Protein AF-0000000070794547 (afdb_homodimer)

Foldseek 3Di:
DDPLVVVLVVLLVVLLVVLVVVLVVQLVVVLLVLLVVLLVVQLVLFVVLQVPDDLVLLLVQLPPDDCPDPSLVVSLVVQVVSQVVQCDPVGHWDWKFKWFADPVGRVWIFTRHTRDPDPVRGDDGGHTDDKAFPVRDDQDDDLLAWDWGPGWIADPVAIWGKTWHFHADPVRHTGTIIMITGHPVVSVVVSVVSSVVSVVVSVVVSVVSSVVSVVVSVVPVVLVVQVVVVVVCVVVPPLVDQDDDPDPDVSRVVRVVVNVVSVVVVVVVVVLVVVCVVFPPVVSVVCVVVVDDFDFDKDKDKKKKKKKAKPPVVVLCVVDDVVVSVVLQVVLCVQLQCLQVVLVKTWQDAPRRIGMIMFCPPHGDLQRLVSVVSSLVSSVVVLVVSCVVPCVVSVHRMAMFMFMFIDMWMFGWDDHPVDTGTDTDDPRNVVSVVQSVCCVVQVHRYKYWPRSVVSHDCVVDDKDWRAWDDDVPDPDTITMIDD/DDPLVVVLVVLLVVLLVVLVVVLVVQLVVVLLVLLVVLLVVQLVLFVVLQVVDALVLLLVQLVVDACPDPSLVVNLVVQVVSQVVQCDPVGHWDWKFKWFADPVGRVWIWTRHTRDPDPVRDDDGGHTDDKAFPVRDDQDDDQLAWDWGPGWIDDPVAIWGKTWHFHADPVRDTGIIIMITGHPVVSVVVSVVSSVVSVVVSVVVSVVSSVVSVVVSVVPVVLVVQVVVVVVCVVVPPLVDQDDDPDPDVSRVVRVVVNVVSVVVVVVVVVLVVVCVVFPPVVSVVCVVVVDDFDFDKDKDKKKKKKKAKPPVVVLCVVDDVVVSVVLQVVLCVQLQCLQVVLVKTWQDAPRRIGMIMFCPPHGDLQRLVSVVSSLVSSVVVLVVSCVVPCVVSVHRMAMFMFMFIDMWMFDWDDHPVDTGTDTDDPRNVVSVVQSVCCVVQVHRYKYWPRSVVSHDCVVDDKDWRAWDDDVPDPDTITMIDD

Solvent-accessible surface area (backbone atoms only — not comparable to full-atom values): 50104 Å² total; per-residue (Å²): 104,53,56,67,58,52,52,50,52,49,51,48,50,50,51,50,50,40,48,49,52,48,44,51,56,51,46,58,53,49,46,54,49,50,53,53,44,54,33,45,24,34,29,31,34,16,25,31,49,37,62,71,44,58,47,69,63,50,59,54,50,81,47,93,61,54,85,79,34,70,66,48,49,51,52,29,50,50,44,38,44,34,33,59,59,32,56,44,97,86,45,51,44,72,45,42,34,29,36,25,52,35,94,88,43,65,89,43,42,19,34,55,47,46,46,47,88,50,68,89,73,35,57,57,69,61,40,71,70,70,75,41,37,76,85,69,50,83,81,88,71,67,69,82,39,71,42,52,56,93,56,45,33,33,47,99,89,46,47,22,40,38,10,30,16,41,29,52,40,99,87,61,48,79,62,29,30,24,34,22,28,28,46,37,66,65,55,49,51,50,46,49,50,51,48,52,52,44,48,52,52,47,53,52,38,49,53,50,47,51,52,52,50,48,54,52,47,54,64,58,44,51,62,51,49,52,52,53,52,49,49,52,41,41,75,71,66,48,54,83,68,75,64,85,49,88,51,80,31,61,63,21,52,50,27,51,50,50,38,52,49,33,50,38,39,47,49,24,54,45,37,51,54,41,34,19,23,62,38,47,60,70,58,38,50,51,40,63,72,68,71,51,70,82,62,78,44,74,44,80,42,66,34,27,27,37,24,38,37,47,57,68,41,71,66,52,48,71,75,44,60,66,69,57,47,52,54,48,47,22,55,49,42,43,54,44,50,52,29,33,47,76,40,65,27,36,75,52,47,75,61,85,67,28,35,36,32,35,17,26,50,95,55,84,46,98,54,23,50,49,28,53,52,52,19,52,52,46,36,57,57,48,46,54,60,50,35,73,72,39,17,77,78,69,72,45,78,76,48,53,20,29,3,34,21,42,35,61,27,39,36,35,30,44,42,35,86,67,45,29,43,62,44,73,46,48,63,33,52,54,48,7,48,50,41,17,60,45,17,67,81,66,72,40,47,48,30,31,28,49,57,30,57,71,69,34,63,69,85,82,52,66,76,45,80,76,49,70,44,83,41,90,94,45,89,63,64,42,44,33,30,33,109,103,53,57,67,58,51,54,51,52,50,51,49,49,51,51,51,50,40,49,49,52,49,45,50,55,51,44,57,53,48,46,54,52,50,54,51,44,54,32,45,26,35,28,32,34,15,26,32,49,36,62,70,45,58,46,68,64,51,56,48,48,79,55,85,55,55,84,79,33,71,66,45,50,51,51,29,51,49,45,40,46,33,32,59,57,33,56,43,96,85,44,52,43,71,44,43,34,29,35,25,52,34,92,90,43,66,88,42,42,17,34,54,47,46,47,48,88,49,68,90,72,36,57,56,68,62,40,71,70,69,75,40,37,76,85,71,50,84,81,89,72,66,68,82,40,70,44,52,56,92,53,44,34,33,47,98,88,45,48,22,41,39,8,32,15,42,30,51,40,100,85,64,47,82,61,28,29,25,33,21,27,28,46,38,66,64,54,48,51,52,44,49,48,52,48,52,52,44,49,53,51,48,51,52,37,48,54,50,46,51,52,52,49,51,54,52,46,56,64,58,45,52,63,51,49,53,50,55,52,49,49,52,40,41,75,73,66,48,56,84,71,74,63,85,51,90,51,80,32,62,62,19,53,51,27,52,50,49,37,52,50,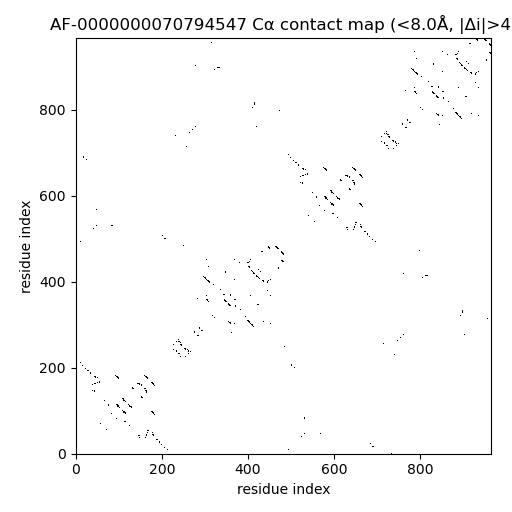33,50,38,39,48,48,24,52,44,38,51,54,41,35,19,21,63,38,47,58,70,57,39,50,51,39,63,71,67,70,51,69,81,62,78,43,73,43,81,42,66,33,25,27,37,24,37,38,46,58,69,42,71,66,52,49,71,74,44,58,66,69,57,47,52,52,48,49,23,54,49,43,43,55,44,49,51,28,32,48,76,38,65,26,37,76,54,47,74,61,86,67,28,35,37,32,34,16,26,49,96,54,85,44,99,53,23,51,48,28,52,51,53,19,51,53,46,36,57,56,50,44,53,60,49,35,73,71,38,17,78,78,68,70,45,78,78,48,52,20,30,4,35,21,42,35,62,28,38,34,34,31,45,44,35,86,67,45,30,44,62,44,73,48,50,65,33,52,54,48,7,48,50,39,17,59,44,18,66,81,67,72,39,48,48,30,33,27,47,58,28,59,70,71,33,62,70,85,81,53,66,76,45,80,76,48,71,46,81,41,89,92,45,90,62,64,44,43,33,29,32,110

Organism: Legionella pneumophila subsp. pneumophila (strain Philadelphia 1 / ATCC 33152 / DSM 7513) (NCBI:txid272624)

Sequence (966 aa):
MKFRTKLFLGLLLIVITTNGIFLFLSYQYGKETVYKEVGSSALSIAAATAVLMNPEDIQKFNLDTSANSPLYKDLEKKLLEVRNANRRKDVYVNFIYSLFPDSNNPKVLRFAVDPEENTIDKTELGTVMKLKTESGQTINVNYESPIVLPEFVEDIWGTWLTALYPIKDAQGKYLGNIRVDVDADSVNQRFHFLLYSGIAVFISTFLFAIFLGWLLFQWFNKPLLKITTALKNIAQGDLEQHLDIRTKDEFAEVGRVINEMTEGLRQRNMLQVSLTRFISHALAEKIVKSGELPQVFSERRKVTIMVCDIRDFTTISERIKPELVVDFLNHFFEKMIEAITSQHGILDKYLGDGFLAIFGSPDDDAYQEDHAIHAALKMREAMKSLNADWAKILGSEIQIGIGINTGSAIVGNIGTDIHMEYTAIGDTVNLASRIENATKKLNTDILISEYTYIATDHTAFQFIELGEISIKGRVHKVKVYTLMKFRTKLFLGLLLIVITTNGIFLFLSYQYGKETVYKEVGSSALSIAAATAVLMNPEDIQKFNLDTSANSPLYKDLEKKLLEVRNANRRKDVYVNFIYSLFPDSNNPKVLRFAVDPEENTIDKTELGTVMKLKTESGQTINVNYESPIVLPEFVEDIWGTWLTALYPIKDAQGKYLGNIRVDVDADSVNQRFHFLLYSGIAVFISTFLFAIFLGWLLFQWFNKPLLKITTALKNIAQGDLEQHLDIRTKDEFAEVGRVINEMTEGLRQRNMLQVSLTRFISHALAEKIVKSGELPQVFSERRKVTIMVCDIRDFTTISERIKPELVVDFLNHFFEKMIEAITSQHGILDKYLGDGFLAIFGSPDDDAYQEDHAIHAALKMREAMKSLNADWAKILGSEIQIGIGINTGSAIVGNIGTDIHMEYTAIGDTVNLASRIENATKKLNTDILISEYTYIATDHTAFQFIELGEISIKGRVHKVKVYTL

pLDDT: mean 88.91, std 7.24, range [53.88, 98.69]

Secondary structure (DSSP, 8-state):
--HHHHHHHHHHHHHHHHHHHHHHHHHHHHHHHHHHHHHHHHHHHHHHHHHHS-HHHHHHHHTT--TTSHHHHHHHHHHHHHHHHTBSSS-BEEEEEEEEE-SS-TTSEEE-----SSGGGPPPTTPBP--EETTS------TTS-EE-SS-EE-SS-EEEEEEEEEE-TT--EEEEEEEEEEHHHHHHHHHHHHHHHHHHHHHHHHHHHHHHHHHHHHHHHHHHHHHHHHHHHHTT----------SSHHHHHHHHHHHHHHHHHHHHHHHHHHHHHS-HHHHHHHHHHTS----EEEEEEEEEEEEEETTHHHHHHTS-HHHHHHHHHHHHHHHHHHHHHTTEEEEEE-SSEEEEEES-SS--TTHHHHHHHHHHHHHHHHHHHHHHHHHHHTS---EEEEEEEEEEEEEEEE-SSSEEEEEESHHHHHHHHHHHHHHHHT-SEEEEHHHHHHS-TTT---EEEEEEPPTT-SS-EEEEE-/--HHHHHHHHHHHHHHHHHHHHHHHHHHHHHHHHHHHHHHHHHHHHHHHHHHS-HHHHHHHHTT--TTSHHHHHHHHHHHHHHHHTBSSS-BEEEEEEEEE-SS-TTSEEE-----SSGGGPPPTTPBP--EETTS------TTS-EE-SS-EE-SS-EEEEEEEEEE-TT--EEEEEEEEEEHHHHHHHHHHHHHHHHHHHHHHHHHHHHHHHHHHHHHHHHHHHHHHHHHHHHTT----------SSHHHHHHHHHHHHHHHHHHHHHHHHHHHHHS-HHHHHHHHHHTS----EEEEEEEEEEEEEETTHHHHHHTS-HHHHHHHHHHHHHHHHHHHHHTTEEEEEE-SSEEEEEES-SS--TTHHHHHHHHHHHHHHHHHHHHHHHHHHHTS---EEEEEEEEEEEEEEEE-SSSEEEEEESHHHHHHHHHHHHHHHHT-SEEEEHHHHHHS-TTT---EEEEEEPPTT-SS-EEEEE-

Radius of gyration: 58.62 Å; Cα contacts (8 Å, |Δi|>4): 1703; chains: 2; bounding box: 64×158×104 Å

InterPro domains:
  IPR001054 Adenylyl cyclase class-3/4/guanylyl cyclase [PF00211] (300-483)
  IPR001054 Adenylyl cyclase class-3/4/guanylyl cyclase [PS50125] (304-436)
  IPR001054 Adenylyl cyclase class-3/4/guanylyl cyclase [SM00044] (270-465)
  IPR001054 Adenylyl cyclase class-3/4/guanylyl cyclase [cd07302] (303-483)
  IPR003660 HAMP domain [PF00672] (218-267)
  IPR003660 HAMP domain [PS50885] (218-270)
  IPR003660 HAMP domain [SM00304] (218-270)
  IPR029787 Nucleotide cyclase [G3DSA:3.30.70.1230] (292-483)
  IPR029787 Nucleotide cyclase [SSF55073] (298-483)
  IPR050697 Adenylyl/Guanylyl Cyclase Class-3/4 [PTHR43081] (274-483)

Structure (mmCIF, N/CA/C/O backbone):
data_AF-0000000070794547-model_v1
#
loop_
_entity.id
_entity.type
_entity.pdbx_description
1 polymer 'Adenylate cyclase'
#
loop_
_atom_site.group_PDB
_atom_site.id
_atom_site.type_symbol
_atom_site.label_atom_id
_atom_site.label_alt_id
_atom_site.label_comp_id
_atom_site.label_asym_id
_atom_site.label_entity_id
_atom_site.label_seq_id
_atom_site.pdbx_PDB_ins_code
_atom_site.Cartn_x
_atom_site.Cartn_y
_atom_site.Cartn_z
_atom_site.occupancy
_atom_site.B_iso_or_equiv
_atom_site.auth_seq_id
_atom_site.au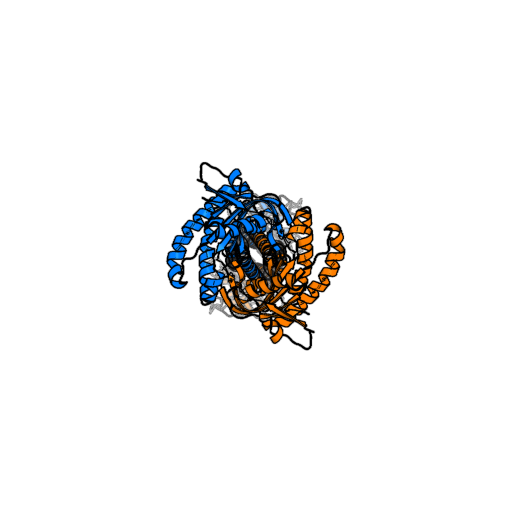th_comp_id
_atom_site.auth_asym_id
_atom_site.auth_atom_id
_atom_site.pdbx_PDB_model_num
ATOM 1 N N . MET A 1 1 ? 14.102 10.367 6.785 1 70.19 1 MET A N 1
ATOM 2 C CA . MET A 1 1 ? 13.094 10.758 7.766 1 70.19 1 MET A CA 1
ATOM 3 C C . MET A 1 1 ? 11.719 10.234 7.371 1 70.19 1 MET A C 1
ATOM 5 O O . MET A 1 1 ? 11.375 10.195 6.188 1 70.19 1 MET A O 1
ATOM 9 N N . LYS A 1 2 ? 11.062 9.977 8.5 1 78.31 2 LYS A N 1
ATOM 10 C CA . LYS A 1 2 ? 9.734 9.414 8.297 1 78.31 2 LYS A CA 1
ATOM 11 C C . LYS A 1 2 ? 8.758 10.477 7.797 1 78.31 2 LYS A C 1
ATOM 13 O O . LYS A 1 2 ? 8.898 11.664 8.117 1 78.31 2 LYS A O 1
ATOM 18 N N . PHE A 1 3 ? 7.848 10.086 6.945 1 80.06 3 PHE A N 1
ATOM 19 C CA . PHE A 1 3 ? 6.844 10.984 6.387 1 80.06 3 PHE A CA 1
ATOM 20 C C . PHE A 1 3 ? 6.031 11.648 7.496 1 80.06 3 PHE A C 1
ATOM 22 O O . PHE A 1 3 ? 5.75 12.844 7.438 1 80.06 3 PHE A O 1
ATOM 29 N N . ARG A 1 4 ? 5.754 10.969 8.43 1 76.62 4 ARG A N 1
ATOM 30 C CA . ARG A 1 4 ? 4.945 11.477 9.539 1 76.62 4 ARG A CA 1
ATOM 31 C C . ARG A 1 4 ? 5.66 12.609 10.258 1 76.62 4 ARG A C 1
ATOM 33 O O . ARG A 1 4 ? 5.027 13.594 10.656 1 76.62 4 ARG A O 1
ATOM 40 N N . THR A 1 5 ? 6.938 12.453 10.477 1 78.75 5 THR A N 1
ATOM 41 C CA . THR A 1 5 ? 7.73 13.484 11.141 1 78.75 5 THR A CA 1
ATOM 42 C C . THR A 1 5 ? 7.848 14.727 10.266 1 78.75 5 THR A C 1
ATOM 44 O O . THR A 1 5 ? 7.758 15.852 10.758 1 78.75 5 THR A O 1
ATOM 47 N N . LYS A 1 6 ? 7.961 14.469 8.984 1 81.06 6 LYS A N 1
ATOM 48 C CA . LYS A 1 6 ? 8.047 15.594 8.062 1 81.06 6 LYS A CA 1
ATOM 49 C C . LYS A 1 6 ? 6.746 16.391 8.047 1 81.06 6 LYS A C 1
ATOM 51 O O . LYS A 1 6 ? 6.77 17.625 8.016 1 81.06 6 LYS A O 1
ATOM 56 N N . LEU A 1 7 ? 5.637 15.734 8.086 1 79.75 7 LEU A N 1
ATOM 57 C CA . LEU A 1 7 ? 4.336 16.391 8.086 1 79.75 7 LEU A CA 1
ATOM 58 C C . LEU A 1 7 ? 4.133 17.188 9.367 1 79.75 7 LEU A C 1
ATOM 60 O O . LEU A 1 7 ? 3.654 18.328 9.328 1 79.75 7 LEU A O 1
ATOM 64 N N . PHE A 1 8 ? 4.543 16.625 10.445 1 81.19 8 PHE A N 1
ATOM 65 C CA . PHE A 1 8 ? 4.41 17.281 11.742 1 81.19 8 PHE A CA 1
ATOM 66 C C . PHE A 1 8 ? 5.277 18.547 11.797 1 81.19 8 PHE A C 1
ATOM 68 O O . PHE A 1 8 ? 4.82 19.594 12.25 1 81.19 8 PHE A O 1
ATOM 75 N N . LEU A 1 9 ? 6.473 18.453 11.328 1 82.38 9 LEU A N 1
ATOM 76 C CA . LEU A 1 9 ? 7.383 19.578 11.336 1 82.38 9 LEU A CA 1
ATOM 77 C C . LEU A 1 9 ? 6.891 20.672 10.391 1 82.38 9 LEU A C 1
ATOM 79 O O . LEU A 1 9 ? 7.043 21.859 10.68 1 82.38 9 LEU A O 1
ATOM 83 N N . GLY A 1 10 ? 6.285 20.219 9.305 1 82.25 10 GLY A N 1
ATOM 84 C CA . GLY A 1 10 ? 5.711 21.188 8.383 1 82.25 10 GLY A CA 1
ATOM 85 C C . GLY A 1 10 ? 4.555 21.969 8.984 1 82.25 10 GLY A C 1
ATOM 86 O O . GLY A 1 10 ? 4.469 23.188 8.82 1 82.25 10 GLY A O 1
ATOM 87 N N . LEU A 1 11 ? 3.768 21.281 9.719 1 82.44 11 LEU A N 1
ATOM 88 C CA . LEU A 1 11 ? 2.633 21.922 10.375 1 82.44 11 LEU A CA 1
ATOM 89 C C . LEU A 1 11 ? 3.104 22.906 11.445 1 82.44 11 LEU A C 1
ATOM 91 O O . LEU A 1 11 ? 2.574 24.016 11.547 1 82.44 11 LEU A O 1
ATOM 95 N N . LEU A 1 12 ? 4.141 22.453 12.148 1 82.56 12 LEU A N 1
ATOM 96 C CA . LEU A 1 12 ? 4.676 23.312 13.203 1 82.56 12 LEU A CA 1
ATOM 97 C C . LEU A 1 12 ? 5.309 24.562 12.609 1 82.56 12 LEU A C 1
ATOM 99 O O . LEU A 1 12 ? 5.188 25.656 13.18 1 82.56 12 LEU A O 1
ATOM 103 N N . LEU A 1 13 ? 5.91 24.359 11.523 1 84.38 13 LEU A N 1
ATOM 104 C CA . LEU A 1 13 ? 6.551 25.484 10.867 1 84.38 13 LEU A CA 1
ATOM 105 C C . LEU A 1 13 ? 5.516 26.5 10.383 1 84.38 13 LEU A C 1
ATOM 107 O O . LEU A 1 13 ? 5.727 27.703 10.484 1 84.38 13 LEU A O 1
ATOM 111 N N . ILE A 1 14 ? 4.383 26 9.914 1 84.62 14 ILE A N 1
ATOM 112 C CA . ILE A 1 14 ? 3.32 26.875 9.438 1 84.62 14 ILE A CA 1
ATOM 113 C C . ILE A 1 14 ? 2.736 27.672 10.602 1 84.62 14 ILE A C 1
ATOM 115 O O . ILE A 1 14 ? 2.553 28.891 10.5 1 84.62 14 ILE A O 1
ATOM 119 N N . VAL A 1 15 ? 2.588 27.016 11.703 1 82.81 15 VAL A N 1
ATOM 120 C CA . VAL A 1 15 ? 1.982 27.641 12.867 1 82.81 15 VAL A CA 1
ATOM 121 C C . VAL A 1 15 ? 2.938 28.688 13.445 1 82.81 15 VAL A C 1
ATOM 123 O O . VAL A 1 15 ? 2.527 29.812 13.766 1 82.81 15 VAL A O 1
ATOM 126 N N . ILE A 1 16 ? 4.242 28.328 13.508 1 84.31 16 ILE A N 1
ATOM 127 C CA . ILE A 1 16 ? 5.25 29.219 14.07 1 84.31 16 ILE A CA 1
ATOM 128 C C . ILE A 1 16 ? 5.402 30.453 13.188 1 84.31 16 ILE A C 1
ATOM 130 O O . ILE A 1 16 ? 5.48 31.578 13.688 1 84.31 16 ILE A O 1
ATOM 134 N N . THR A 1 17 ? 5.355 30.266 11.977 1 85.88 17 THR A N 1
ATOM 135 C CA . THR A 1 17 ? 5.555 31.375 11.047 1 85.88 17 THR A CA 1
ATOM 136 C C . THR A 1 17 ? 4.348 32.312 11.039 1 85.88 17 THR A C 1
ATOM 138 O O . THR A 1 17 ? 4.504 33.531 11.086 1 85.88 17 THR A O 1
ATOM 141 N N . THR A 1 18 ? 3.166 31.734 11.039 1 83.69 18 THR A N 1
ATOM 142 C CA . THR A 1 18 ? 1.964 32.562 11 1 83.69 18 THR A CA 1
ATOM 143 C C . THR A 1 18 ? 1.796 33.344 12.305 1 83.69 18 THR A C 1
ATOM 145 O O . THR A 1 18 ? 1.508 34.531 12.297 1 83.69 18 THR A O 1
ATOM 148 N N . ASN A 1 19 ? 2.098 32.688 13.391 1 84.5 19 ASN A N 1
ATOM 149 C CA . ASN A 1 19 ? 1.988 33.344 14.688 1 84.5 19 ASN A CA 1
ATOM 150 C C . ASN A 1 19 ? 3.105 34.375 14.883 1 84.5 19 ASN A C 1
ATOM 152 O O . ASN A 1 19 ? 2.898 35.406 15.523 1 84.5 19 ASN A O 1
ATOM 156 N N . GLY A 1 20 ? 4.262 34.031 14.344 1 86.12 20 GLY A N 1
ATOM 157 C CA . GLY A 1 20 ? 5.363 34.969 14.406 1 86.12 20 GLY A CA 1
ATOM 158 C C . GLY A 1 20 ? 5.098 36.281 13.648 1 86.12 20 GLY A C 1
ATOM 159 O O . GLY A 1 20 ? 5.359 37.344 14.156 1 86.12 20 GLY A O 1
ATOM 160 N N . ILE A 1 21 ? 4.535 36.125 12.516 1 86.12 21 ILE A N 1
ATOM 161 C CA . ILE A 1 21 ? 4.18 37.281 11.711 1 86.12 21 ILE A CA 1
ATOM 162 C C . ILE A 1 21 ? 3.08 38.062 12.414 1 86.12 21 ILE A C 1
ATOM 164 O O . ILE A 1 21 ? 3.123 39.312 12.453 1 86.12 21 ILE A O 1
ATOM 168 N N . PHE A 1 22 ? 2.133 37.344 13.039 1 85.06 22 PHE A N 1
ATOM 169 C CA . PHE A 1 22 ? 1.057 38 13.781 1 85.06 22 PHE A CA 1
ATOM 170 C C . PHE A 1 22 ? 1.612 38.812 14.945 1 85.06 22 PHE A C 1
ATOM 172 O O . PHE A 1 22 ? 1.212 39.938 15.164 1 85.06 22 PHE A O 1
ATOM 179 N N . LEU A 1 23 ? 2.561 38.188 15.648 1 87.25 23 LEU A N 1
ATOM 180 C CA . LEU A 1 23 ? 3.178 38.875 16.797 1 87.25 23 LEU A CA 1
ATOM 181 C C . LEU A 1 23 ? 3.943 40.125 16.359 1 87.25 23 LEU A C 1
ATOM 183 O O . LEU A 1 23 ? 3.836 41.156 16.984 1 87.25 23 LEU A O 1
ATOM 187 N N . PHE A 1 24 ? 4.66 40 15.289 1 88.81 24 PHE A N 1
ATOM 188 C CA . PHE A 1 24 ? 5.48 41.094 14.789 1 88.81 24 PHE A CA 1
ATOM 189 C C . PHE A 1 24 ? 4.609 42.281 14.375 1 88.81 24 PHE A C 1
ATOM 191 O O . PHE A 1 24 ? 4.859 43.406 14.773 1 88.81 24 PHE A O 1
ATOM 198 N N . LEU A 1 25 ? 3.574 42.062 13.602 1 85.75 25 LEU A N 1
ATOM 199 C CA . LEU A 1 25 ? 2.703 43.125 13.109 1 85.75 25 LEU A CA 1
ATOM 200 C C . LEU A 1 25 ? 1.918 43.75 14.258 1 85.75 25 LEU A C 1
ATOM 202 O O . LEU A 1 25 ? 1.75 44.969 14.297 1 85.75 25 LEU A O 1
ATOM 206 N N . SER A 1 26 ? 1.506 42.875 15.18 1 83.75 26 SER A N 1
ATOM 207 C CA . SER A 1 26 ? 0.782 43.375 16.344 1 83.75 26 SER A CA 1
ATOM 208 C C . SER A 1 26 ? 1.674 44.25 17.203 1 83.75 26 SER A C 1
ATOM 210 O O . SER A 1 26 ? 1.221 45.281 17.75 1 83.75 26 SER A O 1
ATOM 212 N N . TYR A 1 27 ? 2.922 43.906 17.297 1 86.81 27 TYR A N 1
ATOM 213 C CA . TYR A 1 27 ? 3.867 44.656 18.109 1 86.81 27 TYR A CA 1
ATOM 214 C C . TYR A 1 27 ? 4.16 46 17.469 1 86.81 27 TYR A C 1
ATOM 216 O O . TYR A 1 27 ? 4.207 47.031 18.172 1 86.81 27 TYR A O 1
ATOM 224 N N . GLN A 1 28 ? 4.402 46.062 16.203 1 86.56 28 GLN A N 1
ATOM 225 C CA . GLN A 1 28 ? 4.684 47.312 15.508 1 86.56 28 GLN A CA 1
ATOM 226 C C . GLN A 1 28 ? 3.514 48.281 15.641 1 86.56 28 GLN A C 1
ATOM 228 O O . GLN A 1 28 ? 3.709 49.469 15.938 1 86.56 28 GLN A O 1
ATOM 233 N N . TYR A 1 29 ? 2.391 47.75 15.5 1 82.62 29 TYR A N 1
ATOM 234 C CA . TYR A 1 29 ? 1.196 48.562 15.633 1 82.62 29 TYR A CA 1
ATOM 235 C C . TYR A 1 29 ? 1.016 49.031 17.078 1 82.62 29 TYR A C 1
ATOM 237 O O . TYR A 1 29 ? 0.638 50.188 17.312 1 82.62 29 TYR A O 1
ATOM 245 N N . GLY A 1 30 ? 1.239 48.156 18.047 1 83.25 30 GLY A N 1
ATOM 246 C CA . GLY A 1 30 ? 1.119 48.5 19.453 1 83.25 30 GLY A CA 1
ATOM 247 C C . GLY A 1 30 ? 2.086 49.594 19.891 1 83.25 30 GLY A C 1
ATOM 248 O O . GLY A 1 30 ? 1.713 50.5 20.641 1 83.25 30 GLY A O 1
ATOM 249 N N . LYS A 1 31 ? 3.248 49.531 19.391 1 87.31 31 LYS A N 1
ATOM 250 C CA . LYS A 1 31 ? 4.27 50.5 19.703 1 87.31 31 LYS A CA 1
ATOM 251 C C . LYS A 1 31 ? 3.852 51.906 19.234 1 87.31 31 LYS A C 1
ATOM 253 O O . LYS A 1 31 ? 3.998 52.875 19.969 1 87.31 31 LYS A O 1
ATOM 258 N N . GLU A 1 32 ? 3.373 51.969 18.062 1 86.56 32 GLU A N 1
ATOM 259 C CA . GLU A 1 32 ? 2.924 53.25 17.5 1 86.56 32 GLU A CA 1
ATOM 260 C C . GLU A 1 32 ? 1.767 53.812 18.297 1 86.56 32 GLU A C 1
ATOM 262 O O . GLU A 1 32 ? 1.723 55.031 18.547 1 86.56 32 GLU A O 1
ATOM 267 N N . THR A 1 33 ? 0.932 52.938 18.672 1 83.06 33 THR A N 1
ATOM 268 C CA . THR A 1 33 ? -0.245 53.375 19.422 1 83.06 33 THR A CA 1
ATOM 269 C C . THR A 1 33 ? 0.147 53.906 20.797 1 83.06 33 THR A C 1
ATOM 271 O O . THR A 1 33 ? -0.357 54.938 21.234 1 83.06 33 THR A O 1
ATOM 274 N N . VAL A 1 34 ? 1.036 53.25 21.5 1 85.44 34 VAL A N 1
ATOM 275 C CA . VAL A 1 34 ? 1.485 53.656 22.812 1 85.44 34 VAL A CA 1
ATOM 276 C C . VAL A 1 34 ? 2.193 55 22.719 1 85.44 34 VAL A C 1
ATOM 278 O O . VAL A 1 34 ? 1.954 55.906 23.547 1 85.44 34 VAL A O 1
ATOM 281 N N . TYR A 1 35 ? 3.076 55.188 21.766 1 90.19 35 TYR A N 1
ATOM 282 C CA . TYR A 1 35 ? 3.785 56.469 21.578 1 90.19 35 TYR A CA 1
ATOM 283 C C . TYR A 1 35 ? 2.809 57.625 21.391 1 90.19 35 TYR A C 1
ATOM 285 O O . TYR A 1 35 ? 2.953 58.656 22.016 1 90.19 35 TYR A O 1
ATOM 293 N N . LYS A 1 36 ? 1.822 57.406 20.562 1 86.81 36 LYS A N 1
ATOM 294 C CA . LYS A 1 36 ? 0.837 58.438 20.281 1 86.81 36 LYS A CA 1
ATOM 295 C C . LYS A 1 36 ? 0.013 58.781 21.516 1 86.81 36 LYS A C 1
ATOM 297 O O . LYS A 1 36 ? -0.312 59.938 21.766 1 86.81 36 LYS A O 1
ATOM 302 N N . GLU A 1 37 ? -0.284 57.75 22.266 1 84.94 37 GLU A N 1
ATOM 303 C CA . GLU A 1 37 ? -1.131 57.969 23.422 1 84.94 37 GLU A CA 1
ATOM 304 C C . GLU A 1 37 ? -0.373 58.719 24.531 1 84.94 37 GLU A C 1
ATOM 306 O O . GLU A 1 37 ? -0.917 59.625 25.172 1 84.94 37 GLU A O 1
ATOM 311 N N . VAL A 1 38 ? 0.819 58.281 24.797 1 89.75 38 VAL A N 1
ATOM 312 C CA . VAL A 1 38 ? 1.64 59 25.781 1 89.75 38 VAL A CA 1
ATOM 313 C C . VAL A 1 38 ? 1.877 60.438 25.328 1 89.75 38 VAL A C 1
ATOM 315 O O . VAL A 1 38 ? 1.804 61.375 26.141 1 89.75 38 VAL A O 1
ATOM 318 N N . GLY A 1 39 ? 2.193 60.562 24.078 1 92.69 39 GLY A N 1
ATOM 319 C CA . GLY A 1 39 ? 2.359 61.906 23.531 1 92.69 39 GLY A CA 1
ATOM 320 C C . GLY A 1 39 ? 1.132 62.781 23.703 1 92.69 39 GLY A C 1
ATOM 321 O O . GLY A 1 39 ? 1.247 63.938 24.016 1 92.69 39 GLY A O 1
ATOM 322 N N . SER A 1 40 ? 0.034 62.188 23.469 1 89.69 40 SER A N 1
ATOM 323 C CA . SER A 1 40 ? -1.222 62.938 23.625 1 89.69 40 SER A CA 1
ATOM 324 C C . SER A 1 40 ? -1.42 63.375 25.062 1 89.69 40 SER A C 1
ATOM 326 O O . SER A 1 40 ? -1.928 64.5 25.297 1 89.69 40 SER A O 1
ATOM 328 N N . SER A 1 41 ? -1.103 62.531 26 1 90.75 41 SER A N 1
ATOM 329 C CA . SER A 1 41 ? -1.179 62.906 27.422 1 90.75 41 SER A CA 1
ATOM 330 C C . SER A 1 41 ? -0.268 64.062 27.734 1 90.75 41 SER A C 1
ATOM 332 O O . SER A 1 41 ? -0.686 65.062 28.391 1 90.75 41 SER A O 1
ATOM 334 N N . ALA A 1 42 ? 0.94 64 27.266 1 94.69 42 ALA A N 1
ATOM 335 C CA . ALA A 1 42 ? 1.898 65.125 27.469 1 94.69 42 ALA A CA 1
ATOM 336 C C . ALA A 1 42 ? 1.402 66.375 26.828 1 94.69 42 ALA A C 1
ATOM 338 O O . ALA A 1 42 ? 1.517 67.438 27.422 1 94.69 42 ALA A O 1
ATOM 339 N N . LEU A 1 43 ? 0.888 66.25 25.672 1 95.19 43 LEU A N 1
ATOM 340 C CA . LEU A 1 43 ? 0.376 67.438 24.953 1 95.19 43 LEU A CA 1
ATOM 341 C C . LEU A 1 43 ? -0.797 68.062 25.703 1 95.19 43 LEU A C 1
ATOM 343 O O . LEU A 1 43 ? -0.948 69.25 25.703 1 95.19 43 LEU A O 1
ATOM 347 N N . SER A 1 44 ? -1.612 67.25 26.297 1 93.81 44 SER A N 1
ATOM 348 C CA . SER A 1 44 ? -2.756 67.75 27.078 1 93.81 44 SER A CA 1
ATOM 349 C C . SER A 1 44 ? -2.309 68.562 28.297 1 93.81 44 SER A C 1
ATOM 351 O O . SER A 1 44 ? -2.916 69.562 28.656 1 93.81 44 SER A O 1
ATOM 353 N N . ILE A 1 45 ? -1.291 68.062 28.938 1 94.75 45 ILE A N 1
ATOM 354 C CA . ILE A 1 45 ? -0.717 68.812 30.078 1 94.75 45 ILE A CA 1
ATOM 355 C C . ILE A 1 45 ? -0.188 70.125 29.625 1 94.75 45 ILE A C 1
ATOM 357 O O . ILE A 1 45 ? -0.474 71.188 30.25 1 94.75 45 ILE A O 1
ATOM 361 N N . ALA A 1 46 ? 0.53 70.125 28.531 1 96.06 46 ALA A N 1
ATOM 362 C CA . ALA A 1 46 ? 1.067 71.375 27.984 1 96.06 46 ALA A CA 1
ATOM 363 C C . ALA A 1 46 ? -0.054 72.375 27.625 1 96.06 46 ALA A C 1
ATOM 365 O O . ALA A 1 46 ? 0.051 73.562 27.875 1 96.06 46 ALA A O 1
ATOM 366 N N . ALA A 1 47 ? -1.038 71.812 27.062 1 95.19 47 ALA A N 1
ATOM 367 C CA . ALA A 1 47 ? -2.174 72.625 26.625 1 95.19 47 ALA A CA 1
ATOM 368 C C . ALA A 1 47 ? -2.859 73.312 27.828 1 95.19 47 ALA A C 1
ATOM 370 O O . ALA A 1 47 ? -3.09 74.5 27.828 1 95.19 47 ALA A O 1
ATOM 371 N N . ALA A 1 48 ? -3.184 72.5 28.828 1 93.94 48 ALA A N 1
ATOM 372 C CA . ALA A 1 48 ? -3.832 73 30.031 1 93.94 48 ALA A CA 1
ATOM 373 C C . ALA A 1 48 ? -2.957 74.062 30.703 1 93.94 48 ALA A C 1
ATOM 375 O O . ALA A 1 48 ? -3.455 75.125 31.141 1 93.94 48 ALA A O 1
ATOM 376 N N . THR A 1 49 ? -1.703 73.875 30.734 1 94 49 THR A N 1
ATOM 377 C CA . THR A 1 49 ? -0.754 74.75 31.359 1 94 49 THR A CA 1
ATOM 378 C C . THR A 1 49 ? -0.672 76.062 30.594 1 94 49 THR A C 1
ATOM 380 O O . THR A 1 49 ? -0.762 77.125 31.188 1 94 49 THR A O 1
ATOM 383 N N . ALA A 1 50 ? -0.577 76 29.359 1 93.19 50 ALA A N 1
ATOM 384 C CA . ALA A 1 50 ? -0.392 77.188 28.5 1 93.19 50 ALA A CA 1
ATOM 385 C C . ALA A 1 50 ? -1.595 78.125 28.594 1 93.19 50 ALA A C 1
ATOM 387 O O . ALA A 1 50 ? -1.436 79.312 28.656 1 93.19 50 ALA A O 1
ATOM 388 N N . VAL A 1 51 ? -2.738 77.562 28.641 1 90.5 51 VAL A N 1
ATOM 389 C CA . VAL A 1 51 ? -3.932 78.438 28.562 1 90.5 51 VAL A CA 1
ATOM 390 C C . VAL A 1 51 ? -4.234 79 29.938 1 90.5 51 VAL A C 1
ATOM 392 O O . VAL A 1 51 ? -4.898 80.062 30.031 1 90.5 51 VAL A O 1
ATOM 395 N N . LEU A 1 52 ? -3.789 78.375 30.969 1 88.19 52 LEU A N 1
ATOM 396 C CA . LEU A 1 52 ? -4.07 78.875 32.312 1 88.19 52 LEU A CA 1
ATOM 397 C C . LEU A 1 52 ? -3.016 79.875 32.719 1 88.19 52 LEU A C 1
ATOM 399 O O . LEU A 1 52 ? -3.188 80.562 33.75 1 88.19 52 LEU A O 1
ATOM 403 N N . MET A 1 53 ? -2.027 79.938 31.938 1 83.38 53 MET A N 1
ATOM 404 C CA . MET A 1 53 ? -1.024 81 32.188 1 83.38 53 MET A CA 1
ATOM 405 C C . MET A 1 53 ? -1.463 82.312 31.625 1 83.38 53 MET A C 1
ATOM 407 O O . MET A 1 53 ? -2.068 82.375 30.562 1 83.38 53 MET A O 1
ATOM 411 N N . ASN A 1 54 ? -1.262 83.375 32.312 1 75 54 ASN A N 1
ATOM 412 C CA . ASN A 1 54 ? -1.616 84.688 31.891 1 75 54 ASN A CA 1
ATOM 413 C C . ASN A 1 54 ? -0.71 85.188 30.766 1 75 54 ASN A C 1
ATOM 415 O O . ASN A 1 54 ? 0.497 85.312 30.953 1 75 54 ASN A O 1
ATOM 419 N N . PRO A 1 55 ? -1.336 85.375 29.656 1 71.94 55 PRO A N 1
ATOM 420 C CA . PRO A 1 55 ? -0.519 85.812 28.5 1 71.94 55 PRO A CA 1
ATOM 421 C C . PRO A 1 55 ? 0.273 87.062 28.734 1 71.94 55 PRO A C 1
ATOM 423 O O . PRO A 1 55 ? 1.385 87.188 28.234 1 71.94 55 PRO A O 1
ATOM 426 N N . GLU A 1 56 ? -0.328 87.938 29.516 1 74.44 56 GLU A N 1
ATOM 427 C CA . GLU A 1 56 ? 0.336 89.188 29.781 1 74.44 56 GLU A CA 1
ATOM 428 C C . GLU A 1 56 ? 1.611 89 30.594 1 74.44 56 GLU A C 1
ATOM 430 O O . GLU A 1 56 ? 2.613 89.688 30.359 1 74.44 56 GLU A O 1
ATOM 435 N N . ASP A 1 57 ? 1.505 88.062 31.516 1 75.44 57 ASP A N 1
ATOM 436 C CA . ASP A 1 57 ? 2.676 87.812 32.344 1 75.44 57 ASP A CA 1
ATOM 437 C C . ASP A 1 57 ? 3.783 87.125 31.5 1 75.44 57 ASP A C 1
ATOM 439 O O . ASP A 1 57 ? 4.965 87.438 31.672 1 75.44 57 ASP A O 1
ATOM 443 N N . ILE A 1 58 ? 3.416 86.438 30.516 1 71.5 58 ILE A N 1
ATOM 444 C CA . ILE A 1 58 ? 4.367 85.75 29.672 1 71.5 58 ILE A CA 1
ATOM 445 C C . ILE A 1 58 ? 5.055 86.688 28.719 1 71.5 58 ILE A C 1
ATOM 447 O O . ILE A 1 58 ? 6.246 86.562 28.438 1 71.5 58 ILE A O 1
ATOM 451 N N . GLN A 1 59 ? 4.242 87.562 28.219 1 70.12 59 GLN A N 1
ATOM 452 C CA . GLN A 1 59 ? 4.789 88.562 27.328 1 70.12 59 GLN A CA 1
ATOM 453 C C . GLN A 1 59 ? 5.867 89.375 28.016 1 70.12 59 GLN A C 1
ATOM 455 O O . GLN A 1 59 ? 6.855 89.812 27.391 1 70.12 59 GLN A O 1
ATOM 460 N N . LYS A 1 60 ? 5.613 89.562 29.219 1 70 60 LYS A N 1
ATOM 461 C CA . LYS A 1 60 ? 6.566 90.375 29.984 1 70 60 LYS A CA 1
ATOM 462 C C . LYS A 1 60 ? 7.891 89.625 30.156 1 70 60 LYS A C 1
ATOM 464 O O . LYS A 1 60 ? 8.938 90.25 30.328 1 70 60 LYS A O 1
ATOM 469 N N . PHE A 1 61 ? 7.938 88.375 30.094 1 61.62 61 PHE A N 1
ATOM 470 C CA . PHE A 1 61 ? 9.133 87.5 30.25 1 61.62 61 PHE A CA 1
ATOM 471 C C . PHE A 1 61 ? 10.055 87.688 29.047 1 61.62 61 PHE A C 1
ATOM 473 O O . PHE A 1 61 ? 11.273 87.562 29.172 1 61.62 61 PHE A O 1
ATOM 480 N N . ASN A 1 62 ? 9.453 87.5 27.781 1 56.41 62 ASN A N 1
ATOM 481 C CA . ASN A 1 62 ? 10.305 87.625 26.609 1 56.41 62 ASN A CA 1
ATOM 482 C C . ASN A 1 62 ? 11.281 88.812 26.734 1 56.41 62 ASN A C 1
ATOM 484 O O . ASN A 1 62 ? 12.328 88.812 26.078 1 56.41 62 ASN A O 1
ATOM 488 N N . LEU A 1 63 ? 10.852 89.688 27.547 1 55.91 63 LEU A N 1
ATOM 489 C CA . LEU A 1 63 ? 11.766 90.812 27.547 1 55.91 63 LEU A CA 1
ATOM 490 C C . LEU A 1 63 ? 12.875 90.625 28.578 1 55.91 63 LEU A C 1
ATOM 492 O O . LEU A 1 63 ? 12.805 89.688 29.406 1 55.91 63 LEU A O 1
ATOM 496 N N . ASP A 1 64 ? 13.531 91.312 29.281 1 54.41 64 ASP A N 1
ATOM 497 C CA . ASP A 1 64 ? 14.695 91.562 30.141 1 54.41 64 ASP A CA 1
ATOM 498 C C . ASP A 1 64 ? 14.359 91.312 31.609 1 54.41 64 ASP A C 1
ATOM 500 O O . ASP A 1 64 ? 14.891 92 32.5 1 54.41 64 ASP A O 1
ATOM 504 N N . THR A 1 65 ? 13.422 90.125 31.75 1 64.81 65 THR A N 1
ATOM 505 C CA . THR A 1 65 ? 13.148 90.125 33.188 1 64.81 65 THR A CA 1
ATOM 506 C C . THR A 1 65 ? 14.102 89.125 33.906 1 64.81 65 THR A C 1
ATOM 508 O O . THR A 1 65 ? 14.32 88 33.406 1 64.81 65 THR A O 1
ATOM 511 N N . SER A 1 66 ? 14.594 89.438 34.969 1 73.62 66 SER A N 1
ATOM 512 C CA . SER A 1 66 ? 15.531 88.75 35.812 1 73.62 66 SER A CA 1
ATOM 513 C C . SER A 1 66 ? 14.867 87.5 36.469 1 73.62 66 SER A C 1
ATOM 515 O O . SER A 1 66 ? 13.664 87.5 36.719 1 73.62 66 SER A O 1
ATOM 517 N N . ALA A 1 67 ? 15.547 86.312 36.562 1 75.88 67 ALA A N 1
ATOM 518 C CA . ALA A 1 67 ? 15.125 85.125 37.281 1 75.88 67 ALA A CA 1
ATOM 519 C C . ALA A 1 67 ? 14.711 85.438 38.719 1 75.88 67 ALA A C 1
ATOM 521 O O . ALA A 1 67 ? 14.086 84.625 39.375 1 75.88 67 ALA A O 1
ATOM 522 N N . ASN A 1 68 ? 14.945 86.625 39.094 1 80.25 68 ASN A N 1
ATOM 523 C CA . ASN A 1 68 ? 14.625 87 40.469 1 80.25 68 ASN A CA 1
ATOM 524 C C . ASN A 1 68 ? 13.336 87.812 40.531 1 80.25 68 ASN A C 1
ATOM 526 O O . ASN A 1 68 ? 12.875 88.125 41.625 1 80.25 68 ASN A O 1
ATOM 530 N N . SER A 1 69 ? 12.766 88 39.406 1 85.38 69 SER A N 1
ATOM 531 C CA . SER A 1 69 ? 11.523 88.75 39.375 1 85.38 69 SER A CA 1
ATOM 532 C C . SER A 1 69 ? 10.383 87.938 40.031 1 85.38 69 SER A C 1
ATOM 534 O O . SER A 1 69 ? 10.344 86.688 39.906 1 85.38 69 SER A O 1
ATOM 536 N N . PRO A 1 70 ? 9.516 88.562 40.75 1 85.19 70 PRO A N 1
ATOM 537 C CA . PRO A 1 70 ? 8.367 87.875 41.375 1 85.19 70 PRO A CA 1
ATOM 538 C C . PRO A 1 70 ? 7.523 87.125 40.344 1 85.19 70 PRO A C 1
ATOM 540 O O . PRO A 1 70 ? 6.992 86.062 40.625 1 85.19 70 PRO A O 1
ATOM 543 N N . LEU A 1 71 ? 7.516 87.688 39.188 1 84.62 71 LEU A N 1
ATOM 544 C CA . LEU A 1 71 ? 6.746 87.062 38.125 1 84.62 71 LEU A CA 1
ATOM 545 C C . LEU A 1 71 ? 7.371 85.75 37.719 1 84.62 71 LEU A C 1
ATOM 547 O O . LEU A 1 71 ? 6.664 84.75 37.531 1 84.62 71 LEU A O 1
ATOM 551 N N . TYR A 1 72 ? 8.625 85.75 37.562 1 86.88 72 TYR A N 1
ATOM 552 C CA . TYR A 1 72 ? 9.344 84.5 37.219 1 86.88 72 TYR A CA 1
ATOM 553 C C . TYR A 1 72 ? 9.148 83.438 38.312 1 86.88 72 TYR A C 1
ATOM 555 O O . TYR A 1 72 ? 8.883 82.25 38 1 86.88 72 TYR A O 1
ATOM 563 N N . LYS A 1 73 ? 9.227 83.812 39.531 1 88.62 73 LYS A N 1
ATOM 564 C CA . LYS A 1 73 ? 9.109 82.875 40.625 1 88.62 73 LYS A CA 1
ATOM 565 C C . LYS A 1 73 ? 7.695 82.312 40.719 1 88.62 73 LYS A C 1
ATOM 567 O O . LYS A 1 73 ? 7.52 81.125 41.062 1 88.62 73 LYS A O 1
ATOM 572 N N . ASP A 1 74 ? 6.801 83.125 40.406 1 87.56 74 ASP A N 1
ATOM 573 C CA . ASP A 1 74 ? 5.414 82.688 40.438 1 87.56 74 ASP A CA 1
ATOM 574 C C . ASP A 1 74 ? 5.176 81.625 39.344 1 87.56 74 ASP A C 1
ATOM 576 O O . ASP A 1 74 ? 4.555 80.562 39.594 1 87.56 74 ASP A O 1
ATOM 580 N N . LEU A 1 75 ? 5.672 81.938 38.156 1 87.75 75 LEU A N 1
ATOM 581 C CA . LEU A 1 75 ? 5.516 81 37.062 1 87.75 75 LEU A CA 1
ATOM 582 C C . LEU A 1 75 ? 6.281 79.75 37.312 1 87.75 75 LEU A C 1
ATOM 584 O O . LEU A 1 75 ? 5.816 78.625 36.969 1 87.75 75 LEU A O 1
ATOM 588 N N . GLU A 1 76 ? 7.422 79.875 37.844 1 91.12 76 GLU A N 1
ATOM 589 C CA . GLU A 1 76 ? 8.227 78.688 38.219 1 91.12 76 GLU A CA 1
ATOM 590 C C . GLU A 1 76 ? 7.484 77.812 39.188 1 91.12 76 GLU A C 1
ATOM 592 O O . GLU A 1 76 ? 7.457 76.562 39.031 1 91.12 76 GLU A O 1
ATOM 597 N N . LYS A 1 77 ? 6.918 78.438 40.156 1 90.75 77 LYS A N 1
ATOM 598 C CA . LYS A 1 77 ? 6.164 77.625 41.156 1 90.75 77 LYS A CA 1
ATOM 599 C C . LYS A 1 77 ? 4.977 76.938 40.5 1 90.75 77 LYS A C 1
ATOM 601 O O . LYS A 1 77 ? 4.719 75.75 40.812 1 90.75 77 LYS A O 1
ATOM 606 N N . LYS A 1 78 ? 4.285 77.625 39.656 1 91.06 78 LYS A N 1
ATOM 607 C CA . LYS A 1 78 ? 3.121 77.062 39 1 91.06 78 LYS A CA 1
ATOM 608 C C . LYS A 1 78 ? 3.518 75.812 38.125 1 91.06 78 LYS A C 1
ATOM 610 O O . LYS A 1 78 ? 2.867 74.812 38.156 1 91.06 78 LYS A O 1
ATOM 615 N N . LEU A 1 79 ? 4.574 76 37.375 1 93.44 79 LEU A N 1
ATOM 616 C CA . LEU A 1 79 ? 5.043 74.938 36.5 1 93.44 79 LEU A CA 1
ATOM 617 C C . LEU A 1 79 ? 5.504 73.75 37.344 1 93.44 79 LEU A C 1
ATOM 619 O O . LEU A 1 79 ? 5.27 72.562 36.969 1 93.44 79 LEU A O 1
ATOM 623 N N . LEU A 1 80 ? 6.105 74 38.469 1 93.88 80 LEU A N 1
ATOM 624 C CA . LEU A 1 80 ? 6.543 72.938 39.375 1 93.88 80 LEU A CA 1
ATOM 625 C C . LEU A 1 80 ? 5.348 72.188 39.906 1 93.88 80 LEU A C 1
ATOM 627 O O . LEU A 1 80 ? 5.398 70.938 40.031 1 93.88 80 LEU A O 1
ATOM 631 N N . GLU A 1 81 ? 4.344 72.875 40.219 1 92.38 81 GLU A N 1
ATOM 632 C CA . GLU A 1 81 ? 3.143 72.25 40.75 1 92.38 81 GLU A CA 1
ATOM 633 C C . GLU A 1 81 ? 2.482 71.312 39.719 1 92.38 81 GLU A C 1
ATOM 635 O O . GLU A 1 81 ? 2.029 70.25 40.031 1 92.38 81 GLU A O 1
ATOM 640 N N . VAL A 1 82 ? 2.432 71.875 38.531 1 94.19 82 VAL A N 1
ATOM 641 C CA . VAL A 1 82 ? 1.861 71.125 37.438 1 94.19 82 VAL A CA 1
ATOM 642 C C . VAL A 1 82 ? 2.691 69.812 37.219 1 94.19 82 VAL A C 1
ATOM 644 O O . VAL A 1 82 ? 2.141 68.75 37.062 1 94.19 82 VAL A O 1
ATOM 647 N N . ARG A 1 83 ? 3.955 69.938 37.125 1 95.31 83 ARG A N 1
ATOM 648 C CA . ARG A 1 83 ? 4.844 68.812 36.969 1 95.31 83 ARG A CA 1
ATOM 649 C C . ARG A 1 83 ? 4.625 67.75 38.062 1 95.31 83 ARG A C 1
ATOM 651 O O . ARG A 1 83 ? 4.445 66.562 37.781 1 95.31 83 ARG A O 1
ATOM 658 N N . ASN A 1 84 ? 4.609 68.25 39.344 1 93.69 84 ASN A N 1
ATOM 659 C CA . ASN A 1 84 ? 4.484 67.312 40.469 1 93.69 84 ASN A CA 1
ATOM 660 C C . ASN A 1 84 ? 3.129 66.625 40.5 1 93.69 84 ASN A C 1
ATOM 662 O O . ASN A 1 84 ? 3.029 65.438 40.906 1 93.69 84 ASN A O 1
ATOM 666 N N . ALA A 1 85 ? 2.117 67.25 40.062 1 92.88 85 ALA A N 1
ATOM 667 C CA . ALA A 1 85 ? 0.774 66.688 40 1 92.88 85 ALA A CA 1
ATOM 668 C C . ALA A 1 85 ? 0.688 65.625 38.938 1 92.88 85 ALA A C 1
ATOM 670 O O . ALA A 1 85 ? -0.222 64.812 38.969 1 92.88 85 ALA A O 1
ATOM 671 N N . ASN A 1 86 ? 1.577 65.688 38 1 94.19 86 ASN A N 1
ATOM 672 C CA . ASN A 1 86 ? 1.566 64.688 36.906 1 94.19 86 ASN A CA 1
ATOM 673 C C . ASN A 1 86 ? 2.746 63.719 37 1 94.19 86 ASN A C 1
ATOM 675 O O . ASN A 1 86 ? 3.232 63.219 36 1 94.19 86 ASN A O 1
ATOM 679 N N . ARG A 1 87 ? 3.271 63.594 38.156 1 93.31 87 ARG A N 1
ATOM 680 C CA . ARG A 1 87 ? 4.223 62.531 38.5 1 93.31 87 ARG A CA 1
ATOM 681 C C . ARG A 1 87 ? 3.533 61.406 39.25 1 93.31 87 ARG A C 1
ATOM 683 O O . ARG A 1 87 ? 3.758 61.188 40.438 1 93.31 87 ARG A O 1
ATOM 690 N N . ARG A 1 88 ? 2.77 60.75 38.375 1 89 88 ARG A N 1
ATOM 691 C CA . ARG A 1 88 ? 1.973 59.625 38.844 1 89 88 ARG A CA 1
ATOM 692 C C . ARG A 1 88 ? 2.482 58.312 38.281 1 89 88 ARG A C 1
ATOM 694 O O . ARG A 1 88 ? 3.4 58.312 37.469 1 89 88 ARG A O 1
ATOM 701 N N . LYS A 1 89 ? 1.874 57.25 38.781 1 82.31 89 LYS A N 1
ATOM 702 C CA . LYS A 1 89 ? 2.279 55.906 38.312 1 82.31 89 LYS A CA 1
ATOM 703 C C . LYS A 1 89 ? 1.944 55.719 36.844 1 82.31 89 LYS A C 1
ATOM 705 O O . LYS A 1 89 ? 2.68 55.031 36.125 1 82.31 89 LYS A O 1
ATOM 710 N N . ASP A 1 90 ? 0.883 56.344 36.344 1 79.31 90 ASP A N 1
ATOM 711 C CA . ASP A 1 90 ? 0.426 56.125 34.969 1 79.31 90 ASP A CA 1
ATOM 712 C C . ASP A 1 90 ? 1.123 57.094 34.031 1 79.31 90 ASP A C 1
ATOM 714 O O . ASP A 1 90 ? 1.256 56.812 32.844 1 79.31 90 ASP A O 1
ATOM 718 N N . VAL A 1 91 ? 1.448 58.219 34.469 1 81.88 91 VAL A N 1
ATOM 719 C CA . VAL A 1 91 ? 2.176 59.219 33.688 1 81.88 91 VAL A CA 1
ATOM 720 C C . VAL A 1 91 ? 3.207 59.906 34.562 1 81.88 91 VAL A C 1
ATOM 722 O O . VAL A 1 91 ? 2.916 60.25 35.719 1 81.88 91 VAL A O 1
ATOM 725 N N . TYR A 1 92 ? 4.398 60.031 34.094 1 89.94 92 TYR A N 1
ATOM 726 C CA . TYR A 1 92 ? 5.441 60.719 34.844 1 89.94 92 TYR A CA 1
ATOM 727 C C . TYR A 1 92 ? 6.105 61.781 34 1 89.94 92 TYR A C 1
ATOM 729 O O . TYR A 1 92 ? 6.961 61.5 33.156 1 89.94 92 TYR A O 1
ATOM 737 N N . VAL A 1 93 ? 5.742 63 34.281 1 93.62 93 VAL A N 1
ATOM 738 C CA . VAL A 1 93 ? 6.332 64.125 33.562 1 93.62 93 VAL A CA 1
ATOM 739 C C . VAL A 1 93 ? 7.684 64.5 34.188 1 93.62 93 VAL A C 1
ATOM 741 O O . VAL A 1 93 ? 7.766 64.812 35.375 1 93.62 93 VAL A O 1
ATOM 744 N N . ASN A 1 94 ? 8.664 64.438 33.469 1 94.56 94 ASN A N 1
ATOM 745 C CA . ASN A 1 94 ? 10 64.688 33.969 1 94.56 94 ASN A CA 1
ATOM 746 C C . ASN A 1 94 ? 10.25 66.25 34 1 94.56 94 ASN A C 1
ATOM 748 O O . ASN A 1 94 ? 10.703 66.75 35 1 94.56 94 ASN A O 1
ATOM 752 N N . PHE A 1 95 ? 9.93 66.812 32.844 1 95 95 PHE A N 1
ATOM 753 C CA . PHE A 1 95 ? 10.18 68.25 32.75 1 95 95 PHE A CA 1
ATOM 754 C C . PHE A 1 95 ? 8.992 68.938 32.125 1 95 95 PHE A C 1
ATOM 756 O O . PHE A 1 95 ? 8.328 68.438 31.234 1 95 95 PHE A O 1
ATOM 763 N N . ILE A 1 96 ? 8.734 70.062 32.594 1 95.94 96 ILE A N 1
ATOM 764 C CA . ILE A 1 96 ? 7.84 71.062 32 1 95.94 96 ILE A CA 1
ATOM 765 C C . ILE A 1 96 ? 8.523 72.438 31.953 1 95.94 96 ILE A C 1
ATOM 767 O O . ILE A 1 96 ? 9.078 72.875 32.969 1 95.94 96 ILE A O 1
ATOM 771 N N . TYR A 1 97 ? 8.602 73 30.844 1 93.75 97 TYR A N 1
ATOM 772 C CA . TYR A 1 97 ? 9.312 74.25 30.688 1 93.75 97 TYR A CA 1
ATOM 773 C C . TYR A 1 97 ? 8.742 75.062 29.531 1 93.75 97 TYR A C 1
ATOM 775 O O . TYR A 1 97 ? 7.879 74.625 28.797 1 93.75 97 TYR A O 1
ATOM 783 N N . SER A 1 98 ? 9.211 76.312 29.5 1 92.25 98 SER A N 1
ATOM 784 C CA . SER A 1 98 ? 8.742 77.188 28.438 1 92.25 98 SER A CA 1
ATOM 785 C C . SER A 1 98 ? 9.906 77.688 27.594 1 92.25 98 SER A C 1
ATOM 787 O O . SER A 1 98 ? 11 77.938 28.109 1 92.25 98 SER A O 1
ATOM 789 N N . LEU A 1 99 ? 9.648 77.812 26.344 1 91.19 99 LEU A N 1
ATOM 790 C CA . LEU A 1 99 ? 10.617 78.375 25.406 1 91.19 99 LEU A CA 1
ATOM 791 C C . LEU A 1 99 ? 10.039 79.562 24.656 1 91.19 99 LEU A C 1
ATOM 793 O O . LEU A 1 99 ? 8.828 79.625 24.406 1 91.19 99 LEU A O 1
ATOM 797 N N . PHE A 1 100 ? 10.914 80.438 24.312 1 88.12 100 PHE A N 1
ATOM 798 C CA . PHE A 1 100 ? 10.539 81.562 23.5 1 88.12 100 PHE A CA 1
ATOM 799 C C . PHE A 1 100 ? 11.5 81.75 22.328 1 88.12 100 PHE A C 1
ATOM 801 O O . PHE A 1 100 ? 12.672 81.375 22.422 1 88.12 100 PHE A O 1
ATOM 808 N N . PRO A 1 101 ? 10.977 82.25 21.266 1 87.81 101 PRO A N 1
ATOM 809 C CA . PRO A 1 101 ? 11.875 82.562 20.141 1 87.81 101 PRO A CA 1
ATOM 810 C C . PRO A 1 101 ? 12.836 83.688 20.406 1 87.81 101 PRO A C 1
ATOM 812 O O . PRO A 1 101 ? 12.461 84.688 21.062 1 87.81 101 PRO A O 1
ATOM 815 N N . ASP A 1 102 ? 13.977 83.5 19.922 1 84.25 102 ASP A N 1
ATOM 816 C CA . ASP A 1 102 ? 14.977 84.562 20.031 1 84.25 102 ASP A CA 1
ATOM 817 C C . ASP A 1 102 ? 14.516 85.812 19.281 1 84.25 102 ASP A C 1
ATOM 819 O O . ASP A 1 102 ? 13.938 85.75 18.203 1 84.25 102 ASP A O 1
ATOM 823 N N . SER A 1 103 ? 14.773 87.062 19.812 1 80.75 103 SER A N 1
ATOM 824 C CA . SER A 1 103 ? 14.336 88.312 19.25 1 80.75 103 SER A CA 1
ATOM 825 C C . SER A 1 103 ? 14.984 88.562 17.891 1 80.75 103 SER A C 1
ATOM 827 O O . SER A 1 103 ? 14.375 89.188 17.016 1 80.75 103 SER A O 1
ATOM 829 N N . ASN A 1 104 ? 16.156 88.125 17.703 1 83.44 104 ASN A N 1
ATOM 830 C CA . ASN A 1 104 ? 16.906 88.375 16.484 1 83.44 104 ASN A CA 1
ATOM 831 C C . ASN A 1 104 ? 16.672 87.312 15.445 1 83.44 104 ASN A C 1
ATOM 833 O O . ASN A 1 104 ? 16.688 87.562 14.242 1 83.44 104 ASN A O 1
ATOM 837 N N . ASN A 1 105 ? 16.562 86.125 15.922 1 85.62 105 ASN A N 1
ATOM 838 C CA . ASN A 1 105 ? 16.344 84.938 15.062 1 85.62 105 ASN A CA 1
ATOM 839 C C . ASN A 1 105 ? 15.25 84.062 15.609 1 85.62 105 ASN A C 1
ATOM 841 O O . ASN A 1 105 ? 15.523 83.125 16.406 1 85.62 105 ASN A O 1
ATOM 845 N N . PRO A 1 106 ? 14.117 84.125 15.062 1 81.38 106 PRO A N 1
ATOM 846 C CA . PRO A 1 106 ? 12.977 83.375 15.609 1 81.38 106 PRO A CA 1
ATOM 847 C C . PRO A 1 106 ? 13.133 81.875 15.477 1 81.38 106 PRO A C 1
ATOM 849 O O . PRO A 1 106 ? 12.367 81.125 16.078 1 81.38 106 PRO A O 1
ATOM 852 N N . LYS A 1 107 ? 14.008 81.438 14.695 1 81.75 107 LYS A N 1
ATOM 853 C CA . LYS A 1 107 ? 14.227 80 14.555 1 81.75 107 LYS A CA 1
ATOM 854 C C . LYS A 1 107 ? 14.945 79.438 15.773 1 81.75 107 LYS A C 1
ATOM 856 O O . LYS A 1 107 ? 14.906 78.188 16.016 1 81.75 107 LYS A O 1
ATOM 861 N N . VAL A 1 108 ? 15.625 80.312 16.469 1 86.56 108 VAL A N 1
ATOM 862 C CA . VAL A 1 108 ? 16.359 79.875 17.656 1 86.56 108 VAL A CA 1
ATOM 863 C C . VAL A 1 108 ? 15.461 80 18.891 1 86.56 108 VAL A C 1
ATOM 865 O O . VAL A 1 108 ? 14.883 81.062 19.125 1 86.56 108 VAL A O 1
ATOM 868 N N . LEU A 1 109 ? 15.336 78.938 19.625 1 87.69 109 LEU A N 1
ATOM 869 C CA . LEU A 1 109 ? 14.508 78.938 20.828 1 87.69 109 LEU A CA 1
ATOM 870 C C . LEU A 1 109 ? 15.367 79.062 22.078 1 87.69 109 LEU A C 1
ATOM 872 O O . LEU A 1 109 ? 16.438 78.438 22.141 1 87.69 109 LEU A O 1
ATOM 876 N N . ARG A 1 110 ? 14.844 79.812 23.016 1 88.94 110 ARG A N 1
ATOM 877 C CA . ARG A 1 110 ? 15.547 80.062 24.266 1 88.94 110 ARG A CA 1
ATOM 878 C C . ARG A 1 110 ? 14.664 79.688 25.453 1 88.94 110 ARG A C 1
ATOM 880 O O . ARG A 1 110 ? 13.453 79.938 25.422 1 88.94 110 ARG A O 1
ATOM 887 N N . PHE A 1 111 ? 15.258 79.25 26.516 1 89.62 111 PHE A N 1
ATOM 888 C CA . PHE A 1 111 ? 14.539 78.938 27.734 1 89.62 111 PHE A CA 1
ATOM 889 C C . PHE A 1 111 ? 13.953 80.188 28.391 1 89.62 111 PHE A C 1
ATOM 891 O O . PHE A 1 111 ? 14.625 81.188 28.484 1 89.62 111 PHE A O 1
ATOM 898 N N . ALA A 1 112 ? 12.758 80.062 28.719 1 88.62 112 ALA A N 1
ATOM 899 C CA . ALA A 1 112 ? 12.125 81.125 29.5 1 88.62 112 ALA A CA 1
ATOM 900 C C . ALA A 1 112 ? 12.047 80.688 30.984 1 88.62 112 ALA A C 1
ATOM 902 O O . ALA A 1 112 ? 12.867 81.188 31.781 1 88.62 112 ALA A O 1
ATOM 903 N N . VAL A 1 113 ? 11.125 79.812 31.281 1 87.81 113 VAL A N 1
ATOM 904 C CA . VAL A 1 113 ? 11 79.375 32.656 1 87.81 113 VAL A CA 1
ATOM 905 C C . VAL A 1 113 ? 11.258 77.875 32.719 1 87.81 113 VAL A C 1
ATOM 907 O O . VAL A 1 113 ? 10.609 77.062 32 1 87.81 113 VAL A O 1
ATOM 910 N N . ASP A 1 114 ? 12.156 77.5 33.469 1 88.19 114 ASP A N 1
ATOM 911 C CA . ASP A 1 114 ? 12.484 76.125 33.781 1 88.19 114 ASP A CA 1
ATOM 912 C C . ASP A 1 114 ? 12.453 75.812 35.281 1 88.19 114 ASP A C 1
ATOM 914 O O . ASP A 1 114 ? 13.398 76.188 36 1 88.19 114 ASP A O 1
ATOM 918 N N . PRO A 1 115 ? 11.305 75.125 35.562 1 86.69 115 PRO A N 1
ATOM 919 C CA . PRO A 1 115 ? 11.18 74.938 37 1 86.69 115 PRO A CA 1
ATOM 920 C C . PRO A 1 115 ? 11.906 73.688 37.469 1 86.69 115 PRO A C 1
ATOM 922 O O . PRO A 1 115 ? 11.57 72.562 37.062 1 86.69 115 PRO A O 1
ATOM 925 N N . GLU A 1 116 ? 13.109 73.812 38.188 1 87.44 116 GLU A N 1
ATOM 926 C CA . GLU A 1 116 ? 13.797 72.688 38.719 1 87.44 116 GLU A CA 1
ATOM 927 C C . GLU A 1 116 ? 14.344 72.938 40.125 1 87.44 116 GLU A C 1
ATOM 929 O O . GLU A 1 116 ? 14.836 74.062 40.375 1 87.44 116 GLU A O 1
ATOM 934 N N . GLU A 1 117 ? 14.086 72 40.875 1 82 117 GLU A N 1
ATOM 935 C CA . GLU A 1 117 ? 14.578 72.188 42.219 1 82 117 GLU A CA 1
ATOM 936 C C . GLU A 1 117 ? 16.094 72 42.281 1 82 117 GLU A C 1
ATOM 938 O O . GLU A 1 117 ? 16.766 72.75 43 1 82 117 GLU A O 1
ATOM 943 N N . ASN A 1 118 ? 16.516 71.062 41.562 1 81.69 118 ASN A N 1
ATOM 944 C CA . ASN A 1 118 ? 17.953 70.875 41.5 1 81.69 118 ASN A CA 1
ATOM 945 C C . ASN A 1 118 ? 18.625 71.812 40.5 1 81.69 118 ASN A C 1
ATOM 947 O O . ASN A 1 118 ? 18.281 71.812 39.312 1 81.69 118 ASN A O 1
ATOM 951 N N . THR A 1 119 ? 19.5 72.5 40.938 1 77.69 119 THR A N 1
ATOM 952 C CA . THR A 1 119 ? 20.188 73.5 40.156 1 77.69 119 THR A CA 1
ATOM 953 C C . THR A 1 119 ? 20.844 72.875 38.938 1 77.69 119 THR A C 1
ATOM 955 O O . THR A 1 119 ? 21 73.5 37.906 1 77.69 119 THR A O 1
ATOM 958 N N . ILE A 1 120 ? 21.203 71.625 39.062 1 78.81 120 ILE A N 1
ATOM 959 C CA . ILE A 1 120 ? 21.906 70.938 37.969 1 78.81 120 ILE A CA 1
ATOM 960 C C . ILE A 1 120 ? 20.953 70.75 36.812 1 78.81 120 ILE A C 1
ATOM 962 O O . ILE A 1 120 ? 21.375 70.75 35.656 1 78.81 120 ILE A O 1
ATOM 966 N N . ASP A 1 121 ? 19.719 70.75 37.188 1 80.31 121 ASP A N 1
ATOM 967 C CA . ASP A 1 121 ? 18.719 70.438 36.156 1 80.31 121 ASP A CA 1
ATOM 968 C C . ASP A 1 121 ? 18.078 71.688 35.625 1 80.31 121 ASP A C 1
ATOM 970 O O . ASP A 1 121 ? 17.281 71.688 34.688 1 80.31 121 ASP A O 1
ATOM 974 N N . LYS A 1 122 ? 18.359 72.75 36.25 1 87.75 122 LYS A N 1
ATOM 975 C CA . LYS A 1 122 ? 17.719 74.062 35.906 1 87.75 122 LYS A CA 1
ATOM 976 C C . LYS A 1 122 ? 18.516 74.75 34.781 1 87.75 122 LYS A C 1
ATOM 978 O O . LYS A 1 122 ? 19.734 74.812 34.844 1 87.75 122 LYS A O 1
ATOM 983 N N . THR A 1 123 ? 17.797 75.188 33.875 1 87.62 123 THR A N 1
ATOM 984 C CA . THR A 1 123 ? 18.406 75.938 32.781 1 87.62 123 THR A CA 1
ATOM 985 C C . THR A 1 123 ? 18.172 77.438 32.969 1 87.62 123 THR A C 1
ATOM 987 O O . THR A 1 123 ? 17.062 77.875 33.344 1 87.62 123 THR A O 1
ATOM 990 N N . GLU A 1 124 ? 19.234 78.188 32.688 1 84.69 124 GLU A N 1
ATOM 991 C CA . GLU A 1 124 ? 19.156 79.625 32.875 1 84.69 124 GLU A CA 1
ATOM 992 C C . GLU A 1 124 ? 18.281 80.25 31.812 1 84.69 124 GLU A C 1
ATOM 994 O O . GLU A 1 124 ? 18.234 79.812 30.672 1 84.69 124 GLU A O 1
ATOM 999 N N . LEU A 1 125 ? 17.703 81.312 32.281 1 86.62 125 LEU A N 1
ATOM 1000 C CA . LEU A 1 125 ? 16.875 82.125 31.391 1 86.62 125 LEU A CA 1
ATOM 1001 C C . LEU A 1 125 ? 17.688 82.625 30.188 1 86.62 125 LEU A C 1
ATOM 1003 O O . LEU A 1 125 ? 18.812 83.125 30.344 1 86.62 125 LEU A O 1
ATOM 1007 N N . GLY A 1 126 ? 17.125 82.312 29 1 85.25 126 GLY A N 1
ATOM 1008 C CA . GLY A 1 126 ? 17.75 82.812 27.797 1 85.25 126 GLY A CA 1
ATOM 1009 C C . GLY A 1 126 ? 18.688 81.812 27.141 1 85.25 126 GLY A C 1
ATOM 1010 O O . GLY A 1 126 ? 19.156 82 26.016 1 85.25 126 GLY A O 1
ATOM 1011 N N . THR A 1 127 ? 18.906 80.75 27.797 1 88.38 127 THR A N 1
ATOM 1012 C CA . THR A 1 127 ? 19.781 79.75 27.234 1 88.38 127 THR A CA 1
ATOM 1013 C C . THR A 1 127 ? 19.172 79.125 25.969 1 88.38 127 THR A C 1
ATOM 1015 O O . THR A 1 127 ? 17.969 78.875 25.922 1 88.38 127 THR A O 1
ATOM 1018 N N . VAL A 1 128 ? 20 78.938 25 1 88.75 128 VAL A N 1
ATOM 1019 C CA . VAL A 1 128 ? 19.547 78.375 23.734 1 88.75 128 VAL A CA 1
ATOM 1020 C C . VAL A 1 128 ? 19.234 76.875 23.891 1 88.75 128 VAL A C 1
ATOM 1022 O O . VAL A 1 128 ? 20.031 76.125 24.484 1 88.75 128 VAL A O 1
ATOM 1025 N N . MET A 1 129 ? 18.141 76.438 23.422 1 86.94 129 MET A N 1
ATOM 1026 C CA . MET A 1 129 ? 17.75 75.062 23.484 1 86.94 129 MET A CA 1
ATOM 1027 C C . MET A 1 129 ? 18.453 74.25 22.391 1 86.94 129 MET A C 1
ATOM 1029 O O . MET A 1 129 ? 18.391 74.562 21.219 1 86.94 129 MET A O 1
ATOM 1033 N N . LYS A 1 130 ? 19.125 73.25 22.75 1 84.56 130 LYS A N 1
ATOM 1034 C CA . LYS A 1 130 ? 19.781 72.312 21.844 1 84.56 130 LYS A CA 1
ATOM 1035 C C . LYS A 1 130 ? 19.266 70.875 22.047 1 84.56 130 LYS A C 1
ATOM 1037 O O . LYS A 1 130 ? 19.281 70.375 23.172 1 84.56 130 LYS A O 1
ATOM 1042 N N . LEU A 1 131 ? 18.625 70.375 21.016 1 84.19 131 LEU A N 1
ATOM 1043 C CA . LEU A 1 131 ? 18.172 69 21.125 1 84.19 131 LEU A CA 1
ATOM 1044 C C . LEU A 1 131 ? 18.578 68.188 19.891 1 84.19 131 LEU A C 1
ATOM 1046 O O . LEU A 1 131 ? 18.766 68.75 18.812 1 84.19 131 LEU A O 1
ATOM 1050 N N . LYS A 1 132 ? 18.859 66.938 20.125 1 87.75 132 LYS A N 1
ATOM 1051 C CA . LYS A 1 132 ? 19.156 65.938 19.078 1 87.75 132 LYS A CA 1
ATOM 1052 C C . LYS A 1 132 ? 18.047 64.875 18.953 1 87.75 132 LYS A C 1
ATOM 1054 O O . LYS A 1 132 ? 17.516 64.438 19.969 1 87.75 132 LYS A O 1
ATOM 1059 N N . THR A 1 133 ? 17.672 64.688 17.703 1 87.94 133 THR A N 1
ATOM 1060 C CA . THR A 1 133 ? 16.656 63.688 17.484 1 87.94 133 THR A CA 1
ATOM 1061 C C . THR A 1 133 ? 17.297 62.281 17.484 1 87.94 133 THR A C 1
ATOM 1063 O O . THR A 1 133 ? 18.5 62.156 17.234 1 87.94 133 THR A O 1
ATOM 1066 N N . GLU A 1 134 ? 16.547 61.312 17.859 1 81.69 134 GLU A N 1
ATOM 1067 C CA . GLU A 1 134 ? 17.016 59.938 17.844 1 81.69 134 GLU A CA 1
ATOM 1068 C C . GLU A 1 134 ? 17.531 59.531 16.469 1 81.69 134 GLU A C 1
ATOM 1070 O O . GLU A 1 134 ? 18.5 58.781 16.375 1 81.69 134 GLU A O 1
ATOM 1075 N N . SER A 1 135 ? 16.906 59.969 15.43 1 80.06 135 SER A N 1
ATOM 1076 C CA . SER A 1 135 ? 17.281 59.656 14.055 1 80.06 135 SER A CA 1
ATOM 1077 C C . SER A 1 135 ? 18.453 60.5 13.594 1 80.06 135 SER A C 1
ATOM 1079 O O . SER A 1 135 ? 19.078 60.219 12.578 1 80.06 135 SER A O 1
ATOM 1081 N N . GLY A 1 136 ? 18.828 61.531 14.352 1 79.69 136 GLY A N 1
ATOM 1082 C CA . GLY A 1 136 ? 19.875 62.469 13.961 1 79.69 136 GLY A CA 1
ATOM 1083 C C . GLY A 1 136 ? 19.391 63.5 12.961 1 79.69 136 GLY A C 1
ATOM 1084 O O . GLY A 1 136 ? 20.172 64.375 12.547 1 79.69 136 GLY A O 1
ATOM 1085 N N . GLN A 1 137 ? 18.109 63.406 12.672 1 79.5 137 GLN A N 1
ATOM 1086 C CA . GLN A 1 137 ? 17.562 64.312 11.688 1 79.5 137 GLN A CA 1
ATOM 1087 C C . GLN A 1 137 ? 16.922 65.562 12.367 1 79.5 137 GLN A C 1
ATOM 1089 O O . GLN A 1 137 ? 16.516 65.438 13.531 1 79.5 137 GLN A O 1
ATOM 1094 N N . THR A 1 138 ? 16.969 66.688 11.641 1 79.31 138 THR A N 1
ATOM 1095 C CA . THR A 1 138 ? 16.297 67.875 12.141 1 79.31 138 THR A CA 1
ATOM 1096 C C . THR A 1 138 ? 14.773 67.688 12.086 1 79.31 138 THR A C 1
ATOM 1098 O O . THR A 1 138 ? 14.242 67.125 11.109 1 79.31 138 THR A O 1
ATOM 1101 N N . ILE A 1 139 ? 14.195 67.938 13.203 1 77.38 139 ILE A N 1
ATOM 1102 C CA . ILE A 1 139 ? 12.742 67.875 13.242 1 77.38 139 ILE A CA 1
ATOM 1103 C C . ILE A 1 139 ? 12.117 69.062 12.594 1 77.38 139 ILE A C 1
ATOM 1105 O O . ILE A 1 139 ? 12.359 70.188 13.031 1 77.38 139 ILE A O 1
ATOM 1109 N N . ASN A 1 140 ? 11.523 68.938 11.508 1 80.75 140 ASN A N 1
ATOM 1110 C CA . ASN A 1 140 ? 10.789 70 10.852 1 80.75 140 ASN A CA 1
ATOM 1111 C C . ASN A 1 140 ? 9.344 70.062 11.336 1 80.75 140 ASN A C 1
ATOM 1113 O O . ASN A 1 140 ? 8.461 69.438 10.766 1 80.75 140 ASN A O 1
ATOM 1117 N N . VAL A 1 141 ? 9.188 70.75 12.477 1 81.5 141 VAL A N 1
ATOM 1118 C CA . VAL A 1 141 ? 7.828 70.812 13 1 81.5 141 VAL A CA 1
ATOM 1119 C C . VAL A 1 141 ? 7.402 72.312 13.117 1 81.5 141 VAL A C 1
ATOM 1121 O O . VAL A 1 141 ? 8.242 73.188 13.219 1 81.5 141 VAL A O 1
ATOM 1124 N N . ASN A 1 142 ? 6.129 72.5 13 1 85.88 142 ASN A N 1
ATOM 1125 C CA . ASN A 1 142 ? 5.527 73.812 13.25 1 85.88 142 ASN A CA 1
ATOM 1126 C C . ASN A 1 142 ? 5.297 74.062 14.734 1 85.88 142 ASN A C 1
ATOM 1128 O O . ASN A 1 142 ? 4.332 73.562 15.312 1 85.88 142 ASN A O 1
ATOM 1132 N N . TYR A 1 143 ? 6.086 75 15.367 1 86.06 143 TYR A N 1
ATOM 1133 C CA . TYR A 1 143 ? 6.039 75.25 16.812 1 86.06 143 TYR A CA 1
ATOM 1134 C C . TYR A 1 143 ? 4.832 76.062 17.172 1 86.06 143 TYR A C 1
ATOM 1136 O O . TYR A 1 143 ? 4.488 76.188 18.359 1 86.06 143 TYR A O 1
ATOM 1144 N N . GLU A 1 144 ? 4.156 76.625 16.188 1 89.19 144 GLU A N 1
ATOM 1145 C CA . GLU A 1 144 ? 2.996 77.438 16.453 1 89.19 144 GLU A CA 1
ATOM 1146 C C . GLU A 1 144 ? 1.726 76.625 16.578 1 89.19 144 GLU A C 1
ATOM 1148 O O . GLU A 1 144 ? 0.649 77.125 16.859 1 89.19 144 GLU A O 1
ATOM 1153 N N . SER A 1 145 ? 1.92 75.375 16.422 1 91.44 145 SER A N 1
ATOM 1154 C CA . SER A 1 145 ? 0.804 74.438 16.594 1 91.44 145 SER A CA 1
ATOM 1155 C C . SER A 1 145 ? 1.12 73.375 17.656 1 91.44 145 SER A C 1
ATOM 1157 O O . SER A 1 145 ? 2.287 73.062 17.875 1 91.44 145 SER A O 1
ATOM 1159 N N . PRO A 1 146 ? 0.022 72.938 18.344 1 93.75 146 PRO A N 1
ATOM 1160 C CA . PRO A 1 146 ? 0.264 71.812 19.266 1 93.75 146 PRO A CA 1
ATOM 1161 C C . PRO A 1 146 ? 0.833 70.625 18.562 1 93.75 146 PRO A C 1
ATOM 1163 O O . PRO A 1 146 ? 0.309 70.188 17.531 1 93.75 146 PRO A O 1
ATOM 1166 N N . ILE A 1 147 ? 1.877 70 19.078 1 93.81 147 ILE A N 1
ATOM 1167 C CA . ILE A 1 147 ? 2.467 68.875 18.391 1 93.81 147 ILE A CA 1
ATOM 1168 C C . ILE A 1 147 ? 3.205 68 19.391 1 93.81 147 ILE A C 1
ATOM 1170 O O . ILE A 1 147 ? 3.729 68.438 20.391 1 93.81 147 ILE A O 1
ATOM 1174 N N . VAL A 1 148 ? 3.152 66.75 19.172 1 94.12 148 VAL A N 1
ATOM 1175 C CA . VAL A 1 148 ? 4.059 65.75 19.781 1 94.12 148 VAL A CA 1
ATOM 1176 C C . VAL A 1 148 ? 5.195 65.438 18.812 1 94.12 148 VAL A C 1
ATOM 1178 O O . VAL A 1 148 ? 4.953 65.062 17.672 1 94.12 148 VAL A O 1
ATOM 1181 N N . LEU A 1 149 ? 6.398 65.625 19.266 1 93.69 149 LEU A N 1
ATOM 1182 C CA . LEU A 1 149 ? 7.512 65.312 18.375 1 93.69 149 LEU A CA 1
ATOM 1183 C C . LEU A 1 149 ? 7.484 63.875 17.938 1 93.69 149 LEU A C 1
ATOM 1185 O O . LEU A 1 149 ? 7.207 62.969 18.75 1 93.69 149 LEU A O 1
ATOM 1189 N N . PRO A 1 150 ? 7.641 63.562 16.734 1 90.19 150 PRO A N 1
ATOM 1190 C CA . PRO A 1 150 ? 7.43 62.25 16.156 1 90.19 150 PRO A CA 1
ATOM 1191 C C . PRO A 1 150 ? 8.477 61.219 16.625 1 90.19 150 PRO A C 1
ATOM 1193 O O . PRO A 1 150 ? 8.289 60.031 16.453 1 90.19 150 PRO A O 1
ATOM 1196 N N . GLU A 1 151 ? 9.609 61.719 17.141 1 92.06 151 GLU A N 1
ATOM 1197 C CA . GLU A 1 151 ? 10.641 60.844 17.672 1 92.06 151 GLU A CA 1
ATOM 1198 C C . GLU A 1 151 ? 11.195 61.344 19 1 92.06 151 GLU A C 1
ATOM 1200 O O . GLU A 1 151 ? 10.945 62.5 19.375 1 92.06 151 GLU A O 1
ATOM 1205 N N . PHE A 1 152 ? 11.797 60.469 19.688 1 94.12 152 PHE A N 1
ATOM 1206 C CA . PHE A 1 152 ? 12.438 60.875 20.922 1 94.12 152 PHE A CA 1
ATOM 1207 C C . PHE A 1 152 ? 13.516 61.906 20.672 1 94.12 152 PHE A C 1
ATOM 1209 O O . PHE A 1 152 ? 14.188 61.875 19.641 1 94.12 152 PHE A O 1
ATOM 1216 N N . VAL A 1 153 ? 13.672 62.75 21.578 1 94.19 153 VAL A N 1
ATOM 1217 C CA . VAL A 1 153 ? 14.711 63.781 21.484 1 94.19 153 VAL A CA 1
ATOM 1218 C C . VAL A 1 153 ? 15.688 63.625 22.656 1 94.19 153 VAL A C 1
ATOM 1220 O O . VAL A 1 153 ? 15.281 63.281 23.766 1 94.19 153 VAL A O 1
ATOM 1223 N N . GLU A 1 154 ? 16.875 63.906 22.422 1 93.19 154 GLU A N 1
ATOM 1224 C CA . GLU A 1 154 ? 17.938 63.781 23.422 1 93.19 154 GLU A CA 1
ATOM 1225 C C . GLU A 1 154 ? 18.578 65.125 23.719 1 93.19 154 GLU A C 1
ATOM 1227 O O . GLU A 1 154 ? 18.797 65.938 22.797 1 93.19 154 GLU A O 1
ATOM 1232 N N . ASP A 1 155 ? 18.703 65.375 24.969 1 88.44 155 ASP A N 1
ATOM 1233 C CA . ASP A 1 155 ? 19.453 66.562 25.406 1 88.44 155 ASP A CA 1
ATOM 1234 C C . ASP A 1 155 ? 20.422 66.188 26.531 1 88.44 155 ASP A C 1
ATOM 1236 O O . ASP A 1 155 ? 20.75 65.062 26.719 1 88.44 155 ASP A O 1
ATOM 1240 N N . ILE A 1 156 ? 21.016 67.188 27.203 1 86.12 156 ILE A N 1
ATOM 1241 C CA . ILE A 1 156 ? 22.047 66.938 28.188 1 86.12 156 ILE A CA 1
ATOM 1242 C C . ILE A 1 156 ? 21.453 66.25 29.422 1 86.12 156 ILE A C 1
ATOM 1244 O O . ILE A 1 156 ? 22.172 65.688 30.234 1 86.12 156 ILE A O 1
ATOM 1248 N N . TRP A 1 157 ? 20.125 66.25 29.531 1 88.75 157 TRP A N 1
ATOM 1249 C CA . TRP A 1 157 ? 19.484 65.75 30.734 1 88.75 157 TRP A CA 1
ATOM 1250 C C . TRP A 1 157 ? 18.938 64.312 30.5 1 88.75 157 TRP A C 1
ATOM 1252 O O . TRP A 1 157 ? 18.625 63.594 31.438 1 88.75 157 TRP A O 1
ATOM 1262 N N . GLY A 1 158 ? 18.766 63.969 29.203 1 91.62 158 GLY A N 1
ATOM 1263 C CA . GLY A 1 158 ? 18.266 62.656 28.906 1 91.62 158 GLY A CA 1
ATOM 1264 C C . GLY A 1 158 ? 17.547 62.562 27.562 1 91.62 158 GLY A C 1
ATOM 1265 O O . GLY A 1 158 ? 17.797 63.375 26.672 1 91.62 158 GLY A O 1
ATOM 1266 N N . THR A 1 159 ? 16.859 61.469 27.359 1 94.75 159 THR A N 1
ATOM 1267 C CA . THR A 1 159 ? 16.047 61.219 26.172 1 94.75 159 THR A CA 1
ATOM 1268 C C . THR A 1 159 ? 14.562 61.312 26.484 1 94.75 159 THR A C 1
ATOM 1270 O O . THR A 1 159 ? 14.102 60.688 27.453 1 94.75 159 THR A O 1
ATOM 1273 N N . TRP A 1 160 ? 13.828 62.125 25.609 1 95.25 160 TRP A N 1
ATOM 1274 C CA . TRP A 1 160 ? 12.469 62.438 26.031 1 95.25 160 TRP A CA 1
ATOM 1275 C C . TRP A 1 160 ? 11.492 62.281 24.875 1 95.25 160 TRP A C 1
ATOM 1277 O O . TRP A 1 160 ? 11.867 62.438 23.703 1 95.25 160 TRP A O 1
ATOM 1287 N N . LEU A 1 161 ? 10.328 61.844 25.203 1 96 161 LEU A N 1
ATOM 1288 C CA . LEU A 1 161 ? 9.164 62.188 24.391 1 96 161 LEU A CA 1
ATOM 1289 C C . LEU A 1 161 ? 8.664 63.594 24.719 1 96 161 LEU A C 1
ATOM 1291 O O . LEU A 1 161 ? 8.305 63.875 25.859 1 96 161 LEU A O 1
ATOM 1295 N N . THR A 1 162 ? 8.609 64.438 23.75 1 95.62 162 THR A N 1
ATOM 1296 C CA . THR A 1 162 ? 8.328 65.875 24.016 1 95.62 162 THR A CA 1
ATOM 1297 C C . THR A 1 162 ? 7.07 66.312 23.281 1 95.62 162 THR A C 1
ATOM 1299 O O . THR A 1 162 ? 6.91 66 22.094 1 95.62 162 THR A O 1
ATOM 1302 N N . ALA A 1 163 ? 6.238 66.875 24 1 96.44 163 ALA A N 1
ATOM 1303 C CA . ALA A 1 163 ? 5.055 67.562 23.453 1 96.44 163 ALA A CA 1
ATOM 1304 C C . ALA A 1 163 ? 5.098 69.062 23.688 1 96.44 163 ALA A C 1
ATOM 1306 O O . ALA A 1 163 ? 5.613 69.5 24.719 1 96.44 163 ALA A O 1
ATOM 1307 N N . LEU A 1 164 ? 4.645 69.812 22.797 1 96.12 164 LEU A N 1
ATOM 1308 C CA . LEU A 1 164 ? 4.684 71.25 22.953 1 96.12 164 LEU A CA 1
ATOM 1309 C C . LEU A 1 164 ? 3.352 71.875 22.562 1 96.12 164 LEU A C 1
ATOM 1311 O O . LEU A 1 164 ? 2.693 71.438 21.641 1 96.12 164 LEU A O 1
ATOM 1315 N N . TYR A 1 165 ? 2.926 72.812 23.266 1 95.69 165 TYR A N 1
ATOM 1316 C CA . TYR A 1 165 ? 1.739 73.625 23 1 95.69 165 TYR A CA 1
ATOM 1317 C C . TYR A 1 165 ? 2.092 75.125 22.938 1 95.69 165 TYR A C 1
ATOM 1319 O O . TYR A 1 165 ? 2.775 75.625 23.812 1 95.69 165 TYR A O 1
ATOM 1327 N N . PRO A 1 166 ? 1.622 75.812 21.938 1 93.88 166 PRO A N 1
ATOM 1328 C CA . PRO A 1 166 ? 2.008 77.25 21.75 1 93.88 166 PRO A CA 1
ATOM 1329 C C . PRO A 1 166 ? 1.309 78.188 22.734 1 93.88 166 PRO A C 1
ATOM 1331 O O . PRO A 1 166 ? 0.149 77.938 23.094 1 93.88 166 PRO A O 1
ATOM 1334 N N . ILE A 1 167 ? 2.033 79.125 23.156 1 91.31 167 ILE A N 1
ATOM 1335 C CA . ILE A 1 167 ? 1.497 80.25 23.891 1 91.31 167 ILE A CA 1
ATOM 1336 C C . ILE A 1 167 ? 1.24 81.438 22.953 1 91.31 167 ILE A C 1
ATOM 1338 O O . ILE A 1 167 ? 2.141 81.875 22.219 1 91.31 167 ILE A O 1
ATOM 1342 N N . LYS A 1 168 ? -0.013 81.875 23 1 88.38 168 LYS A N 1
ATOM 1343 C CA . LYS A 1 168 ? -0.386 83 22.141 1 88.38 168 LYS A CA 1
ATOM 1344 C C . LYS A 1 168 ? -0.948 84.188 22.938 1 88.38 168 LYS A C 1
ATOM 1346 O O . LYS A 1 168 ? -1.532 84 24.016 1 88.38 168 LYS A O 1
ATOM 1351 N N . ASP A 1 169 ? -0.728 85.375 22.422 1 84.12 169 ASP A N 1
ATOM 1352 C CA . ASP A 1 169 ? -1.278 86.562 23.094 1 84.12 169 ASP A CA 1
ATOM 1353 C C . ASP A 1 169 ? -2.74 86.75 22.703 1 84.12 169 ASP A C 1
ATOM 1355 O O . ASP A 1 169 ? -3.332 85.938 22.016 1 84.12 169 ASP A O 1
ATOM 1359 N N . ALA A 1 170 ? -3.346 87.812 23.297 1 80 170 ALA A N 1
ATOM 1360 C CA . ALA A 1 170 ? -4.766 88.062 23.094 1 80 170 ALA A CA 1
ATOM 1361 C C . ALA A 1 170 ? -5.074 88.25 21.609 1 80 170 ALA A C 1
ATOM 1363 O O . ALA A 1 170 ? -6.207 88.062 21.172 1 80 170 ALA A O 1
ATOM 1364 N N . GLN A 1 171 ? -4.039 88.625 20.797 1 84.75 171 GLN A N 1
ATOM 1365 C CA . GLN A 1 171 ? -4.23 88.938 19.375 1 84.75 171 GLN A CA 1
ATOM 1366 C C . GLN A 1 171 ? -3.898 87.688 18.547 1 84.75 171 GLN A C 1
ATOM 1368 O O . GLN A 1 171 ? -4.02 87.688 17.312 1 84.75 171 GLN A O 1
ATOM 1373 N N . GLY A 1 172 ? -3.463 86.625 19.172 1 85.69 172 GLY A N 1
ATOM 1374 C CA . GLY A 1 172 ? -3.172 85.438 18.484 1 85.69 172 GLY A CA 1
ATOM 1375 C C . GLY A 1 172 ? -1.72 85.312 18.062 1 85.69 172 GLY A C 1
ATOM 1376 O O . GLY A 1 172 ? -1.352 84.375 17.344 1 85.69 172 GLY A O 1
ATOM 1377 N N . LYS A 1 173 ? -0.957 86.25 18.422 1 87.44 173 LYS A N 1
ATOM 1378 C CA . LYS A 1 173 ? 0.456 86.25 18.047 1 87.44 173 LYS A CA 1
ATOM 1379 C C . LYS A 1 173 ? 1.222 85.188 18.875 1 87.44 173 LYS A C 1
ATOM 1381 O O . LYS A 1 173 ? 1.048 85.125 20.094 1 87.44 173 LYS A O 1
ATOM 1386 N N . TYR A 1 174 ? 2.104 84.5 18.25 1 90 174 TYR A N 1
ATOM 1387 C CA . TYR A 1 174 ? 2.918 83.5 18.875 1 90 174 TYR A CA 1
ATOM 1388 C C . TYR A 1 174 ? 3.979 84.125 19.781 1 90 174 TYR A C 1
ATOM 1390 O O . TYR A 1 174 ? 4.762 84.938 19.344 1 90 174 TYR A O 1
ATOM 1398 N N . LEU A 1 175 ? 4.008 83.625 21.062 1 88.38 175 LEU A N 1
ATOM 1399 C CA . LEU A 1 175 ? 4.949 84.188 22.031 1 88.38 175 LEU A CA 1
ATOM 1400 C C . LEU A 1 175 ? 5.988 83.125 22.438 1 88.38 175 LEU A C 1
ATOM 1402 O O . LEU A 1 175 ? 7.09 83.438 22.875 1 88.38 175 LEU A O 1
ATOM 1406 N N . GLY A 1 176 ? 5.602 81.875 22.281 1 90.75 176 GLY A N 1
ATOM 1407 C CA . GLY A 1 176 ? 6.441 80.75 22.734 1 90.75 176 GLY A CA 1
ATOM 1408 C C . GLY A 1 176 ? 5.664 79.438 22.938 1 90.75 176 GLY A C 1
ATOM 1409 O O . GLY A 1 176 ? 4.605 79.25 22.344 1 90.75 176 GLY A O 1
ATOM 1410 N N . ASN A 1 177 ? 6.336 78.562 23.672 1 92.81 177 ASN A N 1
ATOM 1411 C CA . ASN A 1 177 ? 5.668 77.25 23.906 1 92.81 177 ASN A CA 1
ATOM 1412 C C . ASN A 1 177 ? 5.875 76.812 25.344 1 92.81 177 ASN A C 1
ATOM 1414 O O . ASN A 1 177 ? 6.852 77.188 26 1 92.81 177 ASN A O 1
ATOM 1418 N N . ILE A 1 178 ? 4.828 76.062 25.766 1 94.94 178 ILE A N 1
ATOM 1419 C CA . ILE A 1 178 ? 5.012 75.188 26.922 1 94.94 178 ILE A CA 1
ATOM 1420 C C . ILE A 1 178 ? 5.395 73.75 26.453 1 94.94 178 ILE A C 1
ATOM 1422 O O . ILE A 1 178 ? 4.75 73.188 25.562 1 94.94 178 ILE A O 1
ATOM 1426 N N . ARG A 1 179 ? 6.402 73.188 27 1 95.44 179 ARG A N 1
ATOM 1427 C CA . ARG A 1 179 ? 6.871 71.875 26.609 1 95.44 179 ARG A CA 1
ATOM 1428 C C . ARG A 1 179 ? 6.82 70.938 27.797 1 95.44 179 ARG A C 1
ATOM 1430 O O . ARG A 1 179 ? 7.078 71.312 28.938 1 95.44 179 ARG A O 1
ATOM 1437 N N . VAL A 1 180 ? 6.469 69.75 27.469 1 96.56 180 VAL A N 1
ATOM 1438 C CA . VAL A 1 180 ? 6.41 68.688 28.453 1 96.56 180 VAL A CA 1
ATOM 1439 C C . VAL A 1 180 ? 7.246 67.5 27.984 1 96.56 180 VAL A C 1
ATOM 1441 O O . VAL A 1 180 ? 7.078 67 26.859 1 96.56 180 VAL A O 1
ATOM 1444 N N . ASP A 1 181 ? 8.133 67 28.859 1 96.25 181 ASP A N 1
ATOM 1445 C CA . ASP A 1 181 ? 9.008 65.875 28.531 1 96.25 181 ASP A CA 1
ATOM 1446 C C . ASP A 1 181 ? 8.664 64.688 29.406 1 96.25 181 ASP A C 1
ATOM 1448 O O . ASP A 1 181 ? 8.539 64.812 30.625 1 96.25 181 ASP A O 1
ATOM 1452 N N . VAL A 1 182 ? 8.469 63.625 28.703 1 95.44 182 VAL A N 1
ATOM 1453 C CA . VAL A 1 182 ? 8.328 62.344 29.359 1 95.44 182 VAL A CA 1
ATOM 1454 C C . VAL A 1 182 ? 9.539 61.469 29.047 1 95.44 182 VAL A C 1
ATOM 1456 O O . VAL A 1 182 ? 10 61.406 27.906 1 95.44 182 VAL A O 1
ATOM 1459 N N . ASP A 1 183 ? 9.969 60.781 30.078 1 95.5 183 ASP A N 1
ATOM 1460 C CA . ASP A 1 183 ? 11.18 59.969 29.953 1 95.5 183 ASP A CA 1
ATOM 1461 C C . ASP A 1 183 ? 11 58.875 28.906 1 95.5 183 ASP A C 1
ATOM 1463 O O . ASP A 1 183 ? 10.047 58.094 28.969 1 95.5 183 ASP A O 1
ATOM 1467 N N . ALA A 1 184 ? 11.938 58.875 27.969 1 94.31 184 ALA A N 1
ATOM 1468 C CA . ALA A 1 184 ? 11.898 57.844 26.938 1 94.31 184 ALA A CA 1
ATOM 1469 C C . ALA A 1 184 ? 11.953 56.438 27.531 1 94.31 184 ALA A C 1
ATOM 1471 O O . ALA A 1 184 ? 11.344 55.5 27.016 1 94.31 184 ALA A O 1
ATOM 1472 N N . ASP A 1 185 ? 12.68 56.25 28.625 1 93.31 185 ASP A N 1
ATOM 1473 C CA . ASP A 1 185 ? 12.805 54.938 29.281 1 93.31 185 ASP A CA 1
ATOM 1474 C C . ASP A 1 185 ? 11.453 54.469 29.812 1 93.31 185 ASP A C 1
ATOM 1476 O O . ASP A 1 185 ? 11.156 53.281 29.781 1 93.31 185 ASP A O 1
ATOM 1480 N N . SER A 1 186 ? 10.656 55.375 30.281 1 91.69 186 SER A N 1
ATOM 1481 C CA . SER A 1 186 ? 9.32 55.031 30.766 1 91.69 186 SER A CA 1
ATOM 1482 C C . SER A 1 186 ? 8.43 54.531 29.625 1 91.69 186 SER A C 1
ATOM 1484 O O . SER A 1 186 ? 7.637 53.625 29.797 1 91.69 186 SER A O 1
ATOM 1486 N N . VAL A 1 187 ? 8.578 55.156 28.484 1 91.19 187 VAL A N 1
ATOM 1487 C CA . VAL A 1 187 ? 7.82 54.75 27.297 1 91.19 187 VAL A CA 1
ATOM 1488 C C . VAL A 1 187 ? 8.32 53.406 26.812 1 91.19 187 VAL A C 1
ATOM 1490 O O . VAL A 1 187 ? 7.52 52.531 26.484 1 91.19 187 VAL A O 1
ATOM 1493 N N . ASN A 1 188 ? 9.633 53.25 26.812 1 92.25 188 ASN A N 1
ATOM 1494 C CA . ASN A 1 188 ? 10.227 52 26.359 1 92.25 188 ASN A CA 1
ATOM 1495 C C . ASN A 1 188 ? 9.812 50.812 27.25 1 92.25 188 ASN A C 1
ATOM 1497 O O . ASN A 1 188 ? 9.664 49.688 26.781 1 92.25 188 ASN A O 1
ATOM 1501 N N . GLN A 1 189 ? 9.641 51.062 28.531 1 90.88 189 GLN A N 1
ATOM 1502 C CA . GLN A 1 189 ? 9.172 50.031 29.453 1 90.88 189 GLN A CA 1
ATOM 1503 C C . GLN A 1 189 ? 7.781 49.531 29.047 1 90.88 189 GLN A C 1
ATOM 1505 O O . GLN A 1 189 ? 7.48 48.344 29.172 1 90.88 189 GLN A O 1
ATOM 1510 N N . ARG A 1 190 ? 7.004 50.406 28.516 1 86.5 190 ARG A N 1
ATOM 1511 C CA . ARG A 1 190 ? 5.68 50 28.031 1 86.5 190 ARG A CA 1
ATOM 1512 C C . ARG A 1 190 ? 5.777 49.156 26.781 1 86.5 190 ARG A C 1
ATOM 1514 O O . ARG A 1 190 ? 4.996 48.219 26.594 1 86.5 190 ARG A O 1
ATOM 1521 N N . PHE A 1 191 ? 6.773 49.531 25.938 1 89 191 PHE A N 1
ATOM 1522 C CA . PHE A 1 191 ? 7.023 48.719 24.75 1 89 191 PHE A CA 1
ATOM 1523 C C . PHE A 1 191 ? 7.41 47.312 25.141 1 89 191 PHE A C 1
ATOM 1525 O O . PHE A 1 191 ? 6.918 46.344 24.562 1 89 191 PHE A O 1
ATOM 1532 N N . HIS A 1 192 ? 8.242 47.188 26.156 1 91.38 192 HIS A N 1
ATOM 1533 C CA . HIS A 1 192 ? 8.68 45.875 26.594 1 91.38 192 HIS A CA 1
ATOM 1534 C C . HIS A 1 192 ? 7.523 45.062 27.172 1 91.38 192 HIS A C 1
ATOM 1536 O O . HIS A 1 192 ? 7.43 43.844 26.969 1 91.38 192 HIS A O 1
ATOM 1542 N N . PHE A 1 193 ? 6.691 45.781 27.812 1 86.38 193 PHE A N 1
ATOM 1543 C CA . PHE A 1 193 ? 5.531 45.094 28.359 1 86.38 193 PHE A CA 1
ATOM 1544 C C . PHE A 1 193 ? 4.641 44.562 27.25 1 86.38 193 PHE A C 1
ATOM 1546 O O . PHE A 1 193 ? 4.145 43.438 27.328 1 86.38 193 PHE A O 1
ATOM 1553 N N . LEU A 1 194 ? 4.457 45.375 26.234 1 84.88 194 LEU A N 1
ATOM 1554 C CA . LEU A 1 194 ? 3.689 44.938 25.062 1 84.88 194 LEU A CA 1
ATOM 1555 C C . LEU A 1 194 ? 4.328 43.719 24.406 1 84.88 194 LEU A C 1
ATOM 1557 O O . LEU A 1 194 ? 3.633 42.781 24.047 1 84.88 194 LEU A O 1
ATOM 1561 N N . LEU A 1 195 ? 5.574 43.75 24.312 1 88.25 195 LEU A N 1
ATOM 1562 C CA . LEU A 1 195 ? 6.297 42.656 23.672 1 88.25 195 LEU A CA 1
ATOM 1563 C C . LEU A 1 195 ? 6.199 41.375 24.5 1 88.25 195 LEU A C 1
ATOM 1565 O O . LEU A 1 195 ? 5.926 40.312 23.953 1 88.25 195 LEU A O 1
ATOM 1569 N N . TYR A 1 196 ? 6.41 41.562 25.812 1 90.62 196 TYR A N 1
ATOM 1570 C CA . TYR A 1 196 ? 6.375 40.375 26.672 1 90.62 196 TYR A CA 1
ATOM 1571 C C . TYR A 1 196 ? 4.984 39.75 26.703 1 90.62 196 TYR A C 1
ATOM 1573 O O . TYR A 1 196 ? 4.844 38.531 26.719 1 90.62 196 TYR A O 1
ATOM 1581 N N . SER A 1 197 ? 3.982 40.625 26.703 1 86.75 197 SER A N 1
ATOM 1582 C CA . SER A 1 197 ? 2.623 40.094 26.641 1 86.75 197 SER A CA 1
ATOM 1583 C C . SER A 1 197 ? 2.357 39.375 25.312 1 86.75 197 SER A C 1
ATOM 1585 O O . SER A 1 197 ? 1.695 38.344 25.281 1 86.75 197 SER A O 1
ATOM 1587 N N . GLY A 1 198 ? 2.854 40.031 24.25 1 86.38 198 GLY A N 1
ATOM 1588 C CA . GLY A 1 198 ? 2.738 39.375 22.953 1 86.38 198 GLY A CA 1
ATOM 1589 C C . GLY A 1 198 ? 3.436 38.031 22.891 1 86.38 198 GLY A C 1
ATOM 1590 O O . GLY A 1 198 ? 2.891 37.062 22.344 1 86.38 198 GLY A O 1
ATOM 1591 N N . ILE A 1 199 ? 4.617 37.906 23.484 1 89.56 199 ILE A N 1
ATOM 1592 C CA . ILE A 1 199 ? 5.391 36.656 23.484 1 89.56 199 ILE A CA 1
ATOM 1593 C C . ILE A 1 199 ? 4.668 35.625 24.312 1 89.56 199 ILE A C 1
ATOM 1595 O O . ILE A 1 199 ? 4.641 34.438 23.953 1 89.56 199 ILE A O 1
ATOM 1599 N N . ALA A 1 200 ? 4.051 36.094 25.406 1 87.94 200 ALA A N 1
ATOM 1600 C CA . ALA A 1 200 ? 3.301 35.156 26.234 1 87.94 200 ALA A CA 1
ATOM 1601 C C . ALA A 1 200 ? 2.141 34.531 25.469 1 87.94 200 ALA A C 1
ATOM 1603 O O . ALA A 1 200 ? 1.905 33.312 25.547 1 87.94 200 ALA A O 1
ATOM 1604 N N . VAL A 1 201 ? 1.439 35.375 24.719 1 84.19 201 VAL A N 1
ATOM 1605 C CA . VAL A 1 201 ? 0.33 34.875 23.906 1 84.19 201 VAL A CA 1
ATOM 1606 C C . VAL A 1 201 ? 0.86 33.969 22.812 1 84.19 201 VAL A C 1
ATOM 1608 O O . VAL A 1 201 ? 0.264 32.906 22.531 1 84.19 201 VAL A O 1
ATOM 1611 N N . PHE A 1 202 ? 1.949 34.281 22.234 1 87.19 202 PHE A N 1
ATOM 1612 C CA . PHE A 1 202 ? 2.582 33.5 21.188 1 87.19 202 PHE A CA 1
ATOM 1613 C C . PHE A 1 202 ? 2.922 32.094 21.719 1 87.19 202 PHE A C 1
ATOM 1615 O O . PHE A 1 202 ? 2.619 31.094 21.062 1 87.19 202 PHE A O 1
ATOM 1622 N N . ILE A 1 203 ? 3.549 32 22.891 1 87.62 203 ILE A N 1
ATOM 1623 C CA . ILE A 1 203 ? 3.957 30.734 23.469 1 87.62 203 ILE A CA 1
ATOM 1624 C C . ILE A 1 203 ? 2.721 29.891 23.781 1 87.62 203 ILE A C 1
ATOM 1626 O O . ILE A 1 203 ? 2.703 28.688 23.531 1 87.62 203 ILE A O 1
ATOM 1630 N N . SER A 1 204 ? 1.729 30.547 24.281 1 84.19 204 SER A N 1
ATOM 1631 C CA . SER A 1 204 ? 0.499 29.844 24.609 1 84.19 204 SER A CA 1
ATOM 1632 C C . SER A 1 204 ? -0.142 29.234 23.359 1 84.19 204 SER A C 1
ATOM 1634 O O . SER A 1 204 ? -0.559 28.078 23.359 1 84.19 204 SER A O 1
ATOM 1636 N N . THR A 1 205 ? -0.221 30.031 22.312 1 82.75 205 THR A N 1
ATOM 1637 C CA . THR A 1 205 ? -0.823 29.547 21.078 1 82.75 205 THR A CA 1
ATOM 1638 C C . THR A 1 205 ? 0.043 28.469 20.438 1 82.75 205 THR A C 1
ATOM 1640 O O . THR A 1 205 ? -0.474 27.531 19.828 1 82.75 205 THR A O 1
ATOM 1643 N N . PHE A 1 206 ? 1.306 28.625 20.594 1 85 206 PHE A N 1
ATOM 1644 C CA . PHE A 1 206 ? 2.227 27.625 20.062 1 85 206 PHE A CA 1
ATOM 1645 C C . PHE A 1 206 ? 2.039 26.281 20.766 1 85 206 PHE A C 1
ATOM 1647 O O . PHE A 1 206 ? 2.012 25.234 20.109 1 85 206 PHE A O 1
ATOM 1654 N N . LEU A 1 207 ? 1.914 26.312 22.094 1 87.88 207 LEU A N 1
ATOM 1655 C CA . LEU A 1 207 ? 1.681 25.094 22.844 1 87.88 207 LEU A CA 1
ATOM 1656 C C . LEU A 1 207 ? 0.353 24.453 22.453 1 87.88 207 LEU A C 1
ATOM 1658 O O . LEU A 1 207 ? 0.259 23.234 22.328 1 87.88 207 LEU A O 1
ATOM 1662 N N . PHE A 1 208 ? -0.603 25.297 22.219 1 86.38 208 PHE A N 1
ATOM 1663 C CA . PHE A 1 208 ? -1.903 24.797 21.781 1 86.38 208 PHE A CA 1
ATOM 1664 C C . PHE A 1 208 ? -1.808 24.172 20.406 1 86.38 208 PHE A C 1
ATOM 1666 O O . PHE A 1 208 ? -2.416 23.125 20.141 1 86.38 208 PHE A O 1
ATOM 1673 N N . ALA A 1 209 ? -1.071 24.781 19.562 1 83.94 209 ALA A N 1
ATOM 1674 C CA . ALA A 1 209 ? -0.87 24.25 18.219 1 83.94 209 ALA A CA 1
ATOM 1675 C C . ALA A 1 209 ? -0.165 22.891 18.266 1 83.94 209 ALA A C 1
ATOM 1677 O O . ALA A 1 209 ? -0.494 22 17.484 1 83.94 209 ALA A O 1
ATOM 1678 N N . ILE A 1 210 ? 0.774 22.766 19.125 1 85.81 210 ILE A N 1
ATOM 1679 C CA . ILE A 1 210 ? 1.492 21.516 19.281 1 85.81 210 ILE A CA 1
ATOM 1680 C C . ILE A 1 210 ? 0.525 20.422 19.734 1 85.81 210 ILE A C 1
ATOM 1682 O O . ILE A 1 210 ? 0.575 19.297 19.234 1 85.81 210 ILE A O 1
ATOM 1686 N N . PHE A 1 211 ? -0.329 20.734 20.547 1 88.69 211 PHE A N 1
ATOM 1687 C CA . PHE A 1 211 ? -1.328 19.797 21.047 1 88.69 211 PHE A CA 1
ATOM 1688 C C . PHE A 1 211 ? -2.254 19.344 19.922 1 88.69 211 PHE A C 1
ATOM 1690 O O . PHE A 1 211 ? -2.486 18.141 19.734 1 88.69 211 PHE A O 1
ATOM 1697 N N . LEU A 1 212 ? -2.711 20.375 19.156 1 83.94 212 LEU A N 1
ATOM 1698 C CA . LEU A 1 212 ? -3.598 20.047 18.047 1 83.94 212 LEU A CA 1
ATOM 1699 C C . LEU A 1 212 ? -2.859 19.25 16.969 1 83.94 212 LEU A C 1
ATOM 1701 O O . LEU A 1 212 ? -3.43 18.328 16.375 1 83.94 212 LEU A O 1
ATOM 1705 N N . GLY A 1 213 ? -1.672 19.641 16.734 1 82.88 213 GLY A N 1
ATOM 1706 C CA . GLY A 1 213 ? -0.843 18.891 15.805 1 82.88 213 GLY A CA 1
ATOM 1707 C C . GLY A 1 213 ? -0.643 17.453 16.219 1 82.88 213 GLY A C 1
ATOM 1708 O O . GLY A 1 213 ? -0.685 16.547 15.383 1 82.88 213 GLY A O 1
ATOM 1709 N N . TRP A 1 214 ? -0.48 17.219 17.516 1 83.75 214 TRP A N 1
ATOM 1710 C CA . TRP A 1 214 ? -0.321 15.867 18.062 1 83.75 214 TRP A CA 1
ATOM 1711 C C . TRP A 1 214 ? -1.585 15.039 17.844 1 83.75 214 TRP A C 1
ATOM 1713 O O . TRP A 1 214 ? -1.512 13.859 17.5 1 83.75 214 TRP A O 1
ATOM 1723 N N . LEU A 1 215 ? -2.697 15.633 17.969 1 84.19 215 LEU A N 1
ATOM 1724 C CA . LEU A 1 215 ? -3.965 14.953 17.734 1 84.19 215 LEU A CA 1
ATOM 1725 C C . LEU A 1 215 ? -4.094 14.523 16.266 1 84.19 215 LEU A C 1
ATOM 1727 O O . LEU A 1 215 ? -4.508 13.398 15.984 1 84.19 215 LEU A O 1
ATOM 1731 N N . LEU A 1 216 ? -3.721 15.453 15.43 1 82.44 216 LEU A N 1
ATOM 1732 C CA . LEU A 1 216 ? -3.771 15.172 14 1 82.44 216 LEU A CA 1
ATOM 1733 C C . LEU A 1 216 ? -2.793 14.07 13.625 1 82.44 216 LEU A C 1
ATOM 1735 O O . LEU A 1 216 ? -3.111 13.203 12.805 1 82.44 216 LEU A O 1
ATOM 1739 N N . PHE A 1 217 ? -1.691 14.125 14.242 1 82.38 217 PHE A N 1
ATOM 1740 C CA . PHE A 1 217 ? -0.642 13.141 14.008 1 82.38 217 PHE A CA 1
ATOM 1741 C C . PHE A 1 217 ? -1.121 11.734 14.367 1 82.38 217 PHE A C 1
ATOM 1743 O O . PHE A 1 217 ? -0.876 10.781 13.633 1 82.38 217 PHE A O 1
ATOM 1750 N N . GLN A 1 218 ? -1.795 11.656 15.453 1 82.06 218 GLN A N 1
ATOM 1751 C CA . GLN A 1 218 ? -2.281 10.359 15.906 1 82.06 218 GLN A CA 1
ATOM 1752 C C . GLN A 1 218 ? -3.35 9.812 14.961 1 82.06 218 GLN A C 1
ATOM 1754 O O . GLN A 1 218 ? -3.408 8.602 14.711 1 82.06 218 GLN A O 1
ATOM 1759 N N . TRP A 1 219 ? -4.035 10.633 14.516 1 80.75 219 TRP A N 1
ATOM 1760 C CA . TRP A 1 219 ? -5.121 10.25 13.625 1 80.75 219 TRP A CA 1
ATOM 1761 C C . TRP A 1 219 ? -4.578 9.703 12.312 1 80.75 219 TRP A C 1
ATOM 1763 O O . TRP A 1 219 ? -5.074 8.695 11.797 1 80.75 219 TRP A O 1
ATOM 1773 N N . PHE A 1 220 ? -3.525 10.281 11.766 1 78.06 220 PHE A N 1
ATOM 1774 C CA . PHE A 1 220 ? -3.002 9.914 10.461 1 78.06 220 PHE A CA 1
ATOM 1775 C C . PHE A 1 220 ? -1.978 8.797 10.578 1 78.06 220 PHE A C 1
ATOM 1777 O O . PHE A 1 220 ? -1.807 8 9.656 1 78.06 220 PHE A O 1
ATOM 1784 N N . ASN A 1 221 ? -1.367 8.688 11.641 1 82.12 221 ASN A N 1
ATOM 1785 C CA . ASN A 1 221 ? -0.262 7.754 11.812 1 82.12 221 ASN A CA 1
ATOM 1786 C C . ASN A 1 221 ? -0.766 6.332 12.047 1 82.12 221 ASN A C 1
ATOM 1788 O O . ASN A 1 221 ? -0.122 5.363 11.633 1 82.12 221 ASN A O 1
ATOM 1792 N N . LYS A 1 222 ? -1.876 6.176 12.562 1 85.5 222 LYS A N 1
ATOM 1793 C CA . LYS A 1 222 ? -2.359 4.852 12.938 1 85.5 222 LYS A CA 1
ATOM 1794 C C . LYS A 1 222 ? -2.605 3.986 11.703 1 85.5 222 LYS A C 1
ATOM 1796 O O . LYS A 1 222 ? -2.064 2.885 11.594 1 85.5 222 LYS A O 1
ATOM 1801 N N . PRO A 1 223 ? -3.375 4.5 10.797 1 83.81 223 PRO A N 1
ATOM 1802 C CA . PRO A 1 223 ? -3.594 3.672 9.609 1 83.81 223 PRO A CA 1
ATOM 1803 C C . PRO A 1 223 ? -2.312 3.434 8.812 1 83.81 223 PRO A C 1
ATOM 1805 O O . PRO A 1 223 ? -2.113 2.344 8.266 1 83.81 223 PRO A O 1
ATOM 1808 N N . LEU A 1 224 ? -1.479 4.328 8.758 1 83.06 224 LEU A N 1
ATOM 1809 C CA . LEU A 1 224 ? -0.232 4.211 8.016 1 83.06 224 LEU A CA 1
ATOM 1810 C C . LEU A 1 224 ? 0.68 3.158 8.641 1 83.06 224 LEU A C 1
ATOM 1812 O O . LEU A 1 224 ? 1.312 2.375 7.926 1 83.06 224 LEU A O 1
ATOM 1816 N N . LEU A 1 225 ? 0.685 3.205 9.891 1 85.06 225 LEU A N 1
ATOM 1817 C CA . LEU A 1 225 ? 1.516 2.227 10.586 1 85.06 225 LEU A CA 1
ATOM 1818 C C . LEU A 1 225 ? 0.98 0.814 10.375 1 85.06 225 LEU A C 1
ATOM 1820 O O . LEU A 1 225 ? 1.756 -0.13 10.211 1 85.06 225 LEU A O 1
ATOM 1824 N N . LYS A 1 226 ? -0.291 0.667 10.367 1 87.81 226 LYS A N 1
ATOM 1825 C CA . LYS A 1 226 ? -0.911 -0.633 10.133 1 87.81 226 LYS A CA 1
ATOM 1826 C C . LYS A 1 226 ? -0.56 -1.164 8.742 1 87.81 226 LYS A C 1
ATOM 1828 O O . LYS A 1 226 ? -0.226 -2.34 8.594 1 87.81 226 LYS A O 1
ATOM 1833 N N . ILE A 1 227 ? -0.583 -0.367 7.785 1 87.94 227 ILE A N 1
ATOM 1834 C CA . ILE A 1 227 ? -0.3 -0.746 6.406 1 87.94 227 ILE A CA 1
ATOM 1835 C C . ILE A 1 227 ? 1.174 -1.12 6.266 1 87.94 227 ILE A C 1
ATOM 1837 O O . ILE A 1 227 ? 1.503 -2.168 5.703 1 87.94 227 ILE A O 1
ATOM 1841 N N . THR A 1 228 ? 1.989 -0.279 6.789 1 85.94 228 THR A N 1
ATOM 1842 C CA . THR A 1 228 ? 3.422 -0.527 6.668 1 85.94 228 THR A CA 1
ATOM 1843 C C . THR A 1 228 ? 3.809 -1.822 7.375 1 85.94 228 THR A C 1
ATOM 1845 O O . THR A 1 228 ? 4.629 -2.59 6.871 1 85.94 228 THR A O 1
ATOM 1848 N N . THR A 1 229 ? 3.229 -2.053 8.508 1 86.94 229 THR A N 1
ATOM 1849 C CA . THR A 1 229 ? 3.52 -3.275 9.25 1 86.94 229 THR A CA 1
ATOM 1850 C C . THR A 1 229 ? 3.018 -4.5 8.484 1 86.94 229 THR A C 1
ATOM 1852 O O . THR A 1 229 ? 3.717 -5.512 8.398 1 86.94 229 THR A O 1
ATOM 1855 N N . ALA A 1 230 ? 1.84 -4.387 7.949 1 87.75 230 ALA A N 1
ATOM 1856 C CA . ALA A 1 230 ? 1.273 -5.484 7.172 1 87.75 230 ALA A CA 1
ATOM 1857 C C . ALA A 1 230 ? 2.141 -5.801 5.957 1 87.75 230 ALA A C 1
ATOM 1859 O O . ALA A 1 230 ? 2.414 -6.969 5.668 1 87.75 230 ALA A O 1
ATOM 1860 N N . LEU A 1 231 ? 2.578 -4.82 5.312 1 87.38 231 LEU A N 1
ATOM 1861 C CA . LEU A 1 231 ? 3.412 -4.992 4.129 1 87.38 231 LEU A CA 1
ATOM 1862 C C . LEU A 1 231 ? 4.75 -5.633 4.488 1 87.38 231 LEU A C 1
ATOM 1864 O O . LEU A 1 231 ? 5.254 -6.484 3.754 1 87.38 231 LEU A O 1
ATOM 1868 N N . LYS A 1 232 ? 5.266 -5.207 5.57 1 86.19 232 LYS A N 1
ATOM 1869 C CA . LYS A 1 232 ? 6.516 -5.809 6.027 1 86.19 232 LYS A CA 1
ATOM 1870 C C . LYS A 1 232 ? 6.34 -7.293 6.316 1 86.19 232 LYS A C 1
ATOM 1872 O O . LYS A 1 232 ? 7.188 -8.109 5.945 1 86.19 232 LYS A O 1
ATOM 1877 N N . ASN A 1 233 ? 5.223 -7.602 6.957 1 89.38 233 ASN A N 1
ATOM 1878 C CA . ASN A 1 233 ? 4.926 -9 7.258 1 89.38 233 ASN A CA 1
ATOM 1879 C C . ASN A 1 233 ? 4.723 -9.812 5.984 1 89.38 233 ASN A C 1
ATOM 1881 O O . ASN A 1 233 ? 5.188 -10.953 5.887 1 89.38 233 ASN A O 1
ATOM 1885 N N . ILE A 1 234 ? 4.066 -9.266 5.051 1 86.38 234 ILE A N 1
ATOM 1886 C CA . ILE A 1 234 ? 3.826 -9.922 3.775 1 86.38 234 ILE A CA 1
ATOM 1887 C C . ILE A 1 234 ? 5.152 -10.148 3.049 1 86.38 234 ILE A C 1
ATOM 1889 O O . ILE A 1 234 ? 5.391 -11.219 2.496 1 86.38 234 ILE A O 1
ATOM 1893 N N . ALA A 1 235 ? 5.996 -9.188 3.094 1 83.38 235 ALA A N 1
ATOM 1894 C CA . ALA A 1 235 ? 7.309 -9.297 2.469 1 83.38 235 ALA A CA 1
ATOM 1895 C C . ALA A 1 235 ? 8.141 -10.398 3.115 1 83.38 235 ALA A C 1
ATOM 1897 O O . ALA A 1 235 ? 8.984 -11.016 2.461 1 83.38 235 ALA A O 1
ATOM 1898 N N . GLN A 1 236 ? 7.809 -10.672 4.387 1 86.19 236 GLN A N 1
ATOM 1899 C CA . GLN A 1 236 ? 8.555 -11.703 5.109 1 86.19 236 GLN A CA 1
ATOM 1900 C C . GLN A 1 236 ? 7.895 -13.07 4.945 1 86.19 236 GLN A C 1
ATOM 1902 O O . GLN A 1 236 ? 8.367 -14.062 5.508 1 86.19 236 GLN A O 1
ATOM 1907 N N . GLY A 1 237 ? 6.797 -13.164 4.262 1 83.62 237 GLY A N 1
ATOM 1908 C CA . GLY A 1 237 ? 6.238 -14.453 3.895 1 83.62 237 GLY A CA 1
ATOM 1909 C C . GLY A 1 237 ? 4.93 -14.758 4.594 1 83.62 237 GLY A C 1
ATOM 1910 O O . GLY A 1 237 ? 4.34 -15.82 4.391 1 83.62 237 GLY A O 1
ATOM 1911 N N . ASP A 1 238 ? 4.492 -13.805 5.453 1 88.25 238 ASP A N 1
ATOM 1912 C CA . ASP A 1 238 ? 3.213 -14.008 6.129 1 88.25 238 ASP A CA 1
ATOM 1913 C C . ASP A 1 238 ? 2.045 -13.602 5.23 1 88.25 238 ASP A C 1
ATOM 1915 O O . ASP A 1 238 ? 1.664 -12.43 5.195 1 88.25 238 ASP A O 1
ATOM 1919 N N . LEU A 1 239 ? 1.426 -14.539 4.633 1 89 239 LEU A N 1
ATOM 1920 C CA . LEU A 1 239 ? 0.369 -14.234 3.676 1 89 239 LEU A CA 1
ATOM 1921 C C . LEU A 1 239 ? -1.006 -14.5 4.281 1 89 239 LEU A C 1
ATOM 1923 O O . LEU A 1 239 ? -2.014 -14.492 3.568 1 89 239 LEU A O 1
ATOM 1927 N N . GLU A 1 240 ? -1.032 -14.789 5.625 1 85 240 GLU A N 1
ATOM 1928 C CA . GLU A 1 240 ? -2.305 -15.094 6.273 1 85 240 GLU A CA 1
ATOM 1929 C C . GLU A 1 240 ? -2.922 -13.844 6.891 1 85 240 GLU A C 1
ATOM 1931 O O . GLU A 1 240 ? -4.074 -13.867 7.328 1 85 240 GLU A O 1
ATOM 1936 N N . GLN A 1 241 ? -2.279 -12.789 6.707 1 79.12 241 GLN A N 1
ATOM 1937 C CA . GLN A 1 241 ? -2.75 -11.578 7.367 1 79.12 241 GLN A CA 1
ATOM 1938 C C . GLN A 1 241 ? -3.809 -10.867 6.523 1 79.12 241 GLN A C 1
ATOM 1940 O O . GLN A 1 241 ? -3.75 -10.898 5.293 1 79.12 241 GLN A O 1
ATOM 1945 N N . HIS A 1 242 ? -4.805 -10.359 7.207 1 86.38 242 HIS A N 1
ATOM 1946 C CA . HIS A 1 242 ? -5.852 -9.555 6.582 1 86.38 242 HIS A CA 1
ATOM 1947 C C . HIS A 1 242 ? -5.891 -8.148 7.176 1 86.38 242 HIS A C 1
ATOM 1949 O O . HIS A 1 242 ? -6 -7.988 8.391 1 86.38 242 HIS A O 1
ATOM 1955 N N . LEU A 1 243 ? -5.672 -7.203 6.348 1 86.19 243 LEU A N 1
ATOM 1956 C CA . LEU A 1 243 ? -5.691 -5.805 6.766 1 86.19 243 LEU A CA 1
ATOM 1957 C C . LEU A 1 243 ? -7.125 -5.289 6.859 1 86.19 243 LEU A C 1
ATOM 1959 O O . LEU A 1 243 ? -7.84 -5.246 5.859 1 86.19 243 LEU A O 1
ATOM 1963 N N . ASP A 1 244 ? -7.52 -4.93 8.117 1 87.69 244 ASP A N 1
ATOM 1964 C CA . ASP A 1 244 ? -8.836 -4.336 8.344 1 87.69 244 ASP A CA 1
ATOM 1965 C C . ASP A 1 244 ? -8.719 -2.838 8.625 1 87.69 244 ASP A C 1
ATOM 1967 O O . ASP A 1 244 ? -8.516 -2.434 9.773 1 87.69 244 ASP A O 1
ATOM 1971 N N . ILE A 1 245 ? -8.773 -2.096 7.543 1 83.56 245 ILE A N 1
ATOM 1972 C CA . ILE A 1 245 ? -8.75 -0.644 7.676 1 83.56 245 ILE A CA 1
ATOM 1973 C C . ILE A 1 245 ? -10.156 -0.083 7.52 1 83.56 245 ILE A C 1
ATOM 1975 O O . ILE A 1 245 ? -10.781 -0.225 6.461 1 83.56 245 ILE A O 1
ATOM 1979 N N . ARG A 1 246 ? -10.75 0.398 8.492 1 82.69 246 ARG A N 1
ATOM 1980 C CA . ARG A 1 246 ? -12.141 0.826 8.539 1 82.69 246 ARG A CA 1
ATOM 1981 C C . ARG A 1 246 ? -12.266 2.33 8.312 1 82.69 246 ARG A C 1
ATOM 1983 O O . ARG A 1 246 ? -13.258 2.943 8.695 1 82.69 246 ARG A O 1
ATOM 1990 N N . THR A 1 247 ? -11.18 2.857 7.539 1 76.62 247 THR A N 1
ATOM 1991 C CA . THR A 1 247 ? -11.266 4.277 7.215 1 76.62 247 THR A CA 1
ATOM 1992 C C . THR A 1 247 ? -12.039 4.492 5.918 1 76.62 247 THR A C 1
ATOM 1994 O O . THR A 1 247 ? -12.062 3.615 5.055 1 76.62 247 THR A O 1
ATOM 1997 N N . LYS A 1 248 ? -13.094 5.023 5.711 1 81.62 248 LYS A N 1
ATOM 1998 C CA . LYS A 1 248 ? -13.867 5.266 4.496 1 81.62 248 LYS A CA 1
ATOM 1999 C C . LYS A 1 248 ? -13.148 6.246 3.576 1 81.62 248 LYS A C 1
ATOM 2001 O O . LYS A 1 248 ? -13.75 7.203 3.09 1 81.62 248 LYS A O 1
ATOM 2006 N N . ASP A 1 249 ? -11.664 6 3.344 1 84.31 249 ASP A N 1
ATOM 2007 C CA . ASP A 1 249 ? -10.852 6.883 2.514 1 84.31 249 ASP A CA 1
ATOM 2008 C C . ASP A 1 249 ? -9.828 6.086 1.705 1 84.31 249 ASP A C 1
ATOM 2010 O O . ASP A 1 249 ? -10.055 4.91 1.397 1 84.31 249 ASP A O 1
ATOM 2014 N N . GLU A 1 250 ? -8.773 6.734 1.287 1 83.06 250 GLU A N 1
ATOM 2015 C CA . GLU A 1 250 ? -7.758 6.105 0.453 1 83.06 250 GLU A CA 1
ATOM 2016 C C . GLU A 1 250 ? -7.066 4.965 1.192 1 83.06 250 GLU A C 1
ATOM 2018 O O . GLU A 1 250 ? -6.637 3.988 0.574 1 83.06 250 GLU A O 1
ATOM 2023 N N . PHE A 1 251 ? -7.035 5.023 2.521 1 84.62 251 PHE A N 1
ATOM 2024 C CA . PHE A 1 251 ? -6.375 3.975 3.291 1 84.62 251 PHE A CA 1
ATOM 2025 C C . PHE A 1 251 ? -7.172 2.68 3.24 1 84.62 251 PHE A C 1
ATOM 2027 O O . PHE A 1 251 ? -6.598 1.591 3.176 1 84.62 251 PHE A O 1
ATOM 2034 N N . ALA A 1 252 ? -8.477 2.822 3.264 1 86.56 252 ALA A N 1
ATOM 2035 C CA . ALA A 1 252 ? -9.328 1.644 3.15 1 86.56 252 ALA A CA 1
ATOM 2036 C C . ALA A 1 252 ? -9.164 0.973 1.79 1 86.56 252 ALA A C 1
ATOM 2038 O O . ALA A 1 252 ? -9.133 -0.257 1.697 1 86.56 252 ALA A O 1
ATOM 2039 N N . GLU A 1 253 ? -9.094 1.777 0.833 1 85.31 253 GLU A N 1
ATOM 2040 C CA . GLU A 1 253 ? -8.906 1.259 -0.518 1 85.31 253 GLU A CA 1
ATOM 2041 C C . GLU A 1 253 ? -7.562 0.546 -0.649 1 85.31 253 GLU A C 1
ATOM 2043 O O . GLU A 1 253 ? -7.484 -0.539 -1.23 1 85.31 253 GLU A O 1
ATOM 2048 N N . VAL A 1 254 ? -6.582 1.158 -0.164 1 86.62 254 VAL A N 1
ATOM 2049 C CA . VAL A 1 254 ? -5.246 0.568 -0.182 1 86.62 254 VAL A CA 1
ATOM 2050 C C . VAL A 1 254 ? -5.258 -0.76 0.571 1 86.62 254 VAL A C 1
ATOM 2052 O O . VAL A 1 254 ? -4.703 -1.754 0.097 1 86.62 254 VAL A O 1
ATOM 2055 N N . GLY A 1 255 ? -5.898 -0.716 1.68 1 88.62 255 GLY A N 1
ATOM 2056 C CA . GLY A 1 255 ? -6.004 -1.938 2.461 1 88.62 255 GLY A CA 1
ATOM 2057 C C . GLY A 1 255 ? -6.672 -3.072 1.709 1 88.62 255 GLY A C 1
ATOM 2058 O O . GLY A 1 255 ? -6.215 -4.215 1.763 1 88.62 255 GLY A O 1
ATOM 2059 N N . ARG A 1 256 ? -7.699 -2.787 1.013 1 88.75 256 ARG A N 1
ATOM 2060 C CA . ARG A 1 256 ? -8.43 -3.785 0.237 1 88.75 256 ARG A CA 1
ATOM 2061 C C . ARG A 1 256 ? -7.551 -4.379 -0.857 1 88.75 256 ARG A C 1
ATOM 2063 O O . ARG A 1 256 ? -7.52 -5.598 -1.043 1 88.75 256 ARG A O 1
ATOM 2070 N N . VAL A 1 257 ? -6.879 -3.551 -1.549 1 88 257 VAL A N 1
ATOM 2071 C CA . VAL A 1 257 ? -6.039 -4.004 -2.652 1 88 257 VAL A CA 1
ATOM 2072 C C . VAL A 1 257 ? -4.883 -4.844 -2.113 1 88 257 VAL A C 1
ATOM 2074 O O . VAL A 1 257 ? -4.535 -5.875 -2.688 1 88 257 VAL A O 1
ATOM 2077 N N . ILE A 1 258 ? -4.355 -4.469 -1.034 1 89.25 258 ILE A N 1
ATOM 2078 C CA . ILE A 1 258 ? -3.285 -5.23 -0.403 1 89.25 258 ILE A CA 1
ATOM 2079 C C . ILE A 1 258 ? -3.789 -6.621 -0.03 1 89.25 258 ILE A C 1
ATOM 2081 O O . ILE A 1 258 ? -3.094 -7.617 -0.237 1 89.25 258 ILE A O 1
ATOM 2085 N N . ASN A 1 259 ? -5.004 -6.68 0.479 1 90.31 259 ASN A N 1
ATOM 2086 C CA . ASN A 1 259 ? -5.59 -7.977 0.81 1 90.31 259 ASN A CA 1
ATOM 2087 C C . ASN A 1 259 ? -5.758 -8.844 -0.431 1 90.31 259 ASN A C 1
ATOM 2089 O O . ASN A 1 259 ? -5.469 -10.047 -0.396 1 90.31 259 ASN A O 1
ATOM 2093 N N . GLU A 1 260 ? -6.184 -8.227 -1.436 1 90.12 260 GLU A N 1
ATOM 2094 C CA . GLU A 1 260 ? -6.348 -8.945 -2.695 1 90.12 260 GLU A CA 1
ATOM 2095 C C . GLU A 1 260 ? -5.008 -9.453 -3.221 1 90.12 260 GLU A C 1
ATOM 2097 O O . GLU A 1 260 ? -4.91 -10.586 -3.684 1 90.12 260 GLU A O 1
ATOM 2102 N N . MET A 1 261 ? -4.012 -8.633 -3.17 1 89.19 261 MET A N 1
ATOM 2103 C CA . MET A 1 261 ? -2.678 -9.023 -3.621 1 89.19 261 MET A CA 1
ATOM 2104 C C . MET A 1 261 ? -2.109 -10.133 -2.744 1 89.19 261 MET A C 1
ATOM 2106 O O . MET A 1 261 ? -1.427 -11.031 -3.24 1 89.19 261 MET A O 1
ATOM 2110 N N . THR A 1 262 ? -2.383 -10.062 -1.478 1 90.56 262 THR A N 1
ATOM 2111 C CA . THR A 1 262 ? -1.928 -11.102 -0.566 1 90.56 262 THR A CA 1
ATOM 2112 C C . THR A 1 262 ? -2.57 -12.445 -0.912 1 90.56 262 THR A C 1
ATOM 2114 O O . THR A 1 262 ? -1.907 -13.484 -0.889 1 90.56 262 THR A O 1
ATOM 2117 N N . GLU A 1 263 ? -3.836 -12.391 -1.178 1 89.81 263 GLU A N 1
ATOM 2118 C CA . GLU A 1 263 ? -4.535 -13.594 -1.614 1 89.81 263 GLU A CA 1
ATOM 2119 C C . GLU A 1 263 ? -3.932 -14.141 -2.904 1 89.81 263 GLU A C 1
ATOM 2121 O O . GLU A 1 263 ? -3.809 -15.359 -3.068 1 89.81 263 GLU A O 1
ATOM 2126 N N . GLY A 1 264 ? -3.602 -13.234 -3.789 1 88.38 264 GLY A N 1
ATOM 2127 C CA . GLY A 1 264 ? -2.947 -13.641 -5.023 1 88.38 264 GLY A CA 1
ATOM 2128 C C . GLY A 1 264 ? -1.608 -14.32 -4.793 1 88.38 264 GLY A C 1
ATOM 2129 O O . GLY A 1 264 ? -1.281 -15.297 -5.465 1 88.38 264 GLY A O 1
ATOM 2130 N N . LEU A 1 265 ? -0.906 -13.859 -3.855 1 89.31 265 LEU A N 1
ATOM 2131 C CA . LEU A 1 265 ? 0.389 -14.438 -3.521 1 89.31 265 LEU A CA 1
ATOM 2132 C C . LEU A 1 265 ? 0.22 -15.82 -2.889 1 89.31 265 LEU A C 1
ATOM 2134 O O . LEU A 1 265 ? 1.027 -16.719 -3.127 1 89.31 265 LEU A O 1
ATOM 2138 N N . ARG A 1 266 ? -0.78 -15.977 -2.047 1 89.62 266 ARG A N 1
ATOM 2139 C CA . ARG A 1 266 ? -1.093 -17.281 -1.482 1 89.62 266 ARG A CA 1
ATOM 2140 C C . ARG A 1 266 ? -1.398 -18.297 -2.582 1 89.62 266 ARG A C 1
ATOM 2142 O O . ARG A 1 266 ? -0.925 -19.438 -2.533 1 89.62 266 ARG A O 1
ATOM 2149 N N . GLN A 1 267 ? -2.148 -17.828 -3.479 1 89.44 267 GLN A N 1
ATOM 2150 C CA . GLN A 1 267 ? -2.48 -18.688 -4.613 1 89.44 267 GLN A CA 1
ATOM 2151 C C . GLN A 1 267 ? -1.23 -19.047 -5.406 1 89.44 267 GLN A C 1
ATOM 2153 O O . GLN A 1 267 ? -1.111 -20.172 -5.898 1 89.44 267 GLN A O 1
ATOM 2158 N N . ARG A 1 268 ? -0.403 -18.016 -5.551 1 88.31 268 ARG A N 1
ATOM 2159 C CA . ARG A 1 268 ? 0.86 -18.266 -6.238 1 88.31 268 ARG A CA 1
ATOM 2160 C C . ARG A 1 268 ? 1.633 -19.391 -5.566 1 88.31 268 ARG A C 1
ATOM 2162 O O . ARG A 1 268 ? 2.141 -20.297 -6.242 1 88.31 268 ARG A O 1
ATOM 2169 N N . ASN A 1 269 ? 1.72 -19.438 -4.289 1 88.44 269 ASN A N 1
ATOM 2170 C CA . ASN A 1 269 ? 2.42 -20.469 -3.553 1 88.44 269 ASN A CA 1
ATOM 2171 C C . ASN A 1 269 ? 1.754 -21.844 -3.74 1 88.44 269 ASN A C 1
ATOM 2173 O O . ASN A 1 269 ? 2.438 -22.844 -3.93 1 88.44 269 ASN A O 1
ATOM 2177 N N . MET A 1 270 ? 0.484 -21.828 -3.701 1 89.19 270 MET A N 1
ATOM 2178 C CA . MET A 1 270 ? -0.273 -23.062 -3.891 1 89.19 270 MET A CA 1
ATOM 2179 C C . MET A 1 270 ? -0.059 -23.625 -5.293 1 89.19 270 MET A C 1
ATOM 2181 O O . MET A 1 270 ? 0.161 -24.828 -5.457 1 89.19 270 MET A O 1
ATOM 2185 N N . LEU A 1 271 ? -0.05 -22.766 -6.27 1 90.81 271 LEU A N 1
ATOM 2186 C CA . LEU A 1 271 ? 0.135 -23.172 -7.656 1 90.81 271 LEU A CA 1
ATOM 2187 C C . LEU A 1 271 ? 1.546 -23.719 -7.879 1 90.81 271 LEU A C 1
ATOM 2189 O O . LEU A 1 271 ? 1.738 -24.672 -8.633 1 90.81 271 LEU A O 1
ATOM 2193 N N . GLN A 1 272 ? 2.428 -23.125 -7.262 1 90.31 272 GLN A N 1
ATOM 2194 C CA . GLN A 1 272 ? 3.807 -23.578 -7.371 1 90.31 272 GLN A CA 1
ATOM 2195 C C . GLN A 1 272 ? 3.955 -25 -6.824 1 90.31 272 GLN A C 1
ATOM 2197 O O . GLN A 1 272 ? 4.559 -25.859 -7.473 1 90.31 272 GLN A O 1
ATOM 2202 N N . VAL A 1 273 ? 3.414 -25.297 -5.684 1 90.19 273 VAL A N 1
ATOM 2203 C CA . VAL A 1 273 ? 3.48 -26.625 -5.086 1 90.19 273 VAL A CA 1
ATOM 2204 C C . VAL A 1 273 ? 2.689 -27.609 -5.938 1 90.19 273 VAL A C 1
ATOM 2206 O O . VAL A 1 273 ? 3.123 -28.75 -6.141 1 90.19 273 VAL A O 1
ATOM 2209 N N . SER A 1 274 ? 1.532 -27.125 -6.395 1 90.94 274 SER A N 1
ATOM 2210 C CA . SER A 1 274 ? 0.711 -27.984 -7.254 1 90.94 274 SER A CA 1
ATOM 2211 C C . SER A 1 274 ? 1.47 -28.391 -8.508 1 90.94 274 SER A C 1
ATOM 2213 O O . SER A 1 274 ? 1.446 -29.562 -8.891 1 90.94 274 SER A O 1
ATOM 2215 N N . LEU A 1 275 ? 2.123 -27.438 -9.094 1 90.12 275 LEU A N 1
ATOM 2216 C CA . LEU A 1 275 ? 2.916 -27.734 -10.281 1 90.12 275 LEU A CA 1
ATOM 2217 C C . LEU A 1 275 ? 3.994 -28.766 -9.977 1 90.12 275 LEU A C 1
ATOM 2219 O O . LEU A 1 275 ? 4.203 -29.703 -10.75 1 90.12 275 LEU A O 1
ATOM 2223 N N . THR A 1 276 ? 4.648 -28.672 -8.875 1 88.25 276 THR A N 1
ATOM 2224 C CA . THR A 1 276 ? 5.703 -29.594 -8.477 1 88.25 276 THR A CA 1
ATOM 2225 C C . THR A 1 276 ? 5.148 -31 -8.305 1 88.25 276 THR A C 1
ATOM 2227 O O . THR A 1 276 ? 5.836 -31.984 -8.602 1 88.25 276 THR A O 1
ATOM 2230 N N . ARG A 1 277 ? 3.938 -31.094 -7.844 1 88.56 277 ARG A N 1
ATOM 2231 C CA . ARG A 1 277 ? 3.324 -32.375 -7.582 1 88.56 277 ARG A CA 1
ATOM 2232 C C . ARG A 1 277 ? 2.936 -33.094 -8.883 1 88.56 277 ARG A C 1
ATOM 2234 O O . ARG A 1 277 ? 2.793 -34.312 -8.922 1 88.56 277 ARG A O 1
ATOM 2241 N N . PHE A 1 278 ? 2.758 -32.281 -9.938 1 88.19 278 PHE A N 1
ATOM 2242 C CA . PHE A 1 278 ? 2.283 -32.875 -11.188 1 88.19 278 PHE A CA 1
ATOM 2243 C C . PHE A 1 278 ? 3.428 -33.031 -12.18 1 88.19 278 PHE A C 1
ATOM 2245 O O . PHE A 1 278 ? 3.328 -33.812 -13.133 1 88.19 278 PHE A O 1
ATOM 2252 N N . ILE A 1 279 ? 4.371 -32.156 -11.867 1 86.31 279 ILE A N 1
ATOM 2253 C CA . ILE A 1 279 ? 5.59 -32.312 -12.656 1 86.31 279 ILE A CA 1
ATOM 2254 C C . ILE A 1 279 ? 6.77 -32.594 -11.734 1 86.31 279 ILE A C 1
ATOM 2256 O O . ILE A 1 279 ? 6.602 -32.688 -10.516 1 86.31 279 ILE A O 1
ATOM 2260 N N . SER A 1 280 ? 8.031 -32.844 -12.078 1 81.19 280 SER A N 1
ATOM 2261 C CA . SER A 1 280 ? 9.172 -33.031 -11.188 1 81.19 280 SER A CA 1
ATOM 2262 C C . SER A 1 280 ? 9.641 -31.734 -10.586 1 81.19 280 SER A C 1
ATOM 2264 O O . SER A 1 280 ? 9.383 -30.656 -11.141 1 81.19 280 SER A O 1
ATOM 2266 N N . HIS A 1 281 ? 10.07 -31.844 -9.359 1 81.25 281 HIS A N 1
ATOM 2267 C CA . HIS A 1 281 ? 10.609 -30.688 -8.656 1 81.25 281 HIS A CA 1
ATOM 2268 C C . HIS A 1 281 ? 11.617 -29.938 -9.516 1 81.25 281 HIS A C 1
ATOM 2270 O O . HIS A 1 281 ? 11.602 -28.703 -9.562 1 81.25 281 HIS A O 1
ATOM 2276 N N . ALA A 1 282 ? 12.414 -30.656 -10.188 1 82.38 282 ALA A N 1
ATOM 2277 C CA . ALA A 1 282 ? 13.461 -30.062 -11 1 82.38 282 ALA A CA 1
ATOM 2278 C C . ALA A 1 282 ? 12.867 -29.25 -12.148 1 82.38 282 ALA A C 1
ATOM 2280 O O . ALA A 1 282 ? 13.328 -28.125 -12.422 1 82.38 282 ALA A O 1
ATOM 2281 N N . LEU A 1 283 ? 11.859 -29.719 -12.758 1 86.06 283 LEU A N 1
ATOM 2282 C CA . LEU A 1 283 ? 11.219 -29.031 -13.875 1 86.06 283 LEU A CA 1
ATOM 2283 C C . LEU A 1 283 ? 10.453 -27.797 -13.391 1 86.06 283 LEU A C 1
ATOM 2285 O O . LEU A 1 283 ? 10.516 -26.734 -14.016 1 86.06 283 LEU A O 1
ATOM 2289 N N . ALA A 1 284 ? 9.773 -27.969 -12.312 1 88.56 284 ALA A N 1
ATOM 2290 C CA . ALA A 1 284 ? 9.008 -26.875 -11.734 1 88.56 284 ALA A CA 1
ATOM 2291 C C . ALA A 1 284 ? 9.93 -25.719 -11.344 1 88.56 284 ALA A C 1
ATOM 2293 O O . ALA A 1 284 ? 9.594 -24.547 -11.578 1 88.56 284 ALA A O 1
ATOM 2294 N N . GLU A 1 285 ? 11.016 -26.031 -10.758 1 87.81 285 GLU A N 1
ATOM 2295 C CA . GLU A 1 285 ? 11.984 -25.016 -10.344 1 87.81 285 GLU A CA 1
ATOM 2296 C C . GLU A 1 285 ? 12.516 -24.25 -11.555 1 87.81 285 GLU A C 1
ATOM 2298 O O . GLU A 1 285 ? 12.719 -23.031 -11.477 1 87.81 285 GLU A O 1
ATOM 2303 N N . LYS A 1 286 ? 12.742 -24.906 -12.602 1 86.06 286 LYS A N 1
ATOM 2304 C CA . LYS A 1 286 ? 13.234 -24.266 -13.82 1 86.06 286 LYS A CA 1
ATOM 2305 C C . LYS A 1 286 ? 12.203 -23.297 -14.391 1 86.06 286 LYS A C 1
ATOM 2307 O O . LYS A 1 286 ? 12.562 -22.219 -14.891 1 86.06 286 LYS A O 1
ATOM 2312 N N . ILE A 1 287 ? 10.969 -23.703 -14.32 1 87.88 287 ILE A N 1
ATOM 2313 C CA . ILE A 1 287 ? 9.883 -22.859 -14.828 1 87.88 287 ILE A CA 1
ATOM 2314 C C . ILE A 1 287 ? 9.773 -21.594 -13.984 1 87.88 287 ILE A C 1
ATOM 2316 O O . ILE A 1 287 ? 9.672 -20.484 -14.516 1 87.88 287 ILE A O 1
ATOM 2320 N N . VAL A 1 288 ? 9.867 -21.797 -12.695 1 87 288 VAL A N 1
ATOM 2321 C CA . VAL A 1 288 ? 9.742 -20.688 -11.773 1 87 288 VAL A CA 1
ATOM 2322 C C . VAL A 1 288 ? 10.938 -19.75 -11.93 1 87 288 VAL A C 1
ATOM 2324 O O . VAL A 1 288 ? 10.773 -18.516 -11.953 1 87 288 VAL A O 1
ATOM 2327 N N . LYS A 1 289 ? 12.117 -20.219 -12.062 1 86.06 289 LYS A N 1
ATOM 2328 C CA . LYS A 1 289 ? 13.336 -19.438 -12.172 1 86.06 289 LYS A CA 1
ATOM 2329 C C . LYS A 1 289 ? 13.375 -18.656 -13.492 1 86.06 289 LYS A C 1
ATOM 2331 O O . LYS A 1 289 ? 13.852 -17.531 -13.531 1 86.06 289 LYS A O 1
ATOM 2336 N N . SER A 1 290 ? 12.93 -19.297 -14.555 1 87 290 SER A N 1
ATOM 2337 C CA . SER A 1 290 ? 12.953 -18.641 -15.859 1 87 290 SER A CA 1
ATOM 2338 C C . SER A 1 290 ? 11.906 -17.531 -15.945 1 87 290 SER A C 1
ATOM 2340 O O . SER A 1 290 ? 12.094 -16.547 -16.656 1 87 290 SER A O 1
ATOM 2342 N N . GLY A 1 291 ? 10.805 -17.797 -15.32 1 85.38 291 GLY A N 1
ATOM 2343 C CA . GLY A 1 291 ? 9.711 -16.844 -15.375 1 85.38 291 GLY A CA 1
ATOM 2344 C C . GLY A 1 291 ? 8.984 -16.828 -16.703 1 85.38 291 GLY A C 1
ATOM 2345 O O . GLY A 1 291 ? 8.289 -15.867 -17.031 1 85.38 291 GLY A O 1
ATOM 2346 N N . GLU A 1 292 ? 9.203 -17.828 -17.531 1 88.38 292 GLU A N 1
ATOM 2347 C CA . GLU A 1 292 ? 8.578 -17.953 -18.844 1 88.38 292 GLU A CA 1
ATOM 2348 C C . GLU A 1 292 ? 7.621 -19.141 -18.891 1 88.38 292 GLU A C 1
ATOM 2350 O O . GLU A 1 292 ? 7.762 -20.094 -18.125 1 88.38 292 GLU A O 1
ATOM 2355 N N . LEU A 1 293 ? 6.691 -18.984 -19.719 1 89.38 293 LEU A N 1
ATOM 2356 C CA . LEU A 1 293 ? 5.766 -20.094 -19.953 1 89.38 293 LEU A CA 1
ATOM 2357 C C . LEU A 1 293 ? 6.473 -21.266 -20.594 1 89.38 293 LEU A C 1
ATOM 2359 O O . LEU A 1 293 ? 7.301 -21.078 -21.5 1 89.38 293 LEU A O 1
ATOM 2363 N N . PRO A 1 294 ? 6.203 -22.344 -20.047 1 89.44 294 PRO A N 1
ATOM 2364 C CA . PRO A 1 294 ? 6.785 -23.531 -20.703 1 89.44 294 PRO A CA 1
ATOM 2365 C C . PRO A 1 294 ? 6.348 -23.656 -22.172 1 89.44 294 PRO A C 1
ATOM 2367 O O . PRO A 1 294 ? 5.188 -23.406 -22.5 1 89.44 294 PRO A O 1
ATOM 2370 N N . GLN A 1 295 ? 7.309 -23.969 -23 1 90.25 295 GLN A N 1
ATOM 2371 C CA . GLN A 1 295 ? 7.055 -24.141 -24.438 1 90.25 295 GLN A CA 1
ATOM 2372 C C . GLN A 1 295 ? 7.445 -25.547 -24.891 1 90.25 295 GLN A C 1
ATOM 2374 O O . GLN A 1 295 ? 8.219 -26.234 -24.219 1 90.25 295 GLN A O 1
ATOM 2379 N N . VAL A 1 296 ? 6.895 -25.891 -25.969 1 90.69 296 VAL A N 1
ATOM 2380 C CA . VAL A 1 296 ? 7.289 -27.141 -26.594 1 90.69 296 VAL A CA 1
ATOM 2381 C C . VAL A 1 296 ? 8.742 -27.047 -27.078 1 90.69 296 VAL A C 1
ATOM 2383 O O . VAL A 1 296 ? 9.133 -26.078 -27.703 1 90.69 296 VAL A O 1
ATOM 2386 N N . PHE A 1 297 ? 9.492 -27.938 -26.625 1 89.44 297 PHE A N 1
ATOM 2387 C CA . PHE A 1 297 ? 10.891 -28 -27.031 1 89.44 297 PHE A CA 1
ATOM 2388 C C . PHE A 1 297 ? 11.414 -29.422 -26.969 1 89.44 297 PHE A C 1
ATOM 2390 O O . PHE A 1 297 ? 10.859 -30.266 -26.25 1 89.44 297 PHE A O 1
ATOM 2397 N N . SER A 1 298 ? 12.398 -29.766 -27.766 1 91.69 298 SER A N 1
ATOM 2398 C CA . SER A 1 298 ? 13.039 -31.078 -27.719 1 91.69 298 SER A CA 1
ATOM 2399 C C . SER A 1 298 ? 14.523 -30.984 -28.047 1 91.69 298 SER A C 1
ATOM 2401 O O . SER A 1 298 ? 14.938 -30.109 -28.812 1 91.69 298 SER A O 1
ATOM 2403 N N . GLU A 1 299 ? 15.219 -31.75 -27.453 1 93.06 299 GLU A N 1
ATOM 2404 C CA . GLU A 1 299 ? 16.641 -31.812 -27.734 1 93.06 299 GLU A CA 1
ATOM 2405 C C . GLU A 1 299 ? 17.156 -33.25 -27.672 1 93.06 299 GLU A C 1
ATOM 2407 O O . GLU A 1 299 ? 16.609 -34.062 -26.922 1 93.06 299 GLU A O 1
ATOM 2412 N N . ARG A 1 300 ? 18.109 -33.531 -28.469 1 94.25 300 ARG A N 1
ATOM 2413 C CA . ARG A 1 300 ? 18.766 -34.812 -28.406 1 94.25 300 ARG A CA 1
ATOM 2414 C C . ARG A 1 300 ? 19.781 -34.875 -27.266 1 94.25 300 ARG A C 1
ATOM 2416 O O . ARG A 1 300 ? 20.609 -33.969 -27.141 1 94.25 300 ARG A O 1
ATOM 2423 N N . ARG A 1 301 ? 19.672 -35.906 -26.422 1 94.56 301 ARG A N 1
ATOM 2424 C CA . ARG A 1 301 ? 20.562 -36.031 -25.266 1 94.56 301 ARG A CA 1
ATOM 2425 C C . ARG A 1 301 ? 20.781 -37.5 -24.906 1 94.56 301 ARG A C 1
ATOM 2427 O O . ARG A 1 301 ? 19.922 -38.344 -25.156 1 94.56 301 ARG A O 1
ATOM 2434 N N . LYS A 1 302 ? 21.984 -37.719 -24.391 1 96.69 302 LYS A N 1
ATOM 2435 C CA . LYS A 1 302 ? 22.203 -39.031 -23.781 1 96.69 302 LYS A CA 1
ATOM 2436 C C . LYS A 1 302 ? 21.438 -39.188 -22.469 1 96.69 302 LYS A C 1
ATOM 2438 O O . LYS A 1 302 ? 21.531 -38.344 -21.594 1 96.69 302 LYS A O 1
ATOM 2443 N N . VAL A 1 303 ? 20.641 -40.25 -22.375 1 97.75 303 VAL A N 1
ATOM 2444 C CA . VAL A 1 303 ? 19.875 -40.469 -21.156 1 97.75 303 VAL A CA 1
ATOM 2445 C C . VAL A 1 303 ? 19.922 -41.969 -20.797 1 97.75 303 VAL A C 1
ATOM 2447 O O . VAL A 1 303 ? 20.234 -42.781 -21.641 1 97.75 303 VAL A O 1
ATOM 2450 N N . THR A 1 304 ? 19.719 -42.25 -19.578 1 98.62 304 THR A N 1
ATOM 2451 C CA . THR A 1 304 ? 19.5 -43.594 -19.078 1 98.62 304 THR A CA 1
ATOM 2452 C C . THR A 1 304 ? 18.047 -43.812 -18.672 1 98.62 304 THR A C 1
ATOM 2454 O O . THR A 1 304 ? 17.547 -43.094 -17.781 1 98.62 304 THR A O 1
ATOM 2457 N N . ILE A 1 305 ? 17.406 -44.75 -19.359 1 98.31 305 ILE A N 1
ATOM 2458 C CA . ILE A 1 305 ? 15.977 -44.969 -19.172 1 98.31 305 ILE A CA 1
ATOM 2459 C C . ILE A 1 305 ? 15.781 -46.219 -18.281 1 98.31 305 ILE A C 1
ATOM 2461 O O . ILE A 1 305 ? 16.422 -47.25 -18.5 1 98.31 305 ILE A O 1
ATOM 2465 N N . MET A 1 306 ? 14.922 -46.031 -17.312 1 98.62 306 MET A N 1
ATOM 2466 C CA . MET A 1 306 ? 14.516 -47.156 -16.453 1 98.62 306 MET A CA 1
ATOM 2467 C C . MET A 1 306 ? 13.023 -47.438 -16.609 1 98.62 306 MET A C 1
ATOM 2469 O O . MET A 1 306 ? 12.195 -46.531 -16.484 1 98.62 306 MET A O 1
ATOM 2473 N N . VAL A 1 307 ? 12.719 -48.625 -16.922 1 97.94 307 VAL A N 1
ATOM 2474 C CA . VAL A 1 307 ? 11.328 -49.062 -16.953 1 97.94 307 VAL A CA 1
ATOM 2475 C C . VAL A 1 307 ? 11.102 -50.156 -15.898 1 97.94 307 VAL A C 1
ATOM 2477 O O . VAL A 1 307 ? 11.93 -51.062 -15.742 1 97.94 307 VAL A O 1
ATOM 2480 N N . CYS A 1 308 ? 10.117 -49.969 -15.164 1 98.19 308 CYS A N 1
ATOM 2481 C CA . CYS A 1 308 ? 9.773 -50.938 -14.117 1 98.19 308 CYS A CA 1
ATOM 2482 C C . CYS A 1 308 ? 8.32 -51.375 -14.25 1 98.19 308 CYS A C 1
ATOM 2484 O O . CYS A 1 308 ? 7.441 -50.562 -14.539 1 98.19 308 CYS A O 1
ATOM 2486 N N . ASP A 1 309 ? 8.062 -52.625 -14.062 1 96.06 309 ASP A N 1
ATOM 2487 C CA . ASP A 1 309 ? 6.719 -53.188 -14.102 1 96.06 309 ASP A CA 1
ATOM 2488 C C . ASP A 1 309 ? 6.535 -54.25 -13.016 1 96.06 309 ASP A C 1
ATOM 2490 O O . ASP A 1 309 ? 7.48 -54.938 -12.672 1 96.06 309 ASP A O 1
ATOM 2494 N N . ILE A 1 310 ? 5.355 -54.344 -12.516 1 95.31 310 ILE A N 1
ATOM 2495 C CA . ILE A 1 310 ? 5.012 -55.375 -11.531 1 95.31 310 ILE A CA 1
ATOM 2496 C C . ILE A 1 310 ? 4.637 -56.656 -12.242 1 95.31 310 ILE A C 1
ATOM 2498 O O . ILE A 1 310 ? 3.809 -56.656 -13.156 1 95.31 310 ILE A O 1
ATOM 2502 N N . ARG A 1 311 ? 5.203 -57.781 -11.758 1 93.31 311 ARG A N 1
ATOM 2503 C CA . ARG A 1 311 ? 4.996 -59.062 -12.406 1 93.31 311 ARG A CA 1
ATOM 2504 C C . ARG A 1 311 ? 3.598 -59.594 -12.125 1 93.31 311 ARG A C 1
ATOM 2506 O O . ARG A 1 311 ? 3.18 -59.656 -10.961 1 93.31 311 ARG A O 1
ATOM 2513 N N . ASP A 1 312 ? 2.889 -59.938 -13.172 1 86.12 312 ASP A N 1
ATOM 2514 C CA . ASP A 1 312 ? 1.584 -60.594 -13.125 1 86.12 312 ASP A CA 1
ATOM 2515 C C . ASP A 1 312 ? 0.58 -59.75 -12.328 1 86.12 312 ASP A C 1
ATOM 2517 O O . ASP A 1 312 ? -0.232 -60.312 -11.578 1 86.12 312 ASP A O 1
ATOM 2521 N N . PHE A 1 313 ? 0.729 -58.531 -12.422 1 86.5 313 PHE A N 1
ATOM 2522 C CA . PHE A 1 313 ? -0.118 -57.656 -11.609 1 86.5 313 PHE A CA 1
ATOM 2523 C C . PHE A 1 313 ? -1.548 -57.656 -12.141 1 86.5 313 PHE A C 1
ATOM 2525 O O . PHE A 1 313 ? -2.498 -57.5 -11.367 1 86.5 313 PHE A O 1
ATOM 2532 N N . THR A 1 314 ? -1.69 -57.75 -13.469 1 78.69 314 THR A N 1
ATOM 2533 C CA . THR A 1 314 ? -3.031 -57.812 -14.039 1 78.69 314 THR A CA 1
ATOM 2534 C C . THR A 1 314 ? -3.852 -58.906 -13.398 1 78.69 314 THR A C 1
ATOM 2536 O O . THR A 1 314 ? -5.016 -58.719 -13.039 1 78.69 314 THR A O 1
ATOM 2539 N N . THR A 1 315 ? -3.23 -60 -13.211 1 79.88 315 THR A N 1
ATOM 2540 C CA . THR A 1 315 ? -3.887 -61.156 -12.602 1 79.88 315 THR A CA 1
ATOM 2541 C C . THR A 1 315 ? -4.203 -60.875 -11.133 1 79.88 315 THR A C 1
ATOM 2543 O O . THR A 1 315 ? -5.293 -61.188 -10.656 1 79.88 315 THR A O 1
ATOM 2546 N N . ILE A 1 316 ? -3.324 -60.281 -10.484 1 81.94 316 ILE A N 1
ATOM 2547 C CA . ILE A 1 316 ? -3.488 -59.969 -9.07 1 81.94 316 ILE A CA 1
ATOM 2548 C C . ILE A 1 316 ? -4.621 -58.969 -8.891 1 81.94 316 ILE A C 1
ATOM 2550 O O . ILE A 1 316 ? -5.469 -59.125 -8.008 1 81.94 316 ILE A O 1
ATOM 2554 N N . SER A 1 317 ? -4.656 -57.969 -9.719 1 82.25 317 SER A N 1
ATOM 2555 C CA . SER A 1 317 ? -5.613 -56.875 -9.609 1 82.25 317 SER A CA 1
ATOM 2556 C C . SER A 1 317 ? -7.035 -57.375 -9.883 1 82.25 317 SER A C 1
ATOM 2558 O O . SER A 1 317 ? -8 -56.75 -9.398 1 82.25 317 SER A O 1
ATOM 2560 N N . GLU A 1 318 ? -7.184 -58.375 -10.602 1 77.25 318 GLU A N 1
ATOM 2561 C CA . GLU A 1 318 ? -8.5 -58.906 -10.938 1 77.25 318 GLU A CA 1
ATOM 2562 C C . GLU A 1 318 ? -9.117 -59.656 -9.75 1 77.25 318 GLU A C 1
ATOM 2564 O O . GLU A 1 318 ? -10.336 -59.812 -9.68 1 77.25 318 GLU A O 1
ATOM 2569 N N . ARG A 1 319 ? -8.273 -60 -8.836 1 82.19 319 ARG A N 1
ATOM 2570 C CA . ARG A 1 319 ? -8.742 -60.844 -7.738 1 82.19 319 ARG A CA 1
ATOM 2571 C C . ARG A 1 319 ? -9.008 -60 -6.488 1 82.19 319 ARG A C 1
ATOM 2573 O O . ARG A 1 319 ? -9.469 -60.531 -5.477 1 82.19 319 ARG A O 1
ATOM 2580 N N . ILE A 1 320 ? -8.672 -58.812 -6.59 1 85.62 320 ILE A N 1
ATOM 2581 C CA . ILE A 1 320 ? -8.789 -58 -5.398 1 85.62 320 ILE A CA 1
ATOM 2582 C C . ILE A 1 320 ? -9.633 -56.75 -5.715 1 85.62 320 ILE A C 1
ATOM 2584 O O . ILE A 1 320 ? -9.836 -56.406 -6.883 1 85.62 320 ILE A O 1
ATOM 2588 N N . LYS A 1 321 ? -10.172 -56.125 -4.652 1 88 321 LYS A N 1
ATOM 2589 C CA . LYS A 1 321 ? -10.977 -54.906 -4.812 1 88 321 LYS A CA 1
ATOM 2590 C C . LYS A 1 321 ? -10.156 -53.781 -5.422 1 88 321 LYS A C 1
ATOM 2592 O O . LYS A 1 321 ? -9.008 -53.562 -5.043 1 88 321 LYS A O 1
ATOM 2597 N N . PRO A 1 322 ? -10.742 -53.094 -6.367 1 86.31 322 PRO A N 1
ATOM 2598 C CA . PRO A 1 322 ? -10.016 -52.031 -7.059 1 86.31 322 PRO A CA 1
ATOM 2599 C C . PRO A 1 322 ? -9.438 -51 -6.102 1 86.31 322 PRO A C 1
ATOM 2601 O O . PRO A 1 322 ? -8.352 -50.469 -6.34 1 86.31 322 PRO A O 1
ATOM 2604 N N . GLU A 1 323 ? -10.141 -50.688 -5.062 1 88.88 323 GLU A N 1
ATOM 2605 C CA . GLU A 1 323 ? -9.672 -49.688 -4.094 1 88.88 323 GLU A CA 1
ATOM 2606 C C . GLU A 1 323 ? -8.375 -50.156 -3.434 1 88.88 323 GLU A C 1
ATOM 2608 O O . GLU A 1 323 ? -7.473 -49.344 -3.207 1 88.88 323 GLU A O 1
ATOM 2613 N N . LEU A 1 324 ? -8.328 -51.406 -3.197 1 90.62 324 LEU A N 1
ATOM 2614 C CA . LEU A 1 324 ? -7.129 -51.969 -2.578 1 90.62 324 LEU A CA 1
ATOM 2615 C C . LEU A 1 324 ? -5.961 -51.969 -3.557 1 90.62 324 LEU A C 1
ATOM 2617 O O . LEU A 1 324 ? -4.805 -51.812 -3.152 1 90.62 324 LEU A O 1
ATOM 2621 N N . VAL A 1 325 ? -6.27 -52.188 -4.805 1 90.31 325 VAL A N 1
ATOM 2622 C CA . VAL A 1 325 ? -5.246 -52.156 -5.848 1 90.31 325 VAL A CA 1
ATOM 2623 C C . VAL A 1 325 ? -4.598 -50.75 -5.887 1 90.31 325 VAL A C 1
ATOM 2625 O O . VAL A 1 325 ? -3.369 -50.656 -5.922 1 90.31 325 VAL A O 1
ATOM 2628 N N . VAL A 1 326 ? -5.387 -49.75 -5.816 1 91.81 326 VAL A N 1
ATOM 2629 C CA . VAL A 1 326 ? -4.895 -48.375 -5.91 1 91.81 326 VAL A CA 1
ATOM 2630 C C . VAL A 1 326 ? -4.102 -48.031 -4.652 1 91.81 326 VAL A C 1
ATOM 2632 O O . VAL A 1 326 ? -3.092 -47.312 -4.723 1 91.81 326 VAL A O 1
ATOM 2635 N N . ASP A 1 327 ? -4.566 -48.5 -3.508 1 93.12 327 ASP A N 1
ATOM 2636 C CA . ASP A 1 327 ? -3.836 -48.281 -2.266 1 93.12 327 ASP A CA 1
ATOM 2637 C C . ASP A 1 327 ? -2.434 -48.875 -2.34 1 93.12 327 ASP A C 1
ATOM 2639 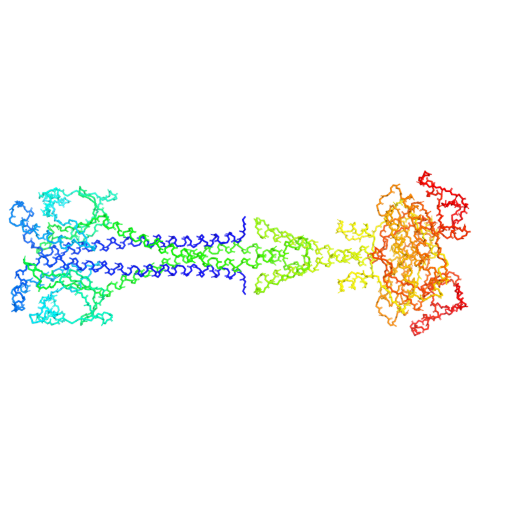O O . ASP A 1 327 ? -1.463 -48.25 -1.9 1 93.12 327 ASP A O 1
ATOM 2643 N N . PHE A 1 328 ? -2.412 -50.031 -2.818 1 94.12 328 PHE A N 1
ATOM 2644 C CA . PHE A 1 328 ? -1.121 -50.688 -2.982 1 94.12 328 PHE A CA 1
ATOM 2645 C C . PHE A 1 328 ? -0.235 -49.906 -3.947 1 94.12 328 PHE A C 1
ATOM 2647 O O . PHE A 1 328 ? 0.937 -49.656 -3.658 1 94.12 328 PHE A O 1
ATOM 2654 N N . LEU A 1 329 ? -0.807 -49.531 -5.074 1 94.69 329 LEU A N 1
ATOM 2655 C CA . LEU A 1 329 ? -0.034 -48.812 -6.082 1 94.69 329 LEU A CA 1
ATOM 2656 C C . LEU A 1 329 ? 0.527 -47.531 -5.52 1 94.69 329 LEU A C 1
ATOM 2658 O O . LEU A 1 329 ? 1.682 -47.156 -5.777 1 94.69 329 LEU A O 1
ATOM 2662 N N . ASN A 1 330 ? -0.247 -46.844 -4.773 1 94.62 330 ASN A N 1
ATOM 2663 C CA . ASN A 1 330 ? 0.212 -45.594 -4.172 1 94.62 330 ASN A CA 1
ATOM 2664 C C . ASN A 1 330 ? 1.399 -45.812 -3.24 1 94.62 330 ASN A C 1
ATOM 2666 O O . ASN A 1 330 ? 2.375 -45.062 -3.273 1 94.62 330 ASN A O 1
ATOM 2670 N N . HIS A 1 331 ? 1.243 -46.844 -2.432 1 95.44 331 HIS A N 1
ATOM 2671 C CA . HIS A 1 331 ? 2.332 -47.188 -1.525 1 95.44 331 HIS A CA 1
ATOM 2672 C C . HIS A 1 331 ? 3.57 -47.656 -2.297 1 95.44 331 HIS A C 1
ATOM 2674 O O . HIS A 1 331 ? 4.691 -47.25 -1.949 1 95.44 331 HIS A O 1
ATOM 2680 N N . PHE A 1 332 ? 3.328 -48.438 -3.303 1 96.12 332 PHE A N 1
ATOM 2681 C CA . PHE A 1 332 ? 4.391 -48.906 -4.188 1 96.12 332 PHE A CA 1
ATOM 2682 C C . PHE A 1 332 ? 5.109 -47.719 -4.84 1 96.12 332 PHE A C 1
ATOM 2684 O O . PHE A 1 332 ? 6.336 -47.625 -4.758 1 96.12 332 PHE A O 1
ATOM 2691 N N . PHE A 1 333 ? 4.418 -46.844 -5.434 1 95.94 333 PHE A N 1
ATOM 2692 C CA . PHE A 1 333 ? 4.988 -45.688 -6.137 1 95.94 333 PHE A CA 1
ATOM 2693 C C . PHE A 1 333 ? 5.734 -44.781 -5.176 1 95.94 333 PHE A C 1
ATOM 2695 O O . PHE A 1 333 ? 6.758 -44.188 -5.531 1 95.94 333 PHE A O 1
ATOM 2702 N N . GLU A 1 334 ? 5.188 -44.625 -4.008 1 95.44 334 GLU A N 1
ATOM 2703 C CA . GLU A 1 334 ? 5.848 -43.812 -2.998 1 95.44 334 GLU A CA 1
ATOM 2704 C C . GLU A 1 334 ? 7.281 -44.281 -2.752 1 95.44 334 GLU A C 1
ATOM 2706 O O . GLU A 1 334 ? 8.211 -43.469 -2.783 1 95.44 334 GLU A O 1
ATOM 2711 N N . LYS A 1 335 ? 7.406 -45.594 -2.604 1 96.5 335 LYS A N 1
ATOM 2712 C CA . LYS A 1 335 ? 8.719 -46.156 -2.324 1 96.5 335 LYS A CA 1
ATOM 2713 C C . LYS A 1 335 ? 9.617 -46.094 -3.555 1 96.5 335 LYS A C 1
ATOM 2715 O O . LYS A 1 335 ? 10.812 -45.781 -3.447 1 96.5 335 LYS A O 1
ATOM 2720 N N . MET A 1 336 ? 9.078 -46.375 -4.691 1 96.81 336 MET A N 1
ATOM 2721 C CA . MET A 1 336 ? 9.859 -46.406 -5.922 1 96.81 336 MET A CA 1
ATOM 2722 C C . MET A 1 336 ? 10.352 -45 -6.301 1 96.81 336 MET A C 1
ATOM 2724 O O . MET A 1 336 ? 11.5 -44.844 -6.691 1 96.81 336 MET A O 1
ATOM 2728 N N . ILE A 1 337 ? 9.453 -44.031 -6.207 1 94.06 337 ILE A N 1
ATOM 2729 C CA . ILE A 1 337 ? 9.789 -42.656 -6.594 1 94.06 337 ILE A CA 1
ATOM 2730 C C . ILE A 1 337 ? 10.867 -42.125 -5.656 1 94.06 337 ILE A C 1
ATOM 2732 O O . ILE A 1 337 ? 11.758 -41.375 -6.09 1 94.06 337 ILE A O 1
ATOM 2736 N N . GLU A 1 338 ? 10.719 -42.406 -4.41 1 95 338 GLU A N 1
ATOM 2737 C CA . GLU A 1 338 ? 11.75 -41.969 -3.457 1 95 338 GLU A CA 1
ATOM 2738 C C . GLU A 1 338 ? 13.125 -42.5 -3.863 1 95 338 GLU A C 1
ATOM 2740 O O . GLU A 1 338 ? 14.117 -41.781 -3.797 1 95 338 GLU A O 1
ATOM 2745 N N . ALA A 1 339 ? 13.141 -43.781 -4.289 1 97.19 339 ALA A N 1
ATOM 2746 C CA . ALA A 1 339 ? 14.391 -44.375 -4.723 1 97.19 339 ALA A CA 1
ATOM 2747 C C . ALA A 1 339 ? 14.945 -43.688 -5.961 1 97.19 339 ALA A C 1
ATOM 2749 O O . ALA A 1 339 ? 16.156 -43.469 -6.066 1 97.19 339 ALA A O 1
ATOM 2750 N N . ILE A 1 340 ? 14.133 -43.312 -6.875 1 96.69 340 ILE A N 1
ATOM 2751 C CA . ILE A 1 340 ? 14.523 -42.688 -8.133 1 96.69 340 ILE A CA 1
ATOM 2752 C C . ILE A 1 340 ? 15.047 -41.281 -7.879 1 96.69 340 ILE A C 1
ATOM 2754 O O . ILE A 1 340 ? 16.125 -40.906 -8.352 1 96.69 340 ILE A O 1
ATOM 2758 N N . THR A 1 341 ? 14.305 -40.531 -7.078 1 93.19 341 THR A N 1
ATOM 2759 C CA . THR A 1 341 ? 14.633 -39.125 -6.863 1 93.19 341 THR A CA 1
ATOM 2760 C C . THR A 1 341 ? 15.867 -38.969 -5.98 1 93.19 341 THR A C 1
ATOM 2762 O O . THR A 1 341 ? 16.641 -38.031 -6.145 1 93.19 341 THR A O 1
ATOM 2765 N N . SER A 1 342 ? 16.031 -39.906 -5.078 1 95.56 342 SER A N 1
ATOM 2766 C CA . SER A 1 342 ? 17.203 -39.875 -4.215 1 95.56 342 SER A CA 1
ATOM 2767 C C . SER A 1 342 ? 18.484 -40.094 -5.016 1 95.56 342 SER A C 1
ATOM 2769 O O . SER A 1 342 ? 19.578 -39.781 -4.551 1 95.56 342 SER A O 1
ATOM 2771 N N . GLN A 1 343 ? 18.312 -40.688 -6.234 1 96.62 343 GLN A N 1
ATOM 2772 C CA . GLN A 1 343 ? 19.453 -40.938 -7.094 1 96.62 343 GLN A CA 1
ATOM 2773 C C . GLN A 1 343 ? 19.438 -40 -8.32 1 96.62 343 GLN A C 1
ATOM 2775 O O . GLN A 1 343 ? 19.875 -40.406 -9.406 1 96.62 343 GLN A O 1
ATOM 2780 N N . HIS A 1 344 ? 18.781 -38.875 -8.242 1 93.94 344 HIS A N 1
ATOM 2781 C CA . HIS A 1 344 ? 18.828 -37.781 -9.211 1 93.94 344 HIS A CA 1
ATOM 2782 C C . HIS A 1 344 ? 18.062 -38.125 -10.477 1 93.94 344 HIS A C 1
ATOM 2784 O O . HIS A 1 344 ? 18.328 -37.562 -11.547 1 93.94 344 HIS A O 1
ATOM 2790 N N . GLY A 1 345 ? 17.25 -39.156 -10.383 1 95.25 345 GLY A N 1
ATOM 2791 C CA . GLY A 1 345 ? 16.344 -39.438 -11.484 1 95.25 345 GLY A CA 1
ATOM 2792 C C . GLY A 1 345 ? 15.023 -38.688 -11.391 1 95.25 345 GLY A C 1
ATOM 2793 O O . GLY A 1 345 ? 14.711 -38.094 -10.352 1 95.25 345 GLY A O 1
ATOM 2794 N N . ILE A 1 346 ? 14.289 -38.656 -12.523 1 92.94 346 ILE A N 1
ATOM 2795 C CA . ILE A 1 346 ? 12.938 -38.094 -12.492 1 92.94 346 ILE A CA 1
ATOM 2796 C C . ILE A 1 346 ? 11.938 -39.125 -13.008 1 92.94 346 ILE A C 1
ATOM 2798 O O . ILE A 1 346 ? 12.266 -39.938 -13.883 1 92.94 346 ILE A O 1
ATOM 2802 N N . LEU A 1 347 ? 10.828 -39.125 -12.375 1 93.38 347 LEU A N 1
ATOM 2803 C CA . LEU A 1 347 ? 9.742 -39.938 -12.906 1 93.38 347 LEU A CA 1
ATOM 2804 C C . LEU A 1 347 ? 9.133 -39.281 -14.148 1 93.38 347 LEU A C 1
ATOM 2806 O O . LEU A 1 347 ? 8.719 -38.125 -14.109 1 93.38 347 LEU A O 1
ATOM 2810 N N . ASP A 1 348 ? 9.148 -39.969 -15.234 1 93.44 348 ASP A N 1
ATOM 2811 C CA . ASP A 1 348 ? 8.516 -39.469 -16.469 1 93.44 348 ASP A CA 1
ATOM 2812 C C . ASP A 1 348 ? 6.996 -39.656 -16.391 1 93.44 348 ASP A C 1
ATOM 2814 O O . ASP A 1 348 ? 6.258 -38.656 -16.391 1 93.44 348 ASP A O 1
ATOM 2818 N N . LYS A 1 349 ? 6.52 -40.875 -16.219 1 92.5 349 LYS A N 1
ATOM 2819 C CA . LYS A 1 349 ? 5.086 -41.125 -16.125 1 92.5 349 LYS A CA 1
ATOM 2820 C C . LYS A 1 349 ? 4.809 -42.531 -15.539 1 92.5 349 LYS A C 1
ATOM 2822 O O . LYS A 1 349 ? 5.672 -43.406 -15.586 1 92.5 349 LYS A O 1
ATOM 2827 N N . TYR A 1 350 ? 3.625 -42.656 -15.031 1 91.56 350 TYR A N 1
ATOM 2828 C CA . TYR A 1 350 ? 3.123 -43.938 -14.594 1 91.56 350 TYR A CA 1
ATOM 2829 C C . TYR A 1 350 ? 2.557 -44.75 -15.773 1 91.56 350 TYR A C 1
ATOM 2831 O O . TYR A 1 350 ? 1.926 -44.156 -16.656 1 91.56 350 TYR A O 1
ATOM 2839 N N . LEU A 1 351 ? 2.812 -45.938 -15.773 1 88.56 351 LEU A N 1
ATOM 2840 C CA . LEU A 1 351 ? 2.314 -46.812 -16.828 1 88.56 351 LEU A CA 1
ATOM 2841 C C . LEU A 1 351 ? 1.329 -47.844 -16.266 1 88.56 351 LEU A C 1
ATOM 2843 O O . LEU A 1 351 ? 1.431 -49.031 -16.562 1 88.56 351 LEU A O 1
ATOM 2847 N N . GLY A 1 352 ? 0.461 -47.406 -15.367 1 86.94 352 GLY A N 1
ATOM 2848 C CA . GLY A 1 352 ? -0.469 -48.281 -14.695 1 86.94 352 GLY A CA 1
ATOM 2849 C C . GLY A 1 352 ? 0.14 -49 -13.5 1 86.94 352 GLY A C 1
ATOM 2850 O O . GLY A 1 352 ? 0.109 -48.469 -12.383 1 86.94 352 GLY A O 1
ATOM 2851 N N . ASP A 1 353 ? 0.69 -50.219 -13.82 1 89.25 353 ASP A N 1
ATOM 2852 C CA . ASP A 1 353 ? 1.324 -50.969 -12.758 1 89.25 353 ASP A CA 1
ATOM 2853 C C . ASP A 1 353 ? 2.846 -50.875 -12.836 1 89.25 353 ASP A C 1
ATOM 2855 O O . ASP A 1 353 ? 3.559 -51.75 -12.32 1 89.25 353 ASP A O 1
ATOM 2859 N N . GLY A 1 354 ? 3.279 -49.906 -13.523 1 93.81 354 GLY A N 1
ATOM 2860 C CA . GLY A 1 354 ? 4.695 -49.625 -13.672 1 93.81 354 GLY A CA 1
ATOM 2861 C C . GLY A 1 354 ? 4.977 -48.156 -13.914 1 93.81 354 GLY A C 1
ATOM 2862 O O . GLY A 1 354 ? 4.133 -47.312 -13.633 1 93.81 354 GLY A O 1
ATOM 2863 N N . PHE A 1 355 ? 6.254 -47.906 -14.281 1 94.88 355 PHE A N 1
ATOM 2864 C CA . PHE A 1 355 ? 6.594 -46.5 -14.531 1 94.88 355 PHE A CA 1
ATOM 2865 C C . PHE A 1 355 ? 7.844 -46.406 -15.391 1 94.88 355 PHE A C 1
ATOM 2867 O O . PHE A 1 355 ? 8.516 -47.406 -15.648 1 94.88 355 PHE A O 1
ATOM 2874 N N . LEU A 1 356 ? 8 -45.25 -15.906 1 96.31 356 LEU A N 1
ATOM 2875 C CA . LEU A 1 356 ? 9.188 -44.875 -16.672 1 96.31 356 LEU A CA 1
ATOM 2876 C C . LEU A 1 356 ? 9.922 -43.719 -15.992 1 96.31 356 LEU A C 1
ATOM 2878 O O . LEU A 1 356 ? 9.305 -42.719 -15.57 1 96.31 356 LEU A O 1
ATOM 2882 N N . ALA A 1 357 ? 11.219 -43.906 -15.797 1 97.19 357 ALA A N 1
ATOM 2883 C CA . ALA A 1 357 ? 12.047 -42.844 -15.188 1 97.19 357 ALA A CA 1
ATOM 2884 C C . ALA A 1 357 ? 13.211 -42.5 -16.094 1 97.19 357 ALA A C 1
ATOM 2886 O O . ALA A 1 357 ? 13.648 -43.281 -16.922 1 97.19 357 ALA A O 1
ATOM 2887 N N . ILE A 1 358 ? 13.648 -41.344 -15.938 1 97.06 358 ILE A N 1
ATOM 2888 C CA . ILE A 1 358 ? 14.727 -40.812 -16.766 1 97.06 358 ILE A CA 1
ATOM 2889 C C . ILE A 1 358 ? 15.875 -40.312 -15.875 1 97.06 358 ILE A C 1
ATOM 2891 O O . ILE A 1 358 ? 15.641 -39.625 -14.883 1 97.06 358 ILE A O 1
ATOM 2895 N N . PHE A 1 359 ? 17.031 -40.75 -16.188 1 97.69 359 PHE A N 1
ATOM 2896 C CA . PHE A 1 359 ? 18.25 -40.219 -15.57 1 97.69 359 PHE A CA 1
ATOM 2897 C C . PHE A 1 359 ? 19.078 -39.438 -16.578 1 97.69 359 PHE A C 1
ATOM 2899 O O . PHE A 1 359 ? 19.203 -39.875 -17.734 1 97.69 359 PHE A O 1
ATOM 2906 N N . GLY A 1 360 ? 19.609 -38.312 -16.156 1 96 360 GLY A N 1
ATOM 2907 C CA . GLY A 1 360 ? 20.438 -37.5 -17.031 1 96 360 GLY A CA 1
ATOM 2908 C C . GLY A 1 360 ? 19.672 -36.375 -17.672 1 96 360 GLY A C 1
ATOM 2909 O O . GLY A 1 360 ? 20.203 -35.688 -18.547 1 96 360 GLY A O 1
ATOM 2910 N N . SER A 1 361 ? 18.5 -36.219 -17.375 1 93.06 361 SER A N 1
ATOM 2911 C CA . SER A 1 361 ? 17.641 -35.125 -17.812 1 93.06 361 SER A CA 1
ATOM 2912 C C . SER A 1 361 ? 16.641 -34.719 -16.734 1 93.06 361 SER A C 1
ATOM 2914 O O . SER A 1 361 ? 16.141 -35.594 -16 1 93.06 361 SER A O 1
ATOM 2916 N N . PRO A 1 362 ? 16.328 -33.5 -16.594 1 89.06 362 PRO A N 1
ATOM 2917 C CA . PRO A 1 362 ? 16.594 -32.344 -17.453 1 89.06 362 PRO A CA 1
ATOM 2918 C C . PRO A 1 362 ? 18.016 -31.797 -17.297 1 89.06 362 PRO A C 1
ATOM 2920 O O . PRO A 1 362 ? 18.5 -31.094 -18.188 1 89.06 362 PRO A O 1
ATOM 2923 N N . ASP A 1 363 ? 18.625 -32.062 -16.188 1 89.44 363 ASP A N 1
ATOM 2924 C CA . ASP A 1 363 ? 20.016 -31.656 -16 1 89.44 363 ASP A CA 1
ATOM 2925 C C . ASP A 1 363 ? 20.969 -32.781 -16.375 1 89.44 363 ASP A C 1
ATOM 2927 O O . ASP A 1 363 ? 20.672 -33.969 -16.188 1 89.44 363 ASP A O 1
ATOM 2931 N N . ASP A 1 364 ? 22.109 -32.344 -16.766 1 91 364 ASP A N 1
ATOM 2932 C CA . ASP A 1 364 ? 23.125 -33.312 -17.109 1 91 364 ASP A CA 1
ATOM 2933 C C . ASP A 1 364 ? 23.641 -34.031 -15.867 1 91 364 ASP A C 1
ATOM 2935 O O . ASP A 1 364 ? 23.766 -33.406 -14.797 1 91 364 ASP A O 1
ATOM 2939 N N . ASP A 1 365 ? 23.875 -35.281 -16 1 94.75 365 ASP A N 1
ATOM 2940 C CA . ASP A 1 365 ? 24.422 -36.125 -14.945 1 94.75 365 ASP A CA 1
ATOM 2941 C C . ASP A 1 365 ? 25.484 -37.062 -15.492 1 94.75 365 ASP A C 1
ATOM 2943 O O . ASP A 1 365 ? 25.172 -38.031 -16.188 1 94.75 365 ASP A O 1
ATOM 2947 N N . ALA A 1 366 ? 26.734 -36.844 -15.141 1 94.88 366 ALA A N 1
ATOM 2948 C CA . ALA A 1 366 ? 27.875 -37.625 -15.625 1 94.88 366 ALA A CA 1
ATOM 2949 C C . ALA A 1 366 ? 27.812 -39.062 -15.125 1 94.88 366 ALA A C 1
ATOM 2951 O O . ALA A 1 366 ? 28.438 -39.969 -15.711 1 94.88 366 ALA A O 1
ATOM 2952 N N . TYR A 1 367 ? 27.094 -39.312 -14.086 1 97.12 367 TYR A N 1
ATOM 2953 C CA . TYR A 1 367 ? 27.016 -40.656 -13.469 1 97.12 367 TYR A CA 1
ATOM 2954 C C . TYR A 1 367 ? 25.609 -41.219 -13.586 1 97.12 367 TYR A C 1
ATOM 2956 O O . TYR A 1 367 ? 25.188 -42 -12.727 1 97.12 367 TYR A O 1
ATOM 2964 N N . GLN A 1 368 ? 24.891 -40.844 -14.625 1 97.81 368 GLN A N 1
ATOM 2965 C CA . GLN A 1 368 ? 23.484 -41.188 -14.781 1 97.81 368 GLN A CA 1
ATOM 2966 C C . GLN A 1 368 ? 23.281 -42.688 -14.773 1 97.81 368 GLN A C 1
ATOM 2968 O O . GLN A 1 368 ? 22.312 -43.188 -14.219 1 97.81 368 GLN A O 1
ATOM 2973 N N . GLU A 1 369 ? 24.188 -43.5 -15.344 1 98.44 369 GLU A N 1
ATOM 2974 C CA . GLU A 1 369 ? 24.062 -44.938 -15.391 1 98.44 369 GLU A CA 1
ATOM 2975 C C . GLU A 1 369 ? 24.219 -45.562 -14.008 1 98.44 369 GLU A C 1
ATOM 2977 O O . GLU A 1 369 ? 23.422 -46.438 -13.609 1 98.44 369 GLU A O 1
ATOM 2982 N N . ASP A 1 370 ? 25.219 -45.094 -13.273 1 98.44 370 ASP A N 1
ATOM 2983 C CA . ASP A 1 370 ? 25.438 -45.562 -11.906 1 98.44 370 ASP A CA 1
ATOM 2984 C C . ASP A 1 370 ? 24.25 -45.219 -11.016 1 98.44 370 ASP A C 1
ATOM 2986 O O . ASP A 1 370 ? 23.812 -46.062 -10.219 1 98.44 370 ASP A O 1
ATOM 2990 N N . HIS A 1 371 ? 23.781 -44.062 -11.156 1 98.44 371 HIS A N 1
ATOM 2991 C CA . HIS A 1 371 ? 22.656 -43.594 -10.359 1 98.44 371 HIS A CA 1
ATOM 2992 C C . HIS A 1 371 ? 21.406 -44.438 -10.648 1 98.44 371 HIS A C 1
ATOM 2994 O O . HIS A 1 371 ? 20.656 -44.781 -9.727 1 98.44 371 HIS A O 1
ATOM 3000 N N . ALA A 1 372 ? 21.188 -44.781 -11.922 1 98.69 372 ALA A N 1
ATOM 3001 C CA . ALA A 1 372 ? 20.062 -45.625 -12.297 1 98.69 372 ALA A CA 1
ATOM 3002 C C . ALA A 1 372 ? 20.156 -47 -11.648 1 98.69 372 ALA A C 1
ATOM 3004 O O . ALA A 1 372 ? 19.172 -47.531 -11.156 1 98.69 372 ALA A O 1
ATOM 3005 N N . ILE A 1 373 ? 21.328 -47.531 -11.656 1 98.5 373 ILE A N 1
ATOM 3006 C CA . ILE A 1 373 ? 21.562 -48.844 -11.078 1 98.5 373 ILE A CA 1
ATOM 3007 C C . ILE A 1 373 ? 21.375 -48.781 -9.562 1 98.5 373 ILE A C 1
ATOM 3009 O O . ILE A 1 373 ? 20.75 -49.656 -8.977 1 98.5 373 ILE A O 1
ATOM 3013 N N . HIS A 1 374 ? 21.922 -47.75 -8.938 1 98.44 374 HIS A N 1
ATOM 3014 C CA . HIS A 1 374 ? 21.719 -47.594 -7.504 1 98.44 374 HIS A CA 1
ATOM 3015 C C . HIS A 1 374 ? 20.234 -47.469 -7.16 1 98.44 374 HIS A C 1
ATOM 3017 O O . HIS A 1 374 ? 19.781 -48 -6.148 1 98.44 374 HIS A O 1
ATOM 3023 N N . ALA A 1 375 ? 19.5 -46.75 -7.973 1 98.56 375 ALA A N 1
ATOM 3024 C CA . ALA A 1 375 ? 18.047 -46.625 -7.762 1 98.56 375 ALA A CA 1
ATOM 3025 C C . ALA A 1 375 ? 17.375 -48 -7.84 1 98.56 375 ALA A C 1
ATOM 3027 O O . ALA A 1 375 ? 16.5 -48.312 -7.02 1 98.56 375 ALA A O 1
ATOM 3028 N N . ALA A 1 376 ? 17.766 -48.812 -8.812 1 98.62 376 ALA A N 1
ATOM 3029 C CA . ALA A 1 376 ? 17.188 -50.125 -8.984 1 98.62 376 ALA A CA 1
ATOM 3030 C C . ALA A 1 376 ? 17.453 -51 -7.762 1 98.62 376 ALA A C 1
ATOM 3032 O O . ALA A 1 376 ? 16.578 -51.75 -7.32 1 98.62 376 ALA A O 1
ATOM 3033 N N . LEU A 1 377 ? 18.641 -50.906 -7.238 1 98.06 377 LEU A N 1
ATOM 3034 C CA . LEU A 1 377 ? 19 -51.656 -6.055 1 98.06 377 LEU A CA 1
ATOM 3035 C C . LEU A 1 377 ? 18.203 -51.219 -4.84 1 98.06 377 LEU A C 1
ATOM 3037 O O . LEU A 1 377 ? 17.797 -52.031 -4.012 1 98.06 377 LEU A O 1
ATOM 3041 N N . LYS A 1 378 ? 18.031 -49.969 -4.734 1 98.19 378 LYS A N 1
ATOM 3042 C CA . LYS A 1 378 ? 17.203 -49.406 -3.656 1 98.19 378 LYS A CA 1
ATOM 3043 C C . LYS A 1 378 ? 15.766 -49.906 -3.787 1 98.19 378 LYS A C 1
ATOM 3045 O O . LYS A 1 378 ? 15.102 -50.156 -2.785 1 98.19 378 LYS A O 1
ATOM 3050 N N . MET A 1 379 ? 15.281 -49.969 -4.996 1 98.31 379 MET A N 1
ATOM 3051 C CA . MET A 1 379 ? 13.93 -50.438 -5.262 1 98.31 379 MET A CA 1
ATOM 3052 C C . MET A 1 379 ? 13.789 -51.906 -4.844 1 98.31 379 MET A C 1
ATOM 3054 O O . MET A 1 379 ? 12.789 -52.312 -4.242 1 98.31 379 MET A O 1
ATOM 3058 N N . ARG A 1 380 ? 14.789 -52.688 -5.172 1 97.56 380 ARG A N 1
ATOM 3059 C CA . ARG A 1 380 ? 14.805 -54.062 -4.754 1 97.56 380 ARG A CA 1
ATOM 3060 C C . ARG A 1 380 ? 14.695 -54.188 -3.238 1 97.56 380 ARG A C 1
ATOM 3062 O O . ARG A 1 380 ? 13.938 -55 -2.727 1 97.56 380 ARG A O 1
ATOM 3069 N N . GLU A 1 381 ? 15.445 -53.375 -2.578 1 97.19 381 GLU A N 1
ATOM 3070 C CA . GLU A 1 381 ? 15.406 -53.375 -1.119 1 97.19 381 GLU A CA 1
ATOM 3071 C C . GLU A 1 381 ? 14.031 -52.938 -0.603 1 97.19 381 GLU A C 1
ATOM 3073 O O . GLU A 1 381 ? 13.539 -53.5 0.39 1 97.19 381 GLU A O 1
ATOM 3078 N N . ALA A 1 382 ? 13.469 -51.969 -1.211 1 97.25 382 ALA A N 1
ATOM 3079 C CA . ALA A 1 382 ? 12.164 -51.438 -0.803 1 97.25 382 ALA A CA 1
ATOM 3080 C C . ALA A 1 382 ? 11.078 -52.5 -0.974 1 97.25 382 ALA A C 1
ATOM 3082 O O . ALA A 1 382 ? 10.086 -52.5 -0.24 1 97.25 382 ALA A O 1
ATOM 3083 N N . MET A 1 383 ? 11.242 -53.406 -1.952 1 97.06 383 MET A N 1
ATOM 3084 C CA . MET A 1 383 ? 10.258 -54.469 -2.223 1 97.06 383 MET A CA 1
ATOM 3085 C C . MET A 1 383 ? 10.125 -55.406 -1.033 1 97.06 383 MET A C 1
ATOM 3087 O O . MET A 1 383 ? 9.047 -55.938 -0.784 1 97.06 383 MET A O 1
ATOM 3091 N N . LYS A 1 384 ? 11.172 -55.531 -0.291 1 96 384 LYS A N 1
ATOM 3092 C CA . LYS A 1 384 ? 11.117 -56.375 0.905 1 96 384 LYS A CA 1
ATOM 3093 C C . LYS A 1 384 ? 10.109 -55.812 1.909 1 96 384 LYS A C 1
ATOM 3095 O O . LYS A 1 384 ? 9.25 -56.562 2.402 1 96 384 LYS A O 1
ATOM 3100 N N . SER A 1 385 ? 10.305 -54.594 2.16 1 95.5 385 SER A N 1
ATOM 3101 C CA . SER A 1 385 ? 9.391 -53.938 3.092 1 95.5 385 SER A CA 1
ATOM 3102 C C . SER A 1 385 ? 7.961 -53.938 2.553 1 95.5 385 SER A C 1
ATOM 3104 O O . SER A 1 385 ? 7.004 -54.125 3.311 1 95.5 385 SER A O 1
ATOM 3106 N N . LEU A 1 386 ? 7.746 -53.719 1.294 1 96.38 386 LEU A N 1
ATOM 3107 C CA . LEU A 1 386 ? 6.43 -53.688 0.667 1 96.38 386 LEU A CA 1
ATOM 3108 C C . LEU A 1 386 ? 5.75 -55.031 0.753 1 96.38 386 LEU A C 1
ATOM 3110 O O . LEU A 1 386 ? 4.547 -55.125 1.021 1 96.38 386 LEU A O 1
ATOM 3114 N N . ASN A 1 387 ? 6.543 -56.094 0.519 1 96.81 387 ASN A N 1
ATOM 3115 C CA . ASN A 1 387 ? 5.98 -57.438 0.579 1 96.81 387 ASN A CA 1
ATOM 3116 C C . ASN A 1 387 ? 5.617 -57.812 2.008 1 96.81 387 ASN A C 1
ATOM 3118 O O . ASN A 1 387 ? 4.648 -58.562 2.23 1 96.81 387 ASN A O 1
ATOM 3122 N N . ALA A 1 388 ? 6.387 -57.375 2.951 1 96.06 388 ALA A N 1
ATOM 3123 C CA . ALA A 1 388 ? 6.059 -57.625 4.352 1 96.06 388 ALA A CA 1
ATOM 3124 C C . ALA A 1 388 ? 4.695 -57.031 4.711 1 96.06 388 ALA A C 1
ATOM 3126 O O . ALA A 1 388 ? 3.943 -57.625 5.484 1 96.06 388 ALA A O 1
ATOM 3127 N N . ASP A 1 389 ? 4.371 -55.938 4.141 1 95.12 389 ASP A N 1
ATOM 3128 C CA . ASP A 1 389 ? 3.137 -55.25 4.465 1 95.12 389 ASP A CA 1
ATOM 3129 C C . ASP A 1 389 ? 1.967 -55.75 3.633 1 95.12 389 ASP A C 1
ATOM 3131 O O . ASP A 1 389 ? 0.831 -55.812 4.109 1 95.12 389 ASP A O 1
ATOM 3135 N N . TRP A 1 390 ? 2.189 -56.219 2.355 1 95.38 390 TRP A N 1
ATOM 3136 C CA . TRP A 1 390 ? 1.072 -56.344 1.426 1 95.38 390 TRP A CA 1
ATOM 3137 C C . TRP A 1 390 ? 0.926 -57.781 0.945 1 95.38 390 TRP A C 1
ATOM 3139 O O . TRP A 1 390 ? -0.114 -58.156 0.401 1 95.38 390 TRP A O 1
ATOM 3149 N N . ALA A 1 391 ? 1.9 -58.625 1.095 1 93.94 391 ALA A N 1
ATOM 3150 C CA . ALA A 1 391 ? 1.862 -59.969 0.551 1 93.94 391 ALA A CA 1
ATOM 3151 C C . ALA A 1 391 ? 0.651 -60.719 1.073 1 93.94 391 ALA A C 1
ATOM 3153 O O . ALA A 1 391 ? -0.027 -61.438 0.312 1 93.94 391 ALA A O 1
ATOM 3154 N N . LYS A 1 392 ? 0.425 -60.594 2.305 1 93 392 LYS A N 1
ATOM 3155 C CA . LYS A 1 392 ? -0.697 -61.281 2.928 1 93 392 LYS A CA 1
ATOM 3156 C C . LYS A 1 392 ? -2.031 -60.75 2.418 1 93 392 LYS A C 1
ATOM 3158 O O . LYS A 1 392 ? -2.971 -61.5 2.195 1 93 392 LYS A O 1
ATOM 3163 N N . ILE A 1 393 ? -2.082 -59.469 2.277 1 91.62 393 ILE A N 1
ATOM 3164 C CA . ILE A 1 393 ? -3.311 -58.812 1.849 1 91.62 393 ILE A CA 1
ATOM 3165 C C . ILE A 1 393 ? -3.615 -59.188 0.398 1 91.62 393 ILE A C 1
ATOM 3167 O O . ILE A 1 393 ? -4.766 -59.438 0.045 1 91.62 393 ILE A O 1
ATOM 3171 N N . LEU A 1 394 ? -2.586 -59.281 -0.444 1 90 394 LEU A N 1
ATOM 3172 C CA . LEU A 1 394 ? -2.756 -59.531 -1.872 1 90 394 LEU A CA 1
ATOM 3173 C C . LEU A 1 394 ? -2.773 -61.031 -2.17 1 90 394 LEU A C 1
ATOM 3175 O O . LEU A 1 394 ? -3.152 -61.438 -3.27 1 90 394 LEU A O 1
ATOM 3179 N N . GLY A 1 395 ? -2.387 -61.812 -1.215 1 87.94 395 GLY A N 1
ATOM 3180 C CA . GLY A 1 395 ? -2.414 -63.25 -1.365 1 87.94 395 GLY A CA 1
ATOM 3181 C C . GLY A 1 395 ? -1.215 -63.812 -2.115 1 87.94 395 GLY A C 1
ATOM 3182 O O . GLY A 1 395 ? -1.188 -65 -2.484 1 87.94 395 GLY A O 1
ATOM 3183 N N . SER A 1 396 ? -0.28 -62.938 -2.49 1 89.81 396 SER A N 1
ATOM 3184 C CA . SER A 1 396 ? 0.922 -63.344 -3.213 1 89.81 396 SER A CA 1
ATOM 3185 C C . SER A 1 396 ? 2.045 -62.312 -3.025 1 89.81 396 SER A C 1
ATOM 3187 O O . SER A 1 396 ? 1.787 -61.125 -2.797 1 89.81 396 SER A O 1
ATOM 3189 N N . GLU A 1 397 ? 3.219 -62.875 -3.045 1 92.75 397 GLU A N 1
ATOM 3190 C CA . GLU A 1 397 ? 4.363 -61.969 -3.055 1 92.75 397 GLU A CA 1
ATOM 3191 C C . GLU A 1 397 ? 4.461 -61.188 -4.375 1 92.75 397 GLU A C 1
ATOM 3193 O O . GLU A 1 397 ? 4.23 -61.781 -5.445 1 92.75 397 GLU A O 1
ATOM 3198 N N . ILE A 1 398 ? 4.797 -59.938 -4.281 1 93.69 398 ILE A N 1
ATOM 3199 C CA . ILE A 1 398 ? 4.895 -59.094 -5.457 1 93.69 398 ILE A CA 1
ATOM 3200 C C . ILE A 1 398 ? 6.34 -59.062 -5.949 1 93.69 398 ILE A C 1
ATOM 3202 O O . ILE A 1 398 ? 7.27 -58.906 -5.152 1 93.69 398 ILE A O 1
ATOM 3206 N N . GLN A 1 399 ? 6.492 -59.25 -7.168 1 95.44 399 GLN A N 1
ATOM 3207 C CA . GLN A 1 399 ? 7.797 -59.156 -7.812 1 95.44 399 GLN A CA 1
ATOM 3208 C C . GLN A 1 399 ? 7.785 -58.062 -8.891 1 95.44 399 GLN A C 1
ATOM 3210 O O . GLN A 1 399 ? 6.738 -57.781 -9.461 1 95.44 399 GLN A O 1
ATOM 3215 N N . ILE A 1 400 ? 8.977 -57.5 -9.133 1 97.12 400 ILE A N 1
ATOM 3216 C CA . ILE A 1 400 ? 9.047 -56.469 -10.148 1 97.12 400 ILE A CA 1
ATOM 3217 C C . ILE A 1 400 ? 10.141 -56.812 -11.164 1 97.12 400 ILE A C 1
ATOM 3219 O O . ILE A 1 400 ? 11.016 -57.625 -10.891 1 97.12 400 ILE A O 1
ATOM 3223 N N . GLY A 1 401 ? 9.984 -56.281 -12.328 1 97.81 401 GLY A N 1
ATOM 3224 C CA . GLY A 1 401 ? 11.023 -56.281 -13.352 1 97.81 401 GLY A CA 1
ATOM 3225 C C . GLY A 1 401 ? 11.508 -54.875 -13.695 1 97.81 401 GLY A C 1
ATOM 3226 O O . GLY A 1 401 ? 10.703 -53.969 -13.898 1 97.81 401 GLY A O 1
ATOM 3227 N N . ILE A 1 402 ? 12.836 -54.75 -13.672 1 98.56 402 ILE A N 1
ATOM 3228 C CA . ILE A 1 402 ? 13.43 -53.469 -13.984 1 98.56 402 ILE A CA 1
ATOM 3229 C C . ILE A 1 402 ? 14.352 -53.594 -15.195 1 98.56 402 ILE A C 1
ATOM 3231 O O . ILE A 1 402 ? 15.242 -54.438 -15.211 1 98.56 402 ILE A O 1
ATOM 3235 N N . GLY A 1 403 ? 14.086 -52.812 -16.172 1 98.31 403 GLY A N 1
ATOM 3236 C CA . GLY A 1 403 ? 14.953 -52.719 -17.344 1 98.31 403 GLY A CA 1
ATOM 3237 C C . GLY A 1 403 ? 15.641 -51.375 -17.453 1 98.31 403 GLY A C 1
ATOM 3238 O O . GLY A 1 403 ? 15 -50.312 -17.344 1 98.31 403 GLY A O 1
ATOM 3239 N N . ILE A 1 404 ? 16.969 -51.375 -17.672 1 98.62 404 ILE A N 1
ATOM 3240 C CA . ILE A 1 404 ? 17.734 -50.125 -17.766 1 98.62 404 ILE A CA 1
ATOM 3241 C C . ILE A 1 404 ? 18.531 -50.125 -19.062 1 98.62 404 ILE A C 1
ATOM 3243 O O . ILE A 1 404 ? 19.219 -51.062 -19.391 1 98.62 404 ILE A O 1
ATOM 3247 N N . ASN A 1 405 ? 18.359 -49.031 -19.734 1 98 405 ASN A N 1
ATOM 3248 C CA . ASN A 1 405 ? 19.094 -48.844 -20.984 1 98 405 ASN A CA 1
ATOM 3249 C C . ASN A 1 405 ? 19.594 -47.406 -21.125 1 98 405 ASN A C 1
ATOM 3251 O O . ASN A 1 405 ? 18.922 -46.469 -20.719 1 98 405 ASN A O 1
ATOM 3255 N N . THR A 1 406 ? 20.859 -47.312 -21.672 1 98 406 THR A N 1
ATOM 3256 C CA . THR A 1 406 ? 21.453 -46 -21.906 1 98 406 THR A CA 1
ATOM 3257 C C . THR A 1 406 ? 21.672 -45.75 -23.391 1 98 406 THR A C 1
ATOM 3259 O O . THR A 1 406 ? 22.078 -46.656 -24.125 1 98 406 THR A O 1
ATOM 3262 N N . GLY A 1 407 ? 21.281 -44.594 -23.812 1 95.94 407 GLY A N 1
ATOM 3263 C CA . GLY A 1 407 ? 21.5 -44.188 -25.203 1 95.94 407 GLY A CA 1
ATOM 3264 C C . GLY A 1 407 ? 20.984 -42.812 -25.516 1 95.94 407 GLY A C 1
ATOM 3265 O O . GLY A 1 407 ? 20.641 -42.031 -24.609 1 95.94 407 GLY A O 1
ATOM 3266 N N . SER A 1 408 ? 21.047 -42.469 -26.781 1 93.88 408 SER A N 1
ATOM 3267 C CA . SER A 1 408 ? 20.562 -41.156 -27.25 1 93.88 408 SER A CA 1
ATOM 3268 C C . SER A 1 408 ? 19.031 -41.188 -27.406 1 93.88 408 SER A C 1
ATOM 3270 O O . SER A 1 408 ? 18.469 -42.156 -27.875 1 93.88 408 SER A O 1
ATOM 3272 N N . ALA A 1 409 ? 18.359 -40.125 -26.891 1 93.19 409 ALA A N 1
ATOM 3273 C CA . ALA A 1 409 ? 16.906 -39.938 -27.047 1 93.19 409 ALA A CA 1
ATOM 3274 C C . ALA A 1 409 ? 16.547 -38.469 -27.203 1 93.19 409 ALA A C 1
ATOM 3276 O O . ALA A 1 409 ? 17.375 -37.594 -26.938 1 93.19 409 ALA A O 1
ATOM 3277 N N . ILE A 1 410 ? 15.445 -38.219 -27.75 1 94.12 410 ILE A N 1
ATOM 3278 C CA . ILE A 1 410 ? 14.898 -36.875 -27.766 1 94.12 410 ILE A CA 1
ATOM 3279 C C . ILE A 1 410 ? 14.125 -36.594 -26.469 1 94.12 410 ILE A C 1
ATOM 3281 O O . ILE A 1 410 ? 13.172 -37.312 -26.156 1 94.12 410 ILE A O 1
ATOM 3285 N N . VAL A 1 411 ? 14.578 -35.594 -25.688 1 94.44 411 VAL A N 1
ATOM 3286 C CA . VAL A 1 411 ? 13.938 -35.281 -24.422 1 94.44 411 VAL A CA 1
ATOM 3287 C C . VAL A 1 411 ? 13.438 -33.812 -24.469 1 94.44 411 VAL A C 1
ATOM 3289 O O . VAL A 1 411 ? 14.023 -32.969 -25.141 1 94.44 411 VAL A O 1
ATOM 3292 N N . GLY A 1 412 ? 12.367 -33.594 -23.781 1 92.94 412 GLY A N 1
ATOM 3293 C CA . GLY A 1 412 ? 11.828 -32.25 -23.688 1 92.94 412 GLY A CA 1
ATOM 3294 C C . GLY A 1 412 ? 10.336 -32.219 -23.438 1 92.94 412 GLY A C 1
ATOM 3295 O O . GLY A 1 412 ? 9.758 -33.188 -22.969 1 92.94 412 GLY A O 1
ATOM 3296 N N . ASN A 1 413 ? 9.773 -31.078 -23.594 1 92.94 413 ASN A N 1
ATOM 3297 C CA . ASN A 1 413 ? 8.328 -30.906 -23.547 1 92.94 413 ASN A CA 1
ATOM 3298 C C . ASN A 1 413 ? 7.668 -31.328 -24.859 1 92.94 413 ASN A C 1
ATOM 3300 O O . ASN A 1 413 ? 7.695 -30.562 -25.828 1 92.94 413 ASN A O 1
ATOM 3304 N N . ILE A 1 414 ? 7.082 -32.406 -24.797 1 92.19 414 ILE A N 1
ATOM 3305 C CA . ILE A 1 414 ? 6.469 -32.969 -26 1 92.19 414 ILE A CA 1
ATOM 3306 C C . ILE A 1 414 ? 4.957 -32.781 -25.953 1 92.19 414 ILE A C 1
ATOM 3308 O O . ILE A 1 414 ? 4.348 -32.812 -24.875 1 92.19 414 ILE A O 1
ATOM 3312 N N . GLY A 1 415 ? 4.387 -32.531 -27.109 1 91.75 415 GLY A N 1
ATOM 3313 C CA . GLY A 1 415 ? 2.953 -32.312 -27.203 1 91.75 415 GLY A CA 1
ATOM 3314 C C . GLY A 1 415 ? 2.596 -30.969 -27.844 1 91.75 415 GLY A C 1
ATOM 3315 O O . GLY A 1 415 ? 3.047 -30.656 -28.938 1 91.75 415 GLY A O 1
ATOM 3316 N N . THR A 1 416 ? 1.673 -30.25 -27.094 1 89.88 416 THR A N 1
ATOM 3317 C CA . THR A 1 416 ? 1.181 -28.969 -27.594 1 89.88 416 THR A CA 1
ATOM 3318 C C . THR A 1 416 ? 1.056 -27.953 -26.453 1 89.88 416 THR A C 1
ATOM 3320 O O . THR A 1 416 ? 1.321 -28.281 -25.297 1 89.88 416 THR A O 1
ATOM 3323 N N . ASP A 1 417 ? 0.623 -26.828 -26.875 1 86.94 417 ASP A N 1
ATOM 3324 C CA . ASP A 1 417 ? 0.433 -25.766 -25.891 1 86.94 417 ASP A CA 1
ATOM 3325 C C . ASP A 1 417 ? -0.786 -26.047 -25.016 1 86.94 417 ASP A C 1
ATOM 3327 O O . ASP A 1 417 ? -0.912 -25.484 -23.922 1 86.94 417 ASP A O 1
ATOM 3331 N N . ILE A 1 418 ? -1.562 -26.969 -25.469 1 85.62 418 ILE A N 1
ATOM 3332 C CA . ILE A 1 418 ? -2.756 -27.328 -24.719 1 85.62 418 ILE A CA 1
ATOM 3333 C C . ILE A 1 418 ? -2.4 -28.359 -23.656 1 85.62 418 ILE A C 1
ATOM 3335 O O . ILE A 1 418 ? -2.879 -28.281 -22.516 1 85.62 418 ILE A O 1
ATOM 3339 N N . HIS A 1 419 ? -1.522 -29.25 -24.094 1 90.19 419 HIS A N 1
ATOM 3340 C CA . HIS A 1 419 ? -1.056 -30.297 -23.188 1 90.19 419 HIS A CA 1
ATOM 3341 C C . HIS A 1 419 ? 0.335 -30.781 -23.594 1 90.19 419 HIS A C 1
ATOM 3343 O O . HIS A 1 419 ? 0.539 -31.25 -24.703 1 90.19 419 HIS A O 1
ATOM 3349 N N . MET A 1 420 ? 1.182 -30.547 -22.641 1 91.56 420 MET A N 1
ATOM 3350 C CA . MET A 1 420 ? 2.535 -31.031 -22.891 1 91.56 420 MET A CA 1
ATOM 3351 C C . MET A 1 420 ? 3.039 -31.875 -21.734 1 91.56 420 MET A C 1
ATOM 3353 O O . MET A 1 420 ? 2.535 -31.766 -20.609 1 91.56 420 MET A O 1
ATOM 3357 N N . GLU A 1 421 ? 3.955 -32.781 -22 1 92.06 421 GLU A N 1
ATOM 3358 C CA . GLU A 1 421 ? 4.625 -33.594 -21 1 92.06 421 GLU A CA 1
ATOM 3359 C C . GLU A 1 421 ? 6.133 -33.625 -21.219 1 92.06 421 GLU A C 1
ATOM 3361 O O . GLU A 1 421 ? 6.598 -33.688 -22.359 1 92.06 421 GLU A O 1
ATOM 3366 N N . TYR A 1 422 ? 6.832 -33.406 -20.188 1 91.94 422 TYR A N 1
ATOM 3367 C CA . TYR A 1 422 ? 8.266 -33.656 -20.297 1 91.94 422 TYR A CA 1
ATOM 3368 C C . TYR A 1 422 ? 8.57 -35.125 -20.344 1 91.94 422 TYR A C 1
ATOM 3370 O O . TYR A 1 422 ? 8.266 -35.875 -19.391 1 91.94 422 TYR A O 1
ATOM 3378 N N . THR A 1 423 ? 9.094 -35.594 -21.406 1 93.12 423 THR A N 1
ATOM 3379 C CA . THR A 1 423 ? 9.281 -37.031 -21.594 1 93.12 423 THR A CA 1
ATOM 3380 C C . THR A 1 423 ? 10.438 -37.312 -22.547 1 93.12 423 THR A C 1
ATOM 3382 O O . THR A 1 423 ? 11.094 -36.375 -23.016 1 93.12 423 THR A O 1
ATOM 3385 N N . ALA A 1 424 ? 10.773 -38.5 -22.734 1 93.38 424 ALA A N 1
ATOM 3386 C CA . ALA A 1 424 ? 11.797 -38.969 -23.656 1 93.38 424 ALA A CA 1
ATOM 3387 C C . ALA A 1 424 ? 11.188 -39.844 -24.75 1 93.38 424 ALA A C 1
ATOM 3389 O O . ALA A 1 424 ? 10.305 -40.688 -24.484 1 93.38 424 ALA A O 1
ATOM 3390 N N . ILE A 1 425 ? 11.625 -39.562 -25.906 1 90.06 425 ILE A N 1
ATOM 3391 C CA . ILE A 1 425 ? 11.172 -40.344 -27.047 1 90.06 425 ILE A CA 1
ATOM 3392 C C . ILE A 1 425 ? 12.383 -40.844 -27.828 1 90.06 425 ILE A C 1
ATOM 3394 O O . ILE A 1 425 ? 13.375 -40.125 -28 1 90.06 425 ILE A O 1
ATOM 3398 N N . GLY A 1 426 ? 12.305 -42.125 -28.25 1 87.25 426 GLY A N 1
ATOM 3399 C CA . GLY A 1 426 ? 13.359 -42.719 -29.062 1 87.25 426 GLY A CA 1
ATOM 3400 C C . GLY A 1 426 ? 13.562 -44.188 -28.812 1 87.25 426 GLY A C 1
ATOM 3401 O O . GLY A 1 426 ? 12.906 -44.781 -27.953 1 87.25 426 GLY A O 1
ATOM 3402 N N . ASP A 1 427 ? 14.445 -44.75 -29.531 1 84.94 427 ASP A N 1
ATOM 3403 C CA . ASP A 1 427 ? 14.734 -46.156 -29.484 1 84.94 427 ASP A CA 1
ATOM 3404 C C . ASP A 1 427 ? 15.273 -46.562 -28.109 1 84.94 427 ASP A C 1
ATOM 3406 O O . ASP A 1 427 ? 15.047 -47.688 -27.656 1 84.94 427 ASP A O 1
ATOM 3410 N N . THR A 1 428 ? 15.953 -45.688 -27.547 1 91.81 428 THR A N 1
ATOM 3411 C CA . THR A 1 428 ? 16.516 -45.938 -26.234 1 91.81 428 THR A CA 1
ATOM 3412 C C . THR A 1 428 ? 15.414 -46.312 -25.234 1 91.81 428 THR A C 1
ATOM 3414 O O . THR A 1 428 ? 15.578 -47.188 -24.406 1 91.81 428 THR A O 1
ATOM 3417 N N . VAL A 1 429 ? 14.305 -45.625 -25.328 1 93.06 429 VAL A N 1
ATOM 3418 C CA . VAL A 1 429 ? 13.164 -45.844 -24.438 1 93.06 429 VAL A CA 1
ATOM 3419 C C . VAL A 1 429 ? 12.539 -47.219 -24.766 1 93.06 429 VAL A C 1
ATOM 3421 O O . VAL A 1 429 ? 12.242 -48 -23.859 1 93.06 429 VAL A O 1
ATOM 3424 N N . ASN A 1 430 ? 12.383 -47.531 -26.031 1 87.75 430 ASN A N 1
ATOM 3425 C CA . ASN A 1 430 ? 11.789 -48.781 -26.453 1 87.75 430 ASN A CA 1
ATOM 3426 C C . ASN A 1 430 ? 12.625 -49.969 -26.016 1 87.75 430 ASN A C 1
ATOM 3428 O O . ASN A 1 430 ? 12.078 -51 -25.578 1 87.75 430 ASN A O 1
ATOM 3432 N N . LEU A 1 431 ? 13.859 -49.781 -26.156 1 92 431 LEU A N 1
ATOM 3433 C CA . LEU A 1 431 ? 14.75 -50.844 -25.75 1 92 431 LEU A CA 1
ATOM 3434 C C . LEU A 1 431 ? 14.672 -51.094 -24.25 1 92 431 LEU A C 1
ATOM 3436 O O . LEU A 1 431 ? 14.703 -52.25 -23.797 1 92 431 LEU A O 1
ATOM 3440 N N . ALA A 1 432 ? 14.641 -50.094 -23.516 1 95.62 432 ALA A N 1
ATOM 3441 C CA . ALA A 1 432 ? 14.5 -50.25 -22.062 1 95.62 432 ALA A CA 1
ATOM 3442 C C . ALA A 1 432 ? 13.242 -51.031 -21.719 1 95.62 432 ALA A C 1
ATOM 3444 O O . ALA A 1 432 ? 13.258 -51.875 -20.828 1 95.62 432 ALA A O 1
ATOM 3445 N N . SER A 1 433 ? 12.164 -50.719 -22.375 1 93.31 433 SER A N 1
ATOM 3446 C CA . SER A 1 433 ? 10.906 -51.438 -22.172 1 93.31 433 SER A CA 1
ATOM 3447 C C . SER A 1 433 ? 11.039 -52.906 -22.531 1 93.31 433 SER A C 1
ATOM 3449 O O . SER A 1 433 ? 10.531 -53.781 -21.812 1 93.31 433 SER A O 1
ATOM 3451 N N . ARG A 1 434 ? 11.719 -53.188 -23.547 1 91.56 434 ARG A N 1
ATOM 3452 C CA . ARG A 1 434 ? 11.938 -54.562 -23.984 1 91.56 434 ARG A CA 1
ATOM 3453 C C . ARG A 1 434 ? 12.797 -55.312 -22.969 1 91.56 434 ARG A C 1
ATOM 3455 O O . ARG A 1 434 ? 12.562 -56.5 -22.719 1 91.56 434 ARG A O 1
ATOM 3462 N N . ILE A 1 435 ? 13.766 -54.625 -22.547 1 95.5 435 ILE A N 1
ATOM 3463 C CA . ILE A 1 435 ? 14.648 -55.219 -21.547 1 95.5 435 ILE A CA 1
ATOM 3464 C C . ILE A 1 435 ? 13.859 -55.531 -20.281 1 95.5 435 ILE A C 1
ATOM 3466 O O . ILE A 1 435 ? 14.055 -56.594 -19.672 1 95.5 435 ILE A O 1
ATOM 3470 N N . GLU A 1 436 ? 13.055 -54.625 -19.906 1 96.25 436 GLU A N 1
ATOM 3471 C CA . GLU A 1 436 ? 12.172 -54.875 -18.766 1 96.25 436 GLU A CA 1
ATOM 3472 C C . GLU A 1 436 ? 11.336 -56.125 -19 1 96.25 436 GLU A C 1
ATOM 3474 O O . GLU A 1 436 ? 11.219 -56.969 -18.109 1 96.25 436 GLU A O 1
ATOM 3479 N N . ASN A 1 437 ? 10.727 -56.25 -20.172 1 93.19 437 ASN A N 1
ATOM 3480 C CA . ASN A 1 437 ? 9.906 -57.438 -20.5 1 93.19 437 ASN A CA 1
ATOM 3481 C C . ASN A 1 437 ? 10.711 -58.719 -20.453 1 93.19 437 ASN A C 1
ATOM 3483 O O . ASN A 1 437 ? 10.188 -59.781 -20.094 1 93.19 437 ASN A O 1
ATOM 3487 N N . ALA A 1 438 ? 11.93 -58.625 -20.797 1 94.31 438 ALA A N 1
ATOM 3488 C CA . ALA A 1 438 ? 12.812 -59.781 -20.844 1 94.31 438 ALA A CA 1
ATOM 3489 C C . ALA A 1 438 ? 13.133 -60.312 -19.438 1 94.31 438 ALA A C 1
ATOM 3491 O O . ALA A 1 438 ? 13.555 -61.438 -19.266 1 94.31 438 ALA A O 1
ATOM 3492 N N . THR A 1 439 ? 12.945 -59.5 -18.484 1 95.44 439 THR A N 1
ATOM 3493 C CA . THR A 1 439 ? 13.203 -59.906 -17.109 1 95.44 439 THR A CA 1
ATOM 3494 C C . THR A 1 439 ? 12.328 -61.094 -16.734 1 95.44 439 THR A C 1
ATOM 3496 O O . THR A 1 439 ? 12.719 -61.938 -15.906 1 95.44 439 THR A O 1
ATOM 3499 N N . LYS A 1 440 ? 11.18 -61.156 -17.312 1 92.12 440 LYS A N 1
ATOM 3500 C CA . LYS A 1 440 ? 10.25 -62.25 -17.031 1 92.12 440 LYS A CA 1
ATOM 3501 C C . LYS A 1 440 ? 10.82 -63.562 -17.516 1 92.12 440 LYS A C 1
ATOM 3503 O O . LYS A 1 440 ? 10.82 -64.562 -16.781 1 92.12 440 LYS A O 1
ATOM 3508 N N . LYS A 1 441 ? 11.289 -63.562 -18.688 1 90.81 441 LYS A N 1
ATOM 3509 C CA . LYS A 1 441 ? 11.812 -64.75 -19.312 1 90.81 441 LYS A CA 1
ATOM 3510 C C . LYS A 1 441 ? 13.102 -65.25 -18.641 1 90.81 441 LYS A C 1
ATOM 3512 O O . LYS A 1 441 ? 13.352 -66.438 -18.5 1 90.81 441 LYS A O 1
ATOM 3517 N N . LEU A 1 442 ? 13.859 -64.312 -18.234 1 93.31 442 LEU A N 1
ATOM 3518 C CA . LEU A 1 442 ? 15.164 -64.625 -17.688 1 93.31 442 LEU A CA 1
ATOM 3519 C C . LEU A 1 442 ? 15.094 -64.75 -16.172 1 93.31 442 LEU A C 1
ATOM 3521 O O . LEU A 1 442 ? 16.109 -65 -15.516 1 93.31 442 LEU A O 1
ATOM 3525 N N . ASN A 1 443 ? 14.008 -64.562 -15.578 1 92.06 443 ASN A N 1
ATOM 3526 C CA . ASN A 1 443 ? 13.719 -64.75 -14.156 1 92.06 443 ASN A CA 1
ATOM 3527 C C . ASN A 1 443 ? 14.664 -63.938 -13.289 1 92.06 443 ASN A C 1
ATOM 3529 O O . ASN A 1 443 ? 15.312 -64.438 -12.391 1 92.06 443 ASN A O 1
ATOM 3533 N N . THR A 1 444 ? 14.742 -62.656 -13.656 1 95.44 444 THR A N 1
ATOM 3534 C CA . THR A 1 444 ? 15.531 -61.688 -12.891 1 95.44 444 THR A CA 1
ATOM 3535 C C . THR A 1 444 ? 14.734 -60.406 -12.641 1 95.44 444 THR A C 1
ATOM 3537 O O . THR A 1 444 ? 13.773 -60.125 -13.352 1 95.44 444 THR A O 1
ATOM 3540 N N . ASP A 1 445 ? 15.117 -59.719 -11.625 1 96.69 445 ASP A N 1
ATOM 3541 C CA . ASP A 1 445 ? 14.352 -58.531 -11.289 1 96.69 445 ASP A CA 1
ATOM 3542 C C . ASP A 1 445 ? 15 -57.281 -11.891 1 96.69 445 ASP A C 1
ATOM 3544 O O . ASP A 1 445 ? 14.336 -56.25 -12.055 1 96.69 445 ASP A O 1
ATOM 3548 N N . ILE A 1 446 ? 16.344 -57.344 -12.172 1 98.19 446 ILE A N 1
ATOM 3549 C CA . ILE A 1 446 ? 17.047 -56.219 -12.766 1 98.19 446 ILE A CA 1
ATOM 3550 C C . ILE A 1 446 ? 17.828 -56.688 -13.984 1 98.19 446 ILE A C 1
ATOM 3552 O O . ILE A 1 446 ? 18.641 -57.594 -13.891 1 98.19 446 ILE A O 1
ATOM 3556 N N . LEU A 1 447 ? 17.547 -56.031 -15.039 1 98.12 447 LEU A N 1
ATOM 3557 C CA . LEU A 1 447 ? 18.281 -56.312 -16.266 1 98.12 447 LEU A CA 1
ATOM 3558 C C . LEU A 1 447 ? 18.812 -55.031 -16.891 1 98.12 447 LEU A C 1
ATOM 3560 O O . LEU A 1 447 ? 18.094 -54.031 -16.969 1 98.12 447 LEU A O 1
ATOM 3564 N N . ILE A 1 448 ? 20.062 -55.094 -17.344 1 97.25 448 ILE A N 1
ATOM 3565 C CA . ILE A 1 448 ? 20.781 -53.938 -17.844 1 97.25 448 ILE A CA 1
ATOM 3566 C C . ILE A 1 448 ? 21.297 -54.219 -19.266 1 97.25 448 ILE A C 1
ATOM 3568 O O . ILE A 1 448 ? 21.781 -55.312 -19.547 1 97.25 448 ILE A O 1
ATOM 3572 N N . SER A 1 449 ? 21.266 -53.219 -20.062 1 97.06 449 SER A N 1
ATOM 3573 C CA . SER A 1 449 ? 21.75 -53.375 -21.438 1 97.06 449 SER A CA 1
ATOM 3574 C C . SER A 1 449 ? 23.266 -53.312 -21.484 1 97.06 449 SER A C 1
ATOM 3576 O O . SER A 1 449 ? 23.906 -52.812 -20.562 1 97.06 449 SER A O 1
ATOM 3578 N N . GLU A 1 450 ? 23.781 -53.75 -22.594 1 96.56 450 GLU A N 1
ATOM 3579 C CA . GLU A 1 450 ? 25.219 -53.688 -22.812 1 96.56 450 GLU A CA 1
ATOM 3580 C C . GLU A 1 450 ? 25.688 -52.219 -22.844 1 96.56 450 GLU A C 1
ATOM 3582 O O . GLU A 1 450 ? 26.797 -51.906 -22.422 1 96.56 450 GLU A O 1
ATOM 3587 N N . TYR A 1 451 ? 24.844 -51.344 -23.281 1 96.5 451 TYR A N 1
ATOM 3588 C CA . TYR A 1 451 ? 25.203 -49.938 -23.391 1 96.5 451 TYR A CA 1
ATOM 3589 C C . TYR A 1 451 ? 25.359 -49.312 -22 1 96.5 451 TYR A C 1
ATOM 3591 O O . TYR A 1 451 ? 26.297 -48.531 -21.766 1 96.5 451 TYR A O 1
ATOM 3599 N N . THR A 1 452 ? 24.453 -49.688 -21.109 1 97.75 452 THR A N 1
ATOM 3600 C CA . THR A 1 452 ? 24.562 -49.219 -19.734 1 97.75 452 THR A CA 1
ATOM 3601 C C . THR A 1 452 ? 25.75 -49.875 -19.016 1 97.75 452 THR A C 1
ATOM 3603 O O . THR A 1 452 ? 26.469 -49.219 -18.281 1 97.75 452 THR A O 1
ATOM 3606 N N . TYR A 1 453 ? 25.922 -51.094 -19.297 1 97.25 453 TYR A N 1
ATOM 3607 C CA . TYR A 1 453 ? 27.016 -51.875 -18.703 1 97.25 453 TYR A CA 1
ATOM 3608 C C . TYR A 1 453 ? 28.359 -51.219 -19.016 1 97.25 453 TYR A C 1
ATOM 3610 O O . TYR A 1 453 ? 29.203 -51.062 -18.125 1 97.25 453 TYR A O 1
ATOM 3618 N N . ILE A 1 454 ? 28.547 -50.875 -20.266 1 96.5 454 ILE A N 1
ATOM 3619 C CA . ILE A 1 454 ? 29.828 -50.344 -20.719 1 96.5 454 ILE A CA 1
ATOM 3620 C C . ILE A 1 454 ? 30.094 -49 -20.062 1 96.5 454 ILE A C 1
ATOM 3622 O O . ILE A 1 454 ? 31.234 -48.688 -19.734 1 96.5 454 ILE A O 1
ATOM 3626 N N . ALA A 1 455 ? 29.047 -48.281 -19.781 1 96.12 455 ALA A N 1
ATOM 3627 C CA . ALA A 1 455 ? 29.188 -46.906 -19.328 1 96.12 455 ALA A CA 1
ATOM 3628 C C . ALA A 1 455 ? 29.25 -46.812 -17.812 1 96.12 455 ALA A C 1
ATOM 3630 O O . ALA A 1 455 ? 29.609 -45.781 -17.25 1 96.12 455 ALA A O 1
ATOM 3631 N N . THR A 1 456 ? 29 -47.875 -17.094 1 96.06 456 THR A N 1
ATOM 3632 C CA . THR A 1 456 ? 28.922 -47.875 -15.641 1 96.06 456 THR A CA 1
ATOM 3633 C C . THR A 1 456 ? 30.297 -48.094 -15.016 1 96.06 456 THR A C 1
ATOM 3635 O O . THR A 1 456 ? 31.219 -48.562 -15.695 1 96.06 456 THR A O 1
ATOM 3638 N N . ASP A 1 457 ? 30.375 -47.781 -13.789 1 93.06 457 ASP A N 1
ATOM 3639 C CA . ASP A 1 457 ? 31.594 -48.062 -13.016 1 93.06 457 ASP A CA 1
ATOM 3640 C C . ASP A 1 457 ? 31.625 -49.5 -12.57 1 93.06 457 ASP A C 1
ATOM 3642 O O . ASP A 1 457 ? 30.922 -49.906 -11.648 1 93.06 457 ASP A O 1
ATOM 3646 N N . HIS A 1 458 ? 32.562 -50.25 -12.984 1 93.56 458 HIS A N 1
ATOM 3647 C CA . HIS A 1 458 ? 32.625 -51.688 -12.75 1 93.56 458 HIS A CA 1
ATOM 3648 C C . HIS A 1 458 ? 33.25 -52 -11.391 1 93.56 458 HIS A C 1
ATOM 3650 O O . HIS A 1 458 ? 33.219 -53.125 -10.922 1 93.56 458 HIS A O 1
ATOM 3656 N N . THR A 1 459 ? 33.688 -51.031 -10.742 1 93.56 459 THR A N 1
ATOM 3657 C CA . THR A 1 459 ? 34.219 -51.219 -9.406 1 93.56 459 THR A CA 1
ATOM 3658 C C . THR A 1 459 ? 33.125 -51.156 -8.359 1 93.56 459 THR A C 1
ATOM 3660 O O . THR A 1 459 ? 33.25 -51.688 -7.254 1 93.56 459 THR A O 1
ATOM 3663 N N . ALA A 1 460 ? 32.031 -50.625 -8.719 1 93 460 ALA A N 1
ATOM 3664 C CA . ALA A 1 460 ? 30.953 -50.375 -7.746 1 93 460 ALA A CA 1
ATOM 3665 C C . ALA A 1 460 ? 29.938 -51.531 -7.777 1 93 460 ALA A C 1
ATOM 3667 O O . ALA A 1 460 ? 29.219 -51.75 -6.801 1 93 460 ALA A O 1
ATOM 3668 N N . PHE A 1 461 ? 29.906 -52.25 -8.93 1 95.5 461 PHE A N 1
ATOM 3669 C CA . PHE A 1 461 ? 28.859 -53.25 -9.102 1 95.5 461 PHE A CA 1
ATOM 3670 C C . PHE A 1 461 ? 29.438 -54.562 -9.609 1 95.5 461 PHE A C 1
ATOM 3672 O O . PHE A 1 461 ? 30.469 -54.562 -10.297 1 95.5 461 PHE A O 1
ATOM 3679 N N . GLN A 1 462 ? 28.781 -55.656 -9.25 1 95.44 462 GLN A N 1
ATOM 3680 C CA . GLN A 1 462 ? 29.094 -56.969 -9.812 1 95.44 462 GLN A CA 1
ATOM 3681 C C . GLN A 1 462 ? 28.016 -57.438 -10.797 1 95.44 462 GLN A C 1
ATOM 3683 O O . GLN A 1 462 ? 26.828 -57.469 -10.461 1 95.44 462 GLN A O 1
ATOM 3688 N N . PHE A 1 463 ? 28.484 -57.844 -12.016 1 96.31 463 PHE A N 1
ATOM 3689 C CA . PHE A 1 463 ? 27.531 -58.125 -13.086 1 96.31 463 PHE A CA 1
ATOM 3690 C C . PHE A 1 463 ? 27.609 -59.594 -13.5 1 96.31 463 PHE A C 1
ATOM 3692 O O . PHE A 1 463 ? 28.672 -60.219 -13.383 1 96.31 463 PHE A O 1
ATOM 3699 N N . ILE A 1 464 ? 26.484 -60.125 -13.875 1 96.75 464 ILE A N 1
ATOM 3700 C CA . ILE A 1 464 ? 26.406 -61.469 -14.484 1 96.75 464 ILE A CA 1
ATOM 3701 C C . ILE A 1 464 ? 25.75 -61.344 -15.859 1 96.75 464 ILE A C 1
ATOM 3703 O O . ILE A 1 464 ? 24.656 -60.812 -16 1 96.75 464 ILE A O 1
ATOM 3707 N N . GLU A 1 465 ? 26.406 -61.812 -16.891 1 96.25 465 GLU A N 1
ATOM 3708 C CA . GLU A 1 465 ? 25.844 -61.812 -18.234 1 96.25 465 GLU A CA 1
ATOM 3709 C C . GLU A 1 465 ? 24.766 -62.875 -18.406 1 96.25 465 GLU A C 1
ATOM 3711 O O . GLU A 1 465 ? 24.969 -64.062 -18.031 1 96.25 465 GLU A O 1
ATOM 3716 N N . LEU A 1 466 ? 23.594 -62.531 -18.938 1 94.5 466 LEU A N 1
ATOM 3717 C CA . LEU A 1 466 ? 22.484 -63.5 -19 1 94.5 466 LEU A CA 1
ATOM 3718 C C . LEU A 1 466 ? 22.109 -63.781 -20.453 1 94.5 466 LEU A C 1
ATOM 3720 O O . LEU A 1 466 ? 21.234 -64.625 -20.703 1 94.5 466 LEU A O 1
ATOM 3724 N N . GLY A 1 467 ? 22.75 -63.156 -21.422 1 89.69 467 GLY A N 1
ATOM 3725 C CA . GLY A 1 467 ? 22.469 -63.469 -22.812 1 89.69 467 GLY A CA 1
ATOM 3726 C C . GLY A 1 467 ? 22.188 -62.281 -23.672 1 89.69 467 GLY A C 1
ATOM 3727 O O . GLY A 1 467 ? 22.734 -61.188 -23.422 1 89.69 467 GLY A O 1
ATOM 3728 N N . GLU A 1 468 ? 21.438 -62.688 -24.875 1 91.75 468 GLU A N 1
ATOM 3729 C CA . GLU A 1 468 ? 21.109 -61.625 -25.844 1 91.75 468 GLU A CA 1
ATOM 3730 C C . GLU A 1 468 ? 19.609 -61.562 -26.094 1 91.75 468 GLU A C 1
ATOM 3732 O O . GLU A 1 468 ? 18.922 -62.594 -26.031 1 91.75 468 GLU A O 1
ATOM 3737 N N . ILE A 1 469 ? 19.188 -60.375 -26.156 1 86.88 469 ILE A N 1
ATOM 3738 C CA . ILE A 1 469 ? 17.781 -60.188 -26.484 1 86.88 469 ILE A CA 1
ATOM 3739 C C . ILE A 1 469 ? 17.641 -59.625 -27.875 1 86.88 469 ILE A C 1
ATOM 3741 O O . ILE A 1 469 ? 18.484 -58.812 -28.312 1 86.88 469 ILE A O 1
ATOM 3745 N N . SER A 1 470 ? 16.578 -60.188 -28.609 1 76.88 470 SER A N 1
ATOM 3746 C CA . SER A 1 470 ? 16.297 -59.719 -29.953 1 76.88 470 SER A CA 1
ATOM 3747 C C . SER A 1 470 ? 15.391 -58.469 -29.922 1 76.88 470 SER A C 1
ATOM 3749 O O . SER A 1 470 ? 14.5 -58.375 -29.062 1 76.88 470 SER A O 1
ATOM 3751 N N . ILE A 1 471 ? 15.773 -57.469 -30.578 1 65.75 471 ILE A N 1
ATOM 3752 C CA . ILE A 1 471 ? 14.961 -56.25 -30.703 1 65.75 471 ILE A CA 1
ATOM 3753 C C . ILE A 1 471 ? 14.133 -56.312 -31.984 1 65.75 471 ILE A C 1
ATOM 3755 O O . ILE A 1 471 ? 14.648 -56.656 -33.062 1 65.75 471 ILE A O 1
ATOM 3759 N N . LYS A 1 472 ? 12.852 -56.219 -31.734 1 59.84 472 LYS A N 1
ATOM 3760 C CA . LYS A 1 472 ? 12.008 -56.219 -32.938 1 59.84 472 LYS A CA 1
ATOM 3761 C C . LYS A 1 472 ? 12.438 -55.125 -33.906 1 59.84 472 LYS A C 1
ATOM 3763 O O . LYS A 1 472 ? 12.531 -53.969 -33.531 1 59.84 472 LYS A O 1
ATOM 3768 N N . GLY A 1 473 ? 12.75 -55.438 -35.062 1 55.84 473 GLY A N 1
ATOM 3769 C CA . GLY A 1 473 ? 13.078 -54.531 -36.156 1 55.84 473 GLY A CA 1
ATOM 3770 C C . GLY A 1 473 ? 14.57 -54.281 -36.281 1 55.84 473 GLY A C 1
ATOM 3771 O O . GLY A 1 473 ? 15.008 -53.625 -37.25 1 55.84 473 GLY A O 1
ATOM 3772 N N . ARG A 1 474 ? 15.281 -54.531 -35.062 1 59.47 474 ARG A N 1
ATOM 3773 C CA . ARG A 1 474 ? 16.734 -54.312 -35.156 1 59.47 474 ARG A CA 1
ATOM 3774 C C . ARG A 1 474 ? 17.453 -55.625 -35.438 1 59.47 474 ARG A C 1
ATOM 3776 O O . ARG A 1 474 ? 17.031 -56.688 -34.969 1 59.47 474 ARG A O 1
ATOM 3783 N N . VAL A 1 475 ? 18.203 -55.625 -36.344 1 59.5 475 VAL A N 1
ATOM 3784 C CA . VAL A 1 475 ? 19.031 -56.75 -36.812 1 59.5 475 VAL A CA 1
ATOM 3785 C C . VAL A 1 475 ? 20 -57.156 -35.688 1 59.5 475 VAL A C 1
ATOM 3787 O O . VAL A 1 475 ? 20.266 -58.344 -35.531 1 59.5 475 VAL A O 1
ATOM 3790 N N . HIS A 1 476 ? 20.312 -56.156 -34.844 1 71.25 476 HIS A N 1
ATOM 3791 C CA . HIS A 1 476 ? 21.406 -56.469 -33.938 1 71.25 476 HIS A CA 1
ATOM 3792 C C . HIS A 1 476 ? 20.875 -56.844 -32.562 1 71.25 476 HIS A C 1
ATOM 3794 O O . HIS A 1 476 ? 20.016 -56.156 -32 1 71.25 476 HIS A O 1
ATOM 3800 N N . LYS A 1 477 ? 21.234 -57.969 -32.062 1 87.81 477 LYS A N 1
ATOM 3801 C CA . LYS A 1 477 ? 20.938 -58.438 -30.703 1 87.81 477 LYS A CA 1
ATOM 3802 C C . LYS A 1 477 ? 21.719 -57.625 -29.656 1 87.81 477 LYS A C 1
ATOM 3804 O O . LYS A 1 477 ? 22.797 -57.125 -29.938 1 87.81 477 LYS A O 1
ATOM 3809 N N . VAL A 1 478 ? 21.141 -57.406 -28.516 1 91.81 478 VAL A N 1
ATOM 3810 C CA . VAL A 1 478 ? 21.75 -56.656 -27.438 1 91.81 478 VAL A CA 1
ATOM 3811 C C . VAL A 1 478 ? 22.031 -57.562 -26.234 1 91.81 478 VAL A C 1
ATOM 3813 O O . VAL A 1 478 ? 21.141 -58.281 -25.797 1 91.81 478 VAL A O 1
ATOM 3816 N N . LYS A 1 479 ? 23.281 -57.5 -25.781 1 95.44 479 LYS A N 1
ATOM 3817 C CA . LYS A 1 479 ? 23.625 -58.281 -24.578 1 95.44 479 LYS A CA 1
ATOM 3818 C C . LYS A 1 479 ? 22.984 -57.656 -23.344 1 95.44 479 LYS A C 1
ATOM 3820 O O . LYS A 1 479 ? 22.828 -56.438 -23.266 1 95.44 479 LYS A O 1
ATOM 3825 N N . VAL A 1 480 ? 22.625 -58.562 -22.422 1 97 480 VAL A N 1
ATOM 3826 C CA . VAL A 1 480 ? 22 -58.062 -21.203 1 97 480 VAL A CA 1
ATOM 3827 C C . VAL A 1 480 ? 22.734 -58.656 -19.984 1 97 480 VAL A C 1
ATOM 3829 O O . VAL A 1 480 ? 23.281 -59.75 -20.047 1 97 480 VAL A O 1
ATOM 3832 N N . TYR A 1 481 ? 22.703 -57.875 -18.922 1 97.44 481 TYR A N 1
ATOM 3833 C CA . TYR A 1 481 ? 23.391 -58.219 -17.672 1 97.44 481 TYR A CA 1
ATOM 3834 C C . TYR A 1 481 ? 22.469 -58.031 -16.469 1 97.44 481 TYR A C 1
ATOM 3836 O O . TYR A 1 481 ? 21.516 -57.25 -16.531 1 97.44 481 TYR A O 1
ATOM 3844 N N . THR A 1 482 ? 22.75 -58.781 -15.414 1 97.62 482 THR A N 1
ATOM 3845 C CA . THR A 1 482 ? 22.047 -58.594 -14.141 1 97.62 482 THR A CA 1
ATOM 3846 C C . THR A 1 482 ? 23.047 -58.312 -13.016 1 97.62 482 THR A C 1
ATOM 3848 O O . THR A 1 482 ? 24.25 -58.281 -13.25 1 97.62 482 THR A O 1
ATOM 3851 N N . LEU A 1 483 ? 22.484 -58.031 -11.891 1 95.12 483 LEU A N 1
ATOM 3852 C CA . LEU A 1 483 ? 23.312 -57.656 -10.75 1 95.12 483 LEU A CA 1
ATOM 3853 C C . LEU A 1 483 ? 23.172 -58.688 -9.625 1 95.12 483 LEU A C 1
ATOM 3855 O O . LEU A 1 483 ? 22.109 -59.312 -9.469 1 95.12 483 LEU A O 1
ATOM 3859 N N . MET B 1 1 ? -14.859 10.969 2.449 1 69.81 1 MET B N 1
ATOM 3860 C CA . MET B 1 1 ? -13.914 12.039 2.133 1 69.81 1 MET B CA 1
ATOM 3861 C C . MET B 1 1 ? -12.492 11.5 2.043 1 69.81 1 MET B C 1
ATOM 3863 O O . MET B 1 1 ? -12.117 10.602 2.801 1 69.81 1 MET B O 1
ATOM 3867 N N . LYS B 1 2 ? -11.828 12.227 1.129 1 78.12 2 LYS B N 1
ATOM 3868 C CA . LYS B 1 2 ? -10.453 11.805 0.886 1 78.12 2 LYS B CA 1
ATOM 3869 C C . LYS B 1 2 ? -9.539 12.195 2.051 1 78.12 2 LYS B C 1
ATOM 3871 O O . LYS B 1 2 ? -9.789 13.195 2.727 1 78.12 2 LYS B O 1
ATOM 3876 N N . PHE B 1 3 ? -8.617 11.383 2.365 1 80 3 PHE B N 1
ATOM 3877 C CA . PHE B 1 3 ? -7.668 11.625 3.445 1 80 3 PHE B CA 1
ATOM 3878 C C . PHE B 1 3 ? -6.953 12.953 3.25 1 80 3 PHE B C 1
ATOM 3880 O O . PHE B 1 3 ? -6.766 13.711 4.207 1 80 3 PHE B O 1
ATOM 3887 N N . ARG B 1 4 ? -6.672 13.25 2.139 1 76.75 4 ARG B N 1
ATOM 3888 C CA . ARG B 1 4 ? -5.949 14.484 1.832 1 76.75 4 ARG B CA 1
ATOM 3889 C C . ARG B 1 4 ? -6.773 15.711 2.201 1 76.75 4 ARG B C 1
ATOM 3891 O O . ARG B 1 4 ? -6.238 16.688 2.711 1 76.75 4 ARG B O 1
ATOM 3898 N N . THR B 1 5 ? -8.039 15.68 1.896 1 79 5 THR B N 1
ATOM 3899 C CA . THR B 1 5 ? -8.93 16.781 2.213 1 79 5 THR B CA 1
ATOM 3900 C C . THR B 1 5 ? -9.109 16.922 3.723 1 79 5 THR B C 1
ATOM 3902 O O . THR B 1 5 ? -9.133 18.031 4.254 1 79 5 THR B O 1
ATOM 3905 N N . LYS B 1 6 ? -9.164 15.773 4.352 1 81.31 6 LYS B N 1
ATOM 3906 C CA . LYS B 1 6 ? -9.297 15.797 5.805 1 81.31 6 LYS B CA 1
ATOM 3907 C C . LYS B 1 6 ? -8.07 16.406 6.469 1 81.31 6 LYS B C 1
ATOM 3909 O O . LYS B 1 6 ? -8.188 17.188 7.422 1 81.31 6 LYS B O 1
ATOM 3914 N N . LEU B 1 7 ? -6.914 16.078 5.992 1 79.94 7 LEU B N 1
ATOM 3915 C CA . LEU B 1 7 ? -5.668 16.609 6.539 1 79.94 7 LEU B CA 1
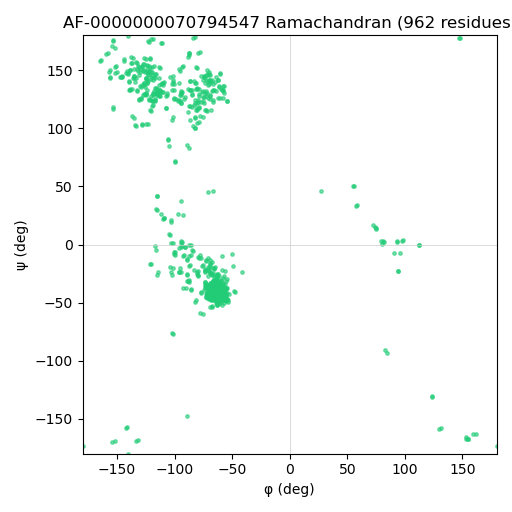ATOM 3916 C C . LEU B 1 7 ? -5.578 18.125 6.32 1 79.94 7 LEU B C 1
ATOM 3918 O O . LEU B 1 7 ? -5.191 18.859 7.227 1 79.94 7 LEU B O 1
ATOM 3922 N N . PHE B 1 8 ? -5.992 18.547 5.176 1 81.06 8 PHE B N 1
ATOM 3923 C CA . PHE B 1 8 ? -5.957 19.969 4.84 1 81.06 8 PHE B CA 1
ATOM 3924 C C . PHE B 1 8 ? -6.922 20.75 5.719 1 81.06 8 PHE B C 1
ATOM 3926 O O . PHE B 1 8 ? -6.566 21.812 6.242 1 81.06 8 PHE B O 1
ATOM 3933 N N . LEU B 1 9 ? -8.086 20.234 5.906 1 82.56 9 LEU B N 1
ATOM 3934 C CA . LEU B 1 9 ? -9.086 20.906 6.734 1 82.56 9 LEU B CA 1
ATOM 3935 C C . LEU B 1 9 ? -8.648 20.938 8.195 1 82.56 9 LEU B C 1
ATOM 3937 O O . LEU B 1 9 ? -8.898 21.906 8.906 1 82.56 9 LEU B O 1
ATOM 3941 N N . GLY B 1 10 ? -7.969 19.875 8.57 1 82.31 10 GLY B N 1
ATOM 3942 C CA . GLY B 1 10 ? -7.441 19.844 9.93 1 82.31 10 GLY B CA 1
ATOM 3943 C C . GLY B 1 10 ? -6.371 20.891 10.18 1 82.31 10 GLY B C 1
ATOM 3944 O O . GLY B 1 10 ? -6.379 21.562 11.211 1 82.31 10 GLY B O 1
ATOM 3945 N N . LEU B 1 11 ? -5.551 21.062 9.211 1 82.44 11 LEU B N 1
ATOM 3946 C CA . LEU B 1 11 ? -4.492 22.062 9.305 1 82.44 11 LEU B CA 1
ATOM 3947 C C . LEU B 1 11 ? -5.078 23.469 9.344 1 82.44 11 LEU B C 1
ATOM 3949 O O . LEU B 1 11 ? -4.641 24.312 10.133 1 82.44 11 LEU B O 1
ATOM 3953 N N . LEU B 1 12 ? -6.105 23.625 8.508 1 82.56 12 LEU B N 1
ATOM 3954 C CA . LEU B 1 12 ? -6.742 24.938 8.445 1 82.56 12 LEU B CA 1
ATOM 3955 C C . LEU B 1 12 ? -7.457 25.266 9.758 1 82.56 12 LEU B C 1
ATOM 3957 O O . LEU B 1 12 ? -7.441 26.406 10.219 1 82.56 12 LEU B O 1
ATOM 3961 N N . LEU B 1 13 ? -7.996 24.25 10.281 1 84.5 13 LEU B N 1
ATOM 3962 C CA . LEU B 1 13 ? -8.711 24.438 11.547 1 84.5 13 LEU B CA 1
ATOM 3963 C C . LEU B 1 13 ? -7.738 24.797 12.664 1 84.5 13 LEU B C 1
ATOM 3965 O O . LEU B 1 13 ? -8.055 25.641 13.508 1 84.5 13 LEU B O 1
ATOM 3969 N N . ILE B 1 14 ? -6.562 24.219 12.641 1 84.88 14 ILE B N 1
ATOM 3970 C CA . ILE B 1 14 ? -5.562 24.5 13.656 1 84.88 14 ILE B CA 1
ATOM 3971 C C . ILE B 1 14 ? -5.082 25.953 13.531 1 84.88 14 ILE B C 1
ATOM 3973 O O . ILE B 1 14 ? -4.992 26.672 14.523 1 84.88 14 ILE B O 1
ATOM 3977 N N . VAL B 1 15 ? -4.918 26.359 12.312 1 82.75 15 VAL B N 1
ATOM 3978 C CA . VAL B 1 15 ? -4.402 27.703 12.062 1 82.75 15 VAL B CA 1
ATOM 3979 C C . VAL B 1 15 ? -5.461 28.75 12.438 1 82.75 15 VAL B C 1
ATOM 3981 O O . VAL B 1 15 ? -5.152 29.75 13.094 1 82.75 15 VAL B O 1
ATOM 3984 N N . ILE B 1 16 ? -6.734 28.453 12.078 1 84.25 16 ILE B N 1
ATOM 3985 C CA . ILE B 1 16 ? -7.832 29.375 12.352 1 84.25 16 ILE B CA 1
ATOM 3986 C C . ILE B 1 16 ? -8.047 29.5 13.859 1 84.25 16 ILE B C 1
ATOM 3988 O O . ILE B 1 16 ? -8.234 30.594 14.375 1 84.25 16 ILE B O 1
ATOM 3992 N N . THR B 1 17 ? -7.945 28.453 14.492 1 85.81 17 THR B N 1
ATOM 3993 C CA . THR B 1 17 ? -8.203 28.438 15.93 1 85.81 17 THR B CA 1
ATOM 3994 C C . THR B 1 17 ? -7.074 29.141 16.688 1 85.81 17 THR B C 1
ATOM 3996 O O . THR B 1 17 ? -7.332 29.953 17.578 1 85.81 17 THR B O 1
ATOM 3999 N N . THR B 1 18 ? -5.848 28.875 16.297 1 83.56 18 THR B N 1
ATOM 4000 C CA . THR B 1 18 ? -4.719 29.469 17 1 83.56 18 THR B CA 1
ATOM 4001 C C . THR B 1 18 ? -4.66 30.984 16.75 1 83.56 18 THR B C 1
ATOM 4003 O O . THR B 1 18 ? -4.473 31.766 17.672 1 83.56 18 THR B O 1
ATOM 4006 N N . ASN B 1 19 ? -4.938 31.359 15.539 1 84.44 19 ASN B N 1
ATOM 4007 C CA . ASN B 1 19 ? -4.93 32.781 15.211 1 84.44 19 ASN B CA 1
ATOM 4008 C C . ASN B 1 19 ? -6.133 33.5 15.812 1 84.44 19 ASN B C 1
ATOM 4010 O O . ASN B 1 19 ? -6.031 34.656 16.188 1 84.44 19 ASN B O 1
ATOM 4014 N N . GLY B 1 20 ? -7.254 32.75 15.867 1 86.19 20 GLY B N 1
ATOM 4015 C CA . GLY B 1 20 ? -8.43 33.344 16.5 1 86.19 20 GLY B CA 1
ATOM 4016 C C . GLY B 1 20 ? -8.234 33.625 17.984 1 86.19 20 GLY B C 1
ATOM 4017 O O . GLY B 1 20 ? -8.609 34.688 18.469 1 86.19 20 GLY B O 1
ATOM 4018 N N . ILE B 1 21 ? -7.613 32.719 18.625 1 86.31 21 ILE B N 1
ATOM 4019 C CA . ILE B 1 21 ? -7.32 32.875 20.047 1 86.31 21 ILE B CA 1
ATOM 4020 C C . ILE B 1 21 ? -6.316 34 20.234 1 86.31 21 ILE B C 1
ATOM 4022 O O . ILE B 1 21 ? -6.461 34.812 21.141 1 86.31 21 ILE B O 1
ATOM 4026 N N . PHE B 1 22 ? -5.344 34.094 19.297 1 85.19 22 PHE B N 1
ATOM 4027 C CA . PHE B 1 22 ? -4.352 35.156 19.344 1 85.19 22 PHE B CA 1
ATOM 4028 C C . PHE B 1 22 ? -5.016 36.5 19.188 1 85.19 22 PHE B C 1
ATOM 4030 O O . PHE B 1 22 ? -4.715 37.438 19.938 1 85.19 22 PHE B O 1
ATOM 4037 N N . LEU B 1 23 ? -5.938 36.594 18.234 1 87.06 23 LEU B N 1
ATOM 4038 C CA . LEU B 1 23 ? -6.648 37.844 17.984 1 87.06 23 LEU B CA 1
ATOM 4039 C C . LEU B 1 23 ? -7.496 38.25 19.188 1 87.06 23 LEU B C 1
ATOM 4041 O O . LEU B 1 23 ? -7.496 39.406 19.594 1 87.06 23 LEU B O 1
ATOM 4045 N N . PHE B 1 24 ? -8.156 37.312 19.781 1 88.88 24 PHE B N 1
ATOM 4046 C CA . PHE B 1 24 ? -9.039 37.562 20.906 1 88.88 24 PHE B CA 1
ATOM 4047 C C . PHE B 1 24 ? -8.25 38.094 22.094 1 88.88 24 PHE B C 1
ATOM 4049 O O . PHE B 1 24 ? -8.609 39.094 22.703 1 88.88 24 PHE B O 1
ATOM 4056 N N . LEU B 1 25 ? -7.172 37.438 22.469 1 85.81 25 LEU B N 1
ATOM 4057 C CA . LEU B 1 25 ? -6.371 37.812 23.625 1 85.81 25 LEU B CA 1
ATOM 4058 C C . LEU B 1 25 ? -5.684 39.156 23.391 1 85.81 25 LEU B C 1
ATOM 4060 O O . LEU B 1 25 ? -5.617 40 24.297 1 85.81 25 LEU B O 1
ATOM 4064 N N . SER B 1 26 ? -5.242 39.312 22.141 1 83.75 26 SER B N 1
ATOM 4065 C CA . SER B 1 26 ? -4.605 40.594 21.797 1 83.75 26 SER B CA 1
ATOM 4066 C C . SER B 1 26 ? -5.598 41.75 21.875 1 83.75 26 SER B C 1
ATOM 4068 O O . SER B 1 26 ? -5.25 42.844 22.312 1 83.75 26 SER B O 1
ATOM 4070 N N . TYR B 1 27 ? -6.82 41.469 21.5 1 86.94 27 TYR B N 1
ATOM 4071 C CA . TYR B 1 27 ? -7.852 42.5 21.516 1 86.94 27 TYR B CA 1
ATOM 4072 C C . TYR B 1 27 ? -8.227 42.875 22.953 1 86.94 27 TYR B C 1
ATOM 4074 O O . TYR B 1 27 ? -8.375 44.031 23.281 1 86.94 27 TYR B O 1
ATOM 4082 N N . GLN B 1 28 ? -8.422 41.906 23.797 1 86.5 28 GLN B N 1
ATOM 4083 C CA . GLN B 1 28 ? -8.773 42.156 25.188 1 86.5 28 GLN B CA 1
ATOM 4084 C C . GLN B 1 28 ? -7.684 42.969 25.891 1 86.5 28 GLN B C 1
ATOM 4086 O O . GLN B 1 28 ? -7.98 43.969 26.594 1 86.5 28 GLN B O 1
ATOM 4091 N N . TYR B 1 29 ? -6.52 42.625 25.609 1 82.81 29 TYR B N 1
ATOM 4092 C CA . TYR B 1 29 ? -5.402 43.344 26.188 1 82.81 29 TYR B CA 1
ATOM 4093 C C . TYR B 1 29 ? -5.312 44.75 25.625 1 82.81 29 TYR B C 1
ATOM 4095 O O . TYR B 1 29 ? -5.031 45.719 26.359 1 82.81 29 TYR B O 1
ATOM 4103 N N . GLY B 1 30 ? -5.508 44.906 24.328 1 83.19 30 GLY B N 1
ATOM 4104 C CA . GLY B 1 30 ? -5.469 46.219 23.672 1 83.19 30 GLY B CA 1
ATOM 4105 C C . GLY B 1 30 ? -6.535 47.156 24.188 1 83.19 30 GLY B C 1
ATOM 4106 O O . GLY B 1 30 ? -6.262 48.344 24.406 1 83.19 30 GLY B O 1
ATOM 4107 N N . LYS B 1 31 ? -7.672 46.656 24.422 1 87.44 31 LYS B N 1
ATOM 4108 C CA . LYS B 1 31 ? -8.781 47.438 24.938 1 87.44 31 LYS B CA 1
ATOM 4109 C C . LYS B 1 31 ? -8.453 48.031 26.312 1 87.44 31 LYS B C 1
ATOM 4111 O O . LYS B 1 31 ? -8.711 49.188 26.578 1 87.44 31 LYS B O 1
ATOM 4116 N N . GLU B 1 32 ? -7.938 47.219 27.141 1 86.69 32 GLU B N 1
ATOM 4117 C CA . GLU B 1 32 ? -7.57 47.625 28.484 1 86.69 32 GLU B CA 1
ATOM 4118 C C . GLU B 1 32 ? -6.492 48.719 28.453 1 86.69 32 GLU B C 1
ATOM 4120 O O . GLU B 1 32 ? -6.551 49.688 29.203 1 86.69 32 GLU B O 1
ATOM 4125 N N . THR B 1 33 ? -5.602 48.5 27.578 1 83 33 THR B N 1
ATOM 4126 C CA . THR B 1 33 ? -4.492 49.438 27.469 1 83 33 THR B CA 1
ATOM 4127 C C . THR B 1 33 ? -4.977 50.781 26.969 1 83 33 THR B C 1
ATOM 4129 O O . THR B 1 33 ? -4.574 51.844 27.484 1 83 33 THR B O 1
ATOM 4132 N N . VAL B 1 34 ? -5.848 50.812 25.984 1 85.38 34 VAL B N 1
ATOM 4133 C CA . VAL B 1 34 ? -6.379 52.062 25.422 1 85.38 34 VAL B CA 1
ATOM 4134 C C . VAL B 1 34 ? -7.184 52.812 26.5 1 85.38 34 VAL B C 1
ATOM 4136 O O . VAL B 1 34 ? -7.051 54.031 26.656 1 85.38 34 VAL B O 1
ATOM 4139 N N . TYR B 1 35 ? -8.039 52.125 27.219 1 90.25 35 TYR B N 1
ATOM 4140 C CA . TYR B 1 35 ? -8.836 52.719 28.281 1 90.25 35 TYR B CA 1
ATOM 4141 C C . TYR B 1 35 ? -7.949 53.406 29.312 1 90.25 35 TYR B C 1
ATOM 4143 O O . TYR B 1 35 ? -8.203 54.562 29.703 1 90.25 35 TYR B O 1
ATOM 4151 N N . LYS B 1 36 ? -6.918 52.75 29.719 1 86.88 36 LYS B N 1
ATOM 4152 C CA . LYS B 1 36 ? -6.008 53.25 30.719 1 86.88 36 LYS B CA 1
ATOM 4153 C C . LYS B 1 36 ? -5.262 54.5 30.203 1 86.88 36 LYS B C 1
ATOM 4155 O O . LYS B 1 36 ? -5.043 55.438 30.953 1 86.88 36 LYS B O 1
ATOM 4160 N N . GLU B 1 37 ? -4.922 54.438 28.969 1 84.88 37 GLU B N 1
ATOM 4161 C CA . GLU B 1 37 ? -4.137 55.531 28.406 1 84.88 37 GLU B CA 1
ATOM 4162 C C . GLU B 1 37 ? -4.992 56.781 28.219 1 84.88 37 GLU B C 1
ATOM 4164 O O . GLU B 1 37 ? -4.543 57.875 28.516 1 84.88 37 GLU B O 1
ATOM 4169 N N . VAL B 1 38 ? -6.152 56.594 27.688 1 89.81 38 VAL B N 1
ATOM 4170 C CA . VAL B 1 38 ? -7.062 57.75 27.547 1 89.81 38 VAL B CA 1
ATOM 4171 C C . VAL B 1 38 ? -7.395 58.312 28.938 1 89.81 38 VAL B C 1
ATOM 4173 O O . VAL B 1 38 ? -7.43 59.531 29.125 1 89.81 38 VAL B O 1
ATOM 4176 N N . GLY B 1 39 ? -7.672 57.406 29.828 1 92.75 39 GLY B N 1
ATOM 4177 C CA . GLY B 1 39 ? -7.926 57.812 31.203 1 92.75 39 GLY B CA 1
ATOM 4178 C C . GLY B 1 39 ? -6.777 58.625 31.797 1 92.75 39 GLY B C 1
ATOM 4179 O O . GLY B 1 39 ? -7 59.625 32.5 1 92.75 39 GLY B O 1
ATOM 4180 N N . SER B 1 40 ? -5.629 58.156 31.547 1 89.56 40 SER B N 1
ATOM 4181 C CA . SER B 1 40 ? -4.441 58.844 32.062 1 89.56 40 SER B CA 1
ATOM 4182 C C . SER B 1 40 ? -4.336 60.281 31.484 1 89.56 40 SER B C 1
ATOM 4184 O O . SER B 1 40 ? -3.926 61.188 32.188 1 89.56 40 SER B O 1
ATOM 4186 N N . SER B 1 41 ? -4.617 60.406 30.203 1 90.75 41 SER B N 1
ATOM 4187 C CA . SER B 1 41 ? -4.625 61.719 29.578 1 90.75 41 SER B CA 1
ATOM 4188 C C . SER B 1 41 ? -5.637 62.656 30.25 1 90.75 41 SER B C 1
ATOM 4190 O O . SER B 1 41 ? -5.324 63.812 30.578 1 90.75 41 SER B O 1
ATOM 4192 N N . ALA B 1 42 ? -6.816 62.156 30.438 1 94.69 42 ALA B N 1
ATOM 4193 C CA . ALA B 1 42 ? -7.863 62.938 31.109 1 94.69 42 ALA B CA 1
ATOM 4194 C C . ALA B 1 42 ? -7.449 63.312 32.531 1 94.69 42 ALA B C 1
ATOM 4196 O O . ALA B 1 42 ? -7.668 64.438 32.969 1 94.69 42 ALA B O 1
ATOM 4197 N N . LEU B 1 43 ? -6.875 62.375 33.188 1 95.19 43 LEU B N 1
ATOM 4198 C CA . LEU B 1 43 ? -6.43 62.625 34.562 1 95.19 43 LEU B CA 1
ATOM 4199 C C . LEU B 1 43 ? -5.34 63.688 34.594 1 95.19 43 LEU B C 1
ATOM 4201 O O . LEU B 1 43 ? -5.285 64.5 35.531 1 95.19 43 LEU B O 1
ATOM 4205 N N . SER B 1 44 ? -4.488 63.688 33.656 1 93.75 44 SER B N 1
ATOM 4206 C CA . SER B 1 44 ? -3.416 64.688 33.562 1 93.75 44 SER B CA 1
ATOM 4207 C C . SER B 1 44 ? -3.973 66.062 33.344 1 93.75 44 SER B C 1
ATOM 4209 O O . SER B 1 44 ? -3.459 67.062 33.906 1 93.75 44 SER B O 1
ATOM 4211 N N . ILE B 1 45 ? -4.973 66.188 32.531 1 94.81 45 ILE B N 1
ATOM 4212 C CA . ILE B 1 45 ? -5.641 67.5 32.344 1 94.81 45 ILE B CA 1
ATOM 4213 C C . ILE B 1 45 ? -6.262 68 33.625 1 94.81 45 ILE B C 1
ATOM 4215 O O . ILE B 1 45 ? -6.082 69.125 34.031 1 94.81 45 ILE B O 1
ATOM 4219 N N . ALA B 1 46 ? -6.934 67.062 34.312 1 96.12 46 ALA B N 1
ATOM 4220 C CA . ALA B 1 46 ? -7.551 67.438 35.594 1 96.12 46 ALA B CA 1
ATOM 4221 C C . ALA B 1 46 ? -6.496 67.875 36.625 1 96.12 46 ALA B C 1
ATOM 4223 O O . ALA B 1 46 ? -6.707 68.812 37.344 1 96.12 46 ALA B O 1
ATOM 4224 N N . ALA B 1 47 ? -5.457 67.188 36.625 1 95.19 47 ALA B N 1
ATOM 4225 C CA . ALA B 1 47 ? -4.375 67.438 37.562 1 95.19 47 ALA B CA 1
ATOM 4226 C C . ALA B 1 47 ? -3.787 68.812 37.312 1 95.19 47 ALA B C 1
ATOM 4228 O O . ALA B 1 47 ? -3.654 69.625 38.25 1 95.19 47 ALA B O 1
ATOM 4229 N N . ALA B 1 48 ? -3.441 69.125 36.062 1 93.88 48 ALA B N 1
ATOM 4230 C CA . ALA B 1 48 ? -2.883 70.438 35.719 1 93.88 48 ALA B CA 1
ATOM 4231 C C . ALA B 1 48 ? -3.861 71.562 36.031 1 93.88 48 ALA B C 1
ATOM 4233 O O . ALA B 1 48 ? -3.465 72.562 36.562 1 93.88 48 ALA B O 1
ATOM 4234 N N . THR B 1 49 ? -5.09 71.312 35.812 1 93.94 49 THR B N 1
ATOM 4235 C CA . THR B 1 49 ? -6.133 72.312 36.062 1 93.94 49 THR B CA 1
ATOM 4236 C C . THR B 1 49 ? -6.289 72.562 37.562 1 93.94 49 THR B C 1
ATOM 4238 O O . THR B 1 49 ? -6.309 73.688 38 1 93.94 49 THR B O 1
ATOM 4241 N N . ALA B 1 50 ? -6.332 71.562 38.312 1 93.19 50 ALA B N 1
ATOM 4242 C CA . ALA B 1 50 ? -6.578 71.625 39.75 1 93.19 50 ALA B CA 1
ATOM 4243 C C . ALA B 1 50 ? -5.457 72.375 40.438 1 93.19 50 ALA B C 1
ATOM 4245 O O . ALA B 1 50 ? -5.715 73.25 41.312 1 93.19 50 ALA B O 1
ATOM 4246 N N . VAL B 1 51 ? -4.289 72.188 40.062 1 90.56 51 VAL B N 1
ATOM 4247 C CA . VAL B 1 51 ? -3.166 72.812 40.781 1 90.56 51 VAL B CA 1
ATOM 4248 C C . VAL B 1 51 ? -2.965 74.25 40.375 1 90.56 51 VAL B C 1
ATOM 4250 O O . VAL B 1 51 ? -2.4 75.062 41.125 1 90.56 51 VAL B O 1
ATOM 4253 N N . LEU B 1 52 ? -3.389 74.562 39.188 1 88.31 52 LEU B N 1
ATOM 4254 C CA . LEU B 1 52 ? -3.203 75.938 38.719 1 88.31 52 LEU B CA 1
ATOM 4255 C C . LEU B 1 52 ? -4.348 76.812 39.188 1 88.31 52 LEU B C 1
ATOM 4257 O O . LEU B 1 52 ? -4.27 78.062 39.062 1 88.31 52 LEU B O 1
ATOM 4261 N N . MET B 1 53 ? -5.312 76.188 39.719 1 83.38 53 MET B N 1
ATOM 4262 C CA . MET B 1 53 ? -6.406 76.938 40.312 1 83.38 53 MET B CA 1
ATOM 4263 C C . MET B 1 53 ? -6.055 77.438 41.719 1 83.38 53 MET B C 1
ATOM 4265 O O . MET B 1 53 ? -5.418 76.688 42.469 1 83.38 53 MET B O 1
ATOM 4269 N N . ASN B 1 54 ? -6.332 78.625 42.031 1 74.81 54 ASN B N 1
ATOM 4270 C CA . ASN B 1 54 ? -6.07 79.188 43.375 1 74.81 54 ASN B CA 1
ATOM 4271 C C . ASN B 1 54 ? -6.969 78.562 44.438 1 74.81 54 ASN B C 1
ATOM 4273 O O . ASN B 1 54 ? -8.188 78.688 44.375 1 74.81 54 ASN B O 1
ATOM 4277 N N . PRO B 1 55 ? -6.332 77.875 45.344 1 72.12 55 PRO B N 1
ATOM 4278 C CA . PRO B 1 55 ? -7.133 77.188 46.344 1 72.12 55 PRO B CA 1
ATOM 4279 C C . PRO B 1 55 ? -8.039 78.125 47.125 1 72.12 55 PRO B C 1
ATOM 4281 O O . PRO B 1 55 ? -9.141 77.75 47.531 1 72.12 55 PRO B O 1
ATOM 4284 N N . GLU B 1 56 ? -7.531 79.312 47.312 1 74.69 56 GLU B N 1
ATOM 4285 C CA . GLU B 1 56 ? -8.312 80.312 48.094 1 74.69 56 GLU B CA 1
ATOM 4286 C C . GLU B 1 56 ? -9.594 80.688 47.375 1 74.69 56 GLU B C 1
ATOM 4288 O O . GLU B 1 56 ? -10.641 80.875 48 1 74.69 56 GLU B O 1
ATOM 4293 N N . ASP B 1 57 ? -9.461 80.812 46.094 1 75.69 57 ASP B N 1
ATOM 4294 C CA . ASP B 1 57 ? -10.633 81.125 45.281 1 75.69 57 ASP B CA 1
ATOM 4295 C C . ASP B 1 57 ? -11.648 80 45.312 1 75.69 57 ASP B C 1
ATOM 4297 O O . ASP B 1 57 ? -12.852 80.188 45.375 1 75.69 57 ASP B O 1
ATOM 4301 N N . ILE B 1 58 ? -11.18 78.812 45.438 1 71.81 58 ILE B N 1
ATOM 4302 C CA . ILE B 1 58 ? -12.031 77.625 45.375 1 71.81 58 ILE B CA 1
ATOM 4303 C C . ILE B 1 58 ? -12.758 77.5 46.719 1 71.81 58 ILE B C 1
ATOM 4305 O O . ILE B 1 58 ? -13.922 77.062 46.75 1 71.81 58 ILE B O 1
ATOM 4309 N N . GLN B 1 59 ? -12.008 77.75 47.719 1 71.38 59 GLN B N 1
ATOM 4310 C CA . GLN B 1 59 ? -12.602 77.625 49.062 1 71.38 59 GLN B CA 1
ATOM 4311 C C . GLN B 1 59 ? -13.781 78.625 49.188 1 71.38 59 GLN B C 1
ATOM 4313 O O . GLN B 1 59 ? -14.781 78.312 49.844 1 71.38 59 GLN B O 1
ATOM 4318 N N . LYS B 1 60 ? -13.609 79.688 48.594 1 71.44 60 LYS B N 1
ATOM 4319 C CA . LYS B 1 60 ? -14.664 80.688 48.656 1 71.44 60 LYS B CA 1
ATOM 4320 C C . LYS B 1 60 ? -15.922 80.25 47.938 1 71.44 60 LYS B C 1
ATOM 4322 O O . LYS B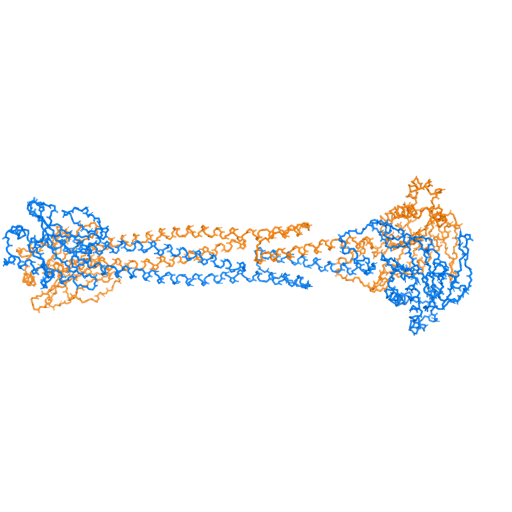 1 60 ? -17.031 80.625 48.312 1 71.44 60 LYS B O 1
ATOM 4327 N N . PHE B 1 61 ? -15.789 79.375 47 1 62.53 61 PHE B N 1
ATOM 4328 C CA . PHE B 1 61 ? -16.922 78.875 46.25 1 62.53 61 PHE B CA 1
ATOM 4329 C C . PHE B 1 61 ? -17.766 77.938 47.125 1 62.53 61 PHE B C 1
ATOM 4331 O O . PHE B 1 61 ? -18.984 77.812 46.969 1 62.53 61 PHE B O 1
ATOM 4338 N N . ASN B 1 62 ? -17 77 47.875 1 58.09 62 ASN B N 1
ATOM 4339 C CA . ASN B 1 62 ? -17.75 76.125 48.75 1 58.09 62 ASN B CA 1
ATOM 4340 C C . ASN B 1 62 ? -18.734 76.875 49.625 1 58.09 62 ASN B C 1
ATOM 4342 O O . ASN B 1 62 ? -19.734 76.312 50.094 1 58.09 62 ASN B O 1
ATOM 4346 N N . LEU B 1 63 ? -18.344 78.125 49.625 1 53.88 63 LEU B N 1
ATOM 4347 C CA . LEU B 1 63 ? -19.172 79 50.469 1 53.88 63 LEU B CA 1
ATOM 4348 C C . LEU B 1 63 ? -20.109 79.875 49.594 1 53.88 63 LEU B C 1
ATOM 4350 O O . LEU B 1 63 ? -19.844 81.062 49.344 1 53.88 63 LEU B O 1
ATOM 4354 N N . ASP B 1 64 ? -21.344 79.312 49.188 1 56.84 64 ASP B N 1
ATOM 4355 C CA . ASP B 1 64 ? -22.562 79.812 48.562 1 56.84 64 ASP B CA 1
ATOM 4356 C C . ASP B 1 64 ? -22.266 81.062 47.688 1 56.84 64 ASP B C 1
ATOM 4358 O O . ASP B 1 64 ? -22.844 82.125 47.906 1 56.84 64 ASP B O 1
ATOM 4362 N N . THR B 1 65 ? -21.25 81 46.906 1 65.94 65 THR B N 1
ATOM 4363 C CA . THR B 1 65 ? -21.031 82.125 46 1 65.94 65 THR B CA 1
ATOM 4364 C C . THR B 1 65 ? -21.953 82.062 44.781 1 65.94 65 THR B C 1
ATOM 4366 O O . THR B 1 65 ? -22.094 81 44.188 1 65.94 65 THR B O 1
ATOM 4369 N N . SER B 1 66 ? -22.547 83.125 44.438 1 74.88 66 SER B N 1
ATOM 4370 C CA . SER B 1 66 ? -23.469 83.25 43.312 1 74.88 66 SER B CA 1
ATOM 4371 C C . SER B 1 66 ? -22.766 83 42 1 74.88 66 SER B C 1
ATOM 4373 O O . SER B 1 66 ? -21.562 83.312 41.875 1 74.88 66 SER B O 1
ATOM 4375 N N . ALA B 1 67 ? -23.422 82.375 41 1 76.5 67 ALA B N 1
ATOM 4376 C CA . ALA B 1 67 ? -22.938 82.125 39.625 1 76.5 67 ALA B CA 1
ATOM 4377 C C . ALA B 1 67 ? -22.609 83.5 38.969 1 76.5 67 ALA B C 1
ATOM 4379 O O . ALA B 1 67 ? -21.938 83.5 37.906 1 76.5 67 ALA B O 1
ATOM 4380 N N . ASN B 1 68 ? -22.969 84.5 39.594 1 80.81 68 ASN B N 1
ATOM 4381 C CA . ASN B 1 68 ? -22.719 85.812 39 1 80.81 68 ASN B CA 1
ATOM 4382 C C . ASN B 1 68 ? -21.516 86.5 39.625 1 80.81 68 ASN B C 1
ATOM 4384 O O . ASN B 1 68 ? -21.125 87.625 39.219 1 80.81 68 ASN B O 1
ATOM 4388 N N . SER B 1 69 ? -20.922 85.812 40.531 1 86 69 SER B N 1
ATOM 4389 C CA . SER B 1 69 ? -19.734 86.375 41.156 1 86 69 SER B CA 1
ATOM 4390 C C . SER B 1 69 ? -18.562 86.438 40.188 1 86 69 SER B C 1
ATOM 4392 O O . SER B 1 69 ? -18.422 85.625 39.312 1 86 69 SER B O 1
ATOM 4394 N N . PRO B 1 70 ? -17.781 87.5 40.219 1 85.94 70 PRO B N 1
ATOM 4395 C CA . PRO B 1 70 ? -16.609 87.625 39.344 1 85.94 70 PRO B CA 1
ATOM 4396 C C . PRO B 1 70 ? -15.672 86.438 39.469 1 85.94 70 PRO B C 1
ATOM 4398 O O . PRO B 1 70 ? -15.07 86 38.469 1 85.94 70 PRO B O 1
ATOM 4401 N N . LEU B 1 71 ? -15.68 85.875 40.625 1 85 71 LEU B N 1
ATOM 4402 C CA . LEU B 1 71 ? -14.828 84.75 40.875 1 85 71 LEU B CA 1
ATOM 4403 C C . LEU B 1 71 ? -15.336 83.562 40.094 1 85 71 LEU B C 1
ATOM 4405 O O . LEU B 1 71 ? -14.547 82.812 39.469 1 85 71 LEU B O 1
ATOM 4409 N N . TYR B 1 72 ? -16.578 83.312 40.125 1 87.44 72 TYR B N 1
ATOM 4410 C CA . TYR B 1 72 ? -17.172 82.188 39.375 1 87.44 72 TYR B CA 1
ATOM 4411 C C . TYR B 1 72 ? -16.938 82.375 37.875 1 87.44 72 TYR B C 1
ATOM 4413 O O . TYR B 1 72 ? -16.578 81.438 37.188 1 87.44 72 TYR B O 1
ATOM 4421 N N . LYS B 1 73 ? -17.094 83.562 37.375 1 89 73 LYS B N 1
ATOM 4422 C CA . LYS B 1 73 ? -16.938 83.812 35.969 1 89 73 LYS B CA 1
ATOM 4423 C C . LYS B 1 73 ? -15.492 83.625 35.5 1 89 73 LYS B C 1
ATOM 4425 O O . LYS B 1 73 ? -15.234 83.188 34.375 1 89 73 LYS B O 1
ATOM 4430 N N . ASP B 1 74 ? -14.656 84 36.344 1 87.81 74 ASP B N 1
ATOM 4431 C CA . ASP B 1 74 ? -13.242 83.812 36.031 1 87.81 74 ASP B CA 1
ATOM 4432 C C . ASP B 1 74 ? -12.875 82.312 35.938 1 87.81 74 ASP B C 1
ATOM 4434 O O . ASP B 1 74 ? -12.188 81.875 35.031 1 87.81 74 ASP B O 1
ATOM 4438 N N . LEU B 1 75 ? -13.352 81.562 36.906 1 88 75 LEU B N 1
ATOM 4439 C CA . LEU B 1 75 ? -13.078 80.188 36.938 1 88 75 LEU B CA 1
ATOM 4440 C C . LEU B 1 75 ? -13.758 79.5 35.75 1 88 75 LEU B C 1
ATOM 4442 O O . LEU B 1 75 ? -13.195 78.562 35.156 1 88 75 LEU B O 1
ATOM 4446 N N . GLU B 1 76 ? -14.93 79.875 35.5 1 91.38 76 GLU B N 1
ATOM 4447 C CA . GLU B 1 76 ? -15.656 79.375 34.344 1 91.38 76 GLU B CA 1
ATOM 4448 C C . GLU B 1 76 ? -14.875 79.562 33.031 1 91.38 76 GLU B C 1
ATOM 4450 O O . GLU B 1 76 ? -14.758 78.688 32.219 1 91.38 76 GLU B O 1
ATOM 4455 N N . LYS B 1 77 ? -14.391 80.75 32.906 1 91 77 LYS B N 1
ATOM 4456 C CA . LYS B 1 77 ? -13.617 81.062 31.703 1 91 77 LYS B CA 1
ATOM 4457 C C . LYS B 1 77 ? -12.352 80.25 31.609 1 91 77 LYS B C 1
ATOM 4459 O O . LYS B 1 77 ? -12.016 79.75 30.531 1 91 77 LYS B O 1
ATOM 4464 N N . LYS B 1 78 ? -11.68 80.062 32.688 1 91.19 78 LYS B N 1
ATOM 4465 C CA . LYS B 1 78 ? -10.453 79.25 32.719 1 91.19 78 LYS B CA 1
ATOM 4466 C C . LYS B 1 78 ? -10.727 77.812 32.375 1 91.19 78 LYS B C 1
ATOM 4468 O O . LYS B 1 78 ? -9.992 77.25 31.562 1 91.19 78 LYS B O 1
ATOM 4473 N N . LEU B 1 79 ? -11.758 77.25 32.938 1 93.62 79 LEU B N 1
ATOM 4474 C CA . LEU B 1 79 ? -12.109 75.875 32.656 1 93.62 79 LEU B CA 1
ATOM 4475 C C . LEU B 1 79 ? -12.508 75.75 31.188 1 93.62 79 LEU B C 1
ATOM 4477 O O . LEU B 1 79 ? -12.172 74.75 30.547 1 93.62 79 LEU B O 1
ATOM 4481 N N . LEU B 1 80 ? -13.164 76.688 30.656 1 94.06 80 LEU B N 1
ATOM 4482 C CA . LEU B 1 80 ? -13.555 76.688 29.25 1 94.06 80 LEU B CA 1
ATOM 4483 C C . LEU B 1 80 ? -12.32 76.688 28.344 1 94.06 80 LEU B C 1
ATOM 4485 O O . LEU B 1 80 ? -12.281 76 27.328 1 94.06 80 LEU B O 1
ATOM 4489 N N . GLU B 1 81 ? -11.391 77.438 28.688 1 92.44 81 GLU B N 1
ATOM 4490 C CA . GLU B 1 81 ? -10.164 77.562 27.906 1 92.44 81 GLU B CA 1
ATOM 4491 C C . GLU B 1 81 ? -9.398 76.188 27.938 1 92.44 81 GLU B C 1
ATOM 4493 O O . GLU B 1 81 ? -8.867 75.75 26.906 1 92.44 81 GLU B O 1
ATOM 4498 N N . VAL B 1 82 ? -9.344 75.688 29.109 1 94.31 82 VAL B N 1
ATOM 4499 C CA . VAL B 1 82 ? -8.68 74.375 29.234 1 94.31 82 VAL B CA 1
ATOM 4500 C C . VAL B 1 82 ? -9.398 73.312 28.375 1 94.31 82 VAL B C 1
ATOM 4502 O O . VAL B 1 82 ? -8.758 72.562 27.672 1 94.31 82 VAL B O 1
ATOM 4505 N N . ARG B 1 83 ? -10.672 73.25 28.484 1 95.44 83 ARG B N 1
ATOM 4506 C CA . ARG B 1 83 ? -11.461 72.312 27.688 1 95.44 83 ARG B CA 1
ATOM 4507 C C . ARG B 1 83 ? -11.195 72.5 26.203 1 95.44 83 ARG B C 1
ATOM 4509 O O . ARG B 1 83 ? -10.914 71.562 25.484 1 95.44 83 ARG B O 1
ATOM 4516 N N . ASN B 1 84 ? -11.25 73.75 25.734 1 93.94 84 ASN B N 1
ATOM 4517 C CA . ASN B 1 84 ? -11.094 74.062 24.312 1 93.94 84 ASN B CA 1
ATOM 4518 C C . ASN B 1 84 ? -9.695 73.75 23.812 1 93.94 84 ASN B C 1
ATOM 4520 O O . ASN B 1 84 ? -9.516 73.312 22.672 1 93.94 84 ASN B O 1
ATOM 4524 N N . ALA B 1 85 ? -8.727 73.875 24.641 1 93 85 ALA B N 1
ATOM 4525 C CA . ALA B 1 85 ? -7.34 73.562 24.297 1 93 85 ALA B CA 1
ATOM 4526 C C . ALA B 1 85 ? -7.129 72.062 24.156 1 93 85 ALA B C 1
ATOM 4528 O O . ALA B 1 85 ? -6.156 71.625 23.531 1 93 85 ALA B O 1
ATOM 4529 N N . ASN B 1 86 ? -7.98 71.312 24.75 1 94.31 86 ASN B N 1
ATOM 4530 C CA . ASN B 1 86 ? -7.855 69.875 24.719 1 94.31 86 ASN B CA 1
ATOM 4531 C C . ASN B 1 86 ? -8.953 69.25 23.875 1 94.31 86 ASN B C 1
ATOM 4533 O O . ASN B 1 86 ? -9.352 68.125 24.125 1 94.31 86 ASN B O 1
ATOM 4537 N N . ARG B 1 87 ? -9.516 70 23 1 93.5 87 ARG B N 1
ATOM 4538 C CA . ARG B 1 87 ? -10.391 69.5 21.953 1 93.5 87 ARG B CA 1
ATOM 4539 C C . ARG B 1 87 ? -9.641 69.375 20.625 1 93.5 87 ARG B C 1
ATOM 4541 O O . ARG B 1 87 ? -9.891 70.188 19.688 1 93.5 87 ARG B O 1
ATOM 4548 N N . ARG B 1 88 ? -8.797 68.375 20.719 1 89.19 88 ARG B N 1
ATOM 4549 C CA . ARG B 1 88 ? -7.926 68.062 19.594 1 89.19 88 ARG B CA 1
ATOM 4550 C C . ARG B 1 88 ? -8.305 66.75 18.938 1 89.19 88 ARG B C 1
ATOM 4552 O O . ARG B 1 88 ? -9.188 66.062 19.422 1 89.19 88 ARG B O 1
ATOM 4559 N N . LYS B 1 89 ? -7.621 66.5 17.828 1 82.44 89 LYS B N 1
ATOM 4560 C CA . LYS B 1 89 ? -7.898 65.25 17.094 1 82.44 89 LYS B CA 1
ATOM 4561 C C . LYS B 1 89 ? -7.488 64.062 17.906 1 82.44 89 LYS B C 1
ATOM 4563 O O . LYS B 1 89 ? -8.133 63 17.812 1 82.44 89 LYS B O 1
ATOM 4568 N N . ASP B 1 90 ? -6.461 64.188 18.734 1 79.62 90 ASP B N 1
ATOM 4569 C CA . ASP B 1 90 ? -5.938 63.031 19.5 1 79.62 90 ASP B CA 1
ATOM 4570 C C . ASP B 1 90 ? -6.68 62.875 20.812 1 79.62 90 ASP B C 1
ATOM 4572 O O . ASP B 1 90 ? -6.742 61.75 21.359 1 79.62 90 ASP B O 1
ATOM 4576 N N . VAL B 1 91 ? -7.113 63.875 21.391 1 82.06 91 VAL B N 1
ATOM 4577 C CA . VAL B 1 91 ? -7.895 63.875 22.609 1 82.06 91 VAL B CA 1
ATOM 4578 C C . VAL B 1 91 ? -9.016 64.875 22.531 1 82.06 91 VAL B C 1
ATOM 4580 O O . VAL B 1 91 ? -8.805 66 22.016 1 82.06 91 VAL B O 1
ATOM 4583 N N . TYR B 1 92 ? -10.195 64.5 22.891 1 90.06 92 TYR B N 1
ATOM 4584 C CA . TYR B 1 92 ? -11.32 65.438 22.875 1 90.06 92 TYR B CA 1
ATOM 4585 C C . TYR B 1 92 ? -12.039 65.438 24.219 1 90.06 92 TYR B C 1
ATOM 4587 O O . TYR B 1 92 ? -12.836 64.562 24.5 1 90.06 92 TYR B O 1
ATOM 4595 N N . VAL B 1 93 ? -11.781 66.438 24.969 1 93.75 93 VAL B N 1
ATOM 4596 C CA . VAL B 1 93 ? -12.438 66.625 26.266 1 93.75 93 VAL B CA 1
ATOM 4597 C C . VAL B 1 93 ? -13.836 67.188 26.078 1 93.75 93 VAL B C 1
ATOM 4599 O O . VAL B 1 93 ? -13.984 68.312 25.547 1 93.75 93 VAL B O 1
ATOM 4602 N N . ASN B 1 94 ? -14.781 66.5 26.453 1 94.69 94 ASN B N 1
ATOM 4603 C CA . ASN B 1 94 ? -16.156 67 26.312 1 94.69 94 ASN B CA 1
ATOM 4604 C C . ASN B 1 94 ? -16.531 67.938 27.438 1 94.69 94 ASN B C 1
ATOM 4606 O O . ASN B 1 94 ? -17.047 69 27.172 1 94.69 94 ASN B O 1
ATOM 4610 N N . PHE B 1 95 ? -16.203 67.438 28.641 1 95.06 95 PHE B N 1
ATOM 4611 C CA . PHE B 1 95 ? -16.562 68.312 29.781 1 95.06 95 PHE B CA 1
ATOM 4612 C C . PHE B 1 95 ? -15.422 68.375 30.781 1 95.06 95 PHE B C 1
ATOM 4614 O O . PHE B 1 95 ? -14.68 67.438 30.969 1 95.06 95 PHE B O 1
ATOM 4621 N N . ILE B 1 96 ? -15.266 69.5 31.328 1 96 96 ILE B N 1
ATOM 4622 C CA . ILE B 1 96 ? -14.43 69.75 32.5 1 96 96 ILE B CA 1
ATOM 4623 C C . ILE B 1 96 ? -15.211 70.5 33.531 1 96 96 ILE B C 1
ATOM 4625 O O . ILE B 1 96 ? -15.844 71.5 33.219 1 96 96 ILE B O 1
ATOM 4629 N N . TYR B 1 97 ? -15.297 70.062 34.719 1 93.94 97 TYR B N 1
ATOM 4630 C CA . TYR B 1 97 ? -16.094 70.688 35.75 1 93.94 97 TYR B CA 1
ATOM 4631 C C . TYR B 1 97 ? -15.562 70.375 37.125 1 93.94 97 TYR B C 1
ATOM 4633 O O . TYR B 1 97 ? -14.633 69.562 37.281 1 93.94 97 TYR B O 1
ATOM 4641 N N . SER B 1 98 ? -16.109 71.062 38.094 1 92.44 98 SER B N 1
ATOM 4642 C CA . SER B 1 98 ? -15.68 70.875 39.469 1 92.44 98 SER B CA 1
ATOM 4643 C C . SER B 1 98 ? -16.844 70.5 40.344 1 92.44 98 SER B C 1
ATOM 4645 O O . SER B 1 98 ? -17.984 70.938 40.156 1 92.44 98 SER B O 1
ATOM 4647 N N . LEU B 1 99 ? -16.578 69.625 41.219 1 91.31 99 LEU B N 1
ATOM 4648 C CA . LEU B 1 99 ? -17.547 69.188 42.219 1 91.31 99 LEU B CA 1
ATOM 4649 C C . LEU B 1 99 ? -17.031 69.375 43.625 1 91.31 99 LEU B C 1
ATOM 4651 O O . LEU B 1 99 ? -15.82 69.312 43.875 1 91.31 99 LEU B O 1
ATOM 4655 N N . PHE B 1 100 ? -17.953 69.688 44.531 1 88.44 100 PHE B N 1
ATOM 4656 C CA . PHE B 1 100 ? -17.641 69.812 45.938 1 88.44 100 PHE B CA 1
ATOM 4657 C C . PHE B 1 100 ? -18.562 68.938 46.781 1 88.44 100 PHE B C 1
ATOM 4659 O O . PHE B 1 100 ? -19.703 68.688 46.406 1 88.44 100 PHE B O 1
ATOM 4666 N N . PRO B 1 101 ? -18.047 68.5 47.875 1 87.88 101 PRO B N 1
ATOM 4667 C CA . PRO B 1 101 ? -18.922 67.75 48.781 1 87.88 101 PRO B CA 1
ATOM 4668 C C . PRO B 1 101 ? -19.984 68.562 49.469 1 87.88 101 PRO B C 1
ATOM 4670 O O . PRO B 1 101 ? -19.703 69.75 49.781 1 87.88 101 PRO B O 1
ATOM 4673 N N . ASP B 1 102 ? -21.078 68 49.594 1 84.69 102 ASP B N 1
ATOM 4674 C CA . ASP B 1 102 ? -22.156 68.688 50.312 1 84.69 102 ASP B CA 1
ATOM 4675 C C . ASP B 1 102 ? -21.766 68.938 51.75 1 84.69 102 ASP B C 1
ATOM 4677 O O . ASP B 1 102 ? -21.141 68.125 52.406 1 84.69 102 ASP B O 1
ATOM 4681 N N . SER B 1 103 ? -22.141 70.125 52.344 1 81.06 103 SER B N 1
ATOM 4682 C CA . SER B 1 103 ? -21.781 70.5 53.688 1 81.06 103 SER B CA 1
ATOM 4683 C C . SER B 1 103 ? -22.406 69.625 54.75 1 81.06 103 SER B C 1
ATOM 4685 O O . SER B 1 103 ? -21.812 69.375 55.781 1 81.06 103 SER B O 1
ATOM 4687 N N . ASN B 1 104 ? -23.531 69.062 54.5 1 83.69 104 ASN B N 1
ATOM 4688 C CA . ASN B 1 104 ? -24.25 68.25 55.438 1 83.69 104 ASN B CA 1
ATOM 4689 C C . ASN B 1 104 ? -23.891 66.75 55.281 1 83.69 104 ASN B C 1
ATOM 4691 O O . ASN B 1 104 ? -23.875 66 56.25 1 83.69 104 ASN B O 1
ATOM 4695 N N . ASN B 1 105 ? -23.703 66.375 54.062 1 85.94 105 ASN B N 1
ATOM 4696 C CA . ASN B 1 105 ? -23.375 65 53.719 1 85.94 105 ASN B CA 1
ATOM 4697 C C . ASN B 1 105 ? -22.234 64.938 52.719 1 85.94 105 ASN B C 1
ATOM 4699 O O . ASN B 1 105 ? -22.469 64.938 51.5 1 85.94 105 ASN B O 1
ATOM 4703 N N . PRO B 1 106 ? -21.094 64.625 53.156 1 81.44 106 PRO B N 1
ATOM 4704 C CA . PRO B 1 106 ? -19.922 64.688 52.281 1 81.44 106 PRO B CA 1
ATOM 4705 C C . PRO B 1 106 ? -19.953 63.625 51.188 1 81.44 106 PRO B C 1
ATOM 4707 O O . PRO B 1 106 ? -19.172 63.656 50.25 1 81.44 106 PRO B O 1
ATOM 4710 N N . LYS B 1 107 ? -20.766 62.656 51.344 1 82 107 LYS B N 1
ATOM 4711 C CA . LYS B 1 107 ? -20.875 61.625 50.312 1 82 107 LYS B CA 1
ATOM 4712 C C . LYS B 1 107 ? -21.594 62.125 49.094 1 82 107 LYS B C 1
ATOM 4714 O O . LYS B 1 107 ? -21.484 61.531 48 1 82 107 LYS B O 1
ATOM 4719 N N . VAL B 1 108 ? -22.359 63.188 49.281 1 86.62 108 VAL B N 1
ATOM 4720 C CA . VAL B 1 108 ? -23.109 63.781 48.156 1 86.62 108 VAL B CA 1
ATOM 4721 C C . VAL B 1 108 ? -22.266 64.875 47.5 1 86.62 108 VAL B C 1
ATOM 4723 O O . VAL B 1 108 ? -21.766 65.75 48.188 1 86.62 108 VAL B O 1
ATOM 4726 N N . LEU B 1 109 ? -22.078 64.75 46.219 1 87.75 109 LEU B N 1
ATOM 4727 C CA . LEU B 1 109 ? -21.297 65.75 45.469 1 87.75 109 LEU B CA 1
ATOM 4728 C C . LEU B 1 109 ? -22.203 66.688 44.719 1 87.75 109 LEU B C 1
ATOM 4730 O O . LEU B 1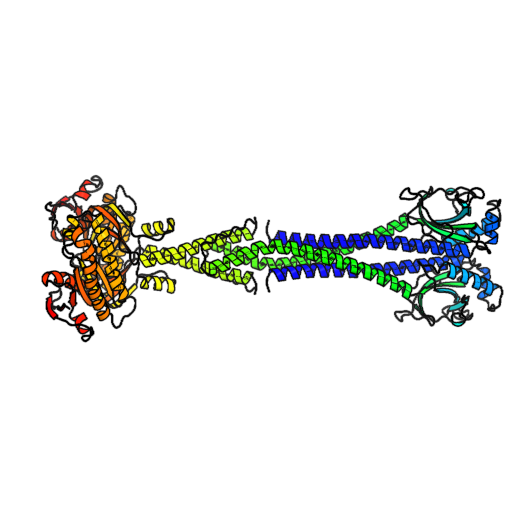 109 ? -23.234 66.25 44.156 1 87.75 109 LEU B O 1
ATOM 4734 N N . ARG B 1 110 ? -21.781 67.938 44.75 1 89.12 110 ARG B N 1
ATOM 4735 C CA . ARG B 1 110 ? -22.547 69 44.094 1 89.12 110 ARG B CA 1
ATOM 4736 C C . ARG B 1 110 ? -21.688 69.75 43.062 1 89.12 110 ARG B C 1
ATOM 4738 O O . ARG B 1 110 ? -20.484 69.938 43.312 1 89.12 110 ARG B O 1
ATOM 4745 N N . PHE B 1 111 ? -22.266 70.188 42.031 1 89.88 111 PHE B N 1
ATOM 4746 C CA . PHE B 1 111 ? -21.562 71 41 1 89.88 111 PHE B CA 1
ATOM 4747 C C . PHE B 1 111 ? -21.094 72.312 41.562 1 89.88 111 PHE B C 1
ATOM 4749 O O . PHE B 1 111 ? -21.844 73 42.281 1 89.88 111 PHE B O 1
ATOM 4756 N N . ALA B 1 112 ? -19.922 72.625 41.312 1 88.88 112 ALA B N 1
ATOM 4757 C CA . ALA B 1 112 ? -19.391 73.938 41.656 1 88.88 112 ALA B CA 1
ATOM 4758 C C . ALA B 1 112 ? -19.344 74.812 40.406 1 88.88 112 ALA B C 1
ATOM 4760 O O . ALA B 1 112 ? -20.25 75.625 40.156 1 88.88 112 ALA B O 1
ATOM 4761 N N . VAL B 1 113 ? -18.359 74.562 39.562 1 88.06 113 VAL B N 1
ATOM 4762 C CA . VAL B 1 113 ? -18.266 75.312 38.312 1 88.06 113 VAL B CA 1
ATOM 4763 C C . VAL B 1 113 ? -18.406 74.375 37.125 1 88.06 113 VAL B C 1
ATOM 4765 O O . VAL B 1 113 ? -17.672 73.375 37 1 88.06 113 VAL B O 1
ATOM 4768 N N . ASP B 1 114 ? -19.281 74.625 36.312 1 88.62 114 ASP B N 1
ATOM 4769 C CA . ASP B 1 114 ? -19.516 73.938 35.062 1 88.62 114 ASP B CA 1
ATOM 4770 C C . ASP B 1 114 ? -19.516 74.938 33.875 1 88.62 114 ASP B C 1
ATOM 4772 O O . ASP B 1 114 ? -20.516 75.625 33.656 1 88.62 114 ASP B O 1
ATOM 4776 N N . PRO B 1 115 ? -18.328 74.812 33.219 1 87.31 115 PRO B N 1
ATOM 4777 C CA . PRO B 1 115 ? -18.234 75.75 32.125 1 87.31 115 PRO B CA 1
ATOM 4778 C C . PRO B 1 115 ? -18.875 75.312 30.828 1 87.31 115 PRO B C 1
ATOM 4780 O O . PRO B 1 115 ? -18.453 74.25 30.281 1 87.31 115 PRO B O 1
ATOM 4783 N N . GLU B 1 116 ? -20.125 75.812 30.453 1 87.69 116 GLU B N 1
ATOM 4784 C CA . GLU B 1 116 ? -20.75 75.438 29.172 1 87.69 116 GLU B CA 1
ATOM 4785 C C . GLU B 1 116 ? -21.375 76.625 28.484 1 87.69 116 GLU B C 1
ATOM 4787 O O . GLU B 1 116 ? -21.969 77.5 29.156 1 87.69 116 GLU B O 1
ATOM 4792 N N . GLU B 1 117 ? -21.062 76.625 27.281 1 82.56 117 GLU B N 1
ATOM 4793 C CA . GLU B 1 117 ? -21.625 77.688 26.516 1 82.56 117 GLU B CA 1
ATOM 4794 C C . GLU B 1 117 ? -23.125 77.562 26.328 1 82.56 117 GLU B C 1
ATOM 4796 O O . GLU B 1 117 ? -23.891 78.5 26.406 1 82.56 117 GLU B O 1
ATOM 4801 N N . ASN B 1 118 ? -23.438 76.375 26.047 1 82 118 ASN B N 1
ATOM 4802 C CA . ASN B 1 118 ? -24.844 76.062 25.875 1 82 118 ASN B CA 1
ATOM 4803 C C . ASN B 1 118 ? -25.547 75.812 27.203 1 82 118 ASN B C 1
ATOM 4805 O O . ASN B 1 118 ? -25.156 74.938 27.984 1 82 118 ASN B O 1
ATOM 4809 N N . THR B 1 119 ? -26.484 76.562 27.406 1 78 119 THR B N 1
ATOM 4810 C CA . THR B 1 119 ? -27.219 76.5 28.672 1 78 119 THR B CA 1
ATOM 4811 C C . THR B 1 119 ? -27.797 75.125 28.938 1 78 119 THR B C 1
ATOM 4813 O O . THR B 1 119 ? -27.953 74.75 30.094 1 78 119 THR B O 1
ATOM 4816 N N . ILE B 1 120 ? -28.047 74.438 27.891 1 79.25 120 ILE B N 1
ATOM 4817 C CA . ILE B 1 120 ? -28.656 73.062 28.047 1 79.25 120 ILE B CA 1
ATOM 4818 C C . ILE B 1 120 ? -27.641 72.125 28.688 1 79.25 120 ILE B C 1
ATOM 4820 O O . ILE B 1 120 ? -28.016 71.188 29.406 1 79.25 120 ILE B O 1
ATOM 4824 N N . ASP B 1 121 ? -26.438 72.5 28.484 1 80.75 121 ASP B N 1
ATOM 4825 C CA . ASP B 1 121 ? -25.375 71.625 28.938 1 80.75 121 ASP B CA 1
ATOM 4826 C C . ASP B 1 121 ? -24.797 72.125 30.281 1 80.75 121 ASP B C 1
ATOM 4828 O O . ASP B 1 121 ? -23.984 71.438 30.891 1 80.75 121 ASP B O 1
ATOM 4832 N N . LYS B 1 122 ? -25.188 73.25 30.688 1 87.69 122 LYS B N 1
ATOM 4833 C CA . LYS B 1 122 ? -24.656 73.812 31.906 1 87.69 122 LYS B CA 1
ATOM 4834 C C . LYS B 1 122 ? -25.453 73.375 33.125 1 87.69 122 LYS B C 1
ATOM 4836 O O . LYS B 1 122 ? -26.688 73.312 33.094 1 87.69 122 LYS B O 1
ATOM 4841 N N . THR B 1 123 ? -24.734 73 34.062 1 88.19 123 THR B N 1
ATOM 4842 C CA . THR B 1 123 ? -25.359 72.625 35.312 1 88.19 123 THR B CA 1
ATOM 4843 C C . THR B 1 123 ? -25.25 73.75 36.344 1 88.19 123 THR B C 1
ATOM 4845 O O . THR B 1 123 ? -24.203 74.375 36.469 1 88.19 123 THR B O 1
ATOM 4848 N N . GLU B 1 124 ? -26.375 73.938 37.062 1 85.06 124 GLU B N 1
ATOM 4849 C CA . GLU B 1 124 ? -26.422 75 38.062 1 85.06 124 GLU B CA 1
ATOM 4850 C C . GLU B 1 124 ? -25.547 74.688 39.281 1 85.06 124 GLU B C 1
ATOM 4852 O O . GLU B 1 124 ? -25.422 73.5 39.656 1 85.06 124 GLU B O 1
ATOM 4857 N N . LEU B 1 125 ? -25.062 75.75 39.812 1 86.88 125 LEU B N 1
ATOM 4858 C CA . LEU B 1 125 ? -24.281 75.625 41.031 1 86.88 125 LEU B CA 1
ATOM 4859 C C . LEU B 1 125 ? -25.094 74.938 42.125 1 86.88 125 LEU B C 1
ATOM 4861 O O . LEU B 1 125 ? -26.25 75.312 42.375 1 86.88 125 LEU B O 1
ATOM 4865 N N . GLY B 1 126 ? -24.453 73.938 42.719 1 85.56 126 GLY B N 1
ATOM 4866 C CA . GLY B 1 126 ? -25.078 73.25 43.844 1 85.56 126 GLY B CA 1
ATOM 4867 C C . GLY B 1 126 ? -25.906 72.062 43.469 1 85.56 126 GLY B C 1
ATOM 4868 O O . GLY B 1 126 ? -26.359 71.312 44.344 1 85.56 126 GLY B O 1
ATOM 4869 N N . THR B 1 127 ? -26.078 71.875 42.219 1 88.62 127 THR B N 1
ATOM 4870 C CA . THR B 1 127 ? -26.844 70.75 41.781 1 88.62 127 THR B CA 1
ATOM 4871 C C . THR B 1 127 ? -26.156 69.438 42.156 1 88.62 127 THR B C 1
ATOM 4873 O O . THR B 1 127 ? -24.938 69.312 42.031 1 88.62 127 THR B O 1
ATOM 4876 N N . VAL B 1 128 ? -26.922 68.5 42.562 1 89.06 128 VAL B N 1
ATOM 4877 C CA . VAL B 1 128 ? -26.375 67.188 43 1 89.06 128 VAL B CA 1
ATOM 4878 C C . VAL B 1 128 ? -25.969 66.375 41.75 1 89.06 128 VAL B C 1
ATOM 4880 O O . VAL B 1 128 ? -26.734 66.312 40.781 1 89.06 128 VAL B O 1
ATOM 4883 N N . MET B 1 129 ? -24.828 65.875 41.781 1 87.12 129 MET B N 1
ATOM 4884 C CA . MET B 1 129 ? -24.312 65 40.688 1 87.12 129 MET B CA 1
ATOM 4885 C C . MET B 1 129 ? -24.922 63.625 40.75 1 87.12 129 MET B C 1
ATOM 4887 O O . MET B 1 129 ? -24.859 62.938 41.781 1 87.12 129 MET B O 1
ATOM 4891 N N . LYS B 1 130 ? -25.531 63.188 39.719 1 84.88 130 LYS B N 1
ATOM 4892 C CA . LYS B 1 130 ? -26.078 61.844 39.562 1 84.88 130 LYS B CA 1
ATOM 4893 C C . LYS B 1 130 ? -25.469 61.156 38.375 1 84.88 130 LYS B C 1
ATOM 4895 O O . LYS B 1 130 ? -25.469 61.688 37.25 1 84.88 130 LYS B O 1
ATOM 4900 N N . LEU B 1 131 ? -24.734 60.062 38.625 1 84.69 131 LEU B N 1
ATOM 4901 C CA . LEU B 1 131 ? -24.188 59.281 37.531 1 84.69 131 LEU B CA 1
ATOM 4902 C C . LEU B 1 131 ? -24.484 57.812 37.688 1 84.69 131 LEU B C 1
ATOM 4904 O O . LEU B 1 131 ? -24.672 57.344 38.812 1 84.69 131 LEU B O 1
ATOM 4908 N N . LYS B 1 132 ? -24.641 57.125 36.562 1 88.19 132 LYS B N 1
ATOM 4909 C CA . LYS B 1 132 ? -24.828 55.688 36.5 1 88.19 132 LYS B CA 1
ATOM 4910 C C . LYS B 1 132 ? -23.625 55.031 35.844 1 88.19 132 LYS B C 1
ATOM 4912 O O . LYS B 1 132 ? -23.094 55.531 34.844 1 88.19 132 LYS B O 1
ATOM 4917 N N . THR B 1 133 ? -23.203 53.969 36.531 1 88.31 133 THR B N 1
ATOM 4918 C CA . THR B 1 133 ? -22.109 53.219 35.938 1 88.31 133 THR B CA 1
ATOM 4919 C C . THR B 1 133 ? -22.625 52.25 34.844 1 88.31 133 THR B C 1
ATOM 4921 O O . THR B 1 133 ? -23.797 51.875 34.875 1 88.31 133 THR B O 1
ATOM 4924 N N . GLU B 1 134 ? -21.781 51.969 33.938 1 82.06 134 GLU B N 1
ATOM 4925 C CA . GLU B 1 134 ? -22.141 51.031 32.875 1 82.06 134 GLU B CA 1
ATOM 4926 C C . GLU B 1 134 ? -22.562 49.688 33.438 1 82.06 134 GLU B C 1
ATOM 4928 O O . GLU B 1 134 ? -23.469 49.031 32.906 1 82.06 134 GLU B O 1
ATOM 4933 N N . SER B 1 135 ? -21.938 49.25 34.469 1 80.69 135 SER B N 1
ATOM 4934 C CA . SER B 1 135 ? -22.234 47.969 35.094 1 80.69 135 SER B CA 1
ATOM 4935 C C . SER B 1 135 ? -23.469 48.062 36 1 80.69 135 SER B C 1
ATOM 4937 O O . SER B 1 135 ? -24.031 47.062 36.406 1 80.69 135 SER B O 1
ATOM 4939 N N . GLY B 1 136 ? -23.938 49.281 36.25 1 80 136 GLY B N 1
ATOM 4940 C CA . GLY B 1 136 ? -25.047 49.469 37.188 1 80 136 GLY B CA 1
ATOM 4941 C C . GLY B 1 136 ? -24.641 49.438 38.625 1 80 136 GLY B C 1
ATOM 4942 O O . GLY B 1 136 ? -25.469 49.625 39.531 1 80 136 GLY B O 1
ATOM 4943 N N . GLN B 1 137 ? -23.328 49.25 38.812 1 80 137 GLN B N 1
ATOM 4944 C CA . GLN B 1 137 ? -22.828 49.156 40.188 1 80 137 GLN B CA 1
ATOM 4945 C C . GLN B 1 137 ? -22.297 50.5 40.656 1 80 137 GLN B C 1
ATOM 4947 O O . GLN B 1 137 ? -21.938 51.375 39.875 1 80 137 GLN B O 1
ATOM 4952 N N . THR B 1 138 ? -22.406 50.688 42 1 79.56 138 THR B N 1
ATOM 4953 C CA . THR B 1 138 ? -21.844 51.875 42.594 1 79.56 138 THR B CA 1
ATOM 4954 C C . THR B 1 138 ? -20.312 51.844 42.562 1 79.56 138 THR B C 1
ATOM 4956 O O . THR B 1 138 ? -19.719 50.781 42.781 1 79.56 138 THR B O 1
ATOM 4959 N N . ILE B 1 139 ? -19.812 52.906 42.062 1 77.69 139 ILE B N 1
ATOM 4960 C CA . ILE B 1 139 ? -18.359 53 42 1 77.69 139 ILE B CA 1
ATOM 4961 C C . ILE B 1 139 ? -17.812 53.344 43.375 1 77.69 139 ILE B C 1
ATOM 4963 O O . ILE B 1 139 ? -18.141 54.375 43.938 1 77.69 139 ILE B O 1
ATOM 4967 N N . ASN B 1 140 ? -17.172 52.469 43.969 1 80.81 140 ASN B N 1
ATOM 4968 C CA . ASN B 1 140 ? -16.5 52.719 45.25 1 80.81 140 ASN B CA 1
ATOM 4969 C C . ASN B 1 140 ? -15.078 53.219 45.031 1 80.81 140 ASN B C 1
ATOM 4971 O O . ASN B 1 140 ? -14.133 52.438 44.938 1 80.81 140 ASN B O 1
ATOM 4975 N N . VAL B 1 141 ? -15.016 54.562 44.844 1 81.56 141 VAL B N 1
ATOM 4976 C CA . VAL B 1 141 ? -13.68 55.094 44.625 1 81.56 141 VAL B CA 1
ATOM 4977 C C . VAL B 1 141 ? -13.375 56.156 45.688 1 81.56 141 VAL B C 1
ATOM 4979 O O . VAL B 1 141 ? -14.289 56.75 46.25 1 81.56 141 VAL B O 1
ATOM 4982 N N . ASN B 1 142 ? -12.125 56.344 45.969 1 85.94 142 ASN B N 1
ATOM 4983 C CA . ASN B 1 142 ? -11.641 57.406 46.812 1 85.94 142 ASN B CA 1
ATOM 4984 C C . ASN B 1 142 ? -11.492 58.719 46.062 1 85.94 142 ASN B C 1
ATOM 4986 O O . ASN B 1 142 ? -10.508 58.906 45.344 1 85.94 142 ASN B O 1
ATOM 4990 N N . TYR B 1 143 ? -12.375 59.719 46.344 1 86.19 143 TYR B N 1
ATOM 4991 C CA . TYR B 1 143 ? -12.406 60.969 45.594 1 86.19 143 TYR B CA 1
ATOM 4992 C C . TYR B 1 143 ? -11.281 61.906 46.031 1 86.19 143 TYR B C 1
ATOM 4994 O O . TYR B 1 143 ? -10.992 62.906 45.375 1 86.19 143 TYR B O 1
ATOM 5002 N N . GLU B 1 144 ? -10.625 61.531 47.094 1 89.19 144 GLU B N 1
ATOM 5003 C CA . GLU B 1 144 ? -9.539 62.375 47.625 1 89.19 144 GLU B CA 1
ATOM 5004 C C . GLU B 1 144 ? -8.219 62.031 46.938 1 89.19 144 GLU B C 1
ATOM 5006 O O . GLU B 1 144 ? -7.195 62.688 47.219 1 89.19 144 GLU B O 1
ATOM 5011 N N . SER B 1 145 ? -8.305 61.094 46.062 1 91.5 145 SER B N 1
ATOM 5012 C CA . SER B 1 145 ? -7.121 60.719 45.281 1 91.5 145 SER B CA 1
ATOM 5013 C C . SER B 1 145 ? -7.391 60.812 43.812 1 91.5 145 SER B C 1
ATOM 5015 O O . SER B 1 145 ? -8.531 60.688 43.344 1 91.5 145 SER B O 1
ATOM 5017 N N . PRO B 1 146 ? -6.285 61.156 43.062 1 93.75 146 PRO B N 1
ATOM 5018 C CA . PRO B 1 146 ? -6.473 61.125 41.625 1 93.75 146 PRO B CA 1
ATOM 5019 C C . PRO B 1 146 ? -6.914 59.781 41.094 1 93.75 146 PRO B C 1
ATOM 5021 O O . PRO B 1 146 ? -6.32 58.75 41.469 1 93.75 146 PRO B O 1
ATOM 5024 N N . ILE B 1 147 ? -7.926 59.688 40.25 1 93.88 147 ILE B N 1
ATOM 5025 C CA . ILE B 1 147 ? -8.398 58.375 39.812 1 93.88 147 ILE B CA 1
ATOM 5026 C C . ILE B 1 147 ? -9.102 58.5 38.469 1 93.88 147 ILE B C 1
ATOM 5028 O O . ILE B 1 147 ? -9.703 59.562 38.188 1 93.88 147 ILE B O 1
ATOM 5032 N N . VAL B 1 148 ? -8.938 57.562 37.656 1 94.19 148 VAL B N 1
ATOM 5033 C CA . VAL B 1 148 ? -9.789 57.312 36.5 1 94.19 148 VAL B CA 1
ATOM 5034 C C . VAL B 1 148 ? -10.859 56.281 36.844 1 94.19 148 VAL B C 1
ATOM 5036 O O . VAL B 1 148 ? -10.539 55.188 37.312 1 94.19 148 VAL B O 1
ATOM 5039 N N . LEU B 1 149 ? -12.094 56.656 36.656 1 93.81 149 LEU B N 1
ATOM 5040 C CA . LEU B 1 149 ? -13.141 55.688 36.969 1 93.81 149 LEU B CA 1
ATOM 5041 C C . LEU B 1 149 ? -12.977 54.438 36.125 1 93.81 149 LEU B C 1
ATOM 5043 O O . LEU B 1 149 ? -12.664 54.5 34.938 1 93.81 149 LEU B O 1
ATOM 5047 N N . PRO B 1 150 ? -13.07 53.344 36.688 1 90.31 150 PRO B N 1
ATOM 5048 C CA . PRO B 1 150 ? -12.734 52.062 36.062 1 90.31 150 PRO B CA 1
ATOM 5049 C C . PRO B 1 150 ? -13.711 51.656 34.969 1 90.31 150 PRO B C 1
ATOM 5051 O O . PRO B 1 150 ? -13.422 50.75 34.156 1 90.31 150 PRO B O 1
ATOM 5054 N N . GLU B 1 151 ? -14.898 52.281 34.938 1 92.19 151 GLU B N 1
ATOM 5055 C CA . GLU B 1 151 ? -15.867 52.031 33.875 1 92.19 151 GLU B CA 1
ATOM 5056 C C . GLU B 1 151 ? -16.5 53.312 33.406 1 92.19 151 GLU B C 1
ATOM 5058 O O . GLU B 1 151 ? -16.375 54.375 34.031 1 92.19 151 GLU B O 1
ATOM 5063 N N . PHE B 1 152 ? -17.062 53.219 32.25 1 94.25 152 PHE B N 1
ATOM 5064 C CA . PHE B 1 152 ? -17.781 54.375 31.734 1 94.25 152 PHE B CA 1
ATOM 5065 C C . PHE B 1 152 ? -18.938 54.75 32.656 1 94.25 152 PHE B C 1
ATOM 5067 O O . PHE B 1 152 ? -19.562 53.906 33.25 1 94.25 152 PHE B O 1
ATOM 5074 N N . VAL B 1 153 ? -19.188 55.969 32.719 1 94.31 153 VAL B N 1
ATOM 5075 C CA . VAL B 1 153 ? -20.297 56.5 33.5 1 94.31 153 VAL B CA 1
ATOM 5076 C C . VAL B 1 153 ? -21.297 57.219 32.594 1 94.31 153 VAL B C 1
ATOM 5078 O O . VAL B 1 153 ? -20.906 57.844 31.625 1 94.31 153 VAL B O 1
ATOM 5081 N N . GLU B 1 154 ? -22.516 57.125 32.875 1 93.44 154 GLU B N 1
ATOM 5082 C CA . GLU B 1 154 ? -23.594 57.719 32.125 1 93.44 154 GLU B CA 1
ATOM 5083 C C . GLU B 1 154 ? -24.359 58.781 32.938 1 93.44 154 GLU B C 1
ATOM 5085 O O . GLU B 1 154 ? -24.609 58.562 34.125 1 93.44 154 GLU B O 1
ATOM 5090 N N . ASP B 1 155 ? -24.531 59.875 32.344 1 88.5 155 ASP B N 1
ATOM 5091 C CA . ASP B 1 155 ? -25.391 60.906 32.906 1 88.5 155 ASP B CA 1
ATOM 5092 C C . ASP B 1 155 ? -26.375 61.469 31.875 1 88.5 155 ASP B C 1
ATOM 5094 O O . ASP B 1 155 ? -26.609 60.812 30.844 1 88.5 155 ASP B O 1
ATOM 5098 N N . ILE B 1 156 ? -27.062 62.562 32.156 1 86.31 156 ILE B N 1
ATOM 5099 C CA . ILE B 1 156 ? -28.125 63.062 31.297 1 86.31 156 ILE B CA 1
ATOM 5100 C C . ILE B 1 156 ? -27.516 63.625 30 1 86.31 156 ILE B C 1
ATOM 5102 O O . ILE B 1 156 ? -28.203 63.781 29 1 86.31 156 ILE B O 1
ATOM 5106 N N . TRP B 1 157 ? -26.203 63.781 29.984 1 88.88 157 TRP B N 1
ATOM 5107 C CA . TRP B 1 157 ? -25.562 64.438 28.828 1 88.88 157 TRP B CA 1
ATOM 5108 C C . TRP B 1 157 ? -24.891 63.375 27.938 1 88.88 157 TRP B C 1
ATOM 5110 O O . TRP B 1 157 ? -24.562 63.656 26.781 1 88.88 157 TRP B O 1
ATOM 5120 N N . GLY B 1 158 ? -24.641 62.188 28.516 1 91.81 158 GLY B N 1
ATOM 5121 C CA . GLY B 1 158 ? -24.016 61.156 27.719 1 91.81 158 GLY B CA 1
ATOM 5122 C C . GLY B 1 158 ? -23.25 60.125 28.547 1 91.81 158 GLY B C 1
ATOM 5123 O O . GLY B 1 158 ? -23.531 59.938 29.734 1 91.81 158 GLY B O 1
ATOM 5124 N N . THR B 1 159 ? -22.469 59.344 27.875 1 94.88 159 THR B N 1
ATOM 5125 C CA . THR B 1 159 ? -21.609 58.344 28.5 1 94.88 159 THR B CA 1
ATOM 5126 C C . THR B 1 159 ? -20.141 58.75 28.391 1 94.88 159 THR B C 1
ATOM 5128 O O . THR B 1 159 ? -19.672 59.125 27.312 1 94.88 159 THR B O 1
ATOM 5131 N N . TRP B 1 160 ? -19.438 58.656 29.609 1 95.31 160 TRP B N 1
ATOM 5132 C CA . TRP B 1 160 ? -18.125 59.281 29.641 1 95.31 160 TRP B CA 1
ATOM 5133 C C . TRP B 1 160 ? -17.094 58.375 30.297 1 95.31 160 TRP B C 1
ATOM 5135 O O . TRP B 1 160 ? -17.438 57.562 31.156 1 95.31 160 TRP B O 1
ATOM 5145 N N . LEU B 1 161 ? -15.914 58.438 29.797 1 96.06 161 LEU B N 1
ATOM 5146 C CA . LEU B 1 161 ? -14.75 58.125 30.625 1 96.06 161 LEU B CA 1
ATOM 5147 C C . LEU B 1 161 ? -14.375 59.312 31.484 1 96.06 161 LEU B C 1
ATOM 5149 O O . LEU B 1 161 ? -14.086 60.406 30.984 1 96.06 161 LEU B O 1
ATOM 5153 N N . THR B 1 162 ? -14.367 59.125 32.781 1 95.75 162 THR B N 1
ATOM 5154 C CA . THR B 1 162 ? -14.203 60.25 33.688 1 95.75 162 THR B CA 1
ATOM 5155 C C . THR B 1 162 ? -12.961 60.094 34.531 1 95.75 162 THR B C 1
ATOM 5157 O O . THR B 1 162 ? -12.734 59 35.094 1 95.75 162 THR B O 1
ATOM 5160 N N . ALA B 1 163 ? -12.203 61.094 34.562 1 96.44 163 ALA B N 1
ATOM 5161 C CA . ALA B 1 163 ? -11.062 61.188 35.469 1 96.44 163 ALA B CA 1
ATOM 5162 C C . ALA B 1 163 ? -11.234 62.344 36.438 1 96.44 163 ALA B C 1
ATOM 5164 O O . ALA B 1 163 ? -11.828 63.375 36.125 1 96.44 163 ALA B O 1
ATOM 5165 N N . LEU B 1 164 ? -10.805 62.156 37.625 1 96.19 164 LEU B N 1
ATOM 5166 C CA . LEU B 1 164 ? -10.961 63.219 38.594 1 96.19 164 LEU B CA 1
ATOM 5167 C C . LEU B 1 164 ? -9.672 63.438 39.375 1 96.19 164 LEU B C 1
ATOM 5169 O O . LEU B 1 164 ? -8.945 62.469 39.656 1 96.19 164 LEU B O 1
ATOM 5173 N N . TYR B 1 165 ? -9.352 64.625 39.688 1 95.62 165 TYR B N 1
ATOM 5174 C CA . TYR B 1 165 ? -8.227 65 40.531 1 95.62 165 TYR B CA 1
ATOM 5175 C C . TYR B 1 165 ? -8.695 65.875 41.688 1 95.62 165 TYR B C 1
ATOM 5177 O O . TYR B 1 165 ? -9.453 66.875 41.5 1 95.62 165 TYR B O 1
ATOM 5185 N N . PRO B 1 166 ? -8.242 65.625 42.875 1 93.88 166 PRO B N 1
ATOM 5186 C CA . PRO B 1 166 ? -8.734 66.375 44.062 1 93.88 166 PRO B CA 1
ATOM 5187 C C . PRO B 1 166 ? -8.148 67.75 44.156 1 93.88 166 PRO B C 1
ATOM 5189 O O . PRO B 1 166 ? -6.988 68 43.812 1 93.88 166 PRO B O 1
ATOM 5192 N N . ILE B 1 167 ? -8.961 68.625 44.625 1 91.44 167 ILE B N 1
ATOM 5193 C CA . ILE B 1 167 ? -8.547 70 45 1 91.44 167 ILE B CA 1
ATOM 5194 C C . ILE B 1 167 ? -8.344 70 46.531 1 91.44 167 ILE B C 1
ATOM 5196 O O . ILE B 1 167 ? -9.25 69.688 47.281 1 91.44 167 ILE B O 1
ATOM 5200 N N . LYS B 1 168 ? -7.133 70.438 46.906 1 88.44 168 LYS B N 1
ATOM 5201 C CA . LYS B 1 168 ? -6.812 70.562 48.312 1 88.44 168 LYS B CA 1
ATOM 5202 C C . LYS B 1 168 ? -6.371 71.938 48.719 1 88.44 168 LYS B C 1
ATOM 5204 O O . LYS B 1 168 ? -5.812 72.688 47.875 1 88.44 168 LYS B O 1
ATOM 5209 N N . ASP B 1 169 ? -6.664 72.312 49.938 1 84.19 169 ASP B N 1
ATOM 5210 C CA . ASP B 1 169 ? -6.234 73.625 50.406 1 84.19 169 ASP B CA 1
ATOM 5211 C C . ASP B 1 169 ? -4.781 73.562 50.906 1 84.19 169 ASP B C 1
ATOM 5213 O O . ASP B 1 169 ? -4.102 72.562 50.75 1 84.19 169 ASP B O 1
ATOM 5217 N N . ALA B 1 170 ? -4.285 74.75 51.312 1 79.94 170 ALA B N 1
ATOM 5218 C CA . ALA B 1 170 ? -2.887 74.875 51.719 1 79.94 170 ALA B CA 1
ATOM 5219 C C . ALA B 1 170 ? -2.551 73.875 52.875 1 79.94 170 ALA B C 1
ATOM 5221 O O . ALA B 1 170 ? -1.39 73.5 53.031 1 79.94 170 ALA B O 1
ATOM 5222 N N . GLN B 1 171 ? -3.586 73.438 53.625 1 84.69 171 GLN B N 1
ATOM 5223 C CA . GLN B 1 171 ? -3.373 72.5 54.75 1 84.69 171 GLN B CA 1
ATOM 5224 C C . GLN B 1 171 ? -3.574 71.062 54.344 1 84.69 171 GLN B C 1
ATOM 5226 O O . GLN B 1 171 ? -3.412 70.188 55.156 1 84.69 171 GLN B O 1
ATOM 5231 N N . GLY B 1 172 ? -3.941 70.875 53.125 1 85.69 172 GLY B N 1
ATOM 5232 C CA . GLY B 1 172 ? -4.105 69.5 52.625 1 85.69 172 GLY B CA 1
ATOM 5233 C C . GLY B 1 172 ? -5.527 69 52.75 1 85.69 172 GLY B C 1
ATOM 5234 O O . GLY B 1 172 ? -5.793 67.812 52.5 1 85.69 172 GLY B O 1
ATOM 5235 N N . LYS B 1 173 ? -6.379 69.812 53.219 1 87.44 173 LYS B N 1
ATOM 5236 C CA . LYS B 1 173 ? -7.773 69.438 53.375 1 87.44 173 LYS B CA 1
ATOM 5237 C C . LYS B 1 173 ? -8.484 69.312 52.031 1 87.44 173 LYS B C 1
ATOM 5239 O O . LYS B 1 173 ? -8.344 70.25 51.188 1 87.44 173 LYS B O 1
ATOM 5244 N N . TYR B 1 174 ? -9.273 68.312 51.875 1 90.06 174 TYR B N 1
ATOM 5245 C CA . TYR B 1 174 ? -10.023 68.125 50.656 1 90.06 174 TYR B CA 1
ATOM 5246 C C . TYR B 1 174 ? -11.164 69.125 50.5 1 90.06 174 TYR B C 1
ATOM 5248 O O . TYR B 1 174 ? -12 69.25 51.406 1 90.06 174 TYR B O 1
ATOM 5256 N N . LEU B 1 175 ? -11.219 69.75 49.312 1 88.56 175 LEU B N 1
ATOM 5257 C CA . LEU B 1 175 ? -12.227 70.75 49.062 1 88.56 175 LEU B CA 1
ATOM 5258 C C . LEU B 1 175 ? -13.195 70.312 47.969 1 88.56 175 LEU B C 1
ATOM 5260 O O . LEU B 1 175 ? -14.328 70.812 47.906 1 88.56 175 LEU B O 1
ATOM 5264 N N . GLY B 1 176 ? -12.703 69.438 47.094 1 90.81 176 GLY B N 1
ATOM 5265 C CA . GLY B 1 176 ? -13.469 69 45.938 1 90.81 176 GLY B CA 1
ATOM 5266 C C . GLY B 1 176 ? -12.602 68.375 44.844 1 90.81 176 GLY B C 1
ATOM 5267 O O . GLY B 1 176 ? -11.508 67.875 45.125 1 90.81 176 GLY B O 1
ATOM 5268 N N . ASN B 1 177 ? -13.227 68.312 43.656 1 92.94 177 ASN B N 1
ATOM 5269 C CA . ASN B 1 177 ? -12.477 67.75 42.531 1 92.94 177 ASN B CA 1
ATOM 5270 C C . ASN B 1 177 ? -12.688 68.5 41.25 1 92.94 177 ASN B C 1
ATOM 5272 O O . ASN B 1 177 ? -13.711 69.188 41.094 1 92.94 177 ASN B O 1
ATOM 5276 N N . ILE B 1 178 ? -11.594 68.438 40.438 1 94.94 178 ILE B N 1
ATOM 5277 C CA . ILE B 1 178 ? -11.75 68.75 39.031 1 94.94 178 ILE B CA 1
ATOM 5278 C C . ILE B 1 178 ? -12 67.438 38.25 1 94.94 178 ILE B C 1
ATOM 5280 O O . ILE B 1 178 ? -11.281 66.438 38.406 1 94.94 178 ILE B O 1
ATOM 5284 N N . ARG B 1 179 ? -12.984 67.438 37.438 1 95.5 179 ARG B N 1
ATOM 5285 C CA . ARG B 1 179 ? -13.336 66.25 36.656 1 95.5 179 ARG B CA 1
ATOM 5286 C C . ARG B 1 179 ? -13.25 66.5 35.156 1 95.5 179 ARG B C 1
ATOM 5288 O O . ARG B 1 179 ? -13.578 67.625 34.688 1 95.5 179 ARG B O 1
ATOM 5295 N N . VAL B 1 180 ? -12.797 65.562 34.5 1 96.69 180 VAL B N 1
ATOM 5296 C CA . VAL B 1 180 ? -12.688 65.625 33.031 1 96.69 180 VAL B CA 1
ATOM 5297 C C . VAL B 1 180 ? -13.406 64.438 32.406 1 96.69 180 VAL B C 1
ATOM 5299 O O . VAL B 1 180 ? -13.164 63.281 32.781 1 96.69 180 VAL B O 1
ATOM 5302 N N . ASP B 1 181 ? -14.289 64.75 31.453 1 96.31 181 ASP B N 1
ATOM 5303 C CA . ASP B 1 181 ? -15.055 63.688 30.75 1 96.31 181 ASP B CA 1
ATOM 5304 C C . ASP B 1 181 ? -14.648 63.594 29.281 1 96.31 181 ASP B C 1
ATOM 5306 O O . ASP B 1 181 ? -14.57 64.625 28.594 1 96.31 181 ASP B O 1
ATOM 5310 N N . VAL B 1 182 ? -14.344 62.406 28.938 1 95.5 182 VAL B N 1
ATOM 5311 C CA . VAL B 1 182 ? -14.117 62.062 27.547 1 95.5 182 VAL B CA 1
ATOM 5312 C C . VAL B 1 182 ? -15.242 61.188 27.031 1 95.5 182 VAL B C 1
ATOM 5314 O O . VAL B 1 182 ? -15.656 60.219 27.719 1 95.5 182 VAL B O 1
ATOM 5317 N N . ASP B 1 183 ? -15.656 61.5 25.844 1 95.62 183 ASP B N 1
ATOM 5318 C CA . ASP B 1 183 ? -16.797 60.781 25.25 1 95.62 183 ASP B CA 1
ATOM 5319 C C . ASP B 1 183 ? -16.484 59.281 25.109 1 95.62 183 ASP B C 1
ATOM 5321 O O . ASP B 1 183 ? -15.477 58.906 24.5 1 95.62 183 ASP B O 1
ATOM 5325 N N . ALA B 1 184 ? -17.391 58.5 25.672 1 94.44 184 ALA B N 1
ATOM 5326 C CA . ALA B 1 184 ? -17.234 57.062 25.562 1 94.44 184 ALA B CA 1
ATOM 5327 C C . ALA B 1 184 ? -17.203 56.625 24.109 1 94.44 184 ALA B C 1
ATOM 5329 O O . ALA B 1 184 ? -16.5 55.656 23.75 1 94.44 184 ALA B O 1
ATOM 5330 N N . ASP B 1 185 ? -17.938 57.25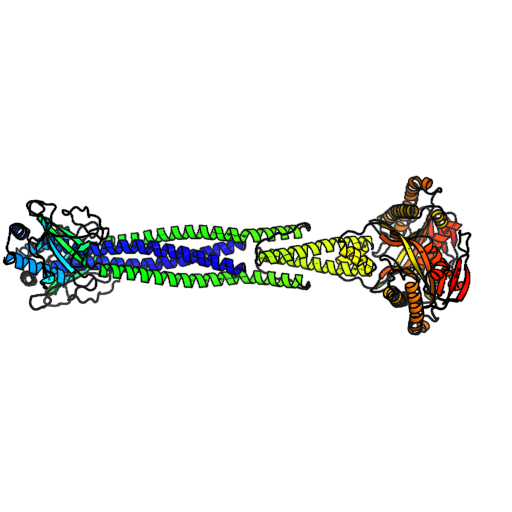 23.219 1 93.5 185 ASP B N 1
ATOM 5331 C CA . ASP B 1 185 ? -17.984 56.906 21.812 1 93.5 185 ASP B CA 1
ATOM 5332 C C . ASP B 1 185 ? -16.625 57.125 21.156 1 93.5 185 ASP B C 1
ATOM 5334 O O . ASP B 1 185 ? -16.234 56.344 20.266 1 93.5 185 ASP B O 1
ATOM 5338 N N . SER B 1 186 ? -15.914 58.125 21.578 1 91.88 186 SER B N 1
ATOM 5339 C CA . SER B 1 186 ? -14.586 58.375 21.031 1 91.88 186 SER B CA 1
ATOM 5340 C C . SER B 1 186 ? -13.617 57.25 21.438 1 91.88 186 SER B C 1
ATOM 5342 O O . SER B 1 186 ? -12.758 56.875 20.656 1 91.88 186 SER B O 1
ATOM 5344 N N . VAL B 1 187 ? -13.758 56.781 22.625 1 91.38 187 VAL B N 1
ATOM 5345 C CA . VAL B 1 187 ? -12.93 55.688 23.125 1 91.38 187 VAL B CA 1
ATOM 5346 C C . VAL B 1 187 ? -13.297 54.406 22.391 1 91.38 187 VAL B C 1
ATOM 5348 O O . VAL B 1 187 ? -12.422 53.656 21.969 1 91.38 187 VAL B O 1
ATOM 5351 N N . ASN B 1 188 ? -14.594 54.188 22.219 1 92.31 188 ASN B N 1
ATOM 5352 C CA . ASN B 1 188 ? -15.07 53 21.516 1 92.31 188 ASN B CA 1
ATOM 5353 C C . ASN B 1 188 ? -14.586 52.969 20.078 1 92.31 188 ASN B C 1
ATOM 5355 O O . ASN B 1 188 ? -14.336 51.875 19.531 1 92.31 188 ASN B O 1
ATOM 5359 N N . GLN B 1 189 ? -14.484 54.094 19.438 1 91 189 GLN B N 1
ATOM 5360 C CA . GLN B 1 189 ? -13.961 54.156 18.078 1 91 189 GLN B CA 1
ATOM 5361 C C . GLN B 1 189 ? -12.523 53.656 18.016 1 91 189 GLN B C 1
ATOM 5363 O O . GLN B 1 189 ? -12.133 53 17.031 1 91 189 GLN B O 1
ATOM 5368 N N . ARG B 1 190 ? -11.805 53.844 19.047 1 86.69 190 ARG B N 1
ATOM 5369 C CA . ARG B 1 190 ? -10.438 53.344 19.109 1 86.69 190 ARG B CA 1
ATOM 5370 C C . ARG B 1 190 ? -10.422 51.812 19.281 1 86.69 190 ARG B C 1
ATOM 5372 O O . ARG B 1 190 ? -9.562 51.156 18.734 1 86.69 190 ARG B O 1
ATOM 5379 N N . PHE B 1 191 ? -11.422 51.375 20.078 1 89.12 191 PHE B N 1
ATOM 5380 C CA . PHE B 1 191 ? -11.562 49.938 20.219 1 89.12 191 PHE B CA 1
ATOM 5381 C C . PHE B 1 191 ? -11.844 49.281 18.859 1 89.12 191 PHE B C 1
ATOM 5383 O O . PHE B 1 191 ? -11.258 48.25 18.531 1 89.12 191 PHE B O 1
ATOM 5390 N N . HIS B 1 192 ? -12.703 49.906 18.078 1 91.44 192 HIS B N 1
ATOM 5391 C CA . HIS B 1 192 ? -13.047 49.344 16.781 1 91.44 192 HIS B CA 1
ATOM 5392 C C . HIS B 1 192 ? -11.852 49.375 15.828 1 91.44 192 HIS B C 1
ATOM 5394 O O . HIS B 1 192 ? -11.656 48.438 15.055 1 91.44 192 HIS B O 1
ATOM 5400 N N . PHE B 1 193 ? -11.102 50.375 15.984 1 86.5 193 PHE B N 1
ATOM 5401 C CA . PHE B 1 193 ? -9.914 50.438 15.148 1 86.5 193 PHE B CA 1
ATOM 5402 C C . PHE B 1 193 ? -8.945 49.312 15.492 1 86.5 193 PHE B C 1
ATOM 5404 O O . PHE B 1 193 ? -8.367 48.688 14.602 1 86.5 193 PHE B O 1
ATOM 5411 N N . LEU B 1 194 ? -8.789 49.062 16.781 1 85.06 194 LEU B N 1
ATOM 5412 C CA . LEU B 1 194 ? -7.949 47.969 17.25 1 85.06 194 LEU B CA 1
ATOM 5413 C C . LEU B 1 194 ? -8.461 46.656 16.719 1 85.06 194 LEU B C 1
ATOM 5415 O O . LEU B 1 194 ? -7.684 45.812 16.25 1 85.06 194 LEU B O 1
ATOM 5419 N N . LEU B 1 195 ? -9.703 46.5 16.766 1 88.31 195 LEU B N 1
ATOM 5420 C CA . LEU B 1 195 ? -10.312 45.25 16.312 1 88.31 195 LEU B CA 1
ATOM 5421 C C . LEU B 1 195 ? -10.141 45.062 14.805 1 88.31 195 LEU B C 1
ATOM 5423 O O . LEU B 1 195 ? -9.773 43.969 14.344 1 88.31 195 LEU B O 1
ATOM 5427 N N . TYR B 1 196 ? -10.414 46.156 14.078 1 90.69 196 TYR B N 1
ATOM 5428 C CA . TYR B 1 196 ? -10.312 46.062 12.625 1 90.69 196 TYR B CA 1
ATOM 5429 C C . TYR B 1 196 ? -8.883 45.781 12.188 1 90.69 196 TYR B C 1
ATOM 5431 O O . TYR B 1 196 ? -8.648 45.031 11.258 1 90.69 196 TYR B O 1
ATOM 5439 N N . SER B 1 197 ? -7.961 46.406 12.891 1 86.75 197 SER B N 1
ATOM 5440 C CA . SER B 1 197 ? -6.562 46.156 12.57 1 86.75 197 SER B CA 1
ATOM 5441 C C . SER B 1 197 ? -6.191 44.688 12.898 1 86.75 197 SER B C 1
ATOM 5443 O O . SER B 1 197 ? -5.449 44.062 12.156 1 86.75 197 SER B O 1
ATOM 5445 N N . GLY B 1 198 ? -6.699 44.281 14.055 1 86.56 198 GLY B N 1
ATOM 5446 C CA . GLY B 1 198 ? -6.484 42.875 14.414 1 86.56 198 GLY B CA 1
ATOM 5447 C C . GLY B 1 198 ? -7.07 41.906 13.406 1 86.56 198 GLY B C 1
ATOM 5448 O O . GLY B 1 198 ? -6.43 40.906 13.047 1 86.56 198 GLY B O 1
ATOM 5449 N N . ILE B 1 199 ? -8.25 42.156 12.875 1 89.69 199 ILE B N 1
ATOM 5450 C CA . ILE B 1 199 ? -8.922 41.312 11.898 1 89.69 199 ILE B CA 1
ATOM 5451 C C . ILE B 1 199 ? -8.148 41.312 10.586 1 89.69 199 ILE B C 1
ATOM 5453 O O . ILE B 1 199 ? -8.016 40.281 9.93 1 89.69 199 ILE B O 1
ATOM 5457 N N . ALA B 1 200 ? -7.613 42.5 10.266 1 88 200 ALA B N 1
ATOM 5458 C CA . ALA B 1 200 ? -6.82 42.594 9.039 1 88 200 ALA B CA 1
ATOM 5459 C C . ALA B 1 200 ? -5.59 41.719 9.109 1 88 200 ALA B C 1
ATOM 5461 O O . ALA B 1 200 ? -5.262 41 8.148 1 88 200 ALA B O 1
ATOM 5462 N N . VAL B 1 201 ? -4.926 41.719 10.266 1 84.38 201 VAL B N 1
ATOM 5463 C CA . VAL B 1 201 ? -3.754 40.875 10.453 1 84.38 201 VAL B CA 1
ATOM 5464 C C . VAL B 1 201 ? -4.172 39.406 10.438 1 84.38 201 VAL B C 1
ATOM 5466 O O . VAL B 1 201 ? -3.484 38.562 9.844 1 84.38 201 VAL B O 1
ATOM 5469 N N . PHE B 1 202 ? -5.262 39.125 11.031 1 87.31 202 PHE B N 1
ATOM 5470 C CA . PHE B 1 202 ? -5.789 37.75 11.07 1 87.31 202 PHE B CA 1
ATOM 5471 C C . PHE B 1 202 ? -6.039 37.219 9.664 1 87.31 202 PHE B C 1
ATOM 5473 O O . PHE B 1 202 ? -5.637 36.125 9.328 1 87.31 202 PHE B O 1
ATOM 5480 N N . ILE B 1 203 ? -6.695 38 8.797 1 87.81 203 ILE B N 1
ATOM 5481 C CA . ILE B 1 203 ? -7.02 37.594 7.438 1 87.81 203 ILE B CA 1
ATOM 5482 C C . ILE B 1 203 ? -5.73 37.406 6.641 1 87.81 203 ILE B C 1
ATOM 5484 O O . ILE B 1 203 ? -5.609 36.406 5.895 1 87.81 203 ILE B O 1
ATOM 5488 N N . SER B 1 204 ? -4.82 38.281 6.848 1 84.31 204 SER B N 1
ATOM 5489 C CA . SER B 1 204 ? -3.549 38.156 6.141 1 84.31 204 SER B CA 1
ATOM 5490 C C . SER B 1 204 ? -2.818 36.875 6.523 1 84.31 204 SER B C 1
ATOM 5492 O O . SER B 1 204 ? -2.312 36.156 5.656 1 84.31 204 SER B O 1
ATOM 5494 N N . THR B 1 205 ? -2.771 36.594 7.805 1 82.75 205 THR B N 1
ATOM 5495 C CA . THR B 1 205 ? -2.088 35.375 8.266 1 82.75 205 THR B CA 1
ATOM 5496 C C . THR B 1 205 ? -2.844 34.125 7.832 1 82.75 205 THR B C 1
ATOM 5498 O O . THR B 1 205 ? -2.234 33.094 7.555 1 82.75 205 THR B O 1
ATOM 5501 N N . PHE B 1 206 ? -4.117 34.281 7.793 1 85.06 206 PHE B N 1
ATOM 5502 C CA . PHE B 1 206 ? -4.934 33.156 7.352 1 85.06 206 PHE B CA 1
ATOM 5503 C C . PHE B 1 206 ? -4.664 32.812 5.887 1 85.06 206 PHE B C 1
ATOM 5505 O O . PHE B 1 206 ? -4.531 31.656 5.52 1 85.06 206 PHE B O 1
ATOM 5512 N N . LEU B 1 207 ? -4.586 33.844 5.059 1 88.06 207 LEU B N 1
ATOM 5513 C CA . LEU B 1 207 ? -4.281 33.656 3.645 1 88.06 207 LEU B CA 1
ATOM 5514 C C . LEU B 1 207 ? -2.895 33.031 3.467 1 88.06 207 LEU B C 1
ATOM 5516 O O . LEU B 1 207 ? -2.699 32.156 2.621 1 88.06 207 LEU B O 1
ATOM 5520 N N . PHE B 1 208 ? -1.999 33.469 4.281 1 86.44 208 PHE B N 1
ATOM 5521 C CA . PHE B 1 208 ? -0.65 32.938 4.238 1 86.44 208 PHE B CA 1
ATOM 5522 C C . PHE B 1 208 ? -0.648 31.469 4.656 1 86.44 208 PHE B C 1
ATOM 5524 O O . PHE B 1 208 ? 0.047 30.641 4.059 1 86.44 208 PHE B O 1
ATOM 5531 N N . ALA B 1 209 ? -1.405 31.172 5.629 1 83.88 209 ALA B N 1
ATOM 5532 C CA . ALA B 1 209 ? -1.519 29.781 6.098 1 83.88 209 ALA B CA 1
ATOM 5533 C C . ALA B 1 209 ? -2.115 28.891 5.02 1 83.88 209 ALA B C 1
ATOM 5535 O O . ALA B 1 209 ? -1.689 27.75 4.852 1 83.88 209 ALA B O 1
ATOM 5536 N N . ILE B 1 210 ? -3.059 29.391 4.324 1 85.94 210 ILE B N 1
ATOM 5537 C CA . ILE B 1 210 ? -3.682 28.641 3.24 1 85.94 210 ILE B CA 1
ATOM 5538 C C . ILE B 1 210 ? -2.646 28.359 2.154 1 85.94 210 ILE B C 1
ATOM 5540 O O . ILE B 1 210 ? -2.59 27.234 1.624 1 85.94 210 ILE B O 1
ATOM 5544 N N . PHE B 1 211 ? -1.852 29.234 1.898 1 88.69 211 PHE B N 1
ATOM 5545 C CA . PHE B 1 211 ? -0.799 29.078 0.9 1 88.69 211 PHE B CA 1
ATOM 5546 C C . PHE B 1 211 ? 0.199 28 1.323 1 88.69 211 PHE B C 1
ATOM 5548 O O . PHE B 1 211 ? 0.53 27.109 0.539 1 88.69 211 PHE B O 1
ATOM 5555 N N . LEU B 1 212 ? 0.595 28.125 2.619 1 84 212 LEU B N 1
ATOM 5556 C CA . LEU B 1 212 ? 1.546 27.141 3.125 1 84 212 LEU B CA 1
ATOM 5557 C C . LEU B 1 212 ? 0.913 25.75 3.188 1 84 212 LEU B C 1
ATOM 5559 O O . LEU B 1 212 ? 1.575 24.75 2.914 1 84 212 LEU B O 1
ATOM 5563 N N . GLY B 1 213 ? -0.294 25.75 3.598 1 82.75 213 GLY B N 1
ATOM 5564 C CA . GLY B 1 213 ? -1.025 24.484 3.605 1 82.75 213 GLY B CA 1
ATOM 5565 C C . GLY B 1 213 ? -1.13 23.844 2.232 1 82.75 213 GLY B C 1
ATOM 5566 O O . GLY B 1 213 ? -0.987 22.641 2.096 1 82.75 213 GLY B O 1
ATOM 5567 N N . TRP B 1 214 ? -1.312 24.656 1.212 1 83.75 214 TRP B N 1
ATOM 5568 C CA . TRP B 1 214 ? -1.388 24.188 -0.166 1 83.75 214 TRP B CA 1
ATOM 5569 C C . TRP B 1 214 ? -0.056 23.594 -0.61 1 83.75 214 TRP B C 1
ATOM 5571 O O . TRP B 1 214 ? -0.024 22.562 -1.285 1 83.75 214 TRP B O 1
ATOM 5581 N N . LEU B 1 215 ? 1.004 24.156 -0.208 1 84.31 215 LEU B N 1
ATOM 5582 C CA . LEU B 1 215 ? 2.328 23.625 -0.532 1 84.31 215 LEU B CA 1
ATOM 5583 C C . LEU B 1 215 ? 2.547 22.266 0.102 1 84.31 215 LEU B C 1
ATOM 5585 O O . LEU B 1 215 ? 3.055 21.344 -0.549 1 84.31 215 LEU B O 1
ATOM 5589 N N . LEU B 1 216 ? 2.135 22.188 1.343 1 82.38 216 LEU B N 1
ATOM 5590 C CA . LEU B 1 216 ? 2.262 20.938 2.066 1 82.38 216 LEU B CA 1
ATOM 5591 C C . LEU B 1 216 ? 1.386 19.859 1.438 1 82.38 216 LEU B C 1
ATOM 5593 O O . LEU B 1 216 ? 1.8 18.703 1.332 1 82.38 216 LEU B O 1
ATOM 5597 N N . PHE B 1 217 ? 0.26 20.25 1.034 1 82.88 217 PHE B N 1
ATOM 5598 C CA . PHE B 1 217 ? -0.699 19.359 0.401 1 82.88 217 PHE B CA 1
ATOM 5599 C C . PHE B 1 217 ? -0.123 18.766 -0.881 1 82.88 217 PHE B C 1
ATOM 5601 O O . PHE B 1 217 ? -0.268 17.562 -1.139 1 82.88 217 PHE B O 1
ATOM 5608 N N . GLN B 1 218 ? 0.512 19.578 -1.626 1 81.94 218 GLN B N 1
ATOM 5609 C CA . GLN B 1 218 ? 1.087 19.125 -2.885 1 81.94 218 GLN B CA 1
ATOM 5610 C C . GLN B 1 218 ? 2.229 18.141 -2.643 1 81.94 218 GLN B C 1
ATOM 5612 O O . GLN B 1 218 ? 2.391 17.172 -3.391 1 81.94 218 GLN B O 1
ATOM 5617 N N . TRP B 1 219 ? 2.859 18.391 -1.699 1 80.56 219 TRP B N 1
ATOM 5618 C CA . TRP B 1 219 ? 4.008 17.547 -1.364 1 80.56 219 TRP B CA 1
ATOM 5619 C C . TRP B 1 219 ? 3.559 16.156 -0.945 1 80.56 219 TRP B C 1
ATOM 5621 O O . TRP B 1 219 ? 4.156 15.156 -1.35 1 80.56 219 TRP B O 1
ATOM 5631 N N . PHE B 1 220 ? 2.484 16.047 -0.203 1 78 220 PHE B N 1
ATOM 5632 C CA . PHE B 1 220 ? 2.041 14.773 0.356 1 78 220 PHE B CA 1
ATOM 5633 C C . PHE B 1 220 ? 1.104 14.055 -0.607 1 78 220 PHE B C 1
ATOM 5635 O O . PHE B 1 220 ? 1.029 12.82 -0.608 1 78 220 PHE B O 1
ATOM 5642 N N . ASN B 1 221 ? 0.471 14.742 -1.409 1 82.19 221 ASN B N 1
ATOM 5643 C CA . ASN B 1 221 ? -0.563 14.172 -2.268 1 82.19 221 ASN B CA 1
ATOM 5644 C C . ASN B 1 221 ? 0.038 13.469 -3.48 1 82.19 221 ASN B C 1
ATOM 5646 O O . ASN B 1 221 ? -0.513 12.484 -3.965 1 82.19 221 ASN B O 1
ATOM 5650 N N . LYS B 1 222 ? 1.143 13.844 -3.891 1 85.62 222 LYS B N 1
ATOM 5651 C CA . LYS B 1 222 ? 1.713 13.305 -5.121 1 85.62 222 LYS B CA 1
ATOM 5652 C C . LYS B 1 222 ? 2.072 11.836 -4.965 1 85.62 222 LYS B C 1
ATOM 5654 O O . LYS B 1 222 ? 1.623 10.992 -5.746 1 85.62 222 LYS B O 1
ATOM 5659 N N . PRO B 1 223 ? 2.832 11.539 -3.943 1 83.81 223 PRO B N 1
ATOM 5660 C CA . PRO B 1 223 ? 3.158 10.117 -3.787 1 83.81 223 PRO B CA 1
ATOM 5661 C C . PRO B 1 223 ? 1.931 9.258 -3.492 1 83.81 223 PRO B C 1
ATOM 5663 O O . PRO B 1 223 ? 1.839 8.125 -3.965 1 83.81 223 PRO B O 1
ATOM 5666 N N . LEU B 1 224 ? 1.035 9.742 -2.82 1 83.19 224 LEU B N 1
ATOM 5667 C CA . LEU B 1 224 ? -0.17 9 -2.463 1 83.19 224 LEU B CA 1
ATOM 5668 C C . LEU B 1 224 ? -1.021 8.719 -3.697 1 83.19 224 LEU B C 1
ATOM 5670 O O . LEU B 1 224 ? -1.562 7.621 -3.848 1 83.19 224 LEU B O 1
ATOM 5674 N N . LEU B 1 225 ? -1.072 9.688 -4.484 1 85.25 225 LEU B N 1
ATOM 5675 C CA . LEU B 1 225 ? -1.85 9.516 -5.707 1 85.25 225 LEU B CA 1
ATOM 5676 C C . LEU B 1 225 ? -1.201 8.477 -6.617 1 85.25 225 LEU B C 1
ATOM 5678 O O . LEU B 1 225 ? -1.896 7.676 -7.246 1 85.25 225 LEU B O 1
ATOM 5682 N N . LYS B 1 226 ? 0.081 8.469 -6.684 1 87.94 226 LYS B N 1
ATOM 5683 C CA . LYS B 1 226 ? 0.806 7.488 -7.488 1 87.94 226 LYS B CA 1
ATOM 5684 C C . LYS B 1 226 ? 0.548 6.07 -6.996 1 87.94 226 LYS B C 1
ATOM 5686 O O . LYS B 1 226 ? 0.312 5.16 -7.793 1 87.94 226 LYS B O 1
ATOM 5691 N N . ILE B 1 227 ? 0.546 5.863 -5.762 1 88 227 ILE B N 1
ATOM 5692 C CA . ILE B 1 227 ? 0.345 4.551 -5.152 1 88 227 ILE B CA 1
ATOM 5693 C C . ILE B 1 227 ? -1.09 4.086 -5.395 1 88 227 ILE B C 1
ATOM 5695 O O . ILE B 1 227 ? -1.317 2.955 -5.828 1 88 227 ILE B O 1
ATOM 5699 N N . THR B 1 228 ? -1.981 4.977 -5.137 1 86.06 228 THR B N 1
ATOM 5700 C CA . THR B 1 228 ? -3.385 4.609 -5.293 1 86.06 228 THR B CA 1
ATOM 5701 C C . THR B 1 228 ? -3.695 4.27 -6.75 1 86.06 228 THR B C 1
ATOM 5703 O O . THR B 1 228 ? -4.434 3.322 -7.027 1 86.06 228 THR B O 1
ATOM 5706 N N . THR B 1 229 ? -3.146 5.016 -7.645 1 87.12 229 THR B N 1
ATOM 5707 C CA . THR B 1 229 ? -3.369 4.754 -9.062 1 87.12 229 THR B CA 1
ATOM 5708 C C . THR B 1 229 ? -2.748 3.422 -9.469 1 87.12 229 THR B C 1
ATOM 5710 O O . THR B 1 229 ? -3.363 2.643 -10.203 1 87.12 229 THR B O 1
ATOM 5713 N N . ALA B 1 230 ? -1.564 3.174 -8.992 1 87.88 230 ALA B N 1
ATOM 5714 C CA . ALA B 1 230 ? -0.888 1.915 -9.297 1 87.88 230 ALA B CA 1
ATOM 5715 C C . ALA B 1 230 ? -1.683 0.725 -8.766 1 87.88 230 ALA B C 1
ATOM 5717 O O . ALA B 1 230 ? -1.854 -0.275 -9.469 1 87.88 230 ALA B O 1
ATOM 5718 N N . LEU B 1 231 ? -2.166 0.852 -7.613 1 87.5 231 LEU B N 1
ATOM 5719 C CA . LEU B 1 231 ? -2.943 -0.216 -6.996 1 87.5 231 LEU B CA 1
ATOM 5720 C C . LEU B 1 231 ? -4.234 -0.463 -7.766 1 87.5 231 LEU B C 1
ATOM 5722 O O . LEU B 1 231 ? -4.648 -1.612 -7.945 1 87.5 231 LEU B O 1
ATOM 5726 N N . LYS B 1 232 ? -4.828 0.583 -8.172 1 86.25 232 LYS B N 1
ATOM 5727 C CA . LYS B 1 232 ? -6.043 0.439 -8.969 1 86.25 232 LYS B CA 1
ATOM 5728 C C . LYS B 1 232 ? -5.758 -0.297 -10.273 1 86.25 232 LYS B C 1
ATOM 5730 O O . LYS B 1 232 ? -6.527 -1.173 -10.68 1 86.25 232 LYS B O 1
ATOM 5735 N N . ASN B 1 233 ? -4.645 0.079 -10.883 1 89.38 233 ASN B N 1
ATOM 5736 C CA . ASN B 1 233 ? -4.25 -0.583 -12.125 1 89.38 233 ASN B CA 1
ATOM 5737 C C . ASN B 1 233 ? -3.941 -2.059 -11.898 1 89.38 233 ASN B C 1
ATOM 5739 O O . ASN B 1 233 ? -4.312 -2.908 -12.711 1 89.38 233 ASN B O 1
ATOM 5743 N N . ILE B 1 234 ? -3.303 -2.359 -10.852 1 86.62 234 ILE B N 1
ATOM 5744 C CA . ILE B 1 234 ? -2.965 -3.734 -10.5 1 86.62 234 ILE B CA 1
ATOM 5745 C C . ILE B 1 234 ? -4.242 -4.531 -10.242 1 86.62 234 ILE B C 1
ATOM 5747 O O . ILE B 1 234 ? -4.379 -5.664 -10.695 1 86.62 234 ILE B O 1
ATOM 5751 N N . ALA B 1 235 ? -5.16 -3.939 -9.57 1 83.81 235 ALA B N 1
ATOM 5752 C CA . ALA B 1 235 ? -6.438 -4.582 -9.289 1 83.81 235 ALA B CA 1
ATOM 5753 C C . ALA B 1 235 ? -7.203 -4.879 -10.578 1 83.81 235 ALA B C 1
ATOM 5755 O O . ALA B 1 235 ? -7.973 -5.84 -10.641 1 83.81 235 ALA B O 1
ATOM 5756 N N . GLN B 1 236 ? -6.891 -4.078 -11.602 1 86.38 236 GLN B N 1
ATOM 5757 C CA . GLN B 1 236 ? -7.574 -4.258 -12.883 1 86.38 236 GLN B CA 1
ATOM 5758 C C . GLN B 1 236 ? -6.809 -5.223 -13.781 1 86.38 236 GLN B C 1
ATOM 5760 O O . GLN B 1 236 ? -7.219 -5.48 -14.914 1 86.38 236 GLN B O 1
ATOM 5765 N N . GLY B 1 237 ? -5.691 -5.711 -13.367 1 83.81 237 GLY B N 1
ATOM 5766 C CA . GLY B 1 237 ? -5.02 -6.785 -14.086 1 83.81 237 GLY B CA 1
ATOM 5767 C C . GLY B 1 237 ? -3.719 -6.352 -14.727 1 83.81 237 GLY B C 1
ATOM 5768 O O . GLY B 1 237 ? -3.043 -7.152 -15.383 1 83.81 237 GLY B O 1
ATOM 5769 N N . ASP B 1 238 ? -3.383 -5.047 -14.555 1 88.5 238 ASP B N 1
ATOM 5770 C CA . ASP B 1 238 ? -2.119 -4.574 -15.102 1 88.5 238 ASP B CA 1
ATOM 5771 C C . ASP B 1 238 ? -0.954 -4.895 -14.172 1 88.5 238 ASP B C 1
ATOM 5773 O O . ASP B 1 238 ? -0.664 -4.133 -13.25 1 88.5 238 ASP B O 1
ATOM 5777 N N . LEU B 1 239 ? -0.238 -5.914 -14.469 1 89.12 239 LEU B N 1
ATOM 5778 C CA . LEU B 1 239 ? 0.826 -6.355 -13.57 1 89.12 239 LEU B CA 1
ATOM 5779 C C . LEU B 1 239 ? 2.195 -5.969 -14.125 1 89.12 239 LEU B C 1
ATOM 5781 O O . LEU B 1 239 ? 3.223 -6.422 -13.609 1 89.12 239 LEU B O 1
ATOM 5785 N N . GLU B 1 240 ? 2.201 -5.133 -15.219 1 85.25 240 GLU B N 1
ATOM 5786 C CA . GLU B 1 240 ? 3.469 -4.742 -15.828 1 85.25 240 GLU B CA 1
ATOM 5787 C C . GLU B 1 240 ? 3.967 -3.414 -15.273 1 85.25 240 GLU B C 1
ATOM 5789 O O . GLU B 1 240 ? 5.105 -3.014 -15.531 1 85.25 240 GLU B O 1
ATOM 5794 N N . GLN B 1 241 ? 3.248 -2.926 -14.375 1 79.44 241 GLN B N 1
ATOM 5795 C CA . GLN B 1 241 ? 3.602 -1.599 -13.883 1 79.44 241 GLN B CA 1
ATOM 5796 C C . GLN B 1 241 ? 4.625 -1.688 -12.758 1 79.44 241 GLN B C 1
ATOM 5798 O O . GLN B 1 241 ? 4.602 -2.629 -11.961 1 79.44 241 GLN B O 1
ATOM 5803 N N . HIS B 1 242 ? 5.555 -0.771 -12.789 1 86.44 242 HIS B N 1
ATOM 5804 C CA . HIS B 1 242 ? 6.551 -0.632 -11.734 1 86.44 242 HIS B CA 1
ATOM 5805 C C . HIS B 1 242 ? 6.457 0.733 -11.062 1 86.44 242 HIS B C 1
ATOM 5807 O O . HIS B 1 242 ? 6.508 1.766 -11.734 1 86.44 242 HIS B O 1
ATOM 5813 N N . LEU B 1 243 ? 6.211 0.714 -9.812 1 86.12 243 LEU B N 1
ATOM 5814 C CA . LEU B 1 243 ? 6.109 1.94 -9.031 1 86.12 243 LEU B CA 1
ATOM 5815 C C . LEU B 1 243 ? 7.488 2.461 -8.648 1 86.12 243 LEU B C 1
ATOM 5817 O O . LEU B 1 243 ? 8.234 1.786 -7.934 1 86.12 243 LEU B O 1
ATOM 5821 N N . ASP B 1 244 ? 7.816 3.672 -9.195 1 87.62 244 ASP B N 1
ATOM 5822 C CA . ASP B 1 244 ? 9.07 4.332 -8.844 1 87.62 244 ASP B CA 1
ATOM 5823 C C . ASP B 1 244 ? 8.82 5.516 -7.91 1 87.62 244 ASP B C 1
ATOM 5825 O O . ASP B 1 244 ? 8.547 6.625 -8.367 1 87.62 244 ASP B O 1
ATOM 5829 N N . ILE B 1 245 ? 8.867 5.188 -6.637 1 83.44 245 ILE B N 1
ATOM 5830 C CA . ILE B 1 245 ? 8.727 6.238 -5.633 1 83.44 245 ILE B CA 1
ATOM 5831 C C . ILE B 1 245 ? 10.094 6.602 -5.062 1 83.44 245 ILE B C 1
ATOM 5833 O O . ILE B 1 245 ? 10.758 5.762 -4.449 1 83.44 245 ILE B O 1
ATOM 5837 N N . ARG B 1 246 ? 10.617 7.668 -5.379 1 82.25 246 ARG B N 1
ATOM 5838 C CA . ARG B 1 246 ? 11.977 8.094 -5.043 1 82.25 246 ARG B CA 1
ATOM 5839 C C . ARG B 1 246 ? 11.992 8.898 -3.754 1 82.25 246 ARG B C 1
ATOM 5841 O O . ARG B 1 246 ? 12.93 9.656 -3.502 1 82.25 246 ARG B O 1
ATOM 5848 N N . THR B 1 247 ? 10.883 8.617 -2.844 1 76.88 247 THR B N 1
ATOM 5849 C CA . THR B 1 247 ? 10.883 9.297 -1.554 1 76.88 247 THR B CA 1
ATOM 5850 C C . THR B 1 247 ? 11.68 8.508 -0.521 1 76.88 247 THR B C 1
ATOM 5852 O O . THR B 1 247 ? 11.805 7.289 -0.628 1 76.88 247 THR B O 1
ATOM 5855 N N . LYS B 1 248 ? 12.664 8.805 0.109 1 81.31 248 LYS B N 1
ATOM 5856 C CA . LYS B 1 248 ? 13.453 8.102 1.111 1 81.31 248 LYS B CA 1
ATOM 5857 C C . LYS B 1 248 ? 12.695 7.984 2.43 1 81.31 248 LYS B C 1
ATOM 5859 O O . LYS B 1 248 ? 13.242 8.289 3.494 1 81.31 248 LYS B O 1
ATOM 5864 N N . ASP B 1 249 ? 11.258 7.559 2.332 1 84.25 249 ASP B N 1
ATOM 5865 C CA . ASP B 1 249 ? 10.414 7.441 3.516 1 84.25 249 ASP B CA 1
ATOM 5866 C C . ASP B 1 249 ? 9.484 6.23 3.41 1 84.25 249 ASP B C 1
ATOM 5868 O O . ASP B 1 249 ? 9.812 5.25 2.736 1 84.25 249 ASP B O 1
ATOM 5872 N N . GLU B 1 250 ? 8.398 6.258 4.133 1 82.94 250 GLU B N 1
ATOM 5873 C CA . GLU B 1 250 ? 7.461 5.137 4.168 1 82.94 250 GLU B CA 1
ATOM 5874 C C . GLU B 1 250 ? 6.836 4.895 2.799 1 82.94 250 GLU B C 1
ATOM 5876 O O . GLU B 1 250 ? 6.504 3.756 2.455 1 82.94 250 GLU B O 1
ATOM 5881 N N . PHE B 1 251 ? 6.762 5.934 1.968 1 84.69 251 PHE B N 1
ATOM 5882 C CA . PHE B 1 251 ? 6.156 5.777 0.649 1 84.69 251 PHE B CA 1
ATOM 5883 C C . PHE B 1 251 ? 7.055 4.957 -0.265 1 84.69 251 PHE B C 1
ATOM 5885 O O . PHE B 1 251 ? 6.57 4.152 -1.063 1 84.69 251 PHE B O 1
ATOM 5892 N N . ALA B 1 252 ? 8.336 5.164 -0.124 1 86.62 252 ALA B N 1
ATOM 5893 C CA . ALA B 1 252 ? 9.289 4.379 -0.906 1 86.62 252 ALA B CA 1
ATOM 5894 C C . ALA B 1 252 ? 9.219 2.902 -0.526 1 86.62 252 ALA B C 1
ATOM 5896 O O . ALA B 1 252 ? 9.289 2.027 -1.394 1 86.62 252 ALA B O 1
ATOM 5897 N N . GLU B 1 253 ? 9.125 2.695 0.707 1 85.31 253 GLU B N 1
ATOM 5898 C CA . GLU B 1 253 ? 9.016 1.324 1.196 1 85.31 253 GLU B CA 1
ATOM 5899 C C . GLU B 1 253 ? 7.742 0.655 0.697 1 85.31 253 GLU B C 1
ATOM 5901 O O . GLU B 1 253 ? 7.77 -0.495 0.255 1 85.31 253 GLU B O 1
ATOM 5906 N N . VAL B 1 254 ? 6.691 1.349 0.809 1 86.75 254 VAL B N 1
ATOM 5907 C CA . VAL B 1 254 ? 5.41 0.845 0.329 1 86.75 254 VAL B CA 1
ATOM 5908 C C . VAL B 1 254 ? 5.496 0.549 -1.166 1 86.75 254 VAL B C 1
ATOM 5910 O O . VAL B 1 254 ? 5.035 -0.499 -1.626 1 86.75 254 VAL B O 1
ATOM 5913 N N . GLY B 1 255 ? 6.102 1.463 -1.85 1 88.69 255 GLY B N 1
ATOM 5914 C CA . GLY B 1 255 ? 6.273 1.261 -3.279 1 88.69 255 GLY B CA 1
ATOM 5915 C C . GLY B 1 255 ? 7.055 0.005 -3.617 1 88.69 255 GLY B C 1
ATOM 5916 O O . GLY B 1 255 ? 6.68 -0.739 -4.527 1 88.69 255 GLY B O 1
ATOM 5917 N N . ARG B 1 256 ? 8.078 -0.257 -2.908 1 88.75 256 ARG B N 1
ATOM 5918 C CA . ARG B 1 256 ? 8.914 -1.437 -3.123 1 88.75 256 ARG B CA 1
ATOM 5919 C C . ARG B 1 256 ? 8.117 -2.717 -2.883 1 88.75 256 ARG B C 1
ATOM 5921 O O . ARG B 1 256 ? 8.188 -3.656 -3.678 1 88.75 256 ARG B O 1
ATOM 5928 N N . VAL B 1 257 ? 7.406 -2.738 -1.828 1 88 257 VAL B N 1
ATOM 5929 C CA . VAL B 1 257 ? 6.641 -3.93 -1.472 1 88 257 VAL B CA 1
ATOM 5930 C C . VAL B 1 257 ? 5.535 -4.16 -2.498 1 88 257 VAL B C 1
ATOM 5932 O O . VAL B 1 257 ? 5.285 -5.297 -2.908 1 88 257 VAL B O 1
ATOM 5935 N N . ILE B 1 258 ? 4.953 -3.141 -2.941 1 89.31 258 ILE B N 1
ATOM 5936 C CA . ILE B 1 258 ? 3.92 -3.246 -3.969 1 89.31 258 ILE B CA 1
ATOM 5937 C C . ILE B 1 258 ? 4.52 -3.836 -5.242 1 89.31 258 ILE B C 1
ATOM 5939 O O . ILE B 1 258 ? 3.91 -4.699 -5.879 1 89.31 258 ILE B O 1
ATOM 5943 N N . ASN B 1 259 ? 5.707 -3.404 -5.59 1 90.5 259 ASN B N 1
ATOM 5944 C CA . ASN B 1 259 ? 6.379 -3.955 -6.762 1 90.5 259 ASN B CA 1
ATOM 5945 C C . ASN B 1 259 ? 6.656 -5.445 -6.598 1 90.5 259 ASN B C 1
ATOM 5947 O O . ASN B 1 259 ? 6.465 -6.227 -7.535 1 90.5 259 ASN B O 1
ATOM 5951 N N . GLU B 1 260 ? 7.07 -5.77 -5.445 1 90.19 260 GLU B N 1
ATOM 5952 C CA . GLU B 1 260 ? 7.336 -7.176 -5.152 1 90.19 260 GLU B CA 1
ATOM 5953 C C . GLU B 1 260 ? 6.059 -8.008 -5.238 1 90.19 260 GLU B C 1
ATOM 5955 O O . GLU B 1 260 ? 6.066 -9.109 -5.801 1 90.19 260 GLU B O 1
ATOM 5960 N N . MET B 1 261 ? 5.012 -7.516 -4.688 1 89.12 261 MET B N 1
ATOM 5961 C CA . MET B 1 261 ? 3.729 -8.211 -4.73 1 89.12 261 MET B CA 1
ATOM 5962 C C . MET B 1 261 ? 3.213 -8.32 -6.16 1 89.12 261 MET B C 1
ATOM 5964 O O . MET B 1 261 ? 2.621 -9.336 -6.535 1 89.12 261 MET B O 1
ATOM 5968 N N . THR B 1 262 ? 3.434 -7.305 -6.938 1 90.62 262 THR B N 1
ATOM 5969 C CA . THR B 1 262 ? 3.025 -7.336 -8.336 1 90.62 262 THR B CA 1
ATOM 5970 C C . THR B 1 262 ? 3.781 -8.422 -9.094 1 90.62 262 THR B C 1
ATOM 5972 O O . THR B 1 262 ? 3.197 -9.133 -9.914 1 90.62 262 THR B O 1
ATOM 5975 N N . GLU B 1 263 ? 5.047 -8.484 -8.844 1 89.88 263 GLU B N 1
ATOM 5976 C CA . GLU B 1 263 ? 5.848 -9.547 -9.445 1 89.88 263 GLU B CA 1
ATOM 5977 C C . GLU B 1 263 ? 5.34 -10.922 -9.023 1 89.88 263 GLU B C 1
ATOM 5979 O O . GLU B 1 263 ? 5.32 -11.852 -9.836 1 89.88 263 GLU B O 1
ATOM 5984 N N . GLY B 1 264 ? 4.977 -11.023 -7.777 1 88.31 264 GLY B N 1
ATOM 5985 C CA . GLY B 1 264 ? 4.398 -12.266 -7.289 1 88.31 264 GLY B CA 1
ATOM 5986 C C . GLY B 1 264 ? 3.109 -12.641 -7.996 1 88.31 264 GLY B C 1
ATOM 5987 O O . GLY B 1 264 ? 2.885 -13.812 -8.305 1 88.31 264 GLY B O 1
ATOM 5988 N N . LEU B 1 265 ? 2.342 -11.695 -8.289 1 89.44 265 LEU B N 1
ATOM 5989 C CA . LEU B 1 265 ? 1.084 -11.93 -8.992 1 89.44 265 LEU B CA 1
ATOM 5990 C C . LEU B 1 265 ? 1.337 -12.336 -10.445 1 89.44 265 LEU B C 1
ATOM 5992 O O . LEU B 1 265 ? 0.611 -13.172 -10.992 1 89.44 265 LEU B O 1
ATOM 5996 N N . ARG B 1 266 ? 2.307 -11.727 -11.078 1 89.75 266 ARG B N 1
ATOM 5997 C CA . ARG B 1 266 ? 2.699 -12.133 -12.422 1 89.75 266 ARG B CA 1
ATOM 5998 C C . ARG B 1 266 ? 3.123 -13.594 -12.453 1 89.75 266 ARG B C 1
ATOM 6000 O O . ARG B 1 266 ? 2.734 -14.344 -13.352 1 89.75 266 ARG B O 1
ATOM 6007 N N . GLN B 1 267 ? 3.871 -13.914 -11.484 1 89.56 267 GLN B N 1
ATOM 6008 C CA . GLN B 1 267 ? 4.309 -15.297 -11.367 1 89.56 267 GLN B CA 1
ATOM 6009 C C . GLN B 1 267 ? 3.123 -16.234 -11.164 1 89.56 267 GLN B C 1
ATOM 6011 O O . GLN B 1 267 ? 3.109 -17.344 -11.688 1 89.56 267 GLN B O 1
ATOM 6016 N N . ARG B 1 268 ? 2.229 -15.727 -10.32 1 88.38 268 ARG B N 1
ATOM 6017 C CA . ARG B 1 268 ? 1.016 -16.516 -10.094 1 88.38 268 ARG B CA 1
ATOM 6018 C C . ARG B 1 268 ? 0.306 -16.797 -11.414 1 88.38 268 ARG B C 1
ATOM 6020 O O . ARG B 1 268 ? -0.106 -17.938 -11.664 1 88.38 268 ARG B O 1
ATOM 6027 N N . ASN B 1 269 ? 0.175 -15.875 -12.289 1 88.62 269 ASN B N 1
ATOM 6028 C CA . ASN B 1 269 ? -0.467 -16.062 -13.586 1 88.62 269 ASN B CA 1
ATOM 6029 C C . ASN B 1 269 ? 0.308 -17.047 -14.461 1 88.62 269 ASN B C 1
ATOM 6031 O O . ASN B 1 269 ? -0.287 -17.906 -15.117 1 88.62 269 ASN B O 1
ATOM 6035 N N . MET B 1 270 ? 1.568 -16.906 -14.445 1 89.25 270 MET B N 1
ATOM 6036 C CA . MET B 1 270 ? 2.426 -17.797 -15.219 1 89.25 270 MET B CA 1
ATOM 6037 C C . MET B 1 270 ? 2.307 -19.234 -14.727 1 89.25 270 MET B C 1
ATOM 6039 O O . MET B 1 270 ? 2.189 -20.156 -15.523 1 89.25 270 MET B O 1
ATOM 6043 N N . LEU B 1 271 ? 2.266 -19.406 -13.43 1 90.81 271 LEU B N 1
ATOM 6044 C CA . LEU B 1 271 ? 2.162 -20.734 -12.828 1 90.81 271 LEU B CA 1
ATOM 6045 C C . LEU B 1 271 ? 0.807 -21.359 -13.133 1 90.81 271 LEU B C 1
ATOM 6047 O O . LEU B 1 271 ? 0.715 -22.578 -13.367 1 90.81 271 LEU B O 1
ATOM 6051 N N . GLN B 1 272 ? -0.136 -20.578 -13.133 1 90.38 272 GLN B N 1
ATOM 6052 C CA . GLN B 1 272 ? -1.471 -21.078 -13.453 1 90.38 272 GLN B CA 1
ATOM 6053 C C . GLN B 1 272 ? -1.528 -21.609 -14.883 1 90.38 272 GLN B C 1
ATOM 6055 O O . GLN B 1 272 ? -2.037 -22.703 -15.117 1 90.38 272 GLN B O 1
ATOM 6060 N N . VAL B 1 273 ? -1.004 -20.906 -15.836 1 90.25 273 VAL B N 1
ATOM 6061 C CA . VAL B 1 273 ? -0.988 -21.328 -17.234 1 90.25 273 VAL B CA 1
ATOM 6062 C C . VAL B 1 273 ? -0.094 -22.562 -17.391 1 90.25 273 VAL B C 1
ATOM 6064 O O . VAL B 1 273 ? -0.431 -23.484 -18.125 1 90.25 273 VAL B O 1
ATOM 6067 N N . SER B 1 274 ? 1.033 -22.5 -16.672 1 91 274 SER B N 1
ATOM 6068 C CA . SER B 1 274 ? 1.947 -23.641 -16.719 1 91 274 SER B CA 1
ATOM 6069 C C . SER B 1 274 ? 1.268 -24.906 -16.234 1 91 274 SER B C 1
ATOM 6071 O O . SER B 1 274 ? 1.396 -25.969 -16.859 1 91 274 SER B O 1
ATOM 6073 N N . LEU B 1 275 ? 0.563 -24.766 -15.148 1 90.19 275 LEU B N 1
ATOM 6074 C CA . LEU B 1 275 ? -0.164 -25.906 -14.609 1 90.19 275 LEU B CA 1
ATOM 6075 C C . LEU B 1 275 ? -1.169 -26.438 -15.625 1 90.19 275 LEU B C 1
ATOM 6077 O O . LEU B 1 275 ? -1.274 -27.656 -15.82 1 90.19 275 LEU B O 1
ATOM 6081 N N . THR B 1 276 ? -1.868 -25.609 -16.297 1 88.25 276 THR B N 1
ATOM 6082 C CA . THR B 1 276 ? -2.861 -26 -17.297 1 88.25 276 THR B CA 1
ATOM 6083 C C . THR B 1 276 ? -2.205 -26.766 -18.453 1 88.25 276 THR B C 1
ATOM 6085 O O . THR B 1 276 ? -2.801 -27.688 -19.016 1 88.25 276 THR B O 1
ATOM 6088 N N . ARG B 1 277 ? -1 -26.375 -18.781 1 88.44 277 ARG B N 1
ATOM 6089 C CA . ARG B 1 277 ? -0.295 -26.969 -19.906 1 88.44 277 ARG B CA 1
ATOM 6090 C C . ARG B 1 277 ? 0.193 -28.375 -19.562 1 88.44 277 ARG B C 1
ATOM 6092 O O . ARG B 1 277 ? 0.428 -29.203 -20.438 1 88.44 277 ARG B O 1
ATOM 6099 N N . PHE B 1 278 ? 0.344 -28.625 -18.266 1 88.12 278 PHE B N 1
ATOM 6100 C CA . PHE B 1 278 ? 0.903 -29.922 -17.859 1 88.12 278 PHE B CA 1
ATOM 6101 C C . PHE B 1 278 ? -0.193 -30.859 -17.375 1 88.12 278 PHE B C 1
ATOM 6103 O O . PHE B 1 278 ? -0.005 -32.062 -17.328 1 88.12 278 PHE B O 1
ATOM 6110 N N . ILE B 1 279 ? -1.206 -30.094 -16.922 1 86.19 279 ILE B N 1
ATOM 6111 C CA . ILE B 1 279 ? -2.379 -30.891 -16.562 1 86.19 279 ILE B CA 1
ATOM 6112 C C . ILE B 1 279 ? -3.564 -30.469 -17.438 1 86.19 279 ILE B C 1
ATOM 6114 O O . ILE B 1 279 ? -3.439 -29.594 -18.281 1 86.19 279 ILE B O 1
ATOM 6118 N N . SER B 1 280 ? -4.793 -31 -17.453 1 81.25 280 SER B N 1
ATOM 6119 C CA . SER B 1 280 ? -5.941 -30.562 -18.234 1 81.25 280 SER B CA 1
ATOM 6120 C C . SER B 1 280 ? -6.539 -29.281 -17.672 1 81.25 280 SER B C 1
ATOM 6122 O O . SER B 1 280 ? -6.344 -28.969 -16.484 1 81.25 280 SER B O 1
ATOM 6124 N N . HIS B 1 281 ? -7.008 -28.469 -18.578 1 81.62 281 HIS B N 1
ATOM 6125 C CA . HIS B 1 281 ? -7.656 -27.219 -18.188 1 81.62 281 HIS B CA 1
ATOM 6126 C C . HIS B 1 281 ? -8.688 -27.453 -17.094 1 81.62 281 HIS B C 1
ATOM 6128 O O . HIS B 1 281 ? -8.773 -26.688 -16.141 1 81.62 281 HIS B O 1
ATOM 6134 N N . ALA B 1 282 ? -9.398 -28.5 -17.219 1 82.44 282 ALA B N 1
ATOM 6135 C CA . ALA B 1 282 ? -10.469 -28.812 -16.266 1 82.44 282 ALA B CA 1
ATOM 6136 C C . ALA B 1 282 ? -9.898 -29.078 -14.883 1 82.44 282 ALA B C 1
ATOM 6138 O O . ALA B 1 282 ? -10.43 -28.594 -13.883 1 82.44 282 ALA B O 1
ATOM 6139 N N . LEU B 1 283 ? -8.844 -29.766 -14.805 1 86.31 283 LEU B N 1
ATOM 6140 C CA . LEU B 1 283 ? -8.219 -30.094 -13.531 1 86.31 283 LEU B CA 1
ATOM 6141 C C . LEU B 1 283 ? -7.562 -28.875 -12.898 1 86.31 283 LEU B C 1
ATOM 6143 O O . LEU B 1 283 ? -7.684 -28.641 -11.695 1 86.31 283 LEU B O 1
ATOM 6147 N N . ALA B 1 284 ? -6.902 -28.125 -13.711 1 88.75 284 ALA B N 1
ATOM 6148 C CA . ALA B 1 284 ? -6.25 -26.922 -13.242 1 88.75 284 ALA B CA 1
ATOM 6149 C C . ALA B 1 284 ? -7.27 -25.938 -12.656 1 88.75 284 ALA B C 1
ATOM 6151 O O . ALA B 1 284 ? -7.023 -25.328 -11.617 1 88.75 284 ALA B O 1
ATOM 6152 N N . GLU B 1 285 ? -8.359 -25.781 -13.32 1 88 285 GLU B N 1
ATOM 6153 C CA . GLU B 1 285 ? -9.414 -24.891 -12.859 1 88 285 GLU B CA 1
ATOM 6154 C C . GLU B 1 285 ? -9.961 -25.328 -11.508 1 88 285 GLU B C 1
ATOM 6156 O O . GLU B 1 285 ? -10.258 -24.5 -10.648 1 88 285 GLU B O 1
ATOM 6161 N N . LYS B 1 286 ? -10.094 -26.578 -11.32 1 86.06 286 LYS B N 1
ATOM 6162 C CA . LYS B 1 286 ? -10.594 -27.109 -10.055 1 86.06 286 LYS B CA 1
ATOM 6163 C C . LYS B 1 286 ? -9.625 -26.812 -8.914 1 86.06 286 LYS B C 1
ATOM 6165 O O . LYS B 1 286 ? -10.047 -26.547 -7.789 1 86.06 286 LYS B O 1
ATOM 6170 N N . ILE B 1 287 ? -8.352 -26.938 -9.227 1 87.94 287 ILE B N 1
ATOM 6171 C CA . ILE B 1 287 ? -7.324 -26.688 -8.219 1 87.94 287 ILE B CA 1
ATOM 6172 C C . ILE B 1 287 ? -7.344 -25.203 -7.82 1 87.94 287 ILE B C 1
ATOM 6174 O O . ILE B 1 287 ? -7.312 -24.875 -6.633 1 87.94 287 ILE B O 1
ATOM 6178 N N . VAL B 1 288 ? -7.473 -24.375 -8.828 1 87.12 288 VAL B N 1
ATOM 6179 C CA . VAL B 1 288 ? -7.469 -22.938 -8.586 1 87.12 288 VAL B CA 1
ATOM 6180 C C . VAL B 1 288 ? -8.727 -22.547 -7.82 1 87.12 288 VAL B C 1
ATOM 6182 O O . VAL B 1 288 ? -8.656 -21.75 -6.879 1 87.12 288 VAL B O 1
ATOM 6185 N N . LYS B 1 289 ? -9.859 -23.078 -8.148 1 87.44 289 LYS B N 1
ATOM 6186 C CA . LYS B 1 289 ? -11.141 -22.75 -7.523 1 87.44 289 LYS B CA 1
ATOM 6187 C C . LYS B 1 289 ? -11.188 -23.234 -6.082 1 87.44 289 LYS B C 1
ATOM 6189 O O . LYS B 1 289 ? -11.742 -22.562 -5.211 1 87.44 289 LYS B O 1
ATOM 6194 N N . SER B 1 290 ? -10.648 -24.375 -5.82 1 87.06 290 SER B N 1
ATOM 6195 C CA . SER B 1 290 ? -10.688 -24.922 -4.469 1 87.06 290 SER B CA 1
ATOM 6196 C C . SER B 1 290 ? -9.727 -24.188 -3.543 1 87.06 290 SER B C 1
ATOM 6198 O O . SER B 1 290 ? -9.969 -24.078 -2.338 1 87.06 290 SER B O 1
ATOM 6200 N N . GLY B 1 291 ? -8.617 -23.797 -4.109 1 85.44 291 GLY B N 1
ATOM 6201 C CA . GLY B 1 291 ? -7.609 -23.109 -3.316 1 85.44 291 GLY B CA 1
ATOM 6202 C C . GLY B 1 291 ? -6.836 -24.047 -2.404 1 85.44 291 GLY B C 1
ATOM 6203 O O . GLY B 1 291 ? -6.203 -23.609 -1.445 1 85.44 291 GLY B O 1
ATOM 6204 N N . GLU B 1 292 ? -6.961 -25.344 -2.621 1 88.5 292 GLU B N 1
ATOM 6205 C CA . GLU B 1 292 ? -6.281 -26.344 -1.817 1 88.5 292 GLU B CA 1
ATOM 6206 C C . GLU B 1 292 ? -5.23 -27.094 -2.641 1 88.5 292 GLU B C 1
ATOM 6208 O O . GLU B 1 292 ? -5.328 -27.156 -3.869 1 88.5 292 GLU B O 1
ATOM 6213 N N . LEU B 1 293 ? -4.277 -27.547 -1.94 1 89.38 293 LEU B N 1
ATOM 6214 C CA . LEU B 1 293 ? -3.258 -28.359 -2.59 1 89.38 293 LEU B CA 1
ATOM 6215 C C . LEU B 1 293 ? -3.846 -29.688 -3.068 1 89.38 293 LEU B C 1
ATOM 6217 O O . LEU B 1 293 ? -4.648 -30.312 -2.367 1 89.38 293 LEU B O 1
ATOM 6221 N N . PRO B 1 294 ? -3.516 -29.953 -4.246 1 89.69 294 PRO B N 1
ATOM 6222 C CA . PRO B 1 294 ? -3.975 -31.266 -4.711 1 89.69 294 PRO B CA 1
ATOM 6223 C C . PRO B 1 294 ? -3.475 -32.406 -3.834 1 89.69 294 PRO B C 1
ATOM 6225 O O . PRO B 1 294 ? -2.324 -32.406 -3.389 1 89.69 294 PRO B O 1
ATOM 6228 N N . GLN B 1 295 ? -4.363 -33.312 -3.549 1 90.31 295 GLN B N 1
ATOM 6229 C CA . GLN B 1 295 ? -4.047 -34.469 -2.736 1 90.31 295 GLN B CA 1
ATOM 6230 C C . GLN B 1 295 ? -4.316 -35.781 -3.5 1 90.31 295 GLN B C 1
ATOM 6232 O O . GLN B 1 295 ? -5.059 -35.781 -4.484 1 90.31 295 GLN B O 1
ATOM 6237 N N . VAL B 1 296 ? -3.713 -36.781 -3.029 1 90.75 296 VAL B N 1
ATOM 6238 C CA . VAL B 1 296 ? -3.99 -38.094 -3.562 1 90.75 296 VAL B CA 1
ATOM 6239 C C . VAL B 1 296 ? -5.426 -38.5 -3.232 1 90.75 296 VAL B C 1
ATOM 6241 O O . VAL B 1 296 ? -5.867 -38.375 -2.088 1 90.75 296 VAL B O 1
ATOM 6244 N N . PHE B 1 297 ? -6.125 -38.781 -4.219 1 89.5 297 PHE B N 1
ATOM 6245 C CA . PHE B 1 297 ? -7.496 -39.25 -4.035 1 89.5 297 PHE B CA 1
ATOM 6246 C C . PHE B 1 297 ? -7.918 -40.188 -5.176 1 89.5 297 PHE B C 1
ATOM 6248 O O . PHE B 1 297 ? -7.324 -40.156 -6.254 1 89.5 297 PHE B O 1
ATOM 6255 N N . SER B 1 298 ? -8.836 -41.062 -4.926 1 91.75 298 SER B N 1
ATOM 6256 C CA . SER B 1 298 ? -9.375 -41.938 -5.961 1 91.75 298 SER B CA 1
ATOM 6257 C C . SER B 1 298 ? -10.844 -42.25 -5.719 1 91.75 298 SER B C 1
ATOM 6259 O O . SER B 1 298 ? -11.305 -42.281 -4.574 1 91.75 298 SER B O 1
ATOM 6261 N N . GLU B 1 299 ? -11.508 -42.344 -6.707 1 93.06 299 GLU B N 1
ATOM 6262 C CA . GLU B 1 299 ? -12.922 -42.719 -6.633 1 93.06 299 GLU B CA 1
ATOM 6263 C C . GLU B 1 299 ? -13.312 -43.656 -7.766 1 93.06 299 GLU B C 1
ATOM 6265 O O . GLU B 1 299 ? -12.734 -43.594 -8.852 1 93.06 299 GLU B O 1
ATOM 6270 N N . ARG B 1 300 ? -14.211 -44.531 -7.473 1 94.25 300 ARG B N 1
ATOM 6271 C CA . ARG B 1 300 ? -14.766 -45.375 -8.516 1 94.25 300 ARG B CA 1
ATOM 6272 C C . ARG B 1 300 ? -15.812 -44.625 -9.336 1 94.25 300 ARG B C 1
ATOM 6274 O O . ARG B 1 300 ? -16.719 -44 -8.781 1 94.25 300 ARG B O 1
ATOM 6281 N N . ARG B 1 301 ? -15.648 -44.688 -10.656 1 94.56 301 ARG B N 1
ATOM 6282 C CA . ARG B 1 301 ? -16.562 -43.969 -11.547 1 94.56 301 ARG B CA 1
ATOM 6283 C C . ARG B 1 301 ? -16.672 -44.656 -12.891 1 94.56 301 ARG B C 1
ATOM 6285 O O . ARG B 1 301 ? -15.75 -45.344 -13.32 1 94.56 301 ARG B O 1
ATOM 6292 N N . LYS B 1 302 ? -17.875 -44.531 -13.461 1 96.69 302 LYS B N 1
ATOM 6293 C CA . LYS B 1 302 ? -18.016 -44.938 -14.852 1 96.69 302 LYS B CA 1
ATOM 6294 C C . LYS B 1 302 ? -17.281 -44 -15.789 1 96.69 302 LYS B C 1
ATOM 6296 O O . LYS B 1 302 ? -17.484 -42.781 -15.742 1 96.69 302 LYS B O 1
ATOM 6301 N N . VAL B 1 303 ? -16.406 -44.562 -16.609 1 97.75 303 VAL B N 1
ATOM 6302 C CA . VAL B 1 303 ? -15.664 -43.75 -17.578 1 97.75 303 VAL B CA 1
ATOM 6303 C C . VAL B 1 303 ? -15.617 -44.438 -18.922 1 97.75 303 VAL B C 1
ATOM 6305 O O . VAL B 1 303 ? -15.836 -45.656 -19 1 97.75 303 VAL B O 1
ATOM 6308 N N . THR B 1 304 ? -15.445 -43.719 -19.953 1 98.62 304 THR B N 1
ATOM 6309 C CA . THR B 1 304 ? -15.141 -44.219 -21.281 1 98.62 304 THR B CA 1
ATOM 6310 C C . THR B 1 304 ? -13.688 -43.938 -21.656 1 98.62 304 THR B C 1
ATOM 6312 O O . THR B 1 304 ? -13.273 -42.781 -21.703 1 98.62 304 THR B O 1
ATOM 6315 N N . ILE B 1 305 ? -12.945 -45.031 -21.875 1 98.38 305 ILE B N 1
ATOM 6316 C CA . ILE B 1 305 ? -11.516 -44.938 -22.141 1 98.38 305 ILE B CA 1
ATOM 6317 C C . ILE B 1 305 ? -11.258 -45.062 -23.641 1 98.38 305 ILE B C 1
ATOM 6319 O O . ILE B 1 305 ? -11.812 -45.938 -24.297 1 98.38 305 ILE B O 1
ATOM 6323 N N . MET B 1 306 ? -10.445 -44.156 -24.125 1 98.69 306 MET B N 1
ATOM 6324 C CA . MET B 1 306 ? -9.984 -44.188 -25.5 1 98.69 306 MET B CA 1
ATOM 6325 C C . MET B 1 306 ? -8.477 -44.375 -25.562 1 98.69 306 MET B C 1
ATOM 6327 O O . MET B 1 306 ? -7.723 -43.656 -24.938 1 98.69 306 MET B O 1
ATOM 6331 N N . VAL B 1 307 ? -8.055 -45.375 -26.234 1 98 307 VAL B N 1
ATOM 6332 C CA . VAL B 1 307 ? -6.641 -45.594 -26.484 1 98 307 VAL B CA 1
ATOM 6333 C C . VAL B 1 307 ? -6.367 -45.5 -27.984 1 98 307 VAL B C 1
ATOM 6335 O O . VAL B 1 307 ? -7.125 -46.031 -28.797 1 98 307 VAL B O 1
ATOM 6338 N N . CYS B 1 308 ? -5.418 -44.75 -28.312 1 98.19 308 CYS B N 1
ATOM 6339 C CA . CYS B 1 308 ? -5.039 -44.562 -29.719 1 98.19 308 CYS B CA 1
ATOM 6340 C C . CYS B 1 308 ? -3.553 -44.844 -29.906 1 98.19 308 CYS B C 1
ATOM 6342 O O . CYS B 1 308 ? -2.727 -44.469 -29.078 1 98.19 308 CYS B O 1
ATOM 6344 N N . ASP B 1 309 ? -3.203 -45.5 -30.953 1 96.12 309 ASP B N 1
ATOM 6345 C CA . ASP B 1 309 ? -1.817 -45.781 -31.297 1 96.12 309 ASP B CA 1
ATOM 6346 C C . ASP B 1 309 ? -1.592 -45.656 -32.812 1 96.12 309 ASP B C 1
ATOM 6348 O O . ASP B 1 309 ? -2.49 -45.969 -33.594 1 96.12 309 ASP B O 1
ATOM 6352 N N . ILE B 1 310 ? -0.423 -45.281 -33.156 1 95.38 310 ILE B N 1
ATOM 6353 C CA . ILE B 1 310 ? -0.037 -45.188 -34.562 1 95.38 310 ILE B CA 1
ATOM 6354 C C . ILE B 1 310 ? 0.46 -46.531 -35.062 1 95.38 310 ILE B C 1
ATOM 6356 O O . ILE B 1 310 ? 1.312 -47.156 -34.406 1 95.38 310 ILE B O 1
ATOM 6360 N N . ARG B 1 311 ? -0.038 -46.969 -36.25 1 93.31 311 ARG B N 1
ATOM 6361 C CA . ARG B 1 311 ? 0.292 -48.281 -36.75 1 93.31 311 ARG B CA 1
ATOM 6362 C C . ARG B 1 311 ? 1.716 -48.312 -37.312 1 93.31 311 ARG B C 1
ATOM 6364 O O . ARG B 1 311 ? 2.094 -47.469 -38.125 1 93.31 311 ARG B O 1
ATOM 6371 N N . ASP B 1 312 ? 2.494 -49.25 -36.844 1 86.44 312 ASP B N 1
ATOM 6372 C CA . ASP B 1 312 ? 3.842 -49.562 -37.312 1 86.44 312 ASP B CA 1
ATOM 6373 C C . ASP B 1 312 ? 4.75 -48.344 -37.188 1 86.44 312 ASP B C 1
ATOM 6375 O O . ASP B 1 312 ? 5.574 -48.062 -38.062 1 86.44 312 ASP B O 1
ATOM 6379 N N . PHE B 1 313 ? 4.504 -47.625 -36.219 1 86.75 313 PHE B N 1
ATOM 6380 C CA . PHE B 1 313 ? 5.25 -46.375 -36.062 1 86.75 313 PHE B CA 1
ATOM 6381 C C . PHE B 1 313 ? 6.691 -46.656 -35.656 1 86.75 313 PHE B C 1
ATOM 6383 O O . PHE B 1 313 ? 7.598 -45.875 -36 1 86.75 313 PHE B O 1
ATOM 6390 N N . THR B 1 314 ? 6.891 -47.719 -34.844 1 78.88 314 THR B N 1
ATOM 6391 C CA . THR B 1 314 ? 8.25 -48.062 -34.469 1 78.88 314 THR B CA 1
ATOM 6392 C C . THR B 1 314 ? 9.133 -48.25 -35.688 1 78.88 314 THR B C 1
ATOM 6394 O O . THR B 1 314 ? 10.266 -47.75 -35.719 1 78.88 314 THR B O 1
ATOM 6397 N N . THR B 1 315 ? 8.602 -48.875 -36.656 1 79.88 315 THR B N 1
ATOM 6398 C CA . THR B 1 315 ? 9.328 -49.094 -37.875 1 79.88 315 THR B CA 1
ATOM 6399 C C . THR B 1 315 ? 9.57 -47.812 -38.625 1 79.88 315 THR B C 1
ATOM 6401 O O . THR B 1 315 ? 10.664 -47.562 -39.156 1 79.88 315 THR B O 1
ATOM 6404 N N . ILE B 1 316 ? 8.625 -47 -38.656 1 81.94 316 ILE B N 1
ATOM 6405 C CA . ILE B 1 316 ? 8.719 -45.719 -39.344 1 81.94 316 ILE B CA 1
ATOM 6406 C C . ILE B 1 316 ? 9.758 -44.844 -38.656 1 81.94 316 ILE B C 1
ATOM 6408 O O . ILE B 1 316 ? 10.586 -44.219 -39.312 1 81.94 316 ILE B O 1
ATOM 6412 N N . SER B 1 317 ? 9.742 -44.812 -37.375 1 82.25 317 SER B N 1
ATOM 6413 C CA . SER B 1 317 ? 10.602 -43.938 -36.594 1 82.25 317 SER B CA 1
ATOM 6414 C C . SER B 1 317 ? 12.062 -44.344 -36.719 1 82.25 317 SER B C 1
ATOM 6416 O O . SER B 1 317 ? 12.961 -43.5 -36.562 1 82.25 317 SER B O 1
ATOM 6418 N N . GLU B 1 318 ? 12.32 -45.531 -37 1 77.31 318 GLU B N 1
ATOM 6419 C CA . GLU B 1 318 ? 13.688 -46.031 -37.125 1 77.31 318 GLU B CA 1
ATOM 6420 C C . GLU B 1 318 ? 14.32 -45.594 -38.438 1 77.31 318 GLU B C 1
ATOM 6422 O O . GLU B 1 318 ? 15.547 -45.531 -38.562 1 77.31 318 GLU B O 1
ATOM 6427 N N . ARG B 1 319 ? 13.477 -45.219 -39.344 1 82.19 319 ARG B N 1
ATOM 6428 C CA . ARG B 1 319 ? 13.969 -44.906 -40.688 1 82.19 319 ARG B CA 1
ATOM 6429 C C . ARG B 1 319 ? 14.125 -43.406 -40.875 1 82.19 319 ARG B C 1
ATOM 6431 O O . ARG B 1 319 ? 14.602 -42.938 -41.906 1 82.19 319 ARG B O 1
ATOM 6438 N N . ILE B 1 320 ? 13.695 -42.719 -39.938 1 85.62 320 ILE B N 1
ATOM 6439 C CA . ILE B 1 320 ? 13.695 -41.25 -40.094 1 85.62 320 ILE B CA 1
ATOM 6440 C C . ILE B 1 320 ? 14.453 -40.625 -38.938 1 85.62 320 ILE B C 1
ATOM 6442 O O . ILE B 1 320 ? 14.68 -41.25 -37.906 1 85.62 320 ILE B O 1
ATOM 6446 N N . LYS B 1 321 ? 14.906 -39.375 -39.156 1 88 321 LYS B N 1
ATOM 6447 C CA . LYS B 1 321 ? 15.625 -38.625 -38.125 1 88 321 LYS B CA 1
ATOM 6448 C C . LYS B 1 321 ? 14.742 -38.406 -36.906 1 88 321 LYS B C 1
ATOM 6450 O O . LYS B 1 321 ? 13.562 -38.062 -37.031 1 88 321 LYS B O 1
ATOM 6455 N N . PRO B 1 322 ? 15.312 -38.594 -35.75 1 86.44 322 PRO B N 1
ATOM 6456 C CA . PRO B 1 322 ? 14.531 -38.469 -34.5 1 86.44 322 PRO B CA 1
ATOM 6457 C C . PRO B 1 322 ? 13.836 -37.125 -34.375 1 86.44 322 PRO B C 1
ATOM 6459 O O . PRO B 1 322 ? 12.719 -37.031 -33.875 1 86.44 322 PRO B O 1
ATOM 6462 N N . GLU B 1 323 ? 14.477 -36.062 -34.812 1 88.88 323 GLU B N 1
ATOM 6463 C CA . GLU B 1 323 ? 13.898 -34.75 -34.75 1 88.88 323 GLU B CA 1
ATOM 6464 C C . GLU B 1 323 ? 12.617 -34.625 -35.562 1 88.88 323 GLU B C 1
ATOM 6466 O O . GLU B 1 323 ? 11.648 -34 -35.125 1 88.88 323 GLU B O 1
ATOM 6471 N N . LEU B 1 324 ? 12.656 -35.312 -36.656 1 90.69 324 LEU B N 1
ATOM 6472 C CA . LEU B 1 324 ? 11.484 -35.281 -37.531 1 90.69 324 LEU B CA 1
ATOM 6473 C C . LEU B 1 324 ? 10.352 -36.125 -36.906 1 90.69 324 LEU B C 1
ATOM 6475 O O . LEU B 1 324 ? 9.18 -35.781 -37.094 1 90.69 324 LEU B O 1
ATOM 6479 N N . VAL B 1 325 ? 10.719 -37.156 -36.25 1 90.44 325 VAL B N 1
ATOM 6480 C CA . VAL B 1 325 ? 9.734 -38 -35.562 1 90.44 325 VAL B CA 1
ATOM 6481 C C . VAL B 1 325 ? 8.984 -37.188 -34.531 1 90.44 325 VAL B C 1
ATOM 6483 O O . VAL B 1 325 ? 7.75 -37.219 -34.469 1 90.44 325 VAL B O 1
ATOM 6486 N N . VAL B 1 326 ? 9.688 -36.406 -33.781 1 91.88 326 VAL B N 1
ATOM 6487 C CA . VAL B 1 326 ? 9.086 -35.594 -32.719 1 91.88 326 VAL B CA 1
ATOM 6488 C C . VAL B 1 326 ? 8.227 -34.5 -33.312 1 91.88 326 VAL B C 1
ATOM 6490 O O . VAL B 1 326 ? 7.168 -34.156 -32.781 1 91.88 326 VAL B O 1
ATOM 6493 N N . ASP B 1 327 ? 8.688 -33.906 -34.406 1 93.12 327 ASP B N 1
ATOM 6494 C CA . ASP B 1 327 ? 7.898 -32.875 -35.094 1 93.12 327 ASP B CA 1
ATOM 6495 C C . ASP B 1 327 ? 6.551 -33.438 -35.531 1 93.12 327 ASP B C 1
ATOM 6497 O O . ASP B 1 327 ? 5.523 -32.781 -35.406 1 93.12 327 ASP B O 1
ATOM 6501 N N . PHE B 1 328 ? 6.645 -34.562 -36.094 1 94.19 328 PHE B N 1
ATOM 6502 C CA . PHE B 1 328 ? 5.414 -35.219 -36.531 1 94.19 328 PHE B CA 1
ATOM 6503 C C . PHE B 1 328 ? 4.504 -35.5 -35.312 1 94.19 328 PHE B C 1
ATOM 6505 O O . PHE B 1 328 ? 3.307 -35.219 -35.375 1 94.19 328 PHE B O 1
ATOM 6512 N N . LEU B 1 329 ? 5.066 -36.062 -34.281 1 94.75 329 LEU B N 1
ATOM 6513 C CA . LEU B 1 329 ? 4.277 -36.406 -33.094 1 94.75 329 LEU B CA 1
ATOM 6514 C C . LEU B 1 329 ? 3.598 -35.156 -32.5 1 94.75 329 LEU B C 1
ATOM 6516 O O . LEU B 1 329 ? 2.432 -35.219 -32.125 1 94.75 329 LEU B O 1
ATOM 6520 N N . ASN B 1 330 ? 4.301 -34.094 -32.469 1 94.69 330 ASN B N 1
ATOM 6521 C CA . ASN B 1 330 ? 3.725 -32.844 -31.953 1 94.69 330 ASN B CA 1
ATOM 6522 C C . ASN B 1 330 ? 2.527 -32.406 -32.781 1 94.69 330 ASN B C 1
ATOM 6524 O O . ASN B 1 330 ? 1.498 -32 -32.219 1 94.69 330 ASN B O 1
ATOM 6528 N N . HIS B 1 331 ? 2.732 -32.469 -34.062 1 95.5 331 HIS B N 1
ATOM 6529 C CA . HIS B 1 331 ? 1.644 -32.094 -34.969 1 95.5 331 HIS B CA 1
ATOM 6530 C C . HIS B 1 331 ? 0.471 -33.062 -34.844 1 95.5 331 HIS B C 1
ATOM 6532 O O . HIS B 1 331 ? -0.688 -32.656 -34.812 1 95.5 331 HIS B O 1
ATOM 6538 N N . PHE B 1 332 ? 0.805 -34.344 -34.781 1 96.12 332 PHE B N 1
ATOM 6539 C CA . PHE B 1 332 ? -0.185 -35.375 -34.562 1 96.12 332 PHE B CA 1
ATOM 6540 C C . PHE B 1 332 ? -0.97 -35.156 -33.281 1 96.12 332 PHE B C 1
ATOM 6542 O O . PHE B 1 332 ? -2.203 -35.125 -33.312 1 96.12 332 PHE B O 1
ATOM 6549 N N . PHE B 1 333 ? -0.337 -34.938 -32.188 1 96 333 PHE B N 1
ATOM 6550 C CA . PHE B 1 333 ? -0.969 -34.781 -30.906 1 96 333 PHE B CA 1
ATOM 6551 C C . PHE B 1 333 ? -1.815 -33.5 -30.875 1 96 333 PHE B C 1
ATOM 6553 O O . PHE B 1 333 ? -2.869 -33.469 -30.234 1 96 333 PHE B O 1
ATOM 6560 N N . GLU B 1 334 ? -1.318 -32.5 -31.516 1 95.44 334 GLU B N 1
ATOM 6561 C CA . GLU B 1 334 ? -2.074 -31.25 -31.594 1 95.44 334 GLU B CA 1
ATOM 6562 C C . GLU B 1 334 ? -3.473 -31.484 -32.156 1 95.44 334 GLU B C 1
ATOM 6564 O O . GLU B 1 334 ? -4.465 -31.047 -31.562 1 95.44 334 GLU B O 1
ATOM 6569 N N . LYS B 1 335 ? -3.508 -32.25 -33.25 1 96.5 335 LYS B N 1
ATOM 6570 C CA . LYS B 1 335 ? -4.781 -32.5 -33.906 1 96.5 335 LYS B CA 1
ATOM 6571 C C . LYS B 1 335 ? -5.637 -33.469 -33.094 1 96.5 335 LYS B C 1
ATOM 6573 O O . LYS B 1 335 ? -6.852 -33.281 -32.969 1 96.5 335 LYS B O 1
ATOM 6578 N N . MET B 1 336 ? -5.035 -34.438 -32.5 1 96.81 336 MET B N 1
ATOM 6579 C CA . MET B 1 336 ? -5.77 -35.438 -31.75 1 96.81 336 MET B CA 1
ATOM 6580 C C . MET B 1 336 ? -6.352 -34.844 -30.469 1 96.81 336 MET B C 1
ATOM 6582 O O . MET B 1 336 ? -7.504 -35.125 -30.125 1 96.81 336 MET B O 1
ATOM 6586 N N . ILE B 1 337 ? -5.539 -34.062 -29.766 1 94.06 337 ILE B N 1
ATOM 6587 C CA . ILE B 1 337 ? -5.969 -33.5 -28.5 1 94.06 337 ILE B CA 1
ATOM 6588 C C . ILE B 1 337 ? -7.117 -32.531 -28.734 1 94.06 337 ILE B C 1
ATOM 6590 O O . ILE B 1 337 ? -8.047 -32.438 -27.938 1 94.06 337 ILE B O 1
ATOM 6594 N N . GLU B 1 338 ? -6.996 -31.75 -29.781 1 95 338 GLU B N 1
ATOM 6595 C CA . GLU B 1 338 ? -8.086 -30.844 -30.125 1 95 338 GLU B CA 1
ATOM 6596 C C . GLU B 1 338 ? -9.398 -31.609 -30.312 1 95 338 GLU B C 1
ATOM 6598 O O . GLU B 1 338 ? -10.445 -31.172 -29.844 1 95 338 GLU B O 1
ATOM 6603 N N . ALA B 1 339 ? -9.305 -32.75 -30.969 1 97.19 339 ALA B N 1
ATOM 6604 C CA . ALA B 1 339 ? -10.484 -33.594 -31.188 1 97.19 339 ALA B CA 1
ATOM 6605 C C . ALA B 1 339 ? -11.047 -34.094 -29.875 1 97.19 339 ALA B C 1
ATOM 6607 O O . ALA B 1 339 ? -12.266 -34.125 -29.688 1 97.19 339 ALA B O 1
ATOM 6608 N N . ILE B 1 340 ? -10.242 -34.469 -28.953 1 96.69 340 ILE B N 1
ATOM 6609 C CA . ILE B 1 340 ? -10.633 -35.031 -27.672 1 96.69 340 ILE B CA 1
ATOM 6610 C C . ILE B 1 340 ? -11.273 -33.969 -26.797 1 96.69 340 ILE B C 1
ATOM 6612 O O . ILE B 1 340 ? -12.359 -34.156 -26.25 1 96.69 340 ILE B O 1
ATOM 6616 N N . THR B 1 341 ? -10.617 -32.812 -26.75 1 93.25 341 THR B N 1
ATOM 6617 C CA . THR B 1 341 ? -11.055 -31.75 -25.844 1 93.25 341 THR B CA 1
ATOM 6618 C C . THR B 1 341 ? -12.328 -31.078 -26.359 1 93.25 341 THR B C 1
ATOM 6620 O O . THR B 1 341 ? -13.172 -30.641 -25.578 1 93.25 341 THR B O 1
ATOM 6623 N N . SER B 1 342 ? -12.445 -31.031 -27.672 1 95.56 342 SER B N 1
ATOM 6624 C CA . SER B 1 342 ? -13.648 -30.469 -28.266 1 95.56 342 SER B CA 1
ATOM 6625 C C . SER B 1 342 ? -14.883 -31.312 -27.938 1 95.56 342 SER B C 1
ATOM 6627 O O . SER B 1 342 ? -16.016 -30.828 -28.031 1 95.56 342 SER B O 1
ATOM 6629 N N . GLN B 1 343 ? -14.625 -32.594 -27.547 1 96.62 343 GLN B N 1
ATOM 6630 C CA . GLN B 1 343 ? -15.719 -33.469 -27.203 1 96.62 343 GLN B CA 1
ATOM 6631 C C . GLN B 1 343 ? -15.727 -33.812 -25.719 1 96.62 343 GLN B C 1
ATOM 6633 O O . GLN B 1 343 ? -16.078 -34.906 -25.312 1 96.62 343 GLN B O 1
ATOM 6638 N N . HIS B 1 344 ? -15.172 -32.938 -24.891 1 93.94 344 HIS B N 1
ATOM 6639 C CA . HIS B 1 344 ? -15.258 -32.938 -23.438 1 93.94 344 HIS B CA 1
ATOM 6640 C C . HIS B 1 344 ? -14.422 -34.062 -22.844 1 93.94 344 HIS B C 1
ATOM 6642 O O . HIS B 1 344 ? -14.688 -34.531 -21.719 1 93.94 344 HIS B O 1
ATOM 6648 N N . GLY B 1 345 ? -13.539 -34.594 -23.625 1 95.25 345 GLY B N 1
ATOM 6649 C CA . GLY B 1 345 ? -12.578 -35.531 -23.078 1 95.25 345 GLY B CA 1
ATOM 6650 C C . GLY B 1 345 ? -11.328 -34.875 -22.531 1 95.25 345 GLY B C 1
ATOM 6651 O O . GLY B 1 345 ? -11.094 -33.688 -22.766 1 95.25 345 GLY B O 1
ATOM 6652 N N . ILE B 1 346 ? -10.547 -35.656 -21.734 1 93 346 ILE B N 1
ATOM 6653 C CA . ILE B 1 346 ? -9.25 -35.156 -21.297 1 93 346 ILE B CA 1
ATOM 6654 C C . ILE B 1 346 ? -8.156 -36.156 -21.688 1 93 346 ILE B C 1
ATOM 6656 O O . ILE B 1 346 ? -8.391 -37.344 -21.734 1 93 346 ILE B O 1
ATOM 6660 N N . LEU B 1 347 ? -7.074 -35.562 -22.047 1 93.38 347 LEU B N 1
ATOM 6661 C CA . LEU B 1 347 ? -5.91 -36.438 -22.281 1 93.38 347 LEU B CA 1
ATOM 6662 C C . LEU B 1 347 ? -5.309 -36.875 -20.953 1 93.38 347 LEU B C 1
ATOM 6664 O O . LEU B 1 347 ? -4.98 -36.062 -20.094 1 93.38 347 LEU B O 1
ATOM 6668 N N . ASP B 1 348 ? -5.234 -38.125 -20.734 1 93.44 348 ASP B N 1
ATOM 6669 C CA . ASP B 1 348 ? -4.594 -38.719 -19.547 1 93.44 348 ASP B CA 1
ATOM 6670 C C . ASP B 1 348 ? -3.074 -38.656 -19.672 1 93.44 348 ASP B C 1
ATOM 6672 O O . ASP B 1 348 ? -2.414 -37.938 -18.906 1 93.44 348 ASP B O 1
ATOM 6676 N N . LYS B 1 349 ? -2.512 -39.281 -20.703 1 92.44 349 LYS B N 1
ATOM 6677 C CA . LYS B 1 349 ? -1.066 -39.281 -20.891 1 92.44 349 LYS B CA 1
ATOM 6678 C C . LYS B 1 349 ? -0.704 -39.719 -22.312 1 92.44 349 LYS B C 1
ATOM 6680 O O . LYS B 1 349 ? -1.488 -40.406 -22.969 1 92.44 349 LYS B O 1
ATOM 6685 N N . TYR B 1 350 ? 0.468 -39.312 -22.688 1 91.56 350 TYR B N 1
ATOM 6686 C CA . TYR B 1 350 ? 1.056 -39.812 -23.938 1 91.56 350 TYR B CA 1
ATOM 6687 C C . TYR B 1 350 ? 1.723 -41.156 -23.719 1 91.56 350 TYR B C 1
ATOM 6689 O O . TYR B 1 350 ? 2.332 -41.406 -22.688 1 91.56 350 TYR B O 1
ATOM 6697 N N . LEU B 1 351 ? 1.577 -42 -24.641 1 88.56 351 LEU B N 1
ATOM 6698 C CA . LEU B 1 351 ? 2.178 -43.312 -24.578 1 88.56 351 LEU B CA 1
ATOM 6699 C C . LEU B 1 351 ? 3.215 -43.5 -25.688 1 88.56 351 LEU B C 1
ATOM 6701 O O . LEU B 1 351 ? 3.207 -44.5 -26.391 1 88.56 351 LEU B O 1
ATOM 6705 N N . GLY B 1 352 ? 4.02 -42.469 -25.922 1 86.94 352 GLY B N 1
ATOM 6706 C CA . GLY B 1 352 ? 4.988 -42.5 -27 1 86.94 352 GLY B CA 1
ATOM 6707 C C . GLY B 1 352 ? 4.391 -42.094 -28.344 1 86.94 352 GLY B C 1
ATOM 6708 O O . GLY B 1 352 ? 4.336 -40.906 -28.688 1 86.94 352 GLY B O 1
ATOM 6709 N N . ASP B 1 353 ? 3.953 -43.188 -29.078 1 89.38 353 ASP B N 1
ATOM 6710 C CA . ASP B 1 353 ? 3.342 -42.938 -30.375 1 89.38 353 ASP B CA 1
ATOM 6711 C C . ASP B 1 353 ? 1.821 -43.062 -30.297 1 89.38 353 ASP B C 1
ATOM 6713 O O . ASP B 1 353 ? 1.16 -43.281 -31.312 1 89.38 353 ASP B O 1
ATOM 6717 N N . GLY B 1 354 ? 1.329 -42.938 -29.125 1 93.94 354 GLY B N 1
ATOM 6718 C CA . GLY B 1 354 ? -0.1 -42.969 -28.859 1 93.94 354 GLY B CA 1
ATOM 6719 C C . GLY B 1 354 ? -0.486 -42.219 -27.594 1 93.94 354 GLY B C 1
ATOM 6720 O O . GLY B 1 354 ? 0.281 -41.375 -27.109 1 93.94 354 GLY B O 1
ATOM 6721 N N . PHE B 1 355 ? -1.761 -42.406 -27.219 1 94.88 355 PHE B N 1
ATOM 6722 C CA . PHE B 1 355 ? -2.199 -41.719 -26.016 1 94.88 355 PHE B CA 1
ATOM 6723 C C . PHE B 1 355 ? -3.426 -42.406 -25.406 1 94.88 355 PHE B C 1
ATOM 6725 O O . PHE B 1 355 ? -4.004 -43.312 -26.016 1 94.88 355 PHE B O 1
ATOM 6732 N N . LEU B 1 356 ? -3.654 -42.031 -24.203 1 96.38 356 LEU B N 1
ATOM 6733 C CA . LEU B 1 356 ? -4.84 -42.438 -23.469 1 96.38 356 LEU B CA 1
ATOM 6734 C C . LEU B 1 356 ? -5.688 -41.219 -23.078 1 96.38 356 LEU B C 1
ATOM 6736 O O . LEU B 1 356 ? -5.156 -40.219 -22.594 1 96.38 356 LEU B O 1
ATOM 6740 N N . ALA B 1 357 ? -6.965 -41.312 -23.391 1 97.19 357 ALA B N 1
ATOM 6741 C CA . ALA B 1 357 ? -7.891 -40.219 -23.047 1 97.19 357 ALA B CA 1
ATOM 6742 C C . ALA B 1 357 ? -9.055 -40.75 -22.203 1 97.19 357 ALA B C 1
ATOM 6744 O O . ALA B 1 357 ? -9.398 -41.938 -22.281 1 97.19 357 ALA B O 1
ATOM 6745 N N . ILE B 1 358 ? -9.586 -39.906 -21.453 1 97.12 358 ILE B N 1
ATOM 6746 C CA . ILE B 1 358 ? -10.672 -40.281 -20.562 1 97.12 358 ILE B CA 1
ATOM 6747 C C . ILE B 1 358 ? -11.883 -39.375 -20.812 1 97.12 358 ILE B C 1
ATOM 6749 O O . ILE B 1 358 ? -11.742 -38.156 -20.938 1 97.12 358 ILE B O 1
ATOM 6753 N N . PHE B 1 359 ? -12.992 -39.969 -20.969 1 97.69 359 PHE B N 1
ATOM 6754 C CA . PHE B 1 359 ? -14.266 -39.25 -21.031 1 97.69 359 PHE B CA 1
ATOM 6755 C C . PHE B 1 359 ? -15.125 -39.594 -19.812 1 97.69 359 PHE B C 1
ATOM 6757 O O . PHE B 1 359 ? -15.172 -40.719 -19.359 1 97.69 359 PHE B O 1
ATOM 6764 N N . GLY B 1 360 ? -15.742 -38.562 -19.25 1 96.06 360 GLY B N 1
ATOM 6765 C CA . GLY B 1 360 ? -16.594 -38.75 -18.094 1 96.06 360 GLY B CA 1
ATOM 6766 C C . GLY B 1 360 ? -15.906 -38.438 -16.781 1 96.06 360 GLY B C 1
ATOM 6767 O O . GLY B 1 360 ? -16.453 -38.656 -15.703 1 96.06 360 GLY B O 1
ATOM 6768 N N . SER B 1 361 ? -14.758 -38 -16.844 1 93.19 361 SER B N 1
ATOM 6769 C CA . SER B 1 361 ? -13.961 -37.531 -15.703 1 93.19 361 SER B CA 1
ATOM 6770 C C . SER B 1 361 ? -13.039 -36.406 -16.109 1 93.19 361 SER B C 1
ATOM 6772 O O . SER B 1 361 ? -12.508 -36.375 -17.219 1 93.19 361 SER B O 1
ATOM 6774 N N . PRO B 1 362 ? -12.844 -35.469 -15.25 1 89.06 362 PRO B N 1
ATOM 6775 C CA . PRO B 1 362 ? -13.164 -35.375 -13.82 1 89.06 362 PRO B CA 1
ATOM 6776 C C . PRO B 1 362 ? -14.625 -35 -13.562 1 89.06 362 PRO B C 1
ATOM 6778 O O . PRO B 1 362 ? -15.133 -35.25 -12.469 1 89.06 362 PRO B O 1
ATOM 6781 N N . ASP B 1 363 ? -15.25 -34.375 -14.516 1 89.5 363 ASP B N 1
ATOM 6782 C CA . ASP B 1 363 ? -16.672 -34.094 -14.391 1 89.5 363 ASP B CA 1
ATOM 6783 C C . ASP B 1 363 ? -17.531 -35.188 -15.008 1 89.5 363 ASP B C 1
ATOM 6785 O O . ASP B 1 363 ? -17.141 -35.781 -16.016 1 89.5 363 ASP B O 1
ATOM 6789 N N . ASP B 1 364 ? -18.688 -35.25 -14.453 1 91.06 364 ASP B N 1
ATOM 6790 C CA . ASP B 1 364 ? -19.625 -36.25 -15 1 91.06 364 ASP B CA 1
ATOM 6791 C C . ASP B 1 364 ? -20.125 -35.812 -16.375 1 91.06 364 ASP B C 1
ATOM 6793 O O . ASP B 1 364 ? -20.312 -34.625 -16.625 1 91.06 364 ASP B O 1
ATOM 6797 N N . ASP B 1 365 ? -20.234 -36.75 -17.234 1 94.75 365 ASP B N 1
ATOM 6798 C CA . ASP B 1 365 ? -20.75 -36.594 -18.594 1 94.75 365 ASP B CA 1
ATOM 6799 C C . ASP B 1 365 ? -21.719 -37.688 -18.969 1 94.75 365 ASP B C 1
ATOM 6801 O O . ASP B 1 365 ? -21.312 -38.812 -19.219 1 94.75 365 ASP B O 1
ATOM 6805 N N . ALA B 1 366 ? -23 -37.375 -19.078 1 94.88 366 ALA B N 1
ATOM 6806 C CA . ALA B 1 366 ? -24.062 -38.344 -19.375 1 94.88 366 ALA B CA 1
ATOM 6807 C C . ALA B 1 366 ? -23.906 -38.906 -20.781 1 94.88 366 ALA B C 1
ATOM 6809 O O . ALA B 1 366 ? -24.422 -40 -21.094 1 94.88 366 ALA B O 1
ATOM 6810 N N . TYR B 1 367 ? -23.203 -38.25 -21.641 1 97.12 367 TYR B N 1
ATOM 6811 C CA . TYR B 1 367 ? -23.062 -38.656 -23.031 1 97.12 367 TYR B CA 1
ATOM 6812 C C . TYR B 1 367 ? -21.609 -39 -23.344 1 97.12 367 TYR B C 1
ATOM 6814 O O . TYR B 1 367 ? -21.156 -38.844 -24.484 1 97.12 367 TYR B O 1
ATOM 6822 N N . GLN B 1 368 ? -20.875 -39.5 -22.344 1 97.81 368 GLN B N 1
ATOM 6823 C CA . GLN B 1 368 ? -19.438 -39.719 -22.453 1 97.81 368 GLN B CA 1
ATOM 6824 C C . GLN B 1 368 ? -19.125 -40.688 -23.578 1 97.81 368 GLN B C 1
ATOM 6826 O O . GLN B 1 368 ? -18.125 -40.531 -24.297 1 97.81 368 GLN B O 1
ATOM 6831 N N . GLU B 1 369 ? -19.953 -41.719 -23.844 1 98.44 369 GLU B N 1
ATOM 6832 C CA . GLU B 1 369 ? -19.719 -42.719 -24.906 1 98.44 369 GLU B CA 1
ATOM 6833 C C . GLU B 1 369 ? -19.859 -42.062 -26.281 1 98.44 369 GLU B C 1
ATOM 6835 O O . GLU B 1 369 ? -19.016 -42.281 -27.156 1 98.44 369 GLU B O 1
ATOM 6840 N N . ASP B 1 370 ? -20.938 -41.281 -26.438 1 98.44 370 ASP B N 1
ATOM 6841 C CA . ASP B 1 370 ? -21.156 -40.594 -27.703 1 98.44 370 ASP B CA 1
ATOM 6842 C C . ASP B 1 370 ? -20.031 -39.625 -28 1 98.44 370 ASP B C 1
ATOM 6844 O O . ASP B 1 370 ? -19.547 -39.531 -29.141 1 98.44 370 ASP B O 1
ATOM 6848 N N . HIS B 1 371 ? -19.656 -38.906 -27.016 1 98.44 371 HIS B N 1
ATOM 6849 C CA . HIS B 1 371 ? -18.594 -37.938 -27.156 1 98.44 371 HIS B CA 1
ATOM 6850 C C . HIS B 1 371 ? -17.281 -38.594 -27.547 1 98.44 371 HIS B C 1
ATOM 6852 O O . HIS B 1 371 ? -16.531 -38.062 -28.375 1 98.44 371 HIS B O 1
ATOM 6858 N N . ALA B 1 372 ? -16.984 -39.781 -26.953 1 98.69 372 ALA B N 1
ATOM 6859 C CA . ALA B 1 372 ? -15.773 -40.5 -27.297 1 98.69 372 ALA B CA 1
ATOM 6860 C C . ALA B 1 372 ? -15.789 -40.938 -28.766 1 98.69 372 ALA B C 1
ATOM 6862 O O . ALA B 1 372 ? -14.773 -40.844 -29.453 1 98.69 372 ALA B O 1
ATOM 6863 N N . ILE B 1 373 ? -16.922 -41.375 -29.188 1 98.5 373 ILE B N 1
ATOM 6864 C CA . ILE B 1 373 ? -17.062 -41.844 -30.578 1 98.5 373 ILE B CA 1
ATOM 6865 C C . ILE B 1 373 ? -16.938 -40.656 -31.516 1 98.5 373 ILE B C 1
ATOM 6867 O O . ILE B 1 373 ? -16.266 -40.75 -32.562 1 98.5 373 ILE B O 1
ATOM 6871 N N . HIS B 1 374 ? -17.578 -39.562 -31.188 1 98.44 374 HIS B N 1
ATOM 6872 C CA . HIS B 1 374 ? -17.453 -38.344 -32 1 98.44 374 HIS B CA 1
ATOM 6873 C C . HIS B 1 374 ? -15.992 -37.906 -32.094 1 98.44 374 HIS B C 1
ATOM 6875 O O . HIS B 1 374 ? -15.539 -37.469 -33.156 1 98.44 374 HIS B O 1
ATOM 6881 N N . ALA B 1 375 ? -15.281 -37.969 -30.984 1 98.56 375 ALA B N 1
ATOM 6882 C CA . ALA B 1 375 ? -13.859 -37.625 -30.984 1 98.56 375 ALA B CA 1
ATOM 6883 C C . ALA B 1 375 ? -13.078 -38.531 -31.938 1 98.56 375 ALA B C 1
ATOM 6885 O O . ALA B 1 375 ? -12.219 -38.062 -32.688 1 98.56 375 ALA B O 1
ATOM 6886 N N . ALA B 1 376 ? -13.359 -39.812 -31.906 1 98.62 376 ALA B N 1
ATOM 6887 C CA . ALA B 1 376 ? -12.68 -40.781 -32.781 1 98.62 376 ALA B CA 1
ATOM 6888 C C . ALA B 1 376 ? -12.922 -40.469 -34.25 1 98.62 376 ALA B C 1
ATOM 6890 O O . ALA B 1 376 ? -12 -40.562 -35.062 1 98.62 376 ALA B O 1
ATOM 6891 N N . LEU B 1 377 ? -14.133 -40.094 -34.562 1 98.06 377 LEU B N 1
ATOM 6892 C CA . LEU B 1 377 ? -14.469 -39.75 -35.938 1 98.06 377 LEU B CA 1
ATOM 6893 C C . LEU B 1 377 ? -13.75 -38.469 -36.375 1 98.06 377 LEU B C 1
ATOM 6895 O O . LEU B 1 377 ? -13.305 -38.375 -37.5 1 98.06 377 LEU B O 1
ATOM 6899 N N . LYS B 1 378 ? -13.68 -37.562 -35.5 1 98.19 378 LYS B N 1
ATOM 6900 C CA . LYS B 1 378 ? -12.938 -36.344 -35.781 1 98.19 378 LYS B CA 1
ATOM 6901 C C . LYS B 1 378 ? -11.453 -36.625 -35.969 1 98.19 378 LYS B C 1
ATOM 6903 O O . LYS B 1 378 ? -10.805 -36 -36.812 1 98.19 378 LYS B O 1
ATOM 6908 N N . MET B 1 379 ? -10.922 -37.531 -35.219 1 98.38 379 MET B N 1
ATOM 6909 C CA . MET B 1 379 ? -9.531 -37.969 -35.344 1 98.38 379 MET B CA 1
ATOM 6910 C C . MET B 1 379 ? -9.297 -38.594 -36.719 1 98.38 379 MET B C 1
ATOM 6912 O O . MET B 1 379 ? -8.281 -38.312 -37.375 1 98.38 379 MET B O 1
ATOM 6916 N N . ARG B 1 380 ? -10.211 -39.406 -37.125 1 97.56 380 ARG B N 1
ATOM 6917 C CA . ARG B 1 380 ? -10.133 -40.031 -38.438 1 97.56 380 ARG B CA 1
ATOM 6918 C C . ARG B 1 380 ? -10.07 -38.969 -39.531 1 97.56 380 ARG B C 1
ATOM 6920 O O . ARG B 1 380 ? -9.266 -39.062 -40.469 1 97.56 380 ARG B O 1
ATOM 6927 N N . GLU B 1 381 ? -10.906 -38 -39.375 1 97.19 381 GLU B N 1
ATOM 6928 C CA . GLU B 1 381 ? -10.914 -36.906 -40.344 1 97.19 381 GLU B CA 1
ATOM 6929 C C . GLU B 1 381 ? -9.602 -36.125 -40.312 1 97.19 381 GLU B C 1
ATOM 6931 O O . GLU B 1 381 ? -9.102 -35.688 -41.344 1 97.19 381 GLU B O 1
ATOM 6936 N N . ALA B 1 382 ? -9.094 -35.875 -39.156 1 97.25 382 ALA B N 1
ATOM 6937 C CA . ALA B 1 382 ? -7.848 -35.125 -39 1 97.25 382 ALA B CA 1
ATOM 6938 C C . ALA B 1 382 ? -6.676 -35.875 -39.625 1 97.25 382 ALA B C 1
ATOM 6940 O O . ALA B 1 382 ? -5.715 -35.25 -40.094 1 97.25 382 ALA B O 1
ATOM 6941 N N . MET B 1 383 ? -6.734 -37.219 -39.656 1 97.12 383 MET B N 1
ATOM 6942 C CA . MET B 1 383 ? -5.664 -38.031 -40.25 1 97.12 383 MET B CA 1
ATOM 6943 C C . MET B 1 383 ? -5.5 -37.781 -41.719 1 97.12 383 MET B C 1
ATOM 6945 O O . MET B 1 383 ? -4.391 -37.844 -42.25 1 97.12 383 MET B O 1
ATOM 6949 N N . LYS B 1 384 ? -6.562 -37.375 -42.344 1 96.06 384 LYS B N 1
ATOM 6950 C CA . LYS B 1 384 ? -6.484 -37.031 -43.75 1 96.06 384 LYS B CA 1
ATOM 6951 C C . LYS B 1 384 ? -5.555 -35.844 -44 1 96.06 384 LYS B C 1
ATOM 6953 O O . LYS B 1 384 ? -4.664 -35.906 -44.844 1 96.06 384 LYS B O 1
ATOM 6958 N N . SER B 1 385 ? -5.859 -34.844 -43.25 1 95.5 385 SER B N 1
ATOM 6959 C CA . SER B 1 385 ? -5.031 -33.656 -43.344 1 95.5 385 SER B CA 1
ATOM 6960 C C . SER B 1 385 ? -3.594 -33.938 -42.938 1 95.5 385 SER B C 1
ATOM 6962 O O . SER B 1 385 ? -2.654 -33.406 -43.531 1 95.5 385 SER B O 1
ATOM 6964 N N . LEU B 1 386 ? -3.35 -34.719 -41.906 1 96.38 386 LEU B N 1
ATOM 6965 C CA . LEU B 1 386 ? -2.018 -35.031 -41.406 1 96.38 386 LEU B CA 1
ATOM 6966 C C . LEU B 1 386 ? -1.236 -35.812 -42.469 1 96.38 386 LEU B C 1
ATOM 6968 O O . LEU B 1 386 ? -0.044 -35.594 -42.688 1 96.38 386 LEU B O 1
ATOM 6972 N N . ASN B 1 387 ? -1.923 -36.781 -43.125 1 96.81 387 ASN B N 1
ATOM 6973 C CA . ASN B 1 387 ? -1.261 -37.562 -44.156 1 96.81 387 ASN B CA 1
ATOM 6974 C C . ASN B 1 387 ? -0.921 -36.719 -45.406 1 96.81 387 ASN B C 1
ATOM 6976 O O . ASN B 1 387 ? 0.094 -36.969 -46.062 1 96.81 387 ASN B O 1
ATOM 6980 N N . ALA B 1 388 ? -1.758 -35.781 -45.688 1 96.06 388 ALA B N 1
ATOM 6981 C CA . ALA B 1 388 ? -1.465 -34.875 -46.812 1 96.06 388 ALA B CA 1
ATOM 6982 C C . ALA B 1 388 ? -0.163 -34.094 -46.562 1 96.06 388 ALA B C 1
ATOM 6984 O O . ALA B 1 388 ? 0.603 -33.844 -47.5 1 96.06 388 ALA B O 1
ATOM 6985 N N . ASP B 1 389 ? 0.1 -33.781 -45.344 1 95.12 389 ASP B N 1
ATOM 6986 C CA . ASP B 1 389 ? 1.26 -32.969 -45 1 95.12 389 ASP B CA 1
ATOM 6987 C C . ASP B 1 389 ? 2.496 -33.844 -44.781 1 95.12 389 ASP B C 1
ATOM 6989 O O . ASP B 1 389 ? 3.615 -33.438 -45.094 1 95.12 389 ASP B O 1
ATOM 6993 N N . TRP B 1 390 ? 2.357 -35.125 -44.281 1 95.44 390 TRP B N 1
ATOM 6994 C CA . TRP B 1 390 ? 3.514 -35.812 -43.719 1 95.44 390 TRP B CA 1
ATOM 6995 C C . TRP B 1 390 ? 3.789 -37.094 -44.469 1 95.44 390 TRP B C 1
ATOM 6997 O O . TRP B 1 390 ? 4.875 -37.688 -44.375 1 95.44 390 TRP B O 1
ATOM 7007 N N . ALA B 1 391 ? 2.873 -37.625 -45.25 1 93.94 391 ALA B N 1
ATOM 7008 C CA . ALA B 1 391 ? 3.035 -38.938 -45.906 1 93.94 391 ALA B CA 1
ATOM 7009 C C . ALA B 1 391 ? 4.281 -38.938 -46.781 1 93.94 391 ALA B C 1
ATOM 7011 O O . ALA B 1 391 ? 5.039 -39.938 -46.75 1 93.94 391 ALA B O 1
ATOM 7012 N N . LYS B 1 392 ? 4.465 -37.906 -47.469 1 93.06 392 LYS B N 1
ATOM 7013 C CA . LYS B 1 392 ? 5.617 -37.812 -48.375 1 93.06 392 LYS B CA 1
ATOM 7014 C C . LYS B 1 392 ? 6.918 -37.75 -47.562 1 93.06 392 LYS B C 1
ATOM 7016 O O . LYS B 1 392 ? 7.922 -38.344 -47.969 1 93.06 392 LYS B O 1
ATOM 7021 N N . ILE B 1 393 ? 6.879 -37 -46.531 1 91.62 393 ILE B N 1
ATOM 7022 C CA . ILE B 1 393 ? 8.062 -36.781 -45.719 1 91.62 393 ILE B CA 1
ATOM 7023 C C . ILE B 1 393 ? 8.445 -38.094 -45 1 91.62 393 ILE B C 1
ATOM 7025 O O . ILE B 1 393 ? 9.625 -38.438 -44.938 1 91.62 393 ILE B O 1
ATOM 7029 N N . LEU B 1 394 ? 7.457 -38.875 -44.562 1 90.06 394 LEU B N 1
ATOM 7030 C CA . LEU B 1 394 ? 7.695 -40.094 -43.812 1 90.06 394 LEU B CA 1
ATOM 7031 C C . LEU B 1 394 ? 7.844 -41.312 -44.719 1 90.06 394 LEU B C 1
ATOM 7033 O O . LEU B 1 394 ? 8.289 -42.375 -44.281 1 90.06 394 LEU B O 1
ATOM 7037 N N . GLY B 1 395 ? 7.492 -41.125 -45.938 1 87.88 395 GLY B N 1
ATOM 7038 C CA . GLY B 1 395 ? 7.641 -42.188 -46.938 1 87.88 395 GLY B CA 1
ATOM 7039 C C . GLY B 1 395 ? 6.512 -43.219 -46.906 1 87.88 395 GLY B C 1
ATOM 7040 O O . GLY B 1 395 ? 6.59 -44.25 -47.531 1 87.88 395 GLY B O 1
ATOM 7041 N N . SER B 1 396 ? 5.516 -43 -46.031 1 89.81 396 SER B N 1
ATOM 7042 C CA . SER B 1 396 ? 4.375 -43.875 -45.906 1 89.81 396 SER B CA 1
ATOM 7043 C C . SER B 1 396 ? 3.17 -43.156 -45.312 1 89.81 396 SER B C 1
ATOM 7045 O O . SER B 1 396 ? 3.328 -42.188 -44.562 1 89.81 396 SER B O 1
ATOM 7047 N N . GLU B 1 397 ? 2.035 -43.656 -45.75 1 92.81 397 GLU B N 1
ATOM 7048 C CA . GLU B 1 397 ? 0.825 -43.156 -45.094 1 92.81 397 GLU B CA 1
ATOM 7049 C C . GLU B 1 397 ? 0.718 -43.656 -43.656 1 92.81 397 GLU B C 1
ATOM 7051 O O . GLU B 1 397 ? 1.025 -44.812 -43.375 1 92.81 397 GLU B O 1
ATOM 7056 N N . ILE B 1 398 ? 0.279 -42.781 -42.812 1 93.69 398 ILE B N 1
ATOM 7057 C CA . ILE B 1 398 ? 0.156 -43.094 -41.375 1 93.69 398 ILE B CA 1
ATOM 7058 C C . ILE B 1 398 ? -1.27 -43.562 -41.062 1 93.69 398 ILE B C 1
ATOM 7060 O O . ILE B 1 398 ? -2.234 -42.938 -41.531 1 93.69 398 ILE B O 1
ATOM 7064 N N . GLN B 1 399 ? -1.358 -44.625 -40.438 1 95.5 399 GLN B N 1
ATOM 7065 C CA . GLN B 1 399 ? -2.646 -45.125 -39.969 1 95.5 399 GLN B CA 1
ATOM 7066 C C . GLN B 1 399 ? -2.68 -45.219 -38.438 1 95.5 399 GLN B C 1
ATOM 7068 O O . GLN B 1 399 ? -1.638 -45.375 -37.812 1 95.5 399 GLN B O 1
ATOM 7073 N N . ILE B 1 400 ? -3.904 -45.125 -37.906 1 97.19 400 ILE B N 1
ATOM 7074 C CA . ILE B 1 400 ? -4.02 -45.188 -36.469 1 97.19 400 ILE B CA 1
ATOM 7075 C C . ILE B 1 400 ? -5.043 -46.281 -36.094 1 97.19 400 ILE B C 1
ATOM 7077 O O . ILE B 1 400 ? -5.863 -46.656 -36.906 1 97.19 400 ILE B O 1
ATOM 7081 N N . GLY B 1 401 ? -4.895 -46.781 -34.938 1 97.81 401 GLY B N 1
ATOM 7082 C CA . GLY B 1 401 ? -5.887 -47.625 -34.281 1 97.81 401 GLY B CA 1
ATOM 7083 C C . GLY B 1 401 ? -6.473 -47 -33.031 1 97.81 401 GLY B C 1
ATOM 7084 O O . GLY B 1 401 ? -5.734 -46.5 -32.188 1 97.81 401 GLY B O 1
ATOM 7085 N N . ILE B 1 402 ? -7.809 -47 -32.969 1 98.56 402 ILE B N 1
ATOM 7086 C CA . ILE B 1 402 ? -8.492 -46.406 -31.828 1 98.56 402 ILE B CA 1
ATOM 7087 C C . ILE B 1 402 ? -9.359 -47.5 -31.156 1 98.56 402 ILE B C 1
ATOM 7089 O O . ILE B 1 402 ? -10.18 -48.125 -31.812 1 98.56 402 ILE B O 1
ATOM 7093 N N . GLY B 1 403 ? -9.117 -47.688 -29.906 1 98.31 403 GLY B N 1
ATOM 7094 C CA . GLY B 1 403 ? -9.945 -48.562 -29.109 1 98.31 403 GLY B CA 1
ATOM 7095 C C . GLY B 1 403 ? -10.734 -47.812 -28.047 1 98.31 403 GLY B C 1
ATOM 7096 O O . GLY B 1 403 ? -10.18 -47 -27.312 1 98.31 403 GLY B O 1
ATOM 7097 N N . ILE B 1 404 ? -12.047 -48.094 -27.938 1 98.62 404 ILE B N 1
ATOM 7098 C CA . ILE B 1 404 ? -12.906 -47.406 -26.984 1 98.62 404 ILE B CA 1
ATOM 7099 C C . ILE B 1 404 ? -13.656 -48.406 -26.125 1 98.62 404 ILE B C 1
ATOM 7101 O O . ILE B 1 404 ? -14.266 -49.344 -26.656 1 98.62 404 ILE B O 1
ATOM 7105 N N . ASN B 1 405 ? -13.547 -48.188 -24.875 1 98 405 ASN B N 1
ATOM 7106 C CA . ASN B 1 405 ? -14.25 -49.062 -23.938 1 98 405 ASN B CA 1
ATOM 7107 C C . ASN B 1 405 ? -14.867 -48.281 -22.781 1 98 405 ASN B C 1
ATOM 7109 O O . ASN B 1 405 ? -14.281 -47.281 -22.328 1 98 405 ASN B O 1
ATOM 7113 N N . THR B 1 406 ? -16.109 -48.688 -22.391 1 98.06 406 THR B N 1
ATOM 7114 C CA . THR B 1 406 ? -16.812 -48.062 -21.266 1 98.06 406 THR B CA 1
ATOM 7115 C C . THR B 1 406 ? -16.984 -49.031 -20.109 1 98.06 406 THR B C 1
ATOM 7117 O O . THR B 1 406 ? -17.297 -50.219 -20.328 1 98.06 406 THR B O 1
ATOM 7120 N N . GLY B 1 407 ? -16.672 -48.562 -18.938 1 96 407 GLY B N 1
ATOM 7121 C CA . GLY B 1 407 ? -16.875 -49.344 -17.75 1 96 407 GLY B CA 1
ATOM 7122 C C . GLY B 1 407 ? -16.453 -48.656 -16.469 1 96 407 GLY B C 1
ATOM 7123 O O . GLY B 1 407 ? -16.203 -47.438 -16.484 1 96 407 GLY B O 1
ATOM 7124 N N . SER B 1 408 ? -16.5 -49.375 -15.383 1 94 408 SER B N 1
ATOM 7125 C CA . SER B 1 408 ? -16.094 -48.812 -14.086 1 94 408 SER B CA 1
ATOM 7126 C C . SER B 1 408 ? -14.57 -48.844 -13.938 1 94 408 SER B C 1
ATOM 7128 O O . SER B 1 408 ? -13.914 -49.781 -14.344 1 94 408 SER B O 1
ATOM 7130 N N . ALA B 1 409 ? -13.992 -47.688 -13.469 1 93.31 409 ALA B N 1
ATOM 7131 C CA . ALA B 1 409 ? -12.562 -47.594 -13.18 1 93.31 409 ALA B CA 1
ATOM 7132 C C . ALA B 1 409 ? -12.305 -46.719 -11.961 1 93.31 409 ALA B C 1
ATOM 7134 O O . ALA B 1 409 ? -13.203 -46 -11.5 1 93.31 409 ALA B O 1
ATOM 7135 N N . ILE B 1 410 ? -11.203 -46.875 -11.383 1 94.12 410 ILE B N 1
ATOM 7136 C CA . ILE B 1 410 ? -10.773 -45.938 -10.336 1 94.12 410 ILE B CA 1
ATOM 7137 C C . ILE B 1 410 ? -10.062 -44.75 -10.953 1 94.12 410 ILE B C 1
ATOM 7139 O O . ILE B 1 410 ? -9.07 -44.906 -11.664 1 94.12 410 ILE B O 1
ATOM 7143 N N . VAL B 1 411 ? -10.625 -43.531 -10.734 1 94.44 411 VAL B N 1
ATOM 7144 C CA . VAL B 1 411 ? -10.055 -42.312 -11.297 1 94.44 411 VAL B CA 1
ATOM 7145 C C . VAL B 1 411 ? -9.672 -41.375 -10.172 1 94.44 411 VAL B C 1
ATOM 7147 O O . VAL B 1 411 ? -10.297 -41.375 -9.109 1 94.44 411 VAL B O 1
ATOM 7150 N N . GLY B 1 412 ? -8.641 -40.625 -10.422 1 93 412 GLY B N 1
ATOM 7151 C CA . GLY B 1 412 ? -8.219 -39.594 -9.453 1 93 412 GLY B CA 1
ATOM 7152 C C . GLY B 1 412 ? -6.738 -39.281 -9.547 1 93 412 GLY B C 1
ATOM 7153 O O . GLY B 1 412 ? -6.102 -39.531 -10.57 1 93 412 GLY B O 1
ATOM 7154 N N . ASN B 1 413 ? -6.258 -38.625 -8.57 1 92.94 413 ASN B N 1
ATOM 7155 C CA . ASN B 1 413 ? -4.828 -38.375 -8.43 1 92.94 413 ASN B CA 1
ATOM 7156 C C . ASN B 1 413 ? -4.098 -39.562 -7.844 1 92.94 413 ASN B C 1
ATOM 7158 O O . ASN B 1 413 ? -4.148 -39.812 -6.633 1 92.94 413 ASN B O 1
ATOM 7162 N N . ILE B 1 414 ? -3.434 -40.219 -8.68 1 92.25 414 ILE B N 1
ATOM 7163 C CA . ILE B 1 414 ? -2.736 -41.438 -8.297 1 92.25 414 ILE B CA 1
ATOM 7164 C C . ILE B 1 414 ? -1.248 -41.125 -8.109 1 92.25 414 ILE B C 1
ATOM 7166 O O . ILE B 1 414 ? -0.676 -40.312 -8.836 1 92.25 414 ILE B O 1
ATOM 7170 N N . GLY B 1 415 ? -0.65 -41.812 -7.141 1 91.81 415 GLY B N 1
ATOM 7171 C CA . GLY B 1 415 ? 0.765 -41.594 -6.871 1 91.81 415 GLY B CA 1
ATOM 7172 C C . GLY B 1 415 ? 1.045 -41.188 -5.441 1 91.81 415 GLY B C 1
ATOM 7173 O O . GLY B 1 415 ? 0.611 -41.844 -4.492 1 91.81 415 GLY B O 1
ATOM 7174 N N . THR B 1 416 ? 1.883 -40.062 -5.367 1 90 416 THR B N 1
ATOM 7175 C CA . THR B 1 416 ? 2.297 -39.562 -4.062 1 90 416 THR B CA 1
ATOM 7176 C C . THR B 1 416 ? 2.303 -38.031 -4.051 1 90 416 THR B C 1
ATOM 7178 O O . THR B 1 416 ? 2.031 -37.406 -5.074 1 90 416 THR B O 1
ATOM 7181 N N . ASP B 1 417 ? 2.662 -37.594 -2.9 1 87.06 417 ASP B N 1
ATOM 7182 C CA . ASP B 1 417 ? 2.734 -36.125 -2.752 1 87.06 417 ASP B CA 1
ATOM 7183 C C . ASP B 1 417 ? 3.939 -35.562 -3.496 1 87.06 417 ASP B C 1
ATOM 7185 O O . ASP B 1 417 ? 3.986 -34.375 -3.795 1 87.06 417 ASP B O 1
ATOM 7189 N N . ILE B 1 418 ? 4.805 -36.469 -3.865 1 85.75 418 ILE B N 1
ATOM 7190 C CA . ILE B 1 418 ? 5.996 -36.031 -4.594 1 85.75 418 ILE B CA 1
ATOM 7191 C C . ILE B 1 418 ? 5.68 -35.938 -6.086 1 85.75 418 ILE B C 1
ATOM 7193 O O . ILE B 1 418 ? 6.113 -35 -6.762 1 85.75 418 ILE B O 1
ATOM 7197 N N . HIS B 1 419 ? 4.887 -36.906 -6.496 1 90.19 419 HIS B N 1
ATOM 7198 C CA . HIS B 1 419 ? 4.469 -36.969 -7.895 1 90.19 419 HIS B CA 1
ATOM 7199 C C . HIS B 1 419 ? 3.135 -37.688 -8.039 1 90.19 419 HIS B C 1
ATOM 7201 O O . HIS B 1 419 ? 3.01 -38.875 -7.66 1 90.19 419 HIS B O 1
ATOM 7207 N N . MET B 1 420 ? 2.236 -36.906 -8.508 1 91.56 420 MET B N 1
ATOM 7208 C CA . MET B 1 420 ? 0.933 -37.5 -8.75 1 91.56 420 MET B CA 1
ATOM 7209 C C . MET B 1 420 ? 0.453 -37.219 -10.164 1 91.56 420 MET B C 1
ATOM 7211 O O . MET B 1 420 ? 0.905 -36.281 -10.805 1 91.56 420 MET B O 1
ATOM 7215 N N . GLU B 1 421 ? -0.384 -38.094 -10.695 1 92.06 421 GLU B N 1
ATOM 7216 C CA . GLU B 1 421 ? -1.022 -37.938 -12 1 92.06 421 GLU B CA 1
ATOM 7217 C C . GLU B 1 421 ? -2.518 -38.219 -11.922 1 92.06 421 GLU B C 1
ATOM 7219 O O . GLU B 1 421 ? -2.936 -39.156 -11.227 1 92.06 421 GLU B O 1
ATOM 7224 N N . TYR B 1 422 ? -3.266 -37.375 -12.477 1 91.94 422 TYR B N 1
ATOM 7225 C CA . TYR B 1 422 ? -4.672 -37.719 -12.633 1 91.94 422 TYR B CA 1
ATOM 7226 C C . TYR B 1 422 ? -4.859 -38.75 -13.734 1 91.94 422 TYR B C 1
ATOM 7228 O O . TYR B 1 422 ? -4.531 -38.5 -14.891 1 91.94 422 TYR B O 1
ATOM 7236 N N . THR B 1 423 ? -5.312 -39.906 -13.375 1 93.12 423 THR B N 1
ATOM 7237 C CA . THR B 1 423 ? -5.387 -41 -14.336 1 93.12 423 THR B CA 1
ATOM 7238 C C . THR B 1 423 ? -6.484 -41.969 -13.945 1 93.12 423 THR B C 1
ATOM 7240 O O . THR B 1 423 ? -7.195 -41.75 -12.961 1 93.12 423 THR B O 1
ATOM 7243 N N . ALA B 1 424 ? -6.707 -42.938 -14.75 1 93.38 424 ALA B N 1
ATOM 7244 C CA . ALA B 1 424 ? -7.66 -44.031 -14.516 1 93.38 424 ALA B CA 1
ATOM 7245 C C . ALA B 1 424 ? -6.949 -45.375 -14.43 1 93.38 424 ALA B C 1
ATOM 7247 O O . ALA B 1 424 ? -6.016 -45.625 -15.188 1 93.38 424 ALA B O 1
ATOM 7248 N N . ILE B 1 425 ? -7.379 -46.062 -13.445 1 90.06 425 ILE B N 1
ATOM 7249 C CA . ILE B 1 425 ? -6.824 -47.406 -13.258 1 90.06 425 ILE B CA 1
ATOM 7250 C C . ILE B 1 425 ? -7.961 -48.406 -13.18 1 90.06 425 ILE B C 1
ATOM 7252 O O . ILE B 1 425 ? -9 -48.156 -12.57 1 90.06 425 ILE B O 1
ATOM 7256 N N . GLY B 1 426 ? -7.766 -49.562 -13.867 1 87.38 426 GLY B N 1
ATOM 7257 C CA . GLY B 1 426 ? -8.75 -50.625 -13.789 1 87.38 426 GLY B CA 1
ATOM 7258 C C . GLY B 1 426 ? -8.844 -51.438 -15.07 1 87.38 426 GLY B C 1
ATOM 7259 O O . GLY B 1 426 ? -8.172 -51.125 -16.062 1 87.38 426 GLY B O 1
ATOM 7260 N N . ASP B 1 427 ? -9.648 -52.406 -15.047 1 85 427 ASP B N 1
ATOM 7261 C CA . ASP B 1 427 ? -9.836 -53.344 -16.156 1 85 427 ASP B CA 1
ATOM 7262 C C . ASP B 1 427 ? -10.391 -52.625 -17.391 1 85 427 ASP B C 1
ATOM 7264 O O . ASP B 1 427 ? -10.086 -53 -18.516 1 85 427 ASP B O 1
ATOM 7268 N N . THR B 1 428 ? -11.148 -51.656 -17.109 1 91.88 428 THR B N 1
ATOM 7269 C CA . THR B 1 428 ? -11.734 -50.875 -18.188 1 91.88 428 THR B CA 1
ATOM 7270 C C . THR B 1 428 ? -10.641 -50.281 -19.078 1 91.88 428 THR B C 1
ATOM 7272 O O . THR B 1 428 ? -10.766 -50.281 -20.312 1 91.88 428 THR B O 1
ATOM 7275 N N . VAL B 1 429 ? -9.578 -49.812 -18.469 1 93.06 429 VAL B N 1
ATOM 7276 C CA . VAL B 1 429 ? -8.461 -49.25 -19.203 1 93.06 429 VAL B CA 1
ATOM 7277 C C . VAL B 1 429 ? -7.719 -50.312 -19.969 1 93.06 429 VAL B C 1
ATOM 7279 O O . VAL B 1 429 ? -7.395 -50.125 -21.156 1 93.06 429 VAL B O 1
ATOM 7282 N N . ASN B 1 430 ? -7.492 -51.469 -19.375 1 87.81 430 ASN B N 1
ATOM 7283 C CA . ASN B 1 430 ? -6.789 -52.562 -20 1 87.81 430 ASN B CA 1
ATOM 7284 C C . ASN B 1 430 ? -7.543 -53.094 -21.234 1 87.81 430 ASN B C 1
ATOM 7286 O O . ASN B 1 430 ? -6.934 -53.406 -22.25 1 87.81 430 ASN B O 1
ATOM 7290 N N . LEU B 1 431 ? -8.789 -53.156 -21.016 1 92.06 431 LEU B N 1
ATOM 7291 C CA . LEU B 1 431 ? -9.609 -53.625 -22.125 1 92.06 431 LEU B CA 1
ATOM 7292 C C . LEU B 1 431 ? -9.562 -52.656 -23.297 1 92.06 431 LEU B C 1
ATOM 7294 O O . LEU B 1 431 ? -9.523 -53.094 -24.469 1 92.06 431 LEU B O 1
ATOM 7298 N N . ALA B 1 432 ? -9.633 -51.438 -23.031 1 95.62 432 ALA B N 1
ATOM 7299 C CA . ALA B 1 432 ? -9.531 -50.438 -24.094 1 95.62 432 ALA B CA 1
ATOM 7300 C C . ALA B 1 432 ? -8.227 -50.625 -24.875 1 95.62 432 ALA B C 1
ATOM 7302 O O . ALA B 1 432 ? -8.211 -50.5 -26.094 1 95.62 432 ALA B O 1
ATOM 7303 N N . SER B 1 433 ? -7.16 -50.812 -24.172 1 93.38 433 SER B N 1
ATOM 7304 C CA . SER B 1 433 ? -5.859 -51.031 -24.797 1 93.38 433 SER B CA 1
ATOM 7305 C C . SER B 1 433 ? -5.863 -52.281 -25.672 1 93.38 433 SER B C 1
ATOM 7307 O O . SER B 1 433 ? -5.305 -52.281 -26.766 1 93.38 433 SER B O 1
ATOM 7309 N N . ARG B 1 434 ? -6.48 -53.281 -25.219 1 91.44 434 ARG B N 1
ATOM 7310 C CA . ARG B 1 434 ? -6.574 -54.531 -25.969 1 91.44 434 ARG B CA 1
ATOM 7311 C C . ARG B 1 434 ? -7.406 -54.344 -27.234 1 91.44 434 ARG B C 1
ATOM 7313 O O . ARG B 1 434 ? -7.094 -54.906 -28.281 1 91.44 434 ARG B O 1
ATOM 7320 N N . ILE B 1 435 ? -8.445 -53.625 -27.031 1 95.5 435 ILE B N 1
ATOM 7321 C CA . ILE B 1 435 ? -9.312 -53.344 -28.172 1 95.5 435 ILE B CA 1
ATOM 7322 C C . ILE B 1 435 ? -8.547 -52.562 -29.219 1 95.5 435 ILE B C 1
ATOM 7324 O O . ILE B 1 435 ? -8.68 -52.812 -30.422 1 95.5 435 ILE B O 1
ATOM 7328 N N . GLU B 1 436 ? -7.82 -51.594 -28.766 1 96.25 436 GLU B N 1
ATOM 7329 C CA . GLU B 1 436 ? -6.965 -50.844 -29.672 1 96.25 436 GLU B CA 1
ATOM 7330 C C . GLU B 1 436 ? -6.02 -51.781 -30.438 1 96.25 436 GLU B C 1
ATOM 7332 O O . GLU B 1 436 ? -5.867 -51.656 -31.656 1 96.25 436 GLU B O 1
ATOM 7337 N N . ASN B 1 437 ? -5.371 -52.688 -29.734 1 93.19 437 ASN B N 1
ATOM 7338 C CA . ASN B 1 437 ? -4.449 -53.656 -30.359 1 93.19 437 ASN B CA 1
ATOM 7339 C C . ASN B 1 437 ? -5.156 -54.531 -31.391 1 93.19 437 ASN B C 1
ATOM 7341 O O . ASN B 1 437 ? -4.559 -54.906 -32.406 1 93.19 437 ASN B O 1
ATOM 7345 N N . ALA B 1 438 ? -6.355 -54.812 -31.141 1 94.31 438 ALA B N 1
ATOM 7346 C CA . ALA B 1 438 ? -7.141 -55.688 -32 1 94.31 438 ALA B CA 1
ATOM 7347 C C . ALA B 1 438 ? -7.469 -55 -33.312 1 94.31 438 ALA B C 1
ATOM 7349 O O . ALA B 1 438 ? -7.812 -55.656 -34.312 1 94.31 438 ALA B O 1
ATOM 7350 N N . THR B 1 439 ? -7.383 -53.719 -33.344 1 95.38 439 THR B N 1
ATOM 7351 C CA . THR B 1 439 ? -7.66 -53 -34.562 1 95.38 439 THR B CA 1
ATOM 7352 C C . THR B 1 439 ? -6.707 -53.438 -35.688 1 95.38 439 THR B C 1
ATOM 7354 O O . THR B 1 439 ? -7.062 -53.375 -36.875 1 95.38 439 THR B O 1
ATOM 7357 N N . LYS B 1 440 ? -5.527 -53.812 -35.281 1 92.06 440 LYS B N 1
ATOM 7358 C CA . LYS B 1 440 ? -4.531 -54.25 -36.25 1 92.06 440 LYS B CA 1
ATOM 7359 C C . LYS B 1 440 ? -4.973 -55.531 -36.969 1 92.06 440 LYS B C 1
ATOM 7361 O O . LYS B 1 440 ? -4.926 -55.625 -38.188 1 92.06 440 LYS B O 1
ATOM 7366 N N . LYS B 1 441 ? -5.398 -56.438 -36.188 1 90.75 441 LYS B N 1
ATOM 7367 C CA . LYS B 1 441 ? -5.801 -57.75 -36.719 1 90.75 441 LYS B CA 1
ATOM 7368 C C . LYS B 1 441 ? -7.078 -57.656 -37.531 1 90.75 441 LYS B C 1
ATOM 7370 O O . LYS B 1 441 ? -7.234 -58.344 -38.531 1 90.75 441 LYS B O 1
ATOM 7375 N N . LEU B 1 442 ? -7.91 -56.781 -37.125 1 93.31 442 LEU B N 1
ATOM 7376 C CA . LEU B 1 442 ? -9.211 -56.688 -37.781 1 93.31 442 LEU B CA 1
ATOM 7377 C C . LEU B 1 442 ? -9.18 -55.625 -38.875 1 93.31 442 LEU B C 1
ATOM 7379 O O . LEU B 1 442 ? -10.188 -55.406 -39.562 1 93.31 442 LEU B O 1
ATOM 7383 N N . ASN B 1 443 ? -8.141 -55 -39.125 1 92.06 443 ASN B N 1
ATOM 7384 C CA . ASN B 1 443 ? -7.887 -54.031 -40.188 1 92.06 443 ASN B CA 1
ATOM 7385 C C . ASN B 1 443 ? -8.914 -52.906 -40.156 1 92.06 443 ASN B C 1
ATOM 7387 O O . ASN B 1 443 ? -9.555 -52.656 -41.188 1 92.06 443 ASN B O 1
ATOM 7391 N N . THR B 1 444 ? -9.086 -52.344 -38.969 1 95.5 444 THR B N 1
ATOM 7392 C CA . THR B 1 444 ? -9.977 -51.188 -38.812 1 95.5 444 THR B CA 1
ATOM 7393 C C . THR B 1 444 ? -9.289 -50.094 -37.969 1 95.5 444 THR B C 1
ATOM 7395 O O . THR B 1 444 ? -8.32 -50.375 -37.25 1 95.5 444 THR B O 1
ATOM 7398 N N . ASP B 1 445 ? -9.758 -48.938 -38.156 1 96.69 445 ASP B N 1
ATOM 7399 C CA . ASP B 1 445 ? -9.102 -47.812 -37.438 1 96.69 445 ASP B CA 1
ATOM 7400 C C . ASP B 1 445 ? -9.82 -47.5 -36.125 1 96.69 445 ASP B C 1
ATOM 7402 O O . ASP B 1 445 ? -9.234 -46.906 -35.25 1 96.69 445 ASP B O 1
ATOM 7406 N N . ILE B 1 446 ? -11.141 -47.875 -36.031 1 98.19 446 ILE B N 1
ATOM 7407 C CA . ILE B 1 446 ? -11.906 -47.625 -34.812 1 98.19 446 ILE B CA 1
ATOM 7408 C C . ILE B 1 446 ? -12.617 -48.906 -34.406 1 98.19 446 ILE B C 1
ATOM 7410 O O . ILE B 1 446 ? -13.344 -49.5 -35.188 1 98.19 446 ILE B O 1
ATOM 7414 N N . LEU B 1 447 ? -12.359 -49.25 -33.219 1 98.12 447 LEU B N 1
ATOM 7415 C CA . LEU B 1 447 ? -13.016 -50.406 -32.625 1 98.12 447 LEU B CA 1
ATOM 7416 C C . LEU B 1 447 ? -13.625 -50.062 -31.266 1 98.12 447 LEU B C 1
ATOM 7418 O O . LEU B 1 447 ? -12.984 -49.406 -30.438 1 98.12 447 LEU B O 1
ATOM 7422 N N . ILE B 1 448 ? -14.859 -50.531 -31.047 1 97.31 448 ILE B N 1
ATOM 7423 C CA . ILE B 1 448 ? -15.641 -50.219 -29.859 1 97.31 448 ILE B CA 1
ATOM 7424 C C . ILE B 1 448 ? -16.094 -51.5 -29.156 1 97.31 448 ILE B C 1
ATOM 7426 O O . ILE B 1 448 ? -16.469 -52.469 -29.812 1 97.31 448 ILE B O 1
ATOM 7430 N N . SER B 1 449 ? -16.094 -51.438 -27.859 1 97.12 449 SER B N 1
ATOM 7431 C CA . SER B 1 449 ? -16.531 -52.594 -27.109 1 97.12 449 SER B CA 1
ATOM 7432 C C . SER B 1 449 ? -18.047 -52.719 -27.094 1 97.12 449 SER B C 1
ATOM 7434 O O . SER B 1 449 ? -18.75 -51.75 -27.344 1 97.12 449 SER B O 1
ATOM 7436 N N . GLU B 1 450 ? -18.484 -53.875 -26.703 1 96.56 450 GLU B N 1
ATOM 7437 C CA . GLU B 1 450 ? -19.922 -54.094 -26.547 1 96.56 450 GLU B CA 1
ATOM 7438 C C . GLU B 1 450 ? -20.5 -53.188 -25.469 1 96.56 450 GLU B C 1
ATOM 7440 O O . GLU B 1 450 ? -21.641 -52.75 -25.562 1 96.56 450 GLU B O 1
ATOM 7445 N N . TYR B 1 451 ? -19.719 -52.875 -24.469 1 96.5 451 TYR B N 1
ATOM 7446 C CA . TYR B 1 451 ? -20.172 -52.062 -23.375 1 96.5 451 TYR B CA 1
ATOM 7447 C C . TYR B 1 451 ? -20.422 -50.625 -23.828 1 96.5 451 TYR B C 1
ATOM 7449 O O . TYR B 1 451 ? -21.422 -50 -23.438 1 96.5 451 TYR B O 1
ATOM 7457 N N . THR B 1 452 ? -19.531 -50.125 -24.656 1 97.75 452 THR B N 1
ATOM 7458 C CA . THR B 1 452 ? -19.719 -48.812 -25.219 1 97.75 452 THR B CA 1
ATOM 7459 C C . THR B 1 452 ? -20.875 -48.781 -26.234 1 97.75 452 THR B C 1
ATOM 7461 O O . THR B 1 452 ? -21.672 -47.844 -26.25 1 97.75 452 THR B O 1
ATOM 7464 N N . TYR B 1 453 ? -20.938 -49.812 -26.984 1 97.25 453 TYR B N 1
ATOM 7465 C CA . TYR B 1 453 ? -21.984 -49.969 -27.984 1 97.25 453 TYR B CA 1
ATOM 7466 C C . TYR B 1 453 ? -23.375 -49.906 -27.344 1 97.25 453 TYR B C 1
ATOM 7468 O O . TYR B 1 453 ? -24.25 -49.188 -27.844 1 97.25 453 TYR B O 1
ATOM 7476 N N . ILE B 1 454 ? -23.547 -50.625 -26.266 1 96.5 454 ILE B N 1
ATOM 7477 C CA . ILE B 1 454 ? -24.844 -50.719 -25.609 1 96.5 454 ILE B CA 1
ATOM 7478 C C . ILE B 1 454 ? -25.234 -49.344 -25.062 1 96.5 454 ILE B C 1
ATOM 7480 O O . ILE B 1 454 ? -26.406 -48.969 -25.078 1 96.5 454 ILE B O 1
ATOM 7484 N N . ALA B 1 455 ? -24.266 -48.562 -24.672 1 96.12 455 ALA B N 1
ATOM 7485 C CA . ALA B 1 455 ? -24.531 -47.344 -23.938 1 96.12 455 ALA B CA 1
ATOM 7486 C C . ALA B 1 455 ? -24.656 -46.156 -24.891 1 96.12 455 ALA B C 1
ATOM 7488 O O . ALA B 1 455 ? -25.109 -45.094 -24.484 1 96.12 455 ALA B O 1
ATOM 7489 N N . THR B 1 456 ? -24.344 -46.281 -26.125 1 96.06 456 THR B N 1
ATOM 7490 C CA . THR B 1 456 ? -24.312 -45.188 -27.094 1 96.06 456 THR B CA 1
ATOM 7491 C C . THR B 1 456 ? -25.672 -45 -27.734 1 96.06 456 THR B C 1
ATOM 7493 O O . THR B 1 456 ? -26.531 -45.875 -27.672 1 96.06 456 THR B O 1
ATOM 7496 N N . ASP B 1 457 ? -25.828 -43.844 -28.297 1 93.06 457 ASP B N 1
ATOM 7497 C CA . ASP B 1 457 ? -27.031 -43.562 -29.062 1 93.06 457 ASP B CA 1
ATOM 7498 C C . ASP B 1 457 ? -26.969 -44.188 -30.453 1 93.06 457 ASP B C 1
ATOM 7500 O O . ASP B 1 457 ? -26.266 -43.688 -31.328 1 93.06 457 ASP B O 1
ATOM 7504 N N . HIS B 1 458 ? -27.828 -45.062 -30.781 1 93.56 458 HIS B N 1
ATOM 7505 C CA . HIS B 1 458 ? -27.797 -45.844 -32 1 93.56 458 HIS B CA 1
ATOM 7506 C C . HIS B 1 458 ? -28.438 -45.062 -33.156 1 93.56 458 HIS B C 1
ATOM 7508 O O . HIS B 1 458 ? -28.312 -45.469 -34.312 1 93.56 458 HIS B O 1
ATOM 7514 N N . THR B 1 459 ? -28.969 -43.969 -32.875 1 93.5 459 THR B N 1
ATOM 7515 C CA . THR B 1 459 ? -29.547 -43.156 -33.938 1 93.5 459 THR B CA 1
ATOM 7516 C C . THR B 1 459 ? -28.469 -42.25 -34.531 1 93.5 459 THR B C 1
ATOM 7518 O O . THR B 1 459 ? -28.625 -41.781 -35.656 1 93.5 459 THR B O 1
ATOM 7521 N N . ALA B 1 460 ? -27.422 -42.062 -33.844 1 92.94 460 ALA B N 1
ATOM 7522 C CA . ALA B 1 460 ? -26.406 -41.094 -34.281 1 92.94 460 ALA B CA 1
ATOM 7523 C C . ALA B 1 460 ? -25.297 -41.781 -35.062 1 92.94 460 ALA B C 1
ATOM 7525 O O . ALA B 1 460 ? -24.594 -41.156 -35.875 1 92.94 460 ALA B O 1
ATOM 7526 N N . PHE B 1 461 ? -25.172 -43.125 -34.875 1 95.5 461 PHE B N 1
ATOM 7527 C CA . PHE B 1 461 ? -24.031 -43.844 -35.469 1 95.5 461 PHE B CA 1
ATOM 7528 C C . PHE B 1 461 ? -24.5 -45.125 -36.125 1 95.5 461 PHE B C 1
ATOM 7530 O O . PHE B 1 461 ? -25.5 -45.719 -35.719 1 95.5 461 PHE B O 1
ATOM 7537 N N . GLN B 1 462 ? -23.75 -45.531 -37.156 1 95.5 462 GLN B N 1
ATOM 7538 C CA . GLN B 1 462 ? -23.938 -46.844 -37.781 1 95.5 462 GLN B CA 1
ATOM 7539 C C . GLN B 1 462 ? -22.797 -47.812 -37.438 1 95.5 462 GLN B C 1
ATOM 7541 O O . GLN B 1 462 ? -21.625 -47.469 -37.625 1 95.5 462 GLN B O 1
ATOM 7546 N N . PHE B 1 463 ? -23.188 -49.031 -36.938 1 96.31 463 PHE B N 1
ATOM 7547 C CA . PHE B 1 463 ? -22.188 -49.938 -36.406 1 96.31 463 PHE B CA 1
ATOM 7548 C C . PHE B 1 463 ? -22.141 -51.219 -37.25 1 96.31 463 PHE B C 1
ATOM 7550 O O . PHE B 1 463 ? -23.156 -51.625 -37.844 1 96.31 463 PHE B O 1
ATOM 7557 N N . ILE B 1 464 ? -20.953 -51.75 -37.344 1 96.75 464 ILE B N 1
ATOM 7558 C CA . ILE B 1 464 ? -20.75 -53.094 -37.938 1 96.75 464 ILE B CA 1
ATOM 7559 C C . ILE B 1 464 ? -20.062 -54 -36.906 1 96.75 464 ILE B C 1
ATOM 7561 O O . ILE B 1 464 ? -19 -53.656 -36.406 1 96.75 464 ILE B O 1
ATOM 7565 N N . GLU B 1 465 ? -20.641 -55.125 -36.625 1 96.25 465 GLU B N 1
ATOM 7566 C CA . GLU B 1 465 ? -20.031 -56.094 -35.688 1 96.25 465 GLU B CA 1
ATOM 7567 C C . GLU B 1 465 ? -18.875 -56.812 -36.344 1 96.25 465 GLU B C 1
ATOM 7569 O O . GLU B 1 465 ? -18.984 -57.312 -37.469 1 96.25 465 GLU B O 1
ATOM 7574 N N . LEU B 1 466 ? -17.719 -56.906 -35.688 1 94.56 466 LEU B N 1
ATOM 7575 C CA . LEU B 1 466 ? -16.531 -57.5 -36.312 1 94.56 466 LEU B CA 1
ATOM 7576 C C . LEU B 1 466 ? -16.094 -58.75 -35.594 1 94.56 466 LEU B C 1
ATOM 7578 O O . LEU B 1 466 ? -15.141 -59.406 -36 1 94.56 466 LEU B O 1
ATOM 7582 N N . GLY B 1 467 ? -16.734 -59.125 -34.469 1 89.69 467 GLY B N 1
ATOM 7583 C CA . GLY B 1 467 ? -16.391 -60.344 -33.812 1 89.69 467 GLY B CA 1
ATOM 7584 C C . GLY B 1 467 ? -16.172 -60.188 -32.312 1 89.69 467 GLY B C 1
ATOM 7585 O O . GLY B 1 467 ? -16.812 -59.344 -31.672 1 89.69 467 GLY B O 1
ATOM 7586 N N . GLU B 1 468 ? -15.352 -61.281 -31.797 1 91.81 468 GLU B N 1
ATOM 7587 C CA . GLU B 1 468 ? -15.078 -61.281 -30.359 1 91.81 468 GLU B CA 1
ATOM 7588 C C . GLU B 1 468 ? -13.578 -61.312 -30.078 1 91.81 468 GLU B C 1
ATOM 7590 O O . GLU B 1 468 ? -12.805 -61.875 -30.875 1 91.81 468 GLU B O 1
ATOM 7595 N N . ILE B 1 469 ? -13.25 -60.562 -29.141 1 86.88 469 ILE B N 1
ATOM 7596 C CA . ILE B 1 469 ? -11.844 -60.562 -28.734 1 86.88 469 ILE B CA 1
ATOM 7597 C C . ILE B 1 469 ? -11.711 -61.219 -27.359 1 86.88 469 ILE B C 1
ATOM 7599 O O . ILE B 1 469 ? -12.594 -61.094 -26.516 1 86.88 469 ILE B O 1
ATOM 7603 N N . SER B 1 470 ? -10.578 -62.062 -27.281 1 76.81 470 SER B N 1
ATOM 7604 C CA . SER B 1 470 ? -10.297 -62.75 -26.016 1 76.81 470 SER B CA 1
ATOM 7605 C C . SER B 1 470 ? -9.5 -61.844 -25.078 1 76.81 470 SER B C 1
ATOM 7607 O O . SER B 1 470 ? -8.648 -61.062 -25.531 1 76.81 470 SER B O 1
ATOM 7609 N N . ILE B 1 471 ? -9.953 -61.719 -23.891 1 65.62 471 ILE B N 1
ATOM 7610 C CA . ILE B 1 471 ? -9.242 -60.938 -22.875 1 65.62 471 ILE B CA 1
ATOM 7611 C C . ILE B 1 471 ? -8.359 -61.875 -22.047 1 65.62 471 ILE B C 1
ATOM 7613 O O . ILE B 1 471 ? -8.812 -62.938 -21.609 1 65.62 471 ILE B O 1
ATOM 7617 N N . LYS B 1 472 ? -7.094 -61.531 -22.094 1 59.88 472 LYS B N 1
ATOM 7618 C CA . LYS B 1 472 ? -6.207 -62.344 -21.281 1 59.88 472 LYS B CA 1
ATOM 7619 C C . LYS B 1 472 ? -6.684 -62.375 -19.828 1 59.88 472 LYS B C 1
ATOM 7621 O O . LYS B 1 472 ? -6.879 -61.344 -19.203 1 59.88 472 LYS B O 1
ATOM 7626 N N . GLY B 1 473 ? -6.922 -63.5 -19.297 1 55.78 473 GLY B N 1
ATOM 7627 C CA . GLY B 1 473 ? -7.281 -63.75 -17.906 1 55.78 473 GLY B CA 1
ATOM 7628 C C . GLY B 1 473 ? -8.781 -63.812 -17.688 1 55.78 473 GLY B C 1
ATOM 7629 O O . GLY B 1 473 ? -9.242 -64.125 -16.594 1 55.78 473 GLY B O 1
ATOM 7630 N N . ARG B 1 474 ? -9.516 -63.125 -18.703 1 59.41 474 ARG B N 1
ATOM 7631 C CA . ARG B 1 474 ? -10.969 -63.156 -18.547 1 59.41 474 ARG B CA 1
ATOM 7632 C C . ARG B 1 474 ? -11.57 -64.312 -19.359 1 59.41 474 ARG B C 1
ATOM 7634 O O . ARG B 1 474 ? -11.086 -64.625 -20.453 1 59.41 474 ARG B O 1
ATOM 7641 N N . VAL B 1 475 ? -12.297 -65 -18.797 1 59.34 475 VAL B N 1
ATOM 7642 C CA . VAL B 1 475 ? -13.023 -66.188 -19.359 1 59.34 475 VAL B CA 1
ATOM 7643 C C . VAL B 1 475 ? -13.984 -65.688 -20.453 1 59.34 475 VAL B C 1
ATOM 7645 O O . VAL B 1 475 ? -14.172 -66.312 -21.469 1 59.34 475 VAL B O 1
ATOM 7648 N N . HIS B 1 476 ? -14.422 -64.375 -20.266 1 71.25 476 HIS B N 1
ATOM 7649 C CA . HIS B 1 476 ? -15.516 -64 -21.141 1 71.25 476 HIS B CA 1
ATOM 7650 C C . HIS B 1 476 ? -15 -63.188 -22.312 1 71.25 476 HIS B C 1
ATOM 7652 O O . HIS B 1 476 ? -14.203 -62.25 -22.125 1 71.25 476 HIS B O 1
ATOM 7658 N N . LYS B 1 477 ? -15.289 -63.562 -23.5 1 87.69 477 LYS B N 1
ATOM 7659 C CA . LYS B 1 477 ? -14.992 -62.812 -24.734 1 87.69 477 LYS B CA 1
ATOM 7660 C C . LYS B 1 477 ? -15.859 -61.562 -24.859 1 87.69 477 LYS B C 1
ATOM 7662 O O . LYS B 1 477 ? -16.984 -61.531 -24.328 1 87.69 477 LYS B O 1
ATOM 7667 N N . VAL B 1 478 ? -15.344 -60.531 -25.422 1 91.81 478 VAL B N 1
ATOM 7668 C CA . VAL B 1 478 ? -16.062 -59.25 -25.578 1 91.81 478 VAL B CA 1
ATOM 7669 C C . VAL B 1 478 ? -16.297 -59 -27.062 1 91.81 478 VAL B C 1
ATOM 7671 O O . VAL B 1 478 ? -15.375 -59.062 -27.875 1 91.81 478 VAL B O 1
ATOM 7674 N N . LYS B 1 479 ? -17.578 -58.719 -27.391 1 95.44 479 LYS B N 1
ATOM 7675 C CA . LYS B 1 479 ? -17.891 -58.344 -28.766 1 95.44 479 LYS B CA 1
ATOM 7676 C C . LYS B 1 479 ? -17.359 -56.969 -29.109 1 95.44 479 LYS B C 1
ATOM 7678 O O . LYS B 1 479 ? -17.281 -56.094 -28.234 1 95.44 479 LYS B O 1
ATOM 7683 N N . VAL B 1 480 ? -16.953 -56.844 -30.375 1 97 480 VAL B N 1
ATOM 7684 C CA . VAL B 1 480 ? -16.406 -55.562 -30.797 1 97 480 VAL B CA 1
ATOM 7685 C C . VAL B 1 480 ? -17.125 -55.062 -32.062 1 97 480 VAL B C 1
ATOM 7687 O O . VAL B 1 480 ? -17.594 -55.906 -32.844 1 97 480 VAL B O 1
ATOM 7690 N N . TYR B 1 481 ? -17.203 -53.75 -32.188 1 97.5 481 TYR B N 1
A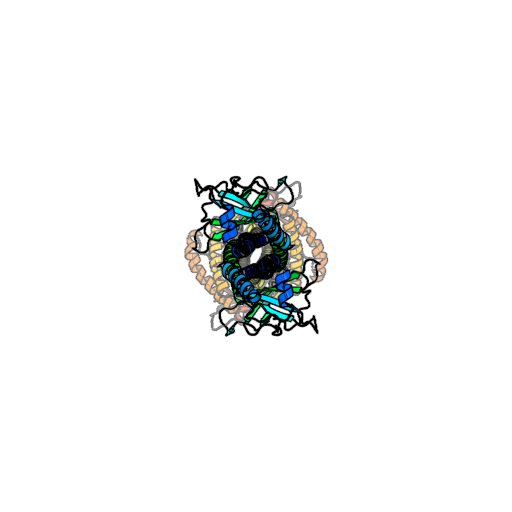TOM 7691 C CA . TYR B 1 481 ? -17.906 -53.094 -33.281 1 97.5 481 TYR B CA 1
ATOM 7692 C C . TYR B 1 481 ? -17.047 -52.031 -33.906 1 97.5 481 TYR B C 1
ATOM 7694 O O . TYR B 1 481 ? -16.156 -51.469 -33.25 1 97.5 481 TYR B O 1
ATOM 7702 N N . THR B 1 482 ? -17.281 -51.75 -35.188 1 97.62 482 THR B N 1
ATOM 7703 C CA . THR B 1 482 ? -16.656 -50.625 -35.875 1 97.62 482 THR B CA 1
ATOM 7704 C C . THR B 1 482 ? -17.703 -49.688 -36.438 1 97.62 482 THR B C 1
ATOM 7706 O O . THR B 1 482 ? -18.906 -49.906 -36.312 1 97.62 482 THR B O 1
ATOM 7709 N N . LEU B 1 483 ? -17.219 -48.594 -36.969 1 95.06 483 LEU B N 1
ATOM 7710 C CA . LEU B 1 483 ? -18.094 -47.562 -37.469 1 95.06 483 LEU B CA 1
ATOM 7711 C C . LEU B 1 483 ? -17.906 -47.406 -39 1 95.06 483 LEU B C 1
ATOM 7713 O O . LEU B 1 483 ? -16.812 -47.625 -39.5 1 95.06 483 LEU B O 1
#

Nearest PDB structures (foldseek):
  6fht-assembly1_A  TM=8.268E-01  e=1.815E-17  unclassified
  6fht-assembly1_B  TM=8.222E-01  e=1.012E-17  unclassified
  2w01-assembly1_B  TM=9.038E-01  e=3.173E-16  Synechocystis sp. PCC 6803
  8sl4-assembly1_B  TM=6.483E-01  e=2.142E-12  Homo sapiens
  6r4p-assembly1_A  TM=7.749E-01  e=1.812E-10  Bos taurus